Protein 9KAO (pdb70)

Structure (mmCIF, N/CA/C/O backbone):
data_9KAO
#
_entry.id   9KAO
#
_cell.length_a   143.660
_cell.length_b   143.660
_cell.length_c   194.080
_cell.angle_alpha   90.000
_cell.angle_beta   90.000
_cell.angle_gamma   90.000
#
_symmetry.space_group_name_H-M   'P 43 21 2'
#
loop_
_entity.id
_entity.type
_entity.pdbx_description
1 polymer 'CTP synthase'
2 non-polymer 'SULFATE ION'
3 non-polymer '1,4-DIETHYLENE DIOXIDE'
#
loop_
_atom_site.group_PDB
_atom_site.id
_atom_site.type_symbol
_atom_site.label_atom_id
_atom_site.label_alt_id
_atom_site.label_comp_id
_atom_site.label_asym_id
_atom_site.label_entity_id
_atom_site.label_seq_id
_atom_site.pdbx_PDB_ins_code
_atom_site.Cartn_x
_atom_site.Cartn_y
_atom_site.Cartn_z
_atom_site.occupancy
_atom_site.B_iso_or_equiv
_atom_site.auth_seq_id
_atom_site.auth_comp_id
_atom_site.auth_asym_id
_atom_site.auth_atom_id
_atom_site.pdbx_PDB_model_num
ATOM 1 N N . MET A 1 1 ? 29.18000 -55.26400 43.25800 1.000 83.39000 1 MET A N 1
ATOM 2 C CA . MET A 1 1 ? 28.47000 -54.10400 43.78100 1.000 83.88000 1 MET A CA 1
ATOM 3 C C . MET A 1 1 ? 27.97300 -53.21200 42.65200 1.000 81.41000 1 MET A C 1
ATOM 4 O O . MET A 1 1 ? 28.72800 -52.86400 41.74700 1.000 75.12000 1 MET A O 1
ATOM 9 N N . THR A 1 2 ? 26.69600 -52.85000 42.71300 1.000 87.10000 2 THR A N 1
ATOM 10 C CA . THR A 1 2 ? 26.10800 -52.00300 41.69000 1.000 77.97000 2 THR A CA 1
ATOM 11 C C . THR A 1 2 ? 26.68500 -50.59300 41.76300 1.000 69.07000 2 THR A C 1
ATOM 12 O O . THR A 1 2 ? 26.95600 -50.05400 42.83800 1.000 71.87000 2 THR A O 1
ATOM 16 N N . ARG A 1 3 ? 26.86500 -49.99300 40.59100 1.000 62.79000 3 ARG A N 1
ATOM 17 C CA . ARG A 1 3 ? 27.37600 -48.63900 40.47000 1.000 59.91000 3 ARG A CA 1
ATOM 18 C C . ARG A 1 3 ? 26.35500 -47.79100 39.72900 1.000 58.09000 3 ARG A C 1
ATOM 19 O O . ARG A 1 3 ? 25.61500 -48.28900 38.87800 1.000 63.70000 3 ARG A O 1
ATOM 27 N N . TYR A 1 4 ? 26.31100 -46.50700 40.07300 1.000 51.26000 4 TYR A N 1
ATOM 28 C CA . TYR A 1 4 ? 25.25700 -45.61100 39.62000 1.000 57.67000 4 TYR A CA 1
ATOM 29 C C . TYR A 1 4 ? 25.86000 -44.39000 38.94300 1.000 57.66000 4 TYR A C 1
ATOM 30 O O . TYR A 1 4 ? 26.85000 -43.83100 39.42500 1.000 60.59000 4 TYR A O 1
ATOM 39 N N . ILE A 1 5 ? 25.26200 -43.98600 37.82700 1.000 58.17000 5 ILE A N 1
ATOM 40 C CA . ILE A 1 5 ? 25.56000 -42.71600 37.17400 1.000 63.24000 5 ILE A CA 1
ATOM 41 C C . ILE A 1 5 ? 24.27000 -41.91200 37.13400 1.000 60.39000 5 ILE A C 1
ATOM 42 O O . ILE A 1 5 ? 23.28000 -42.35000 36.53800 1.000 56.70000 5 ILE A O 1
ATOM 47 N N . PHE A 1 6 ? 24.27800 -40.74400 37.76100 1.000 53.18000 6 PHE A N 1
ATOM 48 C CA . PHE A 1 6 ? 23.09400 -39.90300 37.83400 1.000 51.85000 6 PHE A CA 1
ATOM 49 C C . PHE A 1 6 ? 23.11600 -38.87200 36.71500 1.000 62.59000 6 PHE A C 1
ATOM 50 O O . PHE A 1 6 ? 24.17600 -38.36400 36.34400 1.000 66.59000 6 PHE A O 1
ATOM 58 N N . VAL A 1 7 ? 21.93700 -38.57500 36.17900 1.000 61.55000 7 VAL A N 1
ATOM 59 C CA . VAL A 1 7 ? 21.77100 -37.63200 35.08100 1.000 52.65000 7 VAL A CA 1
ATOM 60 C C . VAL A 1 7 ? 20.78000 -36.56700 35.52000 1.000 49.04000 7 VAL A C 1
ATOM 61 O O . VAL A 1 7 ? 19.69700 -36.89000 36.02000 1.000 46.65000 7 VAL A O 1
ATOM 65 N N . THR A 1 8 ? 21.15200 -35.30300 35.33600 1.000 57.57000 8 THR A N 1
ATOM 66 C CA . THR A 1 8 ? 20.34500 -34.17000 35.75800 1.000 52.63000 8 THR A CA 1
ATOM 67 C C . THR A 1 8 ? 20.26600 -33.14800 34.63300 1.000 56.87000 8 THR A C 1
ATOM 68 O O . THR A 1 8 ? 21.06500 -33.16200 33.69500 1.000 56.79000 8 THR A O 1
ATOM 72 N N . GLY A 1 9 ? 19.28200 -32.26200 34.73200 1.000 57.32000 9 GLY A N 1
ATOM 73 C CA . GLY A 1 9 ? 19.08000 -31.21300 33.75300 1.000 61.56000 9 GLY A CA 1
ATOM 74 C C . GLY A 1 9 ? 19.31400 -29.83400 34.34000 1.000 62.69000 9 GLY A C 1
ATOM 75 O O . GLY A 1 9 ? 19.22200 -29.63300 35.54700 1.000 60.55000 9 GLY A O 1
ATOM 76 N N . GLY A 1 10 ? 19.61700 -28.87900 33.46600 1.000 64.53000 10 GLY A N 1
ATOM 77 C CA . GLY A 1 10 ? 19.89300 -27.52500 33.90400 1.000 61.71000 10 GLY A CA 1
ATOM 78 C C . GLY A 1 10 ? 19.45900 -26.46200 32.91800 1.000 55.68000 10 GLY A C 1
ATOM 79 O O . GLY A 1 10 ? 19.27500 -26.74900 31.73300 1.000 59.23000 10 GLY A O 1
ATOM 80 N N . VAL A 1 11 ? 19.32200 -25.22900 33.42500 1.000 53.51000 11 VAL A N 1
ATOM 81 C CA . VAL A 1 11 ? 18.91900 -24.04500 32.60700 1.000 50.65000 11 VAL A CA 1
ATOM 82 C C . VAL A 1 11 ? 17.46400 -24.20500 32.16400 1.000 57.38000 11 VAL A C 1
ATOM 83 O O . VAL A 1 11 ? 16.59200 -23.54500 32.75500 1.000 53.25000 11 VAL A O 1
ATOM 87 N N . VAL A 1 12 ? 17.22600 -25.04700 31.16900 1.000 74.82000 12 VAL A N 1
ATOM 88 C CA . VAL A 1 12 ? 15.90000 -25.30300 30.62200 1.000 68.58000 12 VAL A CA 1
ATOM 89 C C . VAL A 1 12 ? 15.73800 -26.80500 30.43700 1.000 66.60000 12 VAL A C 1
ATOM 90 O O . VAL A 1 12 ? 16.69400 -27.57500 30.53900 1.000 65.87000 12 VAL A O 1
ATOM 94 N N . SER A 1 13 ? 14.50600 -27.21700 30.16600 1.000 75.66000 13 SER A N 1
ATOM 95 C CA . SER A 1 13 ? 14.19700 -28.62200 29.94300 1.000 79.51000 13 SER A CA 1
ATOM 96 C C . SER A 1 13 ? 14.48700 -28.98500 28.48700 1.000 79.95000 13 SER A C 1
ATOM 97 O O . SER A 1 13 ? 15.03500 -28.18900 27.71900 1.000 82.83000 13 SER A O 1
ATOM 100 N N . SER A 1 14 ? 14.11800 -30.20500 28.09800 1.000 75.79000 14 SER A N 1
ATOM 101 C CA . SER A 1 14 ? 14.25300 -30.67800 26.71900 1.000 75.53000 14 SER A CA 1
ATOM 102 C C . SER A 1 14 ? 15.69800 -30.59700 26.23300 1.000 69.71000 14 SER A C 1
ATOM 103 O O . SER A 1 14 ? 15.96500 -30.29200 25.06900 1.000 70.77000 14 SER A O 1
ATOM 106 N N . LEU A 1 15 ? 16.64200 -30.87000 27.13300 1.000 65.45000 15 LEU A N 1
ATOM 107 C CA . LEU A 1 15 ? 18.04200 -30.91400 26.73100 1.000 56.33000 15 LEU A CA 1
ATOM 108 C C . LEU A 1 15 ? 18.39800 -32.22900 26.05800 1.000 55.64000 15 LEU A C 1
ATOM 109 O O . LEU A 1 15 ? 19.30600 -32.26600 25.22300 1.000 63.91000 15 LEU A O 1
ATOM 114 N N . GLY A 1 16 ? 17.70200 -33.30600 26.39800 1.000 49.98000 16 GLY A N 1
ATOM 115 C CA . GLY A 1 16 ? 18.07200 -34.61500 25.90700 1.000 55.10000 16 GLY A CA 1
ATOM 116 C C . GLY A 1 16 ? 18.71200 -35.45500 26.98900 1.000 58.37000 16 GLY A C 1
ATOM 117 O O . GLY A 1 16 ? 19.68900 -36.16600 26.73800 1.000 59.28000 16 GLY A O 1
ATOM 118 N N . LYS A 1 17 ? 18.17700 -35.36000 28.20800 1.000 56.22000 17 LYS A N 1
ATOM 119 C CA . LYS A 1 17 ? 18.69000 -36.15500 29.31700 1.000 54.46000 17 LYS A CA 1
ATOM 120 C C . LYS A 1 17 ? 18.61700 -37.64100 28.99500 1.000 59.91000 17 LYS A C 1
ATOM 121 O O . LYS A 1 17 ? 19.59900 -38.37800 29.14800 1.000 59.00000 17 LYS A O 1
ATOM 127 N N . GLY A 1 18 ? 17.45000 -38.09200 28.53500 1.000 64.62000 18 GLY A N 1
ATOM 128 C CA . GLY A 1 18 ? 17.28100 -39.50000 28.22500 1.000 58.89000 18 GLY A CA 1
ATOM 129 C C . GLY A 1 18 ? 18.15300 -39.94800 27.07200 1.000 47.41000 18 GLY A C 1
ATOM 130 O O . GLY A 1 18 ? 18.73100 -41.03400 27.10300 1.000 44.02000 18 GLY A O 1
ATOM 131 N N . ILE A 1 19 ? 18.26000 -39.11600 26.03700 1.000 47.32000 19 ILE A N 1
ATOM 132 C CA . ILE A 1 19 ? 19.06400 -39.48600 24.87900 1.000 53.99000 19 ILE A CA 1
ATOM 133 C C . ILE A 1 19 ? 20.53400 -39.59900 25.26000 1.000 57.37000 19 ILE A C 1
ATOM 134 O O . ILE A 1 19 ? 21.22100 -40.54400 24.86000 1.000 45.49000 19 ILE A O 1
ATOM 139 N N . ALA A 1 20 ? 21.03900 -38.64400 26.04400 1.000 61.31000 20 ALA A N 1
ATOM 140 C CA . ALA A 1 20 ? 22.43400 -38.69300 26.47400 1.000 54.56000 20 ALA A CA 1
ATOM 141 C C . ALA A 1 20 ? 22.69200 -39.89300 27.37700 1.000 53.81000 20 ALA A C 1
ATOM 142 O O . ALA A 1 20 ? 23.70600 -40.58800 27.23300 1.000 56.31000 20 ALA A O 1
ATOM 144 N N . SER A 1 21 ? 21.78400 -40.14800 28.32100 1.000 47.07000 21 SER A N 1
ATOM 145 C CA . SER A 1 21 ? 21.95200 -41.29300 29.20800 1.000 48.01000 21 SER A CA 1
ATOM 146 C C . SER A 1 21 ? 21.92900 -42.60000 28.42700 1.000 54.59000 21 SER A C 1
ATOM 147 O O . SER A 1 21 ? 22.74600 -43.49500 28.67400 1.000 57.16000 21 SER A O 1
ATOM 150 N N . ALA A 1 22 ? 21.00900 -42.72200 27.46900 1.000 51.89000 22 ALA A N 1
ATOM 151 C CA . ALA A 1 22 ? 20.92800 -43.93200 26.66200 1.000 55.77000 22 ALA A CA 1
ATOM 152 C C . ALA A 1 22 ? 22.15700 -44.09200 25.78200 1.000 55.61000 22 ALA A C 1
ATOM 153 O O . ALA A 1 22 ? 22.63400 -45.21000 25.56900 1.000 58.33000 22 ALA A O 1
ATOM 155 N N . SER A 1 23 ? 22.68100 -42.98800 25.25100 1.000 56.91000 23 SER A N 1
ATOM 156 C CA . SER A 1 23 ? 23.90200 -43.06500 24.46000 1.000 61.06000 23 SER A CA 1
ATOM 157 C C . SER A 1 23 ? 25.07600 -43.54100 25.30400 1.000 64.43000 23 SER A C 1
ATOM 158 O O . SER A 1 23 ? 25.86300 -44.38700 24.86300 1.000 59.35000 23 SER A O 1
ATOM 161 N N . LEU A 1 24 ? 25.20800 -43.01500 26.52400 1.000 62.27000 24 LEU A N 1
ATOM 162 C CA . LEU A 1 24 ? 26.26600 -43.48300 27.41300 1.000 59.76000 24 LEU A CA 1
ATOM 163 C C . LEU A 1 24 ? 26.08800 -44.95900 27.74200 1.000 58.17000 24 LEU A C 1
ATOM 164 O O . LEU A 1 24 ? 27.06400 -45.72000 27.79600 1.000 57.34000 24 LEU A O 1
ATOM 169 N N . ALA A 1 25 ? 24.84300 -45.38200 27.96500 1.000 60.52000 25 ALA A N 1
ATOM 170 C CA . ALA A 1 25 ? 24.57600 -46.78900 28.23200 1.000 63.62000 25 ALA A CA 1
ATOM 171 C C . ALA A 1 25 ? 24.96100 -47.65600 27.04200 1.000 58.91000 25 ALA A C 1
ATOM 172 O O . ALA A 1 25 ? 25.48800 -48.75800 27.21400 1.000 57.92000 25 ALA A O 1
ATOM 174 N N . ALA A 1 26 ? 24.69200 -47.18000 25.82600 1.000 58.43000 26 ALA A N 1
ATOM 175 C CA . ALA A 1 26 ? 25.09500 -47.91500 24.63200 1.000 63.67000 26 ALA A CA 1
ATOM 176 C C . ALA A 1 26 ? 26.61000 -48.01900 24.53900 1.000 66.59000 26 ALA A C 1
ATOM 177 O O . ALA A 1 26 ? 27.14900 -49.07300 24.17500 1.000 63.98000 26 ALA A O 1
ATOM 179 N N . ILE A 1 27 ? 27.31200 -46.92900 24.85600 1.000 65.09000 27 ILE A N 1
ATOM 180 C CA . ILE A 1 27 ? 28.77200 -46.96300 24.87400 1.000 55.76000 27 ILE A CA 1
ATOM 181 C C . ILE A 1 27 ? 29.25600 -48.04300 25.82800 1.000 56.01000 27 ILE A C 1
ATOM 182 O O . ILE A 1 27 ? 30.11100 -48.86800 25.48500 1.000 49.21000 27 ILE A O 1
ATOM 187 N N . LEU A 1 28 ? 28.70800 -48.05300 27.04300 1.000 65.45000 28 LEU A N 1
ATOM 188 C CA . LEU A 1 28 ? 29.12900 -49.03700 28.03500 1.000 68.54000 28 LEU A CA 1
ATOM 189 C C . LEU A 1 28 ? 28.76400 -50.45600 27.61400 1.000 66.95000 28 LEU A C 1
ATOM 190 O O . LEU A 1 28 ? 29.51600 -51.39500 27.89400 1.000 69.96000 28 LEU A O 1
ATOM 195 N N . GLU A 1 29 ? 27.61900 -50.63100 26.95100 1.000 64.26000 29 GLU A N 1
ATOM 196 C CA . GLU A 1 29 ? 27.24600 -51.94700 26.44200 1.000 62.18000 29 GLU A CA 1
ATOM 197 C C . GLU A 1 29 ? 28.23400 -52.42500 25.39000 1.000 66.99000 29 GLU A C 1
ATOM 198 O O . GLU A 1 29 ? 28.55000 -53.61800 25.32000 1.000 71.67000 29 GLU A O 1
ATOM 204 N N . ALA A 1 30 ? 28.73100 -51.50900 24.55800 1.000 70.51000 30 ALA A N 1
ATOM 205 C CA . ALA A 1 30 ? 29.75500 -51.86800 23.58700 1.000 78.66000 30 ALA A CA 1
ATOM 206 C C . ALA A 1 30 ? 31.04700 -52.33300 24.24400 1.000 84.40000 30 ALA A C 1
ATOM 207 O O . ALA A 1 30 ? 31.86900 -52.96700 23.57400 1.000 88.95000 30 ALA A O 1
ATOM 209 N N . ARG A 1 31 ? 31.24500 -52.03500 25.52500 1.000 67.69000 31 ARG A N 1
ATOM 210 C CA . ARG A 1 31 ? 32.40000 -52.51000 26.27100 1.000 66.43000 31 ARG A CA 1
ATOM 211 C C . ARG A 1 31 ? 32.13700 -53.83100 26.97900 1.000 74.89000 31 ARG A C 1
ATOM 212 O O . ARG A 1 31 ? 33.00000 -54.30100 27.72700 1.000 74.86000 31 ARG A O 1
ATOM 220 N N . GLY A 1 32 ? 30.97000 -54.43600 26.76600 1.000 75.01000 32 GLY A N 1
ATOM 221 C CA . GLY A 1 32 ? 30.62400 -55.70600 27.36700 1.000 73.09000 32 GLY A CA 1
ATOM 222 C C . GLY A 1 32 ? 29.89400 -55.60800 28.68800 1.000 69.98000 32 GLY A C 1
ATOM 223 O O . GLY A 1 32 ? 29.42200 -56.63400 29.19200 1.000 68.77000 32 GLY A O 1
ATOM 224 N N . LEU A 1 33 ? 29.78400 -54.41300 29.25800 1.000 65.32000 33 LEU A N 1
ATOM 225 C CA . LEU A 1 33 ? 29.13800 -54.25700 30.55100 1.000 59.90000 33 LEU A CA 1
ATOM 226 C C . LEU A 1 33 ? 27.63000 -54.43900 30.42900 1.000 57.70000 33 LEU A C 1
ATOM 227 O O . LEU A 1 33 ? 27.04200 -54.19700 29.37200 1.000 62.41000 33 LEU A O 1
ATOM 232 N N . LYS A 1 34 ? 27.00600 -54.87400 31.52100 1.000 60.41000 34 LYS A N 1
ATOM 233 C CA . LYS A 1 34 ? 25.56300 -55.10100 31.56900 1.000 62.00000 34 LYS A CA 1
ATOM 234 C C . LYS A 1 34 ? 24.91300 -53.87600 32.20000 1.000 62.03000 34 LYS A C 1
ATOM 235 O O . LYS A 1 34 ? 24.94300 -53.69900 33.42000 1.000 60.22000 34 LYS A O 1
ATOM 241 N N . ILE A 1 35 ? 24.31200 -53.03100 31.36700 1.000 54.90000 35 ILE A N 1
ATOM 242 C CA . ILE A 1 35 ? 23.81600 -51.72400 31.78300 1.000 49.81000 35 ILE A CA 1
ATOM 243 C C . ILE A 1 35 ? 22.30200 -51.77200 31.94600 1.000 42.27000 35 ILE A C 1
ATOM 244 O O . ILE A 1 35 ? 21.59800 -52.54300 31.28700 1.000 47.89000 35 ILE A O 1
ATOM 249 N N . THR A 1 36 ? 21.80200 -50.93100 32.85000 1.000 40.91000 36 THR A N 1
ATOM 250 C CA . THR A 1 36 ? 20.37500 -50.66000 32.95100 1.000 43.05000 36 THR A CA 1
ATOM 251 C C . THR A 1 36 ? 20.18400 -49.17300 33.20800 1.000 48.45000 36 THR A C 1
ATOM 252 O O . THR A 1 36 ? 21.11600 -48.46100 33.58600 1.000 56.41000 36 THR A O 1
ATOM 256 N N . MET A 1 37 ? 18.96500 -48.69400 32.97800 1.000 49.04000 37 MET A N 1
ATOM 257 C CA . MET A 1 37 ? 18.66000 -47.28600 33.17700 1.000 49.04000 37 MET A CA 1
ATOM 258 C C . MET A 1 37 ? 17.31800 -47.13600 33.87800 1.000 50.54000 37 MET A C 1
ATOM 259 O O . MET A 1 37 ? 16.43500 -47.98900 33.76200 1.000 47.36000 37 MET A O 1
ATOM 264 N N . LEU A 1 38 ? 17.18400 -46.03300 34.60900 1.000 51.66000 38 LEU A N 1
ATOM 265 C CA . LEU A 1 38 ? 15.99700 -45.71200 35.38100 1.000 52.19000 38 LEU A CA 1
ATOM 266 C C . LEU A 1 38 ? 15.58600 -44.27600 35.10000 1.000 49.81000 38 LEU A C 1
ATOM 267 O O . LEU A 1 38 ? 16.42800 -43.41900 34.82700 1.000 46.76000 38 LEU A O 1
ATOM 272 N N . LYS A 1 39 ? 14.28400 -44.01700 35.18500 1.000 49.37000 39 LYS A N 1
ATOM 273 C CA . LYS A 1 39 ? 13.72900 -42.68800 34.97600 1.000 50.51000 39 LYS A CA 1
ATOM 274 C C . LYS A 1 39 ? 12.88400 -42.30000 36.18000 1.000 47.85000 39 LYS A C 1
ATOM 275 O O . LYS A 1 39 ? 11.95700 -43.03100 36.56000 1.000 40.19000 39 LYS A O 1
ATOM 281 N N . LEU A 1 40 ? 13.21400 -41.15800 36.78000 1.000 48.68000 40 LEU A N 1
ATOM 282 C CA . LEU A 1 40 ? 12.53600 -40.65900 37.96600 1.000 52.97000 40 LEU A CA 1
ATOM 283 C C . LEU A 1 40 ? 11.84200 -39.35800 37.58700 1.000 54.78000 40 LEU A C 1
ATOM 284 O O . LEU A 1 40 ? 12.50700 -38.38000 37.23600 1.000 51.60000 40 LEU A O 1
ATOM 289 N N . ASP A 1 41 ? 10.51300 -39.34600 37.66200 1.000 56.82000 41 ASP A N 1
ATOM 290 C CA . ASP A 1 41 ? 9.73200 -38.21400 37.18800 1.000 54.16000 41 ASP A CA 1
ATOM 291 C C . ASP A 1 41 ? 9.28400 -37.36400 38.36200 1.000 46.95000 41 ASP A C 1
ATOM 292 O O . ASP A 1 41 ? 8.64300 -37.88900 39.28400 1.000 51.48000 41 ASP A O 1
ATOM 297 N N . PRO A 1 42 ? 9.58700 -36.07200 38.37700 1.000 47.40000 42 PRO A N 1
ATOM 298 C CA . PRO A 1 42 ? 9.20600 -35.21000 39.50400 1.000 50.07000 42 PRO A CA 1
ATOM 299 C C . PRO A 1 42 ? 7.81600 -34.59700 39.33900 1.000 54.04000 42 PRO A C 1
ATOM 300 O O . PRO A 1 42 ? 7.63000 -33.38100 39.43400 1.000 67.89000 42 PRO A O 1
ATOM 304 N N . TYR A 1 43 ? 6.82600 -35.44500 39.08000 1.000 46.52000 43 TYR A N 1
ATOM 305 C CA . TYR A 1 43 ? 5.43800 -35.01700 39.12500 1.000 54.38000 43 TYR A CA 1
ATOM 306 C C . TYR A 1 43 ? 4.64200 -36.03900 39.91900 1.000 60.73000 43 TYR A C 1
ATOM 307 O O . TYR A 1 43 ? 5.00400 -37.21600 39.98400 1.000 52.78000 43 TYR A O 1
ATOM 316 N N . ILE A 1 44 ? 3.55100 -35.57700 40.52100 1.000 66.12000 44 ILE A N 1
ATOM 317 C CA . ILE A 1 44 ? 2.81700 -36.38100 41.49000 1.000 62.37000 44 ILE A CA 1
ATOM 318 C C . ILE A 1 44 ? 1.71000 -37.17900 40.81500 1.000 60.04000 44 ILE A C 1
ATOM 319 O O . ILE A 1 44 ? 0.79400 -37.67200 41.48000 1.000 61.88000 44 ILE A O 1
ATOM 324 N N . ASN A 1 45 ? 1.78100 -37.30900 39.49400 1.000 58.74000 45 ASN A N 1
ATOM 325 C CA . ASN A 1 45 ? 0.96500 -38.29900 38.80700 1.000 60.37000 45 ASN A CA 1
ATOM 326 C C . ASN A 1 45 ? 1.50200 -39.69000 39.11400 1.000 59.98000 45 ASN A C 1
ATOM 327 O O . ASN A 1 45 ? 2.70800 -39.92900 39.01700 1.000 57.90000 45 ASN A O 1
ATOM 332 N N . VAL A 1 46 ? 0.61000 -40.60900 39.48800 1.000 61.51000 46 VAL A N 1
ATOM 333 C CA . VAL A 1 46 ? 1.05100 -41.94100 39.89700 1.000 60.34000 46 VAL A CA 1
ATOM 334 C C . VAL A 1 46 ? 1.75000 -42.64900 38.74400 1.000 69.02000 46 VAL A C 1
ATOM 335 O O . VAL A 1 46 ? 2.86200 -43.16800 38.89200 1.000 73.73000 46 VAL A O 1
ATOM 339 N N . ASP A 1 47 ? 1.11500 -42.67700 37.58100 1.000 76.93000 47 ASP A N 1
ATOM 340 C CA . ASP A 1 47 ? 1.74800 -43.14400 36.35900 1.000 73.03000 47 ASP A CA 1
ATOM 341 C C . ASP A 1 47 ? 1.35200 -42.21200 35.22700 1.000 71.79000 47 ASP A C 1
ATOM 342 O O . ASP A 1 47 ? 0.29500 -41.57400 35.28100 1.000 75.67000 47 ASP A O 1
ATOM 347 N N . PRO A 1 48 ? 2.19200 -42.09300 34.19500 1.000 67.17000 48 PRO A N 1
ATOM 348 C CA . PRO A 1 48 ? 1.88000 -41.17600 33.09000 1.000 70.18000 48 PRO A CA 1
ATOM 349 C C . PRO A 1 48 ? 0.72100 -41.62100 32.21300 1.000 74.34000 48 PRO A C 1
ATOM 350 O O . PRO A 1 48 ? 0.44700 -40.95600 31.20900 1.000 76.02000 48 PRO A O 1
ATOM 354 N N . GLY A 1 49 ? 0.03300 -42.71400 32.55100 1.000 73.81000 49 GLY A N 1
ATOM 355 C CA . GLY A 1 49 ? -1.04600 -43.19200 31.70400 1.000 71.77000 49 GLY A CA 1
ATOM 356 C C . GLY A 1 49 ? -2.17500 -42.19400 31.53900 1.000 74.85000 49 GLY A C 1
ATOM 357 O O . GLY A 1 49 ? -2.73800 -42.06300 30.45000 1.000 82.29000 49 GLY A O 1
ATOM 358 N N . THR A 1 50 ? -2.52100 -41.48000 32.60700 1.000 71.21000 50 THR A N 1
ATOM 359 C CA . THR A 1 50 ? -3.57300 -40.47700 32.54200 1.000 72.95000 50 THR A CA 1
ATOM 360 C C . THR A 1 50 ? -3.12800 -39.19200 31.86200 1.000 75.55000 50 THR A C 1
ATOM 361 O O . THR A 1 50 ? -3.98000 -38.38400 31.47800 1.000 79.46000 50 THR A O 1
ATOM 365 N N . MET A 1 51 ? -1.82500 -38.98900 31.70300 1.000 77.52000 51 MET A N 1
ATOM 366 C CA . MET A 1 51 ? -1.30100 -37.72100 31.22300 1.000 73.68000 51 MET A CA 1
ATOM 367 C C . MET A 1 51 ? -1.49300 -37.58000 29.71800 1.000 74.33000 51 MET A C 1
ATOM 368 O O . MET A 1 51 ? -1.32800 -38.54000 28.96200 1.000 74.84000 51 MET A O 1
ATOM 373 N N . SER A 1 52 ? -1.84600 -36.37000 29.29100 1.000 76.46000 52 SER A N 1
ATOM 374 C CA . SER A 1 52 ? -2.02000 -36.08700 27.87900 1.000 81.52000 52 SER A CA 1
ATOM 375 C C . SER A 1 52 ? -0.66500 -35.94100 27.19100 1.000 83.31000 52 SER A C 1
ATOM 376 O O . SER A 1 52 ? 0.33500 -35.60700 27.83100 1.000 79.63000 52 SER A O 1
ATOM 379 N N . PRO A 1 53 ? -0.60400 -36.19200 25.87900 1.000 81.42000 53 PRO A N 1
ATOM 380 C CA . PRO A 1 53 ? 0.66200 -36.01300 25.15300 1.000 76.70000 53 PRO A CA 1
ATOM 381 C C . PRO A 1 53 ? 1.12600 -34.57100 25.07100 1.000 77.31000 53 PRO A C 1
ATOM 382 O O . PRO A 1 53 ? 2.30300 -34.33900 24.76700 1.000 72.10000 53 PRO A O 1
ATOM 386 N N . PHE A 1 54 ? 0.24700 -33.59800 25.31600 1.000 81.42000 54 PHE A N 1
ATOM 387 C CA . PHE A 1 54 ? 0.66300 -32.20100 25.27100 1.000 79.03000 54 PHE A CA 1
ATOM 388 C C . PHE A 1 54 ? 1.68100 -31.88000 26.35500 1.000 87.63000 54 PHE A C 1
ATOM 389 O O . PHE A 1 54 ? 2.48500 -30.95700 26.19200 1.000 97.90000 54 PHE A O 1
ATOM 397 N N . GLN A 1 55 ? 1.66500 -32.62400 27.46100 1.000 88.58000 55 GLN A N 1
ATOM 398 C CA . GLN A 1 55 ? 2.53500 -32.30500 28.58600 1.000 78.88000 55 GLN A CA 1
ATOM 399 C C . GLN A 1 55 ? 3.94700 -32.84300 28.37500 1.000 74.11000 55 GLN A C 1
ATOM 400 O O . GLN A 1 55 ? 4.90700 -32.07300 28.28100 1.000 78.41000 55 GLN A O 1
ATOM 406 N N . HIS A 1 56 ? 4.09200 -34.16800 28.30100 1.000 73.59000 56 HIS A N 1
ATOM 407 C CA . HIS A 1 56 ? 5.40700 -34.77800 28.14600 1.000 74.65000 56 HIS A CA 1
ATOM 408 C C . HIS A 1 56 ? 5.40500 -35.87200 27.08500 1.000 74.39000 56 HIS A C 1
ATOM 409 O O . HIS A 1 56 ? 6.05500 -36.90800 27.25700 1.000 67.39000 56 HIS A O 1
ATOM 416 N N . GLY A 1 57 ? 4.67900 -35.66500 25.99000 1.000 79.83000 57 GLY A N 1
ATOM 417 C CA . GLY A 1 57 ? 4.78700 -36.55800 24.85200 1.000 69.61000 57 GLY A CA 1
ATOM 418 C C . GLY A 1 57 ? 4.06800 -37.88300 25.04400 1.000 56.04000 57 GLY A C 1
ATOM 419 O O . GLY A 1 57 ? 3.12400 -38.00700 25.82400 1.000 59.51000 57 GLY A O 1
ATOM 420 N N . GLU A 1 58 ? 4.54000 -38.88700 24.31000 1.000 52.68000 58 GLU A N 1
ATOM 421 C CA . GLU A 1 58 ? 3.89100 -40.18600 24.26300 1.000 54.36000 58 GLU A CA 1
ATOM 422 C C . GLU A 1 58 ? 3.93400 -40.87600 25.62100 1.000 54.78000 58 GLU A C 1
ATOM 423 O O . GLU A 1 58 ? 4.61300 -40.44300 26.55500 1.000 67.19000 58 GLU A O 1
ATOM 429 N N . VAL A 1 59 ? 3.19200 -41.97200 25.71600 1.000 51.77000 59 VAL A N 1
ATOM 430 C CA . VAL A 1 59 ? 3.16300 -42.81500 26.90200 1.000 47.70000 59 VAL A CA 1
ATOM 431 C C . VAL A 1 59 ? 3.66500 -44.18800 26.47300 1.000 49.76000 59 VAL A C 1
ATOM 432 O O . VAL A 1 59 ? 2.97800 -44.91800 25.75100 1.000 62.31000 59 VAL A O 1
ATOM 436 N N . PHE A 1 60 ? 4.87200 -44.53800 26.90300 1.000 43.66000 60 PHE A N 1
ATOM 437 C CA . PHE A 1 60 ? 5.46200 -45.81400 26.52900 1.000 47.34000 60 PHE A CA 1
ATOM 438 C C . PHE A 1 60 ? 4.80500 -46.95500 27.29700 1.000 47.33000 60 PHE A C 1
ATOM 439 O O . PHE A 1 60 ? 4.31300 -46.78000 28.41300 1.000 48.34000 60 PHE A O 1
ATOM 447 N N . VAL A 1 61 ? 4.79000 -48.13300 26.68100 1.000 44.66000 61 VAL A N 1
ATOM 448 C CA . VAL A 1 61 ? 4.24300 -49.33800 27.29300 1.000 45.03000 61 VAL A CA 1
ATOM 449 C C . VAL A 1 61 ? 5.35100 -50.37600 27.35500 1.000 44.28000 61 VAL A C 1
ATOM 450 O O . VAL A 1 61 ? 5.91900 -50.74900 26.32200 1.000 49.33000 61 VAL A O 1
ATOM 454 N N . THR A 1 62 ? 5.65400 -50.84100 28.56100 1.000 45.69000 62 THR A N 1
ATOM 455 C CA . THR A 1 62 ? 6.71100 -51.81500 28.76600 1.000 55.59000 62 THR A CA 1
ATOM 456 C C . THR A 1 62 ? 6.17600 -53.23400 28.60100 1.000 57.09000 62 THR A C 1
ATOM 457 O O . THR A 1 62 ? 4.96800 -53.47000 28.52500 1.000 55.54000 62 THR A O 1
ATOM 461 N N . GLN A 1 63 ? 7.10400 -54.19200 28.54200 1.000 52.54000 63 GLN A N 1
ATOM 462 C CA . GLN A 1 63 ? 6.71600 -55.58500 28.34300 1.000 51.26000 63 GLN A CA 1
ATOM 463 C C . GLN A 1 63 ? 5.88100 -56.10000 29.50800 1.000 55.25000 63 GLN A C 1
ATOM 464 O O . GLN A 1 63 ? 4.92200 -56.85300 29.30700 1.000 54.95000 63 GLN A O 1
ATOM 470 N N . ASP A 1 64 ? 6.22300 -55.70500 30.73300 1.000 62.32000 64 ASP A N 1
ATOM 471 C CA . ASP A 1 64 ? 5.48200 -56.20000 31.88700 1.000 64.06000 64 ASP A CA 1
ATOM 472 C C . ASP A 1 64 ? 4.12300 -55.53100 32.05600 1.000 62.86000 64 ASP A C 1
ATOM 473 O O . ASP A 1 64 ? 3.35400 -55.95400 32.92600 1.000 72.36000 64 ASP A O 1
ATOM 478 N N . GLY A 1 65 ? 3.80900 -54.51400 31.26500 1.000 48.40000 65 GLY A N 1
ATOM 479 C CA . GLY A 1 65 ? 2.49500 -53.91600 31.27000 1.000 51.79000 65 GLY A CA 1
ATOM 480 C C . GLY A 1 65 ? 2.35500 -52.61300 32.01900 1.000 54.26000 65 GLY A C 1
ATOM 481 O O . GLY A 1 65 ? 1.31900 -52.40000 32.65800 1.000 60.72000 65 GLY A O 1
ATOM 482 N N . ALA A 1 66 ? 3.34800 -51.73500 31.95800 1.000 48.20000 66 ALA A N 1
ATOM 483 C CA . ALA A 1 66 ? 3.31900 -50.46900 32.67300 1.000 40.45000 66 ALA A CA 1
ATOM 484 C C . ALA A 1 66 ? 3.37100 -49.30800 31.69200 1.000 45.31000 66 ALA A C 1
ATOM 485 O O . ALA A 1 66 ? 4.08900 -49.35900 30.69000 1.000 54.66000 66 ALA A O 1
ATOM 487 N N . GLU A 1 67 ? 2.60400 -48.26400 31.98900 1.000 47.37000 67 GLU A N 1
ATOM 488 C CA . GLU A 1 67 ? 2.61900 -47.03700 31.20500 1.000 45.97000 67 GLU A CA 1
ATOM 489 C C . GLU A 1 67 ? 3.65700 -46.09600 31.80400 1.000 46.07000 67 GLU A C 1
ATOM 490 O O . GLU A 1 67 ? 3.48200 -45.60800 32.92500 1.000 63.74000 67 GLU A O 1
ATOM 496 N N . THR A 1 68 ? 4.73400 -45.84900 31.06400 1.000 41.10000 68 THR A N 1
ATOM 497 C CA . THR A 1 68 ? 5.90400 -45.16100 31.59100 1.000 50.58000 68 THR A CA 1
ATOM 498 C C . THR A 1 68 ? 6.23100 -43.94100 30.74000 1.000 49.99000 68 THR A C 1
ATOM 499 O O . THR A 1 68 ? 5.52800 -43.60800 29.78300 1.000 47.72000 68 THR A O 1
ATOM 503 N N . ASP A 1 69 ? 7.31900 -43.27200 31.11300 1.000 49.73000 69 ASP A N 1
ATOM 504 C CA . ASP A 1 69 ? 7.82300 -42.13900 30.35300 1.000 49.68000 69 ASP A CA 1
ATOM 505 C C . ASP A 1 69 ? 8.41200 -42.61300 29.03200 1.000 48.62000 69 ASP A C 1
ATOM 506 O O . ASP A 1 69 ? 8.89600 -43.74100 28.91200 1.000 53.75000 69 ASP A O 1
ATOM 511 N N . LEU A 1 70 ? 8.36600 -41.73600 28.02700 1.000 49.26000 70 LEU A N 1
ATOM 512 C CA . LEU A 1 70 ? 8.88800 -42.08000 26.71100 1.000 59.93000 70 LEU A CA 1
ATOM 513 C C . LEU A 1 70 ? 10.38100 -42.36900 26.73500 1.000 61.55000 70 LEU A C 1
ATOM 514 O O . LEU A 1 70 ? 10.88000 -43.07100 25.84800 1.000 56.54000 70 LEU A O 1
ATOM 519 N N . ASP A 1 71 ? 11.10100 -41.85000 27.73100 1.000 52.35000 71 ASP A N 1
ATOM 520 C CA . ASP A 1 71 ? 12.54600 -42.03000 27.76900 1.000 48.22000 71 ASP A CA 1
ATOM 521 C C . ASP A 1 71 ? 12.92600 -43.49900 27.84400 1.000 46.32000 71 ASP A C 1
ATOM 522 O O . ASP A 1 71 ? 13.95300 -43.90100 27.28500 1.000 52.28000 71 ASP A O 1
ATOM 527 N N . LEU A 1 72 ? 12.10400 -44.31800 28.50900 1.000 44.01000 72 LEU A N 1
ATOM 528 C CA . LEU A 1 72 ? 12.37600 -45.75000 28.55800 1.000 53.35000 72 LEU A CA 1
ATOM 529 C C . LEU A 1 72 ? 12.51100 -46.33900 27.16500 1.000 52.36000 72 LEU A C 1
ATOM 530 O O . LEU A 1 72 ? 13.33700 -47.23200 26.94900 1.000 54.14000 72 LEU A O 1
ATOM 535 N N . GLY A 1 73 ? 11.73100 -45.84100 26.20900 1.000 50.83000 73 GLY A N 1
ATOM 536 C CA . GLY A 1 73 ? 11.86200 -46.28900 24.84100 1.000 55.47000 73 GLY A CA 1
ATOM 537 C C . GLY A 1 73 ? 13.28100 -46.11600 24.35400 1.000 55.96000 73 GLY A C 1
ATOM 538 O O . GLY A 1 73 ? 13.89700 -47.07800 23.88200 1.000 58.40000 73 GLY A O 1
ATOM 539 N N . HIS A 1 74 ? 13.82900 -44.91000 24.53700 1.000 52.87000 74 HIS A N 1
ATOM 540 C CA . HIS A 1 74 ? 15.21800 -44.66600 24.17000 1.000 55.66000 74 HIS A CA 1
ATOM 541 C C . HIS A 1 74 ? 16.11900 -45.73700 24.75800 1.000 57.40000 74 HIS A C 1
ATOM 542 O O . HIS A 1 74 ? 16.99000 -46.28100 24.06600 1.000 54.74000 74 HIS A O 1
ATOM 549 N N . TYR A 1 75 ? 15.88000 -46.09200 26.02000 1.000 50.10000 75 TYR A N 1
ATOM 550 C CA . TYR A 1 75 ? 16.70000 -47.09700 26.68200 1.000 47.53000 75 TYR A CA 1
ATOM 551 C C . TYR A 1 75 ? 16.71300 -48.38600 25.87300 1.000 55.99000 75 TYR A C 1
ATOM 552 O O . TYR A 1 75 ? 17.77500 -48.87300 25.46600 1.000 65.04000 75 TYR A O 1
ATOM 561 N N . GLU A 1 76 ? 15.52600 -48.90700 25.55500 1.000 56.68000 76 GLU A N 1
ATOM 562 C CA . GLU A 1 76 ? 15.45200 -50.17200 24.83900 1.000 54.99000 76 GLU A CA 1
ATOM 563 C C . GLU A 1 76 ? 16.00700 -50.06400 23.43000 1.000 54.11000 76 GLU A C 1
ATOM 564 O O . GLU A 1 76 ? 16.34600 -51.09000 22.83200 1.000 53.96000 76 GLU A O 1
ATOM 570 N N . ARG A 1 77 ? 16.11400 -48.85300 22.89000 1.000 50.02000 77 ARG A N 1
ATOM 571 C CA . ARG A 1 77 ? 16.67200 -48.68400 21.55900 1.000 55.37000 77 ARG A CA 1
ATOM 572 C C . ARG A 1 77 ? 18.17800 -48.48500 21.56800 1.000 58.23000 77 ARG A C 1
ATOM 573 O O . ARG A 1 77 ? 18.78800 -48.48300 20.49600 1.000 65.25000 77 ARG A O 1
ATOM 581 N N . PHE A 1 78 ? 18.79800 -48.32600 22.73900 1.000 54.40000 78 PHE A N 1
ATOM 582 C CA . PHE A 1 78 ? 20.23600 -48.11300 22.77500 1.000 57.30000 78 PHE A CA 1
ATOM 583 C C . PHE A 1 78 ? 21.01100 -49.24300 23.43300 1.000 63.55000 78 PHE A C 1
ATOM 584 O O . PHE A 1 78 ? 22.19400 -49.41200 23.12800 1.000 67.68000 78 PHE A O 1
ATOM 592 N N . VAL A 1 79 ? 20.38700 -50.01600 24.31600 1.000 57.12000 79 VAL A N 1
ATOM 593 C CA . VAL A 1 79 ? 20.96100 -51.26400 24.79600 1.000 61.72000 79 VAL A CA 1
ATOM 594 C C . VAL A 1 79 ? 19.90700 -52.34700 24.64000 1.000 59.66000 79 VAL A C 1
ATOM 595 O O . VAL A 1 79 ? 18.70600 -52.06600 24.57100 1.000 61.52000 79 VAL A O 1
ATOM 599 N N . ARG A 1 80 ? 20.36100 -53.59200 24.57400 1.000 62.51000 80 ARG A N 1
ATOM 600 C CA . ARG A 1 80 ? 19.46700 -54.72000 24.32300 1.000 62.44000 80 ARG A CA 1
ATOM 601 C C . ARG A 1 80 ? 18.94200 -55.32400 25.62000 1.000 63.28000 80 ARG A C 1
ATOM 602 O O . ARG A 1 80 ? 19.05000 -56.52400 25.86400 1.000 77.61000 80 ARG A O 1
ATOM 610 N N . THR A 1 81 ? 18.36200 -54.48100 26.46400 1.000 52.62000 81 THR A N 1
ATOM 611 C CA . THR A 1 81 ? 17.69400 -54.91500 27.68000 1.000 55.81000 81 THR A CA 1
ATOM 612 C C . THR A 1 81 ? 16.22100 -54.53700 27.61400 1.000 53.81000 81 THR A C 1
ATOM 613 O O . THR A 1 81 ? 15.79000 -53.75800 26.76200 1.000 57.05000 81 THR A O 1
ATOM 617 N N . THR A 1 82 ? 15.44500 -55.10600 28.52800 1.000 56.74000 82 THR A N 1
ATOM 618 C CA . THR A 1 82 ? 14.00800 -54.88900 28.58100 1.000 57.99000 82 THR A CA 1
ATOM 619 C C . THR A 1 82 ? 13.64600 -54.15300 29.86100 1.000 52.24000 82 THR A C 1
ATOM 620 O O . THR A 1 82 ? 14.07600 -54.54300 30.95100 1.000 52.15000 82 THR A O 1
ATOM 624 N N . MET A 1 83 ? 12.85300 -53.09700 29.72600 1.000 52.02000 83 MET A N 1
ATOM 625 C CA . MET A 1 83 ? 12.47200 -52.26800 30.85600 1.000 50.96000 83 MET A CA 1
ATOM 626 C C . MET A 1 83 ? 11.17900 -52.77600 31.47800 1.000 55.46000 83 MET A C 1
ATOM 627 O O . MET A 1 83 ? 10.25700 -53.19200 30.77300 1.000 56.95000 83 MET A O 1
ATOM 632 N N . THR A 1 84 ? 11.12500 -52.74200 32.80200 1.000 55.76000 84 THR A N 1
ATOM 633 C CA . THR A 1 84 ? 9.94400 -53.09100 33.57600 1.000 52.93000 84 THR A CA 1
ATOM 634 C C . THR A 1 84 ? 9.48900 -51.87100 34.37000 1.000 53.96000 84 THR A C 1
ATOM 635 O O . THR A 1 84 ? 10.08500 -50.79600 34.29500 1.000 58.96000 84 THR A O 1
ATOM 639 N N . GLN A 1 85 ? 8.41800 -52.04800 35.14500 1.000 47.93000 85 GLN A N 1
ATOM 640 C CA . GLN A 1 85 ? 7.88100 -50.94500 35.93000 1.000 48.48000 85 GLN A CA 1
ATOM 641 C C . GLN A 1 85 ? 8.83700 -50.47400 37.01600 1.000 55.85000 85 GLN A C 1
ATOM 642 O O . GLN A 1 85 ? 8.63000 -49.38900 37.56800 1.000 61.72000 85 GLN A O 1
ATOM 648 N N . ASN A 1 86 ? 9.86800 -51.25800 37.33700 1.000 56.06000 86 ASN A N 1
ATOM 649 C CA . ASN A 1 86 ? 10.85500 -50.82900 38.31800 1.000 59.93000 86 ASN A CA 1
ATOM 650 C C . ASN A 1 86 ? 11.82900 -49.81100 37.74700 1.000 56.82000 86 ASN A C 1
ATOM 651 O O . ASN A 1 86 ? 12.55900 -49.17300 38.51200 1.000 61.97000 86 ASN A O 1
ATOM 656 N N . ASN A 1 87 ? 11.85900 -49.64700 36.42700 1.000 49.86000 87 ASN A N 1
ATOM 657 C CA . ASN A 1 87 ? 12.80100 -48.75100 35.77500 1.000 48.39000 87 ASN A CA 1
ATOM 658 C C . ASN A 1 87 ? 12.25000 -47.35200 35.55000 1.000 42.71000 87 ASN A C 1
ATOM 659 O O . ASN A 1 87 ? 12.97700 -46.49700 35.04100 1.000 40.63000 87 ASN A O 1
ATOM 664 N N . ASN A 1 88 ? 10.99100 -47.09900 35.89300 1.000 41.26000 88 ASN A N 1
ATOM 665 C CA . ASN A 1 88 ? 10.42200 -45.76300 35.80100 1.000 40.89000 88 ASN A CA 1
ATOM 666 C C . ASN A 1 88 ? 9.43400 -45.57000 36.93500 1.000 47.19000 88 ASN A C 1
ATOM 667 O O . ASN A 1 88 ? 8.55700 -46.41200 37.14000 1.000 54.67000 88 ASN A O 1
ATOM 672 N N . PHE A 1 89 ? 9.57100 -44.46700 37.66600 1.000 58.02000 89 PHE A N 1
ATOM 673 C CA . PHE A 1 89 ? 8.56900 -44.14500 38.67300 1.000 48.91000 89 PHE A CA 1
ATOM 674 C C . PHE A 1 89 ? 8.56600 -42.64900 38.93900 1.000 48.56000 89 PHE A C 1
ATOM 675 O O . PHE A 1 89 ? 9.40800 -41.90100 38.43900 1.000 52.82000 89 PHE A O 1
ATOM 683 N N . THR A 1 90 ? 7.59400 -42.22400 39.74000 1.000 43.49000 90 THR A N 1
ATOM 684 C CA . THR A 1 90 ? 7.23800 -40.82500 39.89700 1.000 48.39000 90 THR A CA 1
ATOM 685 C C . THR A 1 90 ? 7.16300 -40.47100 41.37500 1.000 49.25000 90 THR A C 1
ATOM 686 O O . THR A 1 90 ? 7.12700 -41.34300 42.24600 1.000 56.62000 90 THR A O 1
ATOM 690 N N . THR A 1 91 ? 7.13500 -39.16500 41.64800 1.000 46.32000 91 THR A N 1
ATOM 691 C CA . THR A 1 91 ? 6.92500 -38.70000 43.01500 1.000 45.20000 91 THR A CA 1
ATOM 692 C C . THR A 1 91 ? 5.54900 -39.11200 43.52100 1.000 46.85000 91 THR A C 1
ATOM 693 O O . THR A 1 91 ? 5.37500 -39.40500 44.70900 1.000 49.96000 91 THR A O 1
ATOM 697 N N . GLY A 1 92 ? 4.56300 -39.15800 42.62500 1.000 48.31000 92 GLY A N 1
ATOM 698 C CA . GLY A 1 92 ? 3.21700 -39.52100 43.03700 1.000 50.26000 92 GLY A CA 1
ATOM 699 C C . GLY A 1 92 ? 3.13100 -40.92800 43.59000 1.000 51.96000 92 GLY A C 1
ATOM 700 O O . GLY A 1 92 ? 2.51500 -41.15900 44.63100 1.000 57.14000 92 GLY A O 1
ATOM 701 N N . ARG A 1 93 ? 3.74400 -41.89000 42.89900 1.000 49.36000 93 ARG A N 1
ATOM 702 C CA . ARG A 1 93 ? 3.71800 -43.26300 43.39000 1.000 52.15000 93 ARG A CA 1
ATOM 703 C C . ARG A 1 93 ? 4.44600 -43.38400 44.72000 1.000 62.04000 93 ARG A C 1
ATOM 704 O O . ARG A 1 93 ? 3.97200 -44.06500 45.63600 1.000 69.04000 93 ARG A O 1
ATOM 712 N N . VAL A 1 94 ? 5.59800 -42.72700 44.84800 1.000 57.91000 94 VAL A N 1
ATOM 713 C CA . VAL A 1 94 ? 6.35000 -42.78600 46.09700 1.000 52.97000 94 VAL A CA 1
ATOM 714 C C . VAL A 1 94 ? 5.51000 -42.24200 47.24200 1.000 49.93000 94 VAL A C 1
ATOM 715 O O . VAL A 1 94 ? 5.37900 -42.87400 48.29600 1.000 55.51000 94 VAL A O 1
ATOM 719 N N . TYR A 1 95 ? 4.90500 -41.07000 47.03900 1.000 48.06000 95 TYR A N 1
ATOM 720 C CA . TYR A 1 95 ? 4.08300 -40.47500 48.08500 1.000 51.65000 95 TYR A CA 1
ATOM 721 C C . TYR A 1 95 ? 2.88400 -41.35200 48.41300 1.000 58.14000 95 TYR A C 1
ATOM 722 O O . TYR A 1 95 ? 2.52200 -41.50300 49.58300 1.000 60.49000 95 TYR A O 1
ATOM 731 N N . MET A 1 96 ? 2.25500 -41.94300 47.39600 1.000 57.39000 96 MET A N 1
ATOM 732 C CA . MET A 1 96 ? 1.07200 -42.75900 47.64200 1.000 56.16000 96 MET A CA 1
ATOM 733 C C . MET A 1 96 ? 1.41500 -44.01500 48.43100 1.000 63.35000 96 MET A C 1
ATOM 734 O O . MET A 1 96 ? 0.71300 -44.36500 49.38600 1.000 72.27000 96 MET A O 1
ATOM 739 N N . ASP A 1 97 ? 2.48900 -44.71200 48.05100 1.000 56.21000 97 ASP A N 1
ATOM 740 C CA . ASP A 1 97 ? 2.86700 -45.90500 48.80100 1.000 63.91000 97 ASP A CA 1
ATOM 741 C C . ASP A 1 97 ? 3.36200 -45.56000 50.20000 1.000 70.09000 97 ASP A C 1
ATOM 742 O O . ASP A 1 97 ? 3.13800 -46.32600 51.14200 1.000 73.04000 97 ASP A O 1
ATOM 747 N N . VAL A 1 98 ? 4.01500 -44.40900 50.37200 1.000 63.06000 98 VAL A N 1
ATOM 748 C CA . VAL A 1 98 ? 4.41900 -44.01100 51.71700 1.000 56.93000 98 VAL A CA 1
ATOM 749 C C . VAL A 1 98 ? 3.19600 -43.68900 52.57000 1.000 59.41000 98 VAL A C 1
ATOM 750 O O . VAL A 1 98 ? 3.14300 -44.02700 53.75800 1.000 65.63000 98 VAL A O 1
ATOM 754 N N . LEU A 1 99 ? 2.19000 -43.04400 51.97800 1.000 55.87000 99 LEU A N 1
ATOM 755 C CA . LEU A 1 99 ? 0.95700 -42.76900 52.70300 1.000 55.20000 99 LEU A CA 1
ATOM 756 C C . LEU A 1 99 ? 0.24200 -44.06000 53.07400 1.000 62.11000 99 LEU A C 1
ATOM 757 O O . LEU A 1 99 ? -0.31600 -44.17800 54.17000 1.000 66.96000 99 LEU A O 1
ATOM 762 N N . ARG A 1 100 ? 0.23900 -45.03600 52.16600 1.000 58.44000 100 ARG A N 1
ATOM 763 C CA . ARG A 1 100 ? -0.36900 -46.32800 52.46600 1.000 65.62000 100 ARG A CA 1
ATOM 764 C C . ARG A 1 100 ? 0.38700 -47.04700 53.57600 1.000 70.13000 100 ARG A C 1
ATOM 765 O O . ARG A 1 100 ? -0.22500 -47.69200 54.43600 1.000 74.45000 100 ARG A O 1
ATOM 773 N N . LYS A 1 101 ? 1.71900 -46.95500 53.56900 1.000 69.16000 101 LYS A N 1
ATOM 774 C CA . LYS A 1 101 ? 2.51400 -47.53500 54.64700 1.000 69.41000 101 LYS A CA 1
ATOM 775 C C . LYS A 1 101 ? 2.19300 -46.87300 55.98000 1.000 70.10000 101 LYS A C 1
ATOM 776 O O . LYS A 1 101 ? 2.07500 -47.55000 57.00700 1.000 74.74000 101 LYS A O 1
ATOM 782 N N . GLU A 1 102 ? 2.05400 -45.54600 55.98100 1.000 67.42000 102 GLU A N 1
ATOM 783 C CA . GLU A 1 102 ? 1.70600 -44.83200 57.20500 1.000 70.92000 102 GLU A CA 1
ATOM 784 C C . GLU A 1 102 ? 0.32100 -45.22600 57.69900 1.000 72.96000 102 GLU A C 1
ATOM 785 O O . GLU A 1 102 ? 0.10900 -45.39100 58.90600 1.000 75.33000 102 GLU A O 1
ATOM 791 N N . ARG A 1 103 ? -0.63600 -45.37800 56.78200 1.000 71.77000 103 ARG A N 1
ATOM 792 C CA . ARG A 1 103 ? -1.97300 -45.81200 57.17200 1.000 73.27000 103 ARG A CA 1
ATOM 793 C C . ARG A 1 103 ? -1.97000 -47.23200 57.71500 1.000 74.50000 103 ARG A C 1
ATOM 794 O O . ARG A 1 103 ? -2.75200 -47.55000 58.61700 1.000 74.70000 103 ARG A O 1
ATOM 802 N N . ARG A 1 104 ? -1.10900 -48.09800 57.18100 1.000 74.16000 104 ARG A N 1
ATOM 803 C CA . ARG A 1 104 ? -0.98600 -49.45100 57.70300 1.000 78.23000 104 ARG A CA 1
ATOM 804 C C . ARG A 1 104 ? -0.35600 -49.48900 59.08600 1.000 79.59000 104 ARG A C 1
ATOM 805 O O . ARG A 1 104 ? -0.38300 -50.54200 59.73100 1.000 79.66000 104 ARG A O 1
ATOM 813 N N . GLY A 1 105 ? 0.20400 -48.37800 59.55500 1.000 77.98000 105 GLY A N 1
ATOM 814 C CA . GLY A 1 105 ? 0.93100 -48.37200 60.80400 1.000 75.53000 105 GLY A CA 1
ATOM 815 C C . GLY A 1 105 ? 2.32400 -48.94700 60.72200 1.000 69.09000 105 GLY A C 1
ATOM 816 O O . GLY A 1 105 ? 2.91300 -49.25100 61.76400 1.000 74.70000 105 GLY A O 1
ATOM 817 N N . ASP A 1 106 ? 2.87000 -49.10700 59.51500 1.000 71.18000 106 ASP A N 1
ATOM 818 C CA . ASP A 1 106 ? 4.19000 -49.70300 59.36200 1.000 74.99000 106 ASP A CA 1
ATOM 819 C C . ASP A 1 106 ? 5.30200 -48.80100 59.87900 1.000 71.42000 106 ASP A C 1
ATOM 820 O O . ASP A 1 106 ? 6.43900 -49.26300 60.02100 1.000 72.68000 106 ASP A O 1
ATOM 825 N N . TYR A 1 107 ? 5.00800 -47.53300 60.15500 1.000 68.39000 107 TYR A N 1
ATOM 826 C CA . TYR A 1 107 ? 5.99900 -46.62100 60.70600 1.000 61.17000 107 TYR A CA 1
ATOM 827 C C . TYR A 1 107 ? 5.95300 -46.54000 62.22500 1.000 64.92000 107 TYR A C 1
ATOM 828 O O . TYR A 1 107 ? 6.82400 -45.89600 62.82000 1.000 64.03000 107 TYR A O 1
ATOM 837 N N . LEU A 1 108 ? 4.96500 -47.17400 62.85400 1.000 75.25000 108 LEU A N 1
ATOM 838 C CA . LEU A 1 108 ? 4.88600 -47.32100 64.30700 1.000 64.33000 108 LEU A CA 1
ATOM 839 C C . LEU A 1 108 ? 4.91600 -45.96700 65.01600 1.000 70.43000 108 LEU A C 1
ATOM 840 O O . LEU A 1 108 ? 5.77800 -45.68500 65.85000 1.000 73.75000 108 LEU A O 1
ATOM 845 N N . GLY A 1 109 ? 3.94300 -45.13100 64.67100 1.000 73.32000 109 GLY A N 1
ATOM 846 C CA . GLY A 1 109 ? 3.77800 -43.85600 65.35300 1.000 74.39000 109 GLY A CA 1
ATOM 847 C C . GLY A 1 109 ? 4.94200 -42.90300 65.20000 1.000 81.57000 109 GLY A C 1
ATOM 848 O O . GLY A 1 109 ? 5.37900 -42.29800 66.18600 1.000 85.61000 109 GLY A O 1
ATOM 849 N N . ALA A 1 110 ? 5.45500 -42.75300 63.98500 1.000 71.60000 110 ALA A N 1
ATOM 850 C CA . ALA A 1 110 ? 6.57700 -41.86900 63.71900 1.000 69.47000 110 ALA A CA 1
ATOM 851 C C . ALA A 1 110 ? 6.15500 -40.75500 62.77300 1.000 67.30000 110 ALA A C 1
ATOM 852 O O . ALA A 1 110 ? 5.30600 -40.94700 61.89900 1.000 73.10000 110 ALA A O 1
ATOM 854 N N . THR A 1 111 ? 6.75200 -39.58200 62.96200 1.000 64.04000 111 THR A N 1
ATOM 855 C CA . THR A 1 111 ? 6.48600 -38.44900 62.08500 1.000 62.84000 111 THR A CA 1
ATOM 856 C C . THR A 1 111 ? 7.11500 -38.71500 60.72600 1.000 72.71000 111 THR A C 1
ATOM 857 O O . THR A 1 111 ? 8.34000 -38.67800 60.58000 1.000 81.94000 111 THR A O 1
ATOM 861 N N . VAL A 1 112 ? 6.27900 -38.98300 59.73000 1.000 75.68000 112 VAL A N 1
ATOM 862 C CA . VAL A 1 112 ? 6.74300 -39.29700 58.38600 1.000 66.69000 112 VAL A CA 1
ATOM 863 C C . VAL A 1 112 ? 7.06300 -37.99000 57.67600 1.000 60.79000 112 VAL A C 1
ATOM 864 O O . VAL A 1 112 ? 6.20800 -37.10500 57.57000 1.000 64.99000 112 VAL A O 1
ATOM 868 N N . GLN A 1 113 ? 8.29300 -37.86700 57.19500 1.000 62.77000 113 GLN A N 1
ATOM 869 C CA . GLN A 1 113 ? 8.78100 -36.64700 56.57400 1.000 69.61000 113 GLN A CA 1
ATOM 870 C C . GLN A 1 113 ? 9.38500 -36.96100 55.21300 1.000 62.53000 113 GLN A C 1
ATOM 871 O O . GLN A 1 113 ? 9.57600 -38.12100 54.84200 1.000 57.12000 113 GLN A O 1
ATOM 877 N N . VAL A 1 114 ? 9.68200 -35.89800 54.46500 1.000 57.86000 114 VAL A N 1
ATOM 878 C CA . VAL A 1 114 ? 10.39500 -36.05500 53.20100 1.000 49.63000 114 VAL A CA 1
ATOM 879 C C . VAL A 1 114 ? 11.76100 -36.67600 53.44900 1.000 51.77000 114 VAL A C 1
ATOM 880 O O . VAL A 1 114 ? 12.19700 -37.57900 52.72700 1.000 52.14000 114 VAL A O 1
ATOM 884 N N . ILE A 1 115 ? 12.45600 -36.19300 54.46800 1.000 57.57000 115 ILE A N 1
ATOM 885 C CA . ILE A 1 115 ? 13.70100 -36.78100 54.95000 1.000 56.90000 115 ILE A CA 1
ATOM 886 C C . ILE A 1 115 ? 13.42100 -37.38600 56.32000 1.000 58.22000 115 ILE A C 1
ATOM 887 O O . ILE A 1 115 ? 12.97000 -36.67100 57.22400 1.000 62.62000 115 ILE A O 1
ATOM 892 N N . PRO A 1 116 ? 13.67500 -38.67900 56.52700 1.000 53.18000 116 PRO A N 1
ATOM 893 C CA . PRO A 1 116 ? 14.26700 -39.63100 55.59000 1.000 56.68000 116 PRO A CA 1
ATOM 894 C C . PRO A 1 116 ? 13.28500 -40.59900 54.93500 1.000 62.41000 116 PRO A C 1
ATOM 895 O O . PRO A 1 116 ? 13.72300 -41.46000 54.19100 1.000 58.53000 116 PRO A O 1
ATOM 899 N N . HIS A 1 117 ? 11.97600 -40.51100 55.17300 1.000 60.65000 117 HIS A N 1
ATOM 900 C CA . HIS A 1 117 ? 11.07300 -41.55500 54.69200 1.000 56.83000 117 HIS A CA 1
ATOM 901 C C . HIS A 1 117 ? 10.92700 -41.52600 53.17400 1.000 58.96000 117 HIS A C 1
ATOM 902 O O . HIS A 1 117 ? 11.06300 -42.56000 52.50700 1.000 62.93000 117 HIS A O 1
ATOM 909 N N . ILE A 1 118 ? 10.64900 -40.35100 52.60800 1.000 57.04000 118 ILE A N 1
ATOM 910 C CA . ILE A 1 118 ? 10.49200 -40.25000 51.16000 1.000 54.06000 118 ILE A CA 1
ATOM 911 C C . ILE A 1 118 ? 11.80700 -40.56300 50.46200 1.000 52.85000 118 ILE A C 1
ATOM 912 O O . ILE A 1 118 ? 11.83800 -41.27600 49.45100 1.000 53.49000 118 ILE A O 1
ATOM 917 N N . THR A 1 119 ? 12.91300 -40.03800 50.99000 1.000 51.84000 119 THR A N 1
ATOM 918 C CA . THR A 1 119 ? 14.21800 -40.32500 50.40900 1.000 49.61000 119 THR A CA 1
ATOM 919 C C . THR A 1 119 ? 14.54700 -41.80800 50.50600 1.000 51.89000 119 THR A C 1
ATOM 920 O O . THR A 1 119 ? 15.13600 -42.38000 49.58300 1.000 46.53000 119 THR A O 1
ATOM 924 N N . ASP A 1 120 ? 14.18200 -42.44700 51.62000 1.000 57.33000 120 ASP A N 1
ATOM 925 C CA . ASP A 1 120 ? 14.39800 -43.88400 51.74900 1.000 58.01000 120 ASP A CA 1
ATOM 926 C C . ASP A 1 120 ? 13.60400 -44.65300 50.70400 1.000 56.36000 120 ASP A C 1
ATOM 927 O O . ASP A 1 120 ? 14.11600 -45.60300 50.10100 1.000 58.90000 120 ASP A O 1
ATOM 932 N N . GLU A 1 121 ? 12.34900 -44.26000 50.47700 1.000 53.59000 121 GLU A N 1
ATOM 933 C CA . GLU A 1 121 ? 11.54300 -44.92300 49.45600 1.000 56.56000 121 GLU A CA 1
ATOM 934 C C . GLU A 1 121 ? 12.15900 -44.74800 48.07300 1.000 52.17000 121 GLU A C 1
ATOM 935 O O . GLU A 1 121 ? 12.24100 -45.70200 47.28700 1.000 50.03000 121 GLU A O 1
ATOM 941 N N . ILE A 1 122 ? 12.61000 -43.53100 47.76500 1.000 47.67000 122 ILE A N 1
ATOM 942 C CA . ILE A 1 122 ? 13.21500 -43.26700 46.46200 1.000 44.32000 122 ILE A CA 1
ATOM 943 C C . ILE A 1 122 ? 14.48100 -44.09500 46.28400 1.000 50.08000 122 ILE A C 1
ATOM 944 O O . ILE A 1 122 ? 14.71400 -44.68500 45.22300 1.000 56.59000 122 ILE A O 1
ATOM 949 N N . LYS A 1 123 ? 15.31900 -44.15100 47.32100 1.000 46.14000 123 LYS A N 1
ATOM 950 C CA . LYS A 1 123 ? 16.54900 -44.92900 47.23200 1.000 47.11000 123 LYS A CA 1
ATOM 951 C C . LYS A 1 123 ? 16.25500 -46.41300 47.06600 1.000 42.97000 123 LYS A C 1
ATOM 952 O O . LYS A 1 123 ? 16.91300 -47.09600 46.27500 1.000 43.99000 123 LYS A O 1
ATOM 958 N N . ARG A 1 124 ? 15.27000 -46.93200 47.80200 1.000 41.34000 124 ARG A N 1
ATOM 959 C CA . ARG A 1 124 ? 14.92300 -48.34200 47.66300 1.000 46.06000 124 ARG A CA 1
ATOM 960 C C . ARG A 1 124 ? 14.43800 -48.64600 46.25600 1.000 56.43000 124 ARG A C 1
ATOM 961 O O . ARG A 1 124 ? 14.78700 -49.68200 45.68000 1.000 62.35000 124 ARG A O 1
ATOM 969 N N . ARG A 1 125 ? 13.62600 -47.75500 45.68600 1.000 55.38000 125 ARG A N 1
ATOM 970 C CA . ARG A 1 125 ? 13.16700 -47.96700 44.31900 1.000 49.30000 125 ARG A CA 1
ATOM 971 C C . ARG A 1 125 ? 14.31600 -47.88700 43.32300 1.000 49.15000 125 ARG A C 1
ATOM 972 O O . ARG A 1 125 ? 14.33200 -48.63600 42.34100 1.000 54.58000 125 ARG A O 1
ATOM 980 N N . ILE A 1 126 ? 15.28300 -46.99800 43.55800 1.000 46.58000 126 ILE A N 1
ATOM 981 C CA . ILE A 1 126 ? 16.46000 -46.93900 42.69400 1.000 49.56000 126 ILE A CA 1
ATOM 982 C C . ILE A 1 126 ? 17.22500 -48.25500 42.74400 1.000 44.89000 126 ILE A C 1
ATOM 983 O O . ILE A 1 126 ? 17.64000 -48.78800 41.70800 1.000 46.53000 126 ILE A O 1
ATOM 988 N N . ILE A 1 127 ? 17.42600 -48.79900 43.94700 1.000 47.85000 127 ILE A N 1
ATOM 989 C CA . ILE A 1 127 ? 18.13700 -50.07200 44.07000 1.000 54.61000 127 ILE A CA 1
ATOM 990 C C . ILE A 1 127 ? 17.36300 -51.18900 43.38300 1.000 50.60000 127 ILE A C 1
ATOM 991 O O . ILE A 1 127 ? 17.94200 -52.02800 42.68300 1.000 45.34000 127 ILE A O 1
ATOM 996 N N . LYS A 1 128 ? 16.04300 -51.22300 43.57500 1.000 45.96000 128 LYS A N 1
ATOM 997 C CA . LYS A 1 128 ? 15.24500 -52.27600 42.95700 1.000 48.01000 128 LYS A CA 1
ATOM 998 C C . LYS A 1 128 ? 15.27900 -52.18700 41.43800 1.000 53.58000 128 LYS A C 1
ATOM 999 O O . LYS A 1 128 ? 15.34600 -53.21700 40.75900 1.000 49.76000 128 LYS A O 1
ATOM 1005 N N . GLY A 1 129 ? 15.22800 -50.97300 40.88800 1.000 57.08000 129 GLY A N 1
ATOM 1006 C CA . GLY A 1 129 ? 15.35200 -50.81400 39.45100 1.000 50.31000 129 GLY A CA 1
ATOM 1007 C C . GLY A 1 129 ? 16.72300 -51.16200 38.91800 1.000 51.59000 129 GLY A C 1
ATOM 1008 O O . GLY A 1 129 ? 16.83900 -51.69100 37.80900 1.000 56.65000 129 GLY A O 1
ATOM 1009 N N . ALA A 1 130 ? 17.77600 -50.86900 39.68500 1.000 46.97000 130 ALA A N 1
ATOM 1010 C CA . ALA A 1 130 ? 19.13000 -51.14400 39.21700 1.000 48.07000 130 ALA A CA 1
ATOM 1011 C C . ALA A 1 130 ? 19.35400 -52.63400 39.00800 1.000 55.78000 130 ALA A C 1
ATOM 1012 O O . ALA A 1 130 ? 19.93800 -53.04600 38.00000 1.000 69.70000 130 ALA A O 1
ATOM 1014 N N . GLY A 1 131 ? 18.89200 -53.45600 39.94300 1.000 58.38000 131 GLY A N 1
ATOM 1015 C CA . GLY A 1 131 ? 19.01000 -54.89500 39.77500 1.000 59.86000 131 GLY A CA 1
ATOM 1016 C C . GLY A 1 131 ? 20.45500 -55.34900 39.79300 1.000 63.12000 131 GLY A C 1
ATOM 1017 O O . GLY A 1 131 ? 21.29900 -54.80000 40.50800 1.000 65.30000 131 GLY A O 1
ATOM 1018 N N . ASP A 1 132 ? 20.74700 -56.36900 38.99000 1.000 60.40000 132 ASP A N 1
ATOM 1019 C CA . ASP A 1 132 ? 22.06600 -56.98000 38.92500 1.000 66.01000 132 ASP A CA 1
ATOM 1020 C C . ASP A 1 132 ? 22.98000 -56.29800 37.92000 1.000 62.01000 132 ASP A C 1
ATOM 1021 O O . ASP A 1 132 ? 24.05100 -56.83000 37.61100 1.000 58.50000 132 ASP A O 1
ATOM 1026 N N . ALA A 1 133 ? 22.57900 -55.14400 37.39800 1.000 64.19000 133 ALA A N 1
ATOM 1027 C CA . ALA A 1 133 ? 23.37000 -54.47000 36.38100 1.000 68.81000 133 ALA A CA 1
ATOM 1028 C C . ALA A 1 133 ? 24.70100 -54.00000 36.94900 1.000 56.72000 133 ALA A C 1
ATOM 1029 O O . ALA A 1 133 ? 24.79000 -53.57800 38.10400 1.000 65.19000 133 ALA A O 1
ATOM 1031 N N . ASP A 1 134 ? 25.74600 -54.08700 36.12500 1.000 54.31000 134 ASP A N 1
ATOM 1032 C CA . ASP A 1 134 ? 27.03700 -53.53400 36.51200 1.000 55.15000 134 ASP A CA 1
ATOM 1033 C C . ASP A 1 134 ? 26.95400 -52.02400 36.68100 1.000 56.13000 134 ASP A C 1
ATOM 1034 O O . ASP A 1 134 ? 27.56000 -51.46100 37.59900 1.000 65.11000 134 ASP A O 1
ATOM 1039 N N . VAL A 1 135 ? 26.21600 -51.35000 35.80200 1.000 54.04000 135 VAL A N 1
ATOM 1040 C CA . VAL A 1 135 ? 26.05000 -49.90300 35.86500 1.000 53.33000 135 VAL A CA 1
ATOM 1041 C C . VAL A 1 135 ? 24.58600 -49.56400 35.62200 1.000 51.17000 135 VAL A C 1
ATOM 1042 O O . VAL A 1 135 ? 23.96900 -50.07000 34.67700 1.000 61.74000 135 VAL A O 1
ATOM 1046 N N . ALA A 1 136 ? 24.03200 -48.71100 36.47900 1.000 43.45000 136 ALA A N 1
ATOM 1047 C CA . ALA A 1 136 ? 22.67900 -48.19900 36.33000 1.000 45.07000 136 ALA A CA 1
ATOM 1048 C C . ALA A 1 136 ? 22.74100 -46.69100 36.15400 1.000 50.84000 136 ALA A C 1
ATOM 1049 O O . ALA A 1 136 ? 23.36100 -45.99300 36.96100 1.000 56.21000 136 ALA A O 1
ATOM 1051 N N . LEU A 1 137 ? 22.10300 -46.19500 35.10200 1.000 50.14000 137 LEU A N 1
ATOM 1052 C CA . LEU A 1 137 ? 22.02100 -44.76400 34.83800 1.000 52.77000 137 LEU A CA 1
ATOM 1053 C C . LEU A 1 137 ? 20.65800 -44.26600 35.29700 1.000 50.27000 137 LEU A C 1
ATOM 1054 O O . LEU A 1 137 ? 19.63900 -44.56300 34.67200 1.000 54.13000 137 LEU A O 1
ATOM 1059 N N . VAL A 1 138 ? 20.64500 -43.50500 36.38300 1.000 44.13000 138 VAL A N 1
ATOM 1060 C CA . VAL A 1 138 ? 19.41100 -42.97000 36.94400 1.000 46.00000 138 VAL A CA 1
ATOM 1061 C C . VAL A 1 138 ? 19.23900 -41.54000 36.45500 1.000 55.26000 138 VAL A C 1
ATOM 1062 O O . VAL A 1 138 ? 20.06000 -40.67000 36.76000 1.000 55.07000 138 VAL A O 1
ATOM 1066 N N . GLU A 1 139 ? 18.16600 -41.28900 35.71000 1.000 54.39000 139 GLU A N 1
ATOM 1067 C CA . GLU A 1 139 ? 17.88700 -39.97900 35.14300 1.000 46.84000 139 GLU A CA 1
ATOM 1068 C C . GLU A 1 139 ? 16.82200 -39.28800 35.98000 1.000 48.66000 139 GLU A C 1
ATOM 1069 O O . GLU A 1 139 ? 15.84000 -39.91900 36.38600 1.000 48.68000 139 GLU A O 1
ATOM 1075 N N . ILE A 1 140 ? 17.02500 -38.00100 36.24400 1.000 47.69000 140 ILE A N 1
ATOM 1076 C CA . ILE A 1 140 ? 16.10600 -37.19900 37.03900 1.000 44.27000 140 ILE A CA 1
ATOM 1077 C C . ILE A 1 140 ? 15.37500 -36.25600 36.09800 1.000 47.62000 140 ILE A C 1
ATOM 1078 O O . ILE A 1 140 ? 16.00600 -35.49500 35.35700 1.000 52.13000 140 ILE A O 1
ATOM 1083 N N . GLY A 1 141 ? 14.04800 -36.30200 36.12500 1.000 53.73000 141 GLY A N 1
ATOM 1084 C CA . GLY A 1 141 ? 13.26900 -35.40900 35.29900 1.000 54.07000 141 GLY A CA 1
ATOM 1085 C C . GLY A 1 141 ? 13.25900 -33.99500 35.84100 1.000 55.41000 141 GLY A C 1
ATOM 1086 O O . GLY A 1 141 ? 13.66300 -33.72100 36.97100 1.000 57.65000 141 GLY A O 1
ATOM 1087 N N . GLY A 1 142 ? 12.78500 -33.07600 35.01000 1.000 58.05000 142 GLY A N 1
ATOM 1088 C CA . GLY A 1 142 ? 12.75500 -31.67900 35.38200 1.000 66.31000 142 GLY A CA 1
ATOM 1089 C C . GLY A 1 142 ? 14.11700 -31.03000 35.25500 1.000 65.35000 142 GLY A C 1
ATOM 1090 O O . GLY A 1 142 ? 15.07100 -31.59200 34.71800 1.000 58.69000 142 GLY A O 1
ATOM 1091 N N . THR A 1 143 ? 14.20100 -29.80700 35.76600 1.000 63.54000 143 THR A N 1
ATOM 1092 C CA . THR A 1 143 ? 15.43400 -29.03800 35.74800 1.000 67.44000 143 THR A CA 1
ATOM 1093 C C . THR A 1 143 ? 15.84000 -28.69200 37.17000 1.000 66.41000 143 THR A C 1
ATOM 1094 O O . THR A 1 143 ? 14.98800 -28.43700 38.02500 1.000 64.19000 143 THR A O 1
ATOM 1098 N N . VAL A 1 144 ? 17.15100 -28.69500 37.41500 1.000 60.77000 144 VAL A N 1
ATOM 1099 C CA . VAL A 1 144 ? 17.66200 -28.37200 38.73700 1.000 53.04000 144 VAL A CA 1
ATOM 1100 C C . VAL A 1 144 ? 17.25500 -26.95600 39.11100 1.000 57.77000 144 VAL A C 1
ATOM 1101 O O . VAL A 1 144 ? 17.35600 -26.02300 38.30500 1.000 70.09000 144 VAL A O 1
ATOM 1105 N N . GLY A 1 145 ? 16.78600 -26.79400 40.34400 1.000 66.21000 145 GLY A N 1
ATOM 1106 C CA . GLY A 1 145 ? 16.25600 -25.54200 40.83000 1.000 71.85000 145 GLY A CA 1
ATOM 1107 C C . GLY A 1 145 ? 14.76900 -25.57200 41.09600 1.000 72.09000 145 GLY A C 1
ATOM 1108 O O . GLY A 1 145 ? 14.27800 -24.76200 41.89300 1.000 82.16000 145 GLY A O 1
ATOM 1109 N N . ASP A 1 146 ? 14.03900 -26.47600 40.45200 1.000 65.04000 146 ASP A N 1
ATOM 1110 C CA . ASP A 1 146 ? 12.63800 -26.67700 40.77700 1.000 75.64000 146 ASP A CA 1
ATOM 1111 C C . ASP A 1 146 ? 12.52100 -27.40000 42.10900 1.000 74.95000 146 ASP A C 1
ATOM 1112 O O . ASP A 1 146 ? 13.31100 -28.29600 42.41700 1.000 68.32000 146 ASP A O 1
ATOM 1117 N N . ILE A 1 147 ? 11.52700 -27.00300 42.90500 1.000 73.98000 147 ILE A N 1
ATOM 1118 C CA . ILE A 1 147 ? 11.28200 -27.67300 44.17400 1.000 74.39000 147 ILE A CA 1
ATOM 1119 C C . ILE A 1 147 ? 10.69300 -29.06000 43.99300 1.000 68.94000 147 ILE A C 1
ATOM 1120 O O . ILE A 1 147 ? 10.61600 -29.82300 44.96200 1.000 77.01000 147 ILE A O 1
ATOM 1125 N N . GLU A 1 148 ? 10.27200 -29.40600 42.77600 1.000 59.82000 148 GLU A N 1
ATOM 1126 C CA . GLU A 1 148 ? 9.66200 -30.70700 42.54400 1.000 58.05000 148 GLU A CA 1
ATOM 1127 C C . GLU A 1 148 ? 10.69400 -31.82500 42.55700 1.000 60.53000 148 GLU A C 1
ATOM 1128 O O . GLU A 1 148 ? 10.38000 -32.95100 42.95800 1.000 57.03000 148 GLU A O 1
ATOM 1134 N N . SER A 1 149 ? 11.91800 -31.54200 42.12400 1.000 62.40000 149 SER A N 1
ATOM 1135 C CA . SER A 1 149 ? 12.96500 -32.54900 42.02700 1.000 62.21000 149 SER A CA 1
ATOM 1136 C C . SER A 1 149 ? 13.86400 -32.60100 43.25300 1.000 62.97000 149 SER A C 1
ATOM 1137 O O . SER A 1 149 ? 14.79600 -33.41100 43.28000 1.000 60.18000 149 SER A O 1
ATOM 1140 N N . GLN A 1 150 ? 13.61700 -31.75900 44.25500 1.000 67.38000 150 GLN A N 1
ATOM 1141 C CA . GLN A 1 150 ? 14.47500 -31.74900 45.43700 1.000 67.56000 150 GLN A CA 1
ATOM 1142 C C . GLN A 1 150 ? 14.55200 -33.09600 46.14900 1.000 57.53000 150 GLN A C 1
ATOM 1143 O O . GLN A 1 150 ? 15.66200 -33.47300 46.56000 1.000 59.65000 150 GLN A O 1
ATOM 1149 N N . PRO A 1 151 ? 13.46000 -33.84400 46.35400 1.000 58.39000 151 PRO A N 1
ATOM 1150 C CA . PRO A 1 151 ? 13.61800 -35.17600 46.96300 1.000 51.41000 151 PRO A CA 1
ATOM 1151 C C . PRO A 1 151 ? 14.54900 -36.09300 46.19000 1.000 57.54000 151 PRO A C 1
ATOM 1152 O O . PRO A 1 151 ? 15.35200 -36.80500 46.80400 1.000 62.44000 151 PRO A O 1
ATOM 1156 N N . PHE A 1 152 ? 14.47800 -36.09000 44.85800 1.000 45.70000 152 PHE A N 1
ATOM 1157 C CA . PHE A 1 152 ? 15.34100 -36.97000 44.07600 1.000 49.02000 152 PHE A CA 1
ATOM 1158 C C . PHE A 1 152 ? 16.80200 -36.56300 44.20700 1.000 50.56000 152 PHE A C 1
ATOM 1159 O O . PHE A 1 152 ? 17.68600 -37.41500 44.35300 1.000 54.00000 152 PHE A O 1
ATOM 1167 N N . LEU A 1 153 ? 17.07300 -35.26000 44.14700 1.000 51.66000 153 LEU A N 1
ATOM 1168 C CA . LEU A 1 153 ? 18.44100 -34.78400 44.29700 1.000 56.67000 153 LEU A CA 1
ATOM 1169 C C . LEU A 1 153 ? 18.98300 -35.10700 45.68200 1.000 65.36000 153 LEU A C 1
ATOM 1170 O O . LEU A 1 153 ? 20.14200 -35.50900 45.82500 1.000 64.61000 153 LEU A O 1
ATOM 1175 N N . GLU A 1 154 ? 18.15400 -34.95100 46.71600 1.000 67.39000 154 GLU A N 1
ATOM 1176 C CA . GLU A 1 154 ? 18.58100 -35.31600 48.06200 1.000 55.72000 154 GLU A CA 1
ATOM 1177 C C . GLU A 1 154 ? 18.86100 -36.80900 48.16600 1.000 56.95000 154 GLU A C 1
ATOM 1178 O O . GLU A 1 154 ? 19.83300 -37.22100 48.81000 1.000 67.55000 154 GLU A O 1
ATOM 1184 N N . ALA A 1 155 ? 18.02100 -37.63600 47.54300 1.000 55.05000 155 ALA A N 1
ATOM 1185 C CA . ALA A 1 155 ? 18.23500 -39.07800 47.58900 1.000 56.48000 155 ALA A CA 1
ATOM 1186 C C . ALA A 1 155 ? 19.53900 -39.46800 46.90500 1.000 58.48000 155 ALA A C 1
ATOM 1187 O O . ALA A 1 155 ? 20.29500 -40.29900 47.42100 1.000 59.11000 155 ALA A O 1
ATOM 1189 N N . ILE A 1 156 ? 19.82400 -38.87900 45.74200 1.000 64.71000 156 ILE A N 1
ATOM 1190 C CA . ILE A 1 156 ? 21.06600 -39.22800 45.05800 1.000 65.14000 156 ILE A CA 1
ATOM 1191 C C . ILE A 1 156 ? 22.27000 -38.65600 45.79600 1.000 68.57000 156 ILE A C 1
ATOM 1192 O O . ILE A 1 156 ? 23.35800 -39.24000 45.76200 1.000 71.29000 156 ILE A O 1
ATOM 1197 N N . ARG A 1 157 ? 22.10500 -37.52500 46.48900 1.000 65.62000 157 ARG A N 1
ATOM 1198 C CA . ARG A 1 157 ? 23.17000 -37.03100 47.35500 1.000 67.85000 157 ARG A CA 1
ATOM 1199 C C . ARG A 1 157 ? 23.45500 -38.01100 48.48500 1.000 61.48000 157 ARG A C 1
ATOM 1200 O O . ARG A 1 157 ? 24.61900 -38.29600 48.79800 1.000 65.01000 157 ARG A O 1
ATOM 1208 N N . GLN A 1 158 ? 22.39900 -38.53400 49.10900 1.000 58.71000 158 GLN A N 1
ATOM 1209 C CA . GLN A 1 158 ? 22.57700 -39.53100 50.15600 1.000 54.72000 158 GLN A CA 1
ATOM 1210 C C . GLN A 1 158 ? 23.26300 -40.77300 49.61100 1.000 57.51000 158 GLN A C 1
ATOM 1211 O O . GLN A 1 158 ? 24.12500 -41.35600 50.27600 1.000 69.79000 158 GLN A O 1
ATOM 1217 N N . LEU A 1 159 ? 22.89200 -41.19300 48.40300 1.000 58.73000 159 LEU A N 1
ATOM 1218 C CA . LEU A 1 159 ? 23.55800 -42.33400 47.78300 1.000 56.82000 159 LEU A CA 1
ATOM 1219 C C . LEU A 1 159 ? 25.04100 -42.05300 47.57300 1.000 62.27000 159 LEU A C 1
ATOM 1220 O O . LEU A 1 159 ? 25.89500 -42.88400 47.90400 1.000 63.96000 159 LEU A O 1
ATOM 1225 N N . ARG A 1 160 ? 25.36800 -40.87500 47.03500 1.000 67.04000 160 ARG A N 1
ATOM 1226 C CA . ARG A 1 160 ? 26.76600 -40.49900 46.84600 1.000 74.07000 160 ARG A CA 1
ATOM 1227 C C . ARG A 1 160 ? 27.52900 -40.58500 48.15700 1.000 75.71000 160 ARG A C 1
ATOM 1228 O O . ARG A 1 160 ? 28.64000 -41.12400 48.21300 1.000 78.41000 160 ARG A O 1
ATOM 1236 N N . VAL A 1 161 ? 26.94000 -40.05000 49.22500 1.000 67.68000 161 VAL A N 1
ATOM 1237 C CA . VAL A 1 161 ? 27.60300 -40.07300 50.52500 1.000 63.69000 161 VAL A CA 1
ATOM 1238 C C . VAL A 1 161 ? 27.79800 -41.50700 51.00000 1.000 68.29000 161 VAL A C 1
ATOM 1239 O O . VAL A 1 161 ? 28.86600 -41.87000 51.50900 1.000 73.83000 161 VAL A O 1
ATOM 1243 N N . GLU A 1 162 ? 26.78000 -42.34900 50.82800 1.000 68.06000 162 GLU A N 1
ATOM 1244 C CA . GLU A 1 162 ? 26.77500 -43.67400 51.43100 1.000 65.49000 162 GLU A CA 1
ATOM 1245 C C . GLU A 1 162 ? 27.64700 -44.69300 50.70700 1.000 66.87000 162 GLU A C 1
ATOM 1246 O O . GLU A 1 162 ? 28.28800 -45.51300 51.37300 1.000 67.34000 162 GLU A O 1
ATOM 1252 N N . ILE A 1 163 ? 27.70300 -44.68100 49.37400 1.000 67.37000 163 ILE A N 1
ATOM 1253 C CA . ILE A 1 163 ? 28.48500 -45.67700 48.64900 1.000 69.75000 163 ILE A CA 1
ATOM 1254 C C . ILE A 1 163 ? 29.77600 -45.11600 48.07500 1.000 69.53000 163 ILE A C 1
ATOM 1255 O O . ILE A 1 163 ? 30.57600 -45.87900 47.52600 1.000 65.05000 163 ILE A O 1
ATOM 1260 N N . GLY A 1 164 ? 30.00700 -43.81200 48.17900 1.000 70.19000 164 GLY A N 1
ATOM 1261 C CA . GLY A 1 164 ? 31.28100 -43.23600 47.80600 1.000 77.62000 164 GLY A CA 1
ATOM 1262 C C . GLY A 1 164 ? 31.41600 -42.97300 46.31700 1.000 77.93000 164 GLY A C 1
ATOM 1263 O O . GLY A 1 164 ? 30.57100 -43.33300 45.49800 1.000 77.67000 164 GLY A O 1
ATOM 1264 N N . ALA A 1 165 ? 32.52800 -42.32000 45.96800 1.000 81.30000 165 ALA A N 1
ATOM 1265 C CA . ALA A 1 165 ? 32.78400 -41.94000 44.58400 1.000 69.02000 165 ALA A CA 1
ATOM 1266 C C . ALA A 1 165 ? 33.08200 -43.13500 43.69300 1.000 60.92000 165 ALA A C 1
ATOM 1267 O O . ALA A 1 165 ? 32.91100 -43.03800 42.47400 1.000 69.31000 165 ALA A O 1
ATOM 1269 N N . LYS A 1 166 ? 33.52900 -44.25200 44.26400 1.000 63.92000 166 LYS A N 1
ATOM 1270 C CA . LYS A 1 166 ? 33.82000 -45.43500 43.46600 1.000 62.66000 166 LYS A CA 1
ATOM 1271 C C . LYS A 1 166 ? 32.56200 -46.11700 42.95200 1.000 61.45000 166 LYS A C 1
ATOM 1272 O O . LYS A 1 166 ? 32.66800 -47.04200 42.14100 1.000 55.49000 166 LYS A O 1
ATOM 1278 N N . ARG A 1 167 ? 31.38200 -45.69200 43.40800 1.000 65.10000 167 ARG A N 1
ATOM 1279 C CA . ARG A 1 167 ? 30.13100 -46.28000 42.94900 1.000 56.08000 167 ARG A CA 1
ATOM 1280 C C . ARG A 1 167 ? 29.10100 -45.22300 42.56500 1.000 57.15000 167 ARG A C 1
ATOM 1281 O O . ARG A 1 167 ? 27.91100 -45.54300 42.46600 1.000 67.60000 167 ARG A O 1
ATOM 1289 N N . ALA A 1 168 ? 29.51400 -43.97700 42.34900 1.000 51.95000 168 ALA A N 1
ATOM 1290 C CA . ALA A 1 168 ? 28.56300 -42.91700 42.05000 1.000 55.85000 168 ALA A CA 1
ATOM 1291 C C . ALA A 1 168 ? 29.22700 -41.82900 41.22100 1.000 63.51000 168 ALA A C 1
ATOM 1292 O O . ALA A 1 168 ? 30.38400 -41.47600 41.45800 1.000 70.63000 168 ALA A O 1
ATOM 1294 N N . MET A 1 169 ? 28.48000 -41.30400 40.25200 1.000 60.86000 169 MET A N 1
ATOM 1295 C CA . MET A 1 169 ? 28.89200 -40.14800 39.47000 1.000 60.69000 169 MET A CA 1
ATOM 1296 C C . MET A 1 169 ? 27.68900 -39.24500 39.25500 1.000 51.78000 169 MET A C 1
ATOM 1297 O O . MET A 1 169 ? 26.54000 -39.65800 39.42200 1.000 52.95000 169 MET A O 1
ATOM 1302 N N . LEU A 1 170 ? 27.96500 -38.00300 38.87300 1.000 51.89000 170 LEU A N 1
ATOM 1303 C CA . LEU A 1 170 ? 26.93000 -37.03700 38.52400 1.000 53.66000 170 LEU A CA 1
ATOM 1304 C C . LEU A 1 170 ? 27.27400 -36.43500 37.16900 1.000 64.92000 170 LEU A C 1
ATOM 1305 O O . LEU A 1 170 ? 28.22800 -35.65800 37.05200 1.000 69.03000 170 LEU A O 1
ATOM 1310 N N . MET A 1 171 ? 26.50700 -36.79900 36.14900 1.000 56.25000 171 MET A N 1
ATOM 1311 C CA . MET A 1 171 ? 26.64200 -36.22100 34.82000 1.000 50.19000 171 MET A CA 1
ATOM 1312 C C . MET A 1 171 ? 25.48300 -35.25100 34.62600 1.000 58.40000 171 MET A C 1
ATOM 1313 O O . MET A 1 171 ? 24.33200 -35.66700 34.47400 1.000 61.87000 171 MET A O 1
ATOM 1318 N N . HIS A 1 172 ? 25.79500 -33.96000 34.64100 1.000 54.90000 172 HIS A N 1
ATOM 1319 C CA . HIS A 1 172 ? 24.80700 -32.89000 34.63300 1.000 48.57000 172 HIS A CA 1
ATOM 1320 C C . HIS A 1 172 ? 24.73600 -32.30200 33.23300 1.000 58.58000 172 HIS A C 1
ATOM 1321 O O . HIS A 1 172 ? 25.76000 -31.90000 32.67200 1.000 59.24000 172 HIS A O 1
ATOM 1328 N N . LEU A 1 173 ? 23.53400 -32.26900 32.66800 1.000 62.40000 173 LEU A N 1
ATOM 1329 C CA . LEU A 1 173 ? 23.31300 -31.66500 31.36500 1.000 57.66000 173 LEU A CA 1
ATOM 1330 C C . LEU A 1 173 ? 22.94500 -30.20000 31.53500 1.000 53.35000 173 LEU A C 1
ATOM 1331 O O . LEU A 1 173 ? 22.06800 -29.85300 32.32900 1.000 54.09000 173 LEU A O 1
ATOM 1336 N N . THR A 1 174 ? 23.62700 -29.34400 30.78400 1.000 52.92000 174 THR A N 1
ATOM 1337 C CA . THR A 1 174 ? 23.44600 -27.90700 30.86900 1.000 53.79000 174 THR A CA 1
ATOM 1338 C C . THR A 1 174 ? 23.34400 -27.34700 29.46200 1.000 61.86000 174 THR A C 1
ATOM 1339 O O . THR A 1 174 ? 23.67000 -28.01900 28.48400 1.000 66.54000 174 THR A O 1
ATOM 1343 N N . LEU A 1 175 ? 22.89500 -26.10200 29.36700 1.000 60.62000 175 LEU A N 1
ATOM 1344 C CA . LEU A 1 175 ? 22.73900 -25.42500 28.08900 1.000 64.21000 175 LEU A CA 1
ATOM 1345 C C . LEU A 1 175 ? 23.63800 -24.19900 28.04900 1.000 71.08000 175 LEU A C 1
ATOM 1346 O O . LEU A 1 175 ? 23.57800 -23.35000 28.94500 1.000 69.14000 175 LEU A O 1
ATOM 1351 N N . VAL A 1 176 ? 24.46900 -24.11300 27.01600 1.000 74.51000 176 VAL A N 1
ATOM 1352 C CA . VAL A 1 176 ? 25.21800 -22.89200 26.73600 1.000 72.88000 176 VAL A CA 1
ATOM 1353 C C . VAL A 1 176 ? 24.58300 -22.23000 25.51600 1.000 64.75000 176 VAL A C 1
ATOM 1354 O O . VAL A 1 176 ? 24.58400 -22.79500 24.41200 1.000 70.66000 176 VAL A O 1
ATOM 1358 N N . PRO A 1 177 ? 23.95900 -21.07000 25.68400 1.000 60.76000 177 PRO A N 1
ATOM 1359 C CA . PRO A 1 177 ? 23.23800 -20.45400 24.56900 1.000 70.11000 177 PRO A CA 1
ATOM 1360 C C . PRO A 1 177 ? 24.15300 -19.59800 23.71300 1.000 73.59000 177 PRO A C 1
ATOM 1361 O O . PRO A 1 177 ? 25.10300 -18.98300 24.20200 1.000 80.37000 177 PRO A O 1
ATOM 1365 N N . TYR A 1 178 ? 23.85600 -19.56200 22.41800 1.000 73.04000 178 TYR A N 1
ATOM 1366 C CA . TYR A 1 178 ? 24.56000 -18.66800 21.51100 1.000 79.99000 178 TYR A CA 1
ATOM 1367 C C . TYR A 1 178 ? 23.79200 -17.35800 21.41500 1.000 82.00000 178 TYR A C 1
ATOM 1368 O O . TYR A 1 178 ? 22.66600 -17.32600 20.90700 1.000 76.29000 178 TYR A O 1
ATOM 1377 N N . ILE A 1 179 ? 24.39500 -16.28200 21.90600 1.000 77.74000 179 ILE A N 1
ATOM 1378 C CA . ILE A 1 179 ? 23.79200 -14.95700 21.84900 1.000 81.56000 179 ILE A CA 1
ATOM 1379 C C . ILE A 1 179 ? 24.14600 -14.35300 20.49600 1.000 90.69000 179 ILE A C 1
ATOM 1380 O O . ILE A 1 179 ? 25.31000 -14.04500 20.23100 1.000 90.67000 179 ILE A O 1
ATOM 1385 N N . ALA A 1 180 ? 23.14000 -14.19300 19.63500 1.000 88.44000 180 ALA A N 1
ATOM 1386 C CA . ALA A 1 180 ? 23.39300 -13.68700 18.29000 1.000 81.01000 180 ALA A CA 1
ATOM 1387 C C . ALA A 1 180 ? 23.94200 -12.26800 18.32600 1.000 81.10000 180 ALA A C 1
ATOM 1388 O O . ALA A 1 180 ? 24.83600 -11.92000 17.54600 1.000 85.89000 180 ALA A O 1
ATOM 1390 N N . THR A 1 181 ? 23.41800 -11.43200 19.22400 1.000 74.78000 181 THR A N 1
ATOM 1391 C CA . THR A 1 181 ? 23.88000 -10.05300 19.31700 1.000 76.26000 181 THR A CA 1
ATOM 1392 C C . THR A 1 181 ? 25.32700 -9.95300 19.78000 1.000 78.51000 181 THR A C 1
ATOM 1393 O O . THR A 1 181 ? 25.96500 -8.92000 19.55500 1.000 80.89000 181 THR A O 1
ATOM 1397 N N . ALA A 1 182 ? 25.85800 -10.99300 20.42000 1.000 76.97000 182 ALA A N 1
ATOM 1398 C CA . ALA A 1 182 ? 27.23600 -10.98100 20.89000 1.000 81.63000 182 ALA A CA 1
ATOM 1399 C C . ALA A 1 182 ? 28.16300 -11.86500 20.06900 1.000 86.83000 182 ALA A C 1
ATOM 1400 O O . ALA A 1 182 ? 29.38500 -11.73000 20.18900 1.000 89.97000 182 ALA A O 1
ATOM 1402 N N . GLY A 1 183 ? 27.62100 -12.75700 19.24700 1.000 82.24000 183 GLY A N 1
ATOM 1403 C CA . GLY A 1 183 ? 28.44200 -13.62800 18.42500 1.000 78.00000 183 GLY A CA 1
ATOM 1404 C C . GLY A 1 183 ? 29.29700 -14.60500 19.20200 1.000 81.55000 183 GLY A C 1
ATOM 1405 O O . GLY A 1 183 ? 30.40900 -14.93100 18.76700 1.000 76.17000 183 GLY A O 1
ATOM 1406 N N . GLU A 1 184 ? 28.80700 -15.08400 20.34100 1.000 84.15000 184 GLU A N 1
ATOM 1407 C CA . GLU A 1 184 ? 29.54200 -16.04300 21.15400 1.000 75.49000 184 GLU A CA 1
ATOM 1408 C C . GLU A 1 184 ? 28.56300 -16.73000 22.09200 1.000 74.67000 184 GLU A C 1
ATOM 1409 O O . GLU A 1 184 ? 27.41400 -16.30400 22.23900 1.000 71.36000 184 GLU A O 1
ATOM 1415 N N . THR A 1 185 ? 29.03500 -17.80000 22.72100 1.000 77.65000 185 THR A N 1
ATOM 1416 C CA . THR A 1 185 ? 28.23800 -18.55300 23.67600 1.000 70.14000 185 THR A CA 1
ATOM 1417 C C . THR A 1 185 ? 28.59400 -18.14700 25.10000 1.000 69.10000 185 THR A C 1
ATOM 1418 O O . THR A 1 185 ? 29.75400 -17.88000 25.41900 1.000 77.52000 185 THR A O 1
ATOM 1422 N N . LYS A 1 186 ? 27.57900 -18.11000 25.95600 1.000 66.61000 186 LYS A N 1
ATOM 1423 C CA . LYS A 1 186 ? 27.72300 -17.65500 27.33000 1.000 70.45000 186 LYS A CA 1
ATOM 1424 C C . LYS A 1 186 ? 27.67100 -18.83700 28.28700 1.000 76.13000 186 LYS A C 1
ATOM 1425 O O . LYS A 1 186 ? 26.80600 -19.70900 28.16800 1.000 79.30000 186 LYS A O 1
ATOM 1431 N N . THR A 1 187 ? 28.60600 -18.86200 29.23500 1.000 75.44000 187 THR A N 1
ATOM 1432 C CA . THR A 1 187 ? 28.66000 -19.90000 30.25300 1.000 72.96000 187 THR A CA 1
ATOM 1433 C C . THR A 1 187 ? 27.93200 -19.52200 31.53600 1.000 73.43000 187 THR A C 1
ATOM 1434 O O . THR A 1 187 ? 27.85300 -20.34900 32.44900 1.000 75.42000 187 THR A O 1
ATOM 1438 N N . LYS A 1 188 ? 27.40600 -18.30200 31.62600 1.000 69.55000 188 LYS A N 1
ATOM 1439 C CA . LYS A 1 188 ? 26.76300 -17.83200 32.85300 1.000 71.83000 188 LYS A CA 1
ATOM 1440 C C . LYS A 1 188 ? 25.59100 -18.69600 33.30800 1.000 73.50000 188 LYS A C 1
ATOM 1441 O O . LYS A 1 188 ? 25.53600 -19.03100 34.50200 1.000 75.25000 188 LYS A O 1
ATOM 1447 N N . PRO A 1 189 ? 24.62700 -19.06900 32.45500 1.000 75.48000 189 PRO A N 1
ATOM 1448 C CA . PRO A 1 189 ? 23.54300 -19.93700 32.94400 1.000 73.39000 189 PRO A CA 1
ATOM 1449 C C . PRO A 1 189 ? 24.03400 -21.27900 33.45100 1.000 68.50000 189 PRO A C 1
ATOM 1450 O O . PRO A 1 189 ? 23.48300 -21.80200 34.42900 1.000 68.51000 189 PRO A O 1
ATOM 1454 N N . THR A 1 190 ? 25.06700 -21.84700 32.82800 1.000 64.98000 190 THR A N 1
ATOM 1455 C CA . THR A 1 190 ? 25.62700 -23.09300 33.33600 1.000 64.58000 190 THR A CA 1
ATOM 1456 C C . THR A 1 190 ? 26.24400 -22.89600 34.71200 1.000 69.99000 190 THR A C 1
ATOM 1457 O O . THR A 1 190 ? 26.09100 -23.74500 35.59600 1.000 73.11000 190 THR A O 1
ATOM 1461 N N . GLN A 1 191 ? 26.96100 -21.79000 34.90600 1.000 66.75000 191 GLN A N 1
ATOM 1462 C CA . GLN A 1 191 ? 27.55100 -21.52100 36.21200 1.000 70.74000 191 GLN A CA 1
ATOM 1463 C C . GLN A 1 191 ? 26.47200 -21.33900 37.27000 1.000 67.65000 191 GLN A C 1
ATOM 1464 O O . GLN A 1 191 ? 26.62200 -21.80000 38.40600 1.000 69.84000 191 GLN A O 1
ATOM 1470 N N . HIS A 1 192 ? 25.37200 -20.67600 36.91300 1.000 65.41000 192 HIS A N 1
ATOM 1471 C CA . HIS A 1 192 ? 24.26300 -20.54000 37.85200 1.000 68.30000 192 HIS A CA 1
ATOM 1472 C C . HIS A 1 192 ? 23.64400 -21.89500 38.17900 1.000 68.12000 192 HIS A C 1
ATOM 1473 O O . HIS A 1 192 ? 23.28600 -22.15900 39.33300 1.000 75.29000 192 HIS A O 1
ATOM 1480 N N . SER A 1 193 ? 23.50400 -22.76600 37.17700 1.000 59.60000 193 SER A N 1
ATOM 1481 C CA . SER A 1 193 ? 22.97600 -24.10300 37.43500 1.000 66.77000 193 SER A CA 1
ATOM 1482 C C . SER A 1 193 ? 23.90400 -24.89800 38.34600 1.000 78.45000 193 SER A C 1
ATOM 1483 O O . SER A 1 193 ? 23.44500 -25.61900 39.24100 1.000 82.79000 193 SER A O 1
ATOM 1486 N N . VAL A 1 194 ? 25.21400 -24.78300 38.13000 1.000 76.18000 194 VAL A N 1
ATOM 1487 C CA . VAL A 1 194 ? 26.17100 -25.46200 38.99700 1.000 71.44000 194 VAL A CA 1
ATOM 1488 C C . VAL A 1 194 ? 26.10900 -24.89400 40.40800 1.000 65.72000 194 VAL A C 1
ATOM 1489 O O . VAL A 1 194 ? 26.26100 -25.63100 41.38600 1.000 70.39000 194 VAL A O 1
ATOM 1493 N N . LYS A 1 195 ? 25.88900 -23.58600 40.54300 1.000 70.18000 195 LYS A N 1
ATOM 1494 C CA . LYS A 1 195 ? 25.71600 -22.99600 41.86600 1.000 77.50000 195 LYS A CA 1
ATOM 1495 C C . LYS A 1 195 ? 24.47700 -23.55500 42.55200 1.000 71.66000 195 LYS A C 1
ATOM 1496 O O . LYS A 1 195 ? 24.49300 -23.84600 43.75400 1.000 73.98000 195 LYS A O 1
ATOM 1502 N N . GLU A 1 196 ? 23.38800 -23.70800 41.79800 1.000 71.14000 196 GLU A N 1
ATOM 1503 C CA . GLU A 1 196 ? 22.17600 -24.29600 42.35900 1.000 71.77000 196 GLU A CA 1
ATOM 1504 C C . GLU A 1 196 ? 22.41900 -25.73500 42.79600 1.000 67.52000 196 GLU A C 1
ATOM 1505 O O . GLU A 1 196 ? 21.91500 -26.17100 43.83800 1.000 57.55000 196 GLU A O 1
ATOM 1511 N N . LEU A 1 197 ? 23.18700 -26.48600 42.00900 1.000 68.62000 197 LEU A N 1
ATOM 1512 C CA . LEU A 1 197 ? 23.57100 -27.84100 42.39200 1.000 70.81000 197 LEU A CA 1
ATOM 1513 C C . LEU A 1 197 ? 24.44600 -27.86000 43.63800 1.000 66.33000 197 LEU A C 1
ATOM 1514 O O . LEU A 1 197 ? 24.30800 -28.75600 44.47600 1.000 66.52000 197 LEU A O 1
ATOM 1519 N N . ARG A 1 198 ? 25.35100 -26.89200 43.77100 1.000 69.06000 198 ARG A N 1
ATOM 1520 C CA . ARG A 1 198 ? 26.22500 -26.83700 44.93700 1.000 67.63000 198 ARG A CA 1
ATOM 1521 C C . ARG A 1 198 ? 25.44500 -26.46100 46.18800 1.000 64.51000 198 ARG A C 1
ATOM 1522 O O . ARG A 1 198 ? 25.78800 -26.89100 47.29500 1.000 60.21000 198 ARG A O 1
ATOM 1530 N N . SER A 1 199 ? 24.39300 -25.65600 46.03200 1.000 65.27000 199 SER A N 1
ATOM 1531 C CA . SER A 1 199 ? 23.56200 -25.25900 47.16000 1.000 64.30000 199 SER A CA 1
ATOM 1532 C C . SER A 1 199 ? 22.82800 -26.43100 47.79500 1.000 66.86000 199 SER A C 1
ATOM 1533 O O . SER A 1 199 ? 22.42800 -26.32900 48.95900 1.000 72.51000 199 SER A O 1
ATOM 1536 N N . ILE A 1 200 ? 22.64200 -27.52900 47.07000 1.000 65.09000 200 ILE A N 1
ATOM 1537 C CA . ILE A 1 200 ? 21.96500 -28.70500 47.59300 1.000 66.54000 200 ILE A CA 1
ATOM 1538 C C . ILE A 1 200 ? 22.95400 -29.83600 47.87100 1.000 67.79000 200 ILE A C 1
ATOM 1539 O O . ILE A 1 200 ? 22.55400 -30.98700 48.00900 1.000 75.62000 200 ILE A O 1
ATOM 1544 N N . GLY A 1 201 ? 24.24300 -29.52100 47.95100 1.000 65.41000 201 GLY A N 1
ATOM 1545 C CA . GLY A 1 201 ? 25.23300 -30.51800 48.29800 1.000 72.79000 201 GLY A CA 1
ATOM 1546 C C . GLY A 1 201 ? 25.64300 -31.44100 47.17800 1.000 70.87000 201 GLY A C 1
ATOM 1547 O O . GLY A 1 201 ? 26.25400 -32.48000 47.44300 1.000 77.20000 201 GLY A O 1
ATOM 1548 N N . LEU A 1 202 ? 25.33300 -31.09900 45.93200 1.000 68.69000 202 LEU A N 1
ATOM 1549 C CA . LEU A 1 202 ? 25.65500 -31.93400 44.78400 1.000 68.01000 202 LEU A CA 1
ATOM 1550 C C . LEU A 1 202 ? 26.71000 -31.24200 43.93400 1.000 66.31000 202 LEU A C 1
ATOM 1551 O O . LEU A 1 202 ? 26.49900 -30.11900 43.46600 1.000 62.73000 202 LEU A O 1
ATOM 1556 N N . GLN A 1 203 ? 27.84000 -31.91300 43.73500 1.000 67.24000 203 GLN A N 1
ATOM 1557 C CA . GLN A 1 203 ? 28.91400 -31.40500 42.89300 1.000 68.31000 203 GLN A CA 1
ATOM 1558 C C . GLN A 1 203 ? 28.97500 -32.23900 41.62300 1.000 69.33000 203 GLN A C 1
ATOM 1559 O O . GLN A 1 203 ? 29.26100 -33.44600 41.69600 1.000 72.09000 203 GLN A O 1
ATOM 1565 N N . PRO A 1 204 ? 28.69900 -31.66400 40.45500 1.000 64.80000 204 PRO A N 1
ATOM 1566 C CA . PRO A 1 204 ? 28.74700 -32.45400 39.22000 1.000 61.68000 204 PRO A CA 1
ATOM 1567 C C . PRO A 1 204 ? 30.15000 -32.97200 38.94700 1.000 61.56000 204 PRO A C 1
ATOM 1568 O O . PRO A 1 204 ? 31.14600 -32.29800 39.21200 1.000 59.71000 204 PRO A O 1
ATOM 1572 N N . ASP A 1 205 ? 30.21500 -34.19000 38.41500 1.000 58.86000 205 ASP A N 1
ATOM 1573 C CA . ASP A 1 205 ? 31.47400 -34.80800 38.02800 1.000 59.62000 205 ASP A CA 1
ATOM 1574 C C . ASP A 1 205 ? 31.72900 -34.74300 36.53200 1.000 61.91000 205 ASP A C 1
ATOM 1575 O O . ASP A 1 205 ? 32.88900 -34.69400 36.11400 1.000 61.30000 205 ASP A O 1
ATOM 1580 N N . VAL A 1 206 ? 30.67400 -34.75800 35.72000 1.000 65.31000 206 VAL A N 1
ATOM 1581 C CA . VAL A 1 206 ? 30.77500 -34.58700 34.27600 1.000 58.54000 206 VAL A CA 1
ATOM 1582 C C . VAL A 1 206 ? 29.73500 -33.56100 33.85400 1.000 50.16000 206 VAL A C 1
ATOM 1583 O O . VAL A 1 206 ? 28.62400 -33.53700 34.39200 1.000 52.33000 206 VAL A O 1
ATOM 1587 N N . LEU A 1 207 ? 30.09700 -32.70100 32.90900 1.000 48.51000 207 LEU A N 1
ATOM 1588 C CA . LEU A 1 207 ? 29.19600 -31.68300 32.38700 1.000 57.66000 207 LEU A CA 1
ATOM 1589 C C . LEU A 1 207 ? 28.95800 -31.93900 30.90700 1.000 66.10000 207 LEU A C 1
ATOM 1590 O O . LEU A 1 207 ? 29.91000 -31.98000 30.12200 1.000 64.87000 207 LEU A O 1
ATOM 1595 N N . VAL A 1 208 ? 27.69600 -32.10200 30.52800 1.000 68.91000 208 VAL A N 1
ATOM 1596 C CA . VAL A 1 208 ? 27.30500 -32.26700 29.13400 1.000 65.19000 208 VAL A CA 1
ATOM 1597 C C . VAL A 1 208 ? 26.68800 -30.95400 28.67800 1.000 67.74000 208 VAL A C 1
ATOM 1598 O O . VAL A 1 208 ? 25.57200 -30.61000 29.07600 1.000 62.40000 208 VAL A O 1
ATOM 1602 N N . CYS A 1 209 ? 27.40400 -30.22500 27.82900 1.000 68.95000 209 CYS A N 1
ATOM 1603 C CA . CYS A 1 209 ? 27.01000 -28.88600 27.41400 1.000 65.75000 209 CYS A CA 1
ATOM 1604 C C . CYS A 1 209 ? 26.27700 -28.98200 26.08100 1.000 67.3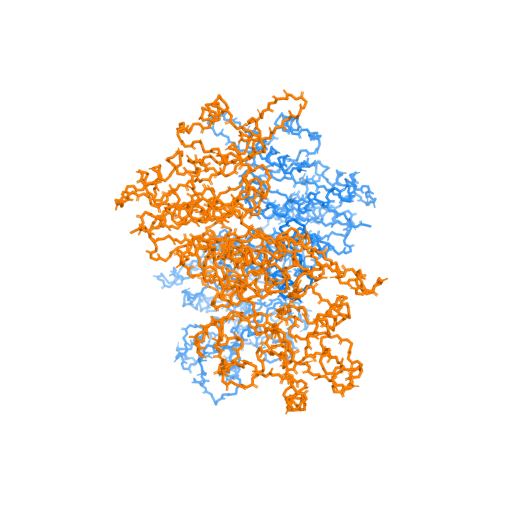6000 209 CYS A C 1
ATOM 1605 O O . CYS A 1 209 ? 26.78600 -29.57500 25.12500 1.000 66.06000 209 CYS A O 1
ATOM 1608 N N . ARG A 1 210 ? 25.08500 -28.39600 26.02100 1.000 64.98000 210 ARG A N 1
ATOM 1609 C CA . ARG A 1 210 ? 24.22200 -28.49300 24.85600 1.000 66.50000 210 ARG A CA 1
ATOM 1610 C C . ARG A 1 210 ? 24.09800 -27.13500 24.18300 1.000 68.49000 210 ARG A C 1
ATOM 1611 O O . ARG A 1 210 ? 23.86200 -26.12100 24.84500 1.000 75.83000 210 ARG A O 1
ATOM 1619 N N . SER A 1 211 ? 24.25600 -27.12000 22.86300 1.000 66.78000 211 SER A N 1
ATOM 1620 C CA . SER A 1 211 ? 24.15700 -25.88000 22.10600 1.000 71.56000 211 SER A CA 1
ATOM 1621 C C . SER A 1 211 ? 23.88000 -26.21500 20.65100 1.000 80.41000 211 SER A C 1
ATOM 1622 O O . SER A 1 211 ? 24.08600 -27.34700 20.20600 1.000 76.01000 211 SER A O 1
ATOM 1625 N N . ASP A 1 212 ? 23.40200 -25.21200 19.91700 1.000 86.94000 212 ASP A N 1
ATOM 1626 C CA . ASP A 1 212 ? 23.20700 -25.31200 18.47900 1.000 78.82000 212 ASP A CA 1
ATOM 1627 C C . ASP A 1 212 ? 24.41400 -24.81500 17.69600 1.000 80.77000 212 ASP A C 1
ATOM 1628 O O . ASP A 1 212 ? 24.40800 -24.87400 16.46400 1.000 91.10000 212 ASP A O 1
ATOM 1633 N N . HIS A 1 213 ? 25.44200 -24.33800 18.38200 1.000 88.06000 213 HIS A N 1
ATOM 1634 C CA . HIS A 1 213 ? 26.65900 -23.81700 17.78300 1.000 88.94000 213 HIS A CA 1
ATOM 1635 C C . HIS A 1 213 ? 27.85800 -24.48800 18.43100 1.000 91.70000 213 HIS A C 1
ATOM 1636 O O . HIS A 1 213 ? 27.77100 -24.96600 19.56700 1.000 90.74000 213 HIS A O 1
ATOM 1643 N N . PRO A 1 214 ? 28.99000 -24.55300 17.73000 1.000 87.72000 214 PRO A N 1
ATOM 1644 C CA . PRO A 1 214 ? 30.14600 -25.28300 18.26500 1.000 91.16000 214 PRO A CA 1
ATOM 1645 C C . PRO A 1 214 ? 30.61300 -24.71800 19.59700 1.000 96.34000 214 PRO A C 1
ATOM 1646 O O . PRO A 1 214 ? 30.56400 -23.51000 19.83700 1.000 94.16000 214 PRO A O 1
ATOM 1650 N N . ILE A 1 215 ? 31.06700 -25.61600 20.46800 1.000 98.07000 215 ILE A N 1
ATOM 1651 C CA . ILE A 1 215 ? 31.55700 -25.24500 21.78900 1.000 91.85000 215 ILE A CA 1
ATOM 1652 C C . ILE A 1 215 ? 33.07800 -25.24400 21.73700 1.000 94.15000 215 ILE A C 1
ATOM 1653 O O . ILE A 1 215 ? 33.71200 -26.30300 21.65600 1.000 88.07000 215 ILE A O 1
ATOM 1658 N N . ASP A 1 216 ? 33.67000 -24.05500 21.75700 1.000 100.80000 216 ASP A N 1
ATOM 1659 C CA . ASP A 1 216 ? 35.10700 -23.92600 21.58300 1.000 99.13000 216 ASP A CA 1
ATOM 1660 C C . ASP A 1 216 ? 35.84500 -24.30800 22.86600 1.000 94.37000 216 ASP A C 1
ATOM 1661 O O . ASP A 1 216 ? 35.26500 -24.41000 23.95100 1.000 89.02000 216 ASP A O 1
ATOM 1666 N N . VAL A 1 217 ? 37.15300 -24.53000 22.71900 1.000 95.90000 217 VAL A N 1
ATOM 1667 C CA . VAL A 1 217 ? 37.95800 -25.06900 23.81100 1.000 87.04000 217 VAL A CA 1
ATOM 1668 C C . VAL A 1 217 ? 38.07000 -24.08000 24.96500 1.000 78.99000 217 VAL A C 1
ATOM 1669 O O . VAL A 1 217 ? 38.12500 -24.48700 26.13100 1.000 77.11000 217 VAL A O 1
ATOM 1673 N N . SER A 1 218 ? 38.12000 -22.77900 24.67500 1.000 82.66000 218 SER A N 1
ATOM 1674 C CA . SER A 1 218 ? 38.22900 -21.79500 25.74700 1.000 85.58000 218 SER A CA 1
ATOM 1675 C C . SER A 1 218 ? 36.98500 -21.80700 26.62500 1.000 84.16000 218 SER A C 1
ATOM 1676 O O . SER A 1 218 ? 37.07100 -21.64000 27.84700 1.000 83.79000 218 SER A O 1
ATOM 1679 N N . SER A 1 219 ? 35.81400 -22.00500 26.01500 1.000 87.66000 219 SER A N 1
ATOM 1680 C CA . SER A 1 219 ? 34.59400 -22.15200 26.80200 1.000 88.03000 219 SER A CA 1
ATOM 1681 C C . SER A 1 219 ? 34.66900 -23.37500 27.70200 1.000 81.04000 219 SER A C 1
ATOM 1682 O O . SER A 1 219 ? 34.23700 -23.32900 28.85700 1.000 72.47000 219 SER A O 1
ATOM 1685 N N . ARG A 1 220 ? 35.21800 -24.48000 27.19200 1.000 82.33000 220 ARG A N 1
ATOM 1686 C CA . ARG A 1 220 ? 35.37000 -25.67400 28.01700 1.000 79.96000 220 ARG A CA 1
ATOM 1687 C C . ARG A 1 220 ? 36.32800 -25.42900 29.17700 1.000 78.64000 220 ARG A C 1
ATOM 1688 O O . ARG A 1 220 ? 36.07100 -25.86500 30.30400 1.000 86.33000 220 ARG A O 1
ATOM 1696 N N . ARG A 1 221 ? 37.43400 -24.73000 28.92600 1.000 82.28000 221 ARG A N 1
ATOM 1697 C CA . ARG A 1 221 ? 38.37600 -24.43600 30.00100 1.000 82.49000 221 ARG A CA 1
ATOM 1698 C C . ARG A 1 221 ? 37.74600 -23.53600 31.05600 1.000 78.87000 221 ARG A C 1
ATOM 1699 O O . ARG A 1 221 ? 37.90400 -23.77300 32.26000 1.000 81.72000 221 ARG A O 1
ATOM 1707 N N . LYS A 1 222 ? 37.01700 -22.50500 30.62300 1.000 73.92000 222 LYS A N 1
ATOM 1708 C CA . LYS A 1 222 ? 36.34400 -21.62200 31.56800 1.000 80.86000 222 LYS A CA 1
ATOM 1709 C C . LYS A 1 222 ? 35.28200 -22.36800 32.36500 1.000 86.70000 222 LYS A C 1
ATOM 1710 O O . LYS A 1 222 ? 35.14000 -22.15600 33.57500 1.000 87.22000 222 LYS A O 1
ATOM 1716 N N . ILE A 1 223 ? 34.52800 -23.24900 31.70700 1.000 84.37000 223 ILE A N 1
ATOM 1717 C CA . ILE A 1 223 ? 33.42900 -23.92400 32.38200 1.000 85.43000 223 ILE A CA 1
ATOM 1718 C C . ILE A 1 223 ? 33.96100 -25.00200 33.31500 1.000 79.98000 223 ILE A C 1
ATOM 1719 O O . ILE A 1 223 ? 33.30300 -25.36400 34.29600 1.000 80.00000 223 ILE A O 1
ATOM 1724 N N . ALA A 1 224 ? 35.15100 -25.53600 33.03300 1.000 77.88000 224 ALA A N 1
ATOM 1725 C CA . ALA A 1 224 ? 35.77200 -26.47300 33.96200 1.000 78.83000 224 ALA A CA 1
ATOM 1726 C C . ALA A 1 224 ? 36.37400 -25.74500 35.15600 1.000 93.05000 224 ALA A C 1
ATOM 1727 O O . ALA A 1 224 ? 36.29900 -26.23200 36.29000 1.000 92.99000 224 ALA A O 1
ATOM 1729 N N . LEU A 1 225 ? 36.97800 -24.57800 34.92100 1.000 91.41000 225 LEU A N 1
ATOM 1730 C CA . LEU A 1 225 ? 37.59600 -23.83700 36.01600 1.000 89.98000 225 LEU A CA 1
ATOM 1731 C C . LEU A 1 225 ? 36.54800 -23.25900 36.96000 1.000 88.59000 225 LEU A C 1
ATOM 1732 O O . LEU A 1 225 ? 36.67900 -23.37000 38.18400 1.000 95.12000 225 LEU A O 1
ATOM 1737 N N . PHE A 1 226 ? 35.50000 -22.64800 36.41500 1.000 84.21000 226 PHE A N 1
ATOM 1738 C CA . PHE A 1 226 ? 34.48900 -21.97100 37.21400 1.000 92.49000 226 PHE A CA 1
ATOM 1739 C C . PHE A 1 226 ? 33.59300 -22.93300 37.98300 1.000 95.80000 226 PHE A C 1
ATOM 1740 O O . PHE A 1 226 ? 32.81000 -22.49000 38.82800 1.000 98.99000 226 PHE A O 1
ATOM 1748 N N . THR A 1 227 ? 33.68100 -24.23400 37.70500 1.000 96.46000 227 THR A N 1
ATOM 1749 C CA . THR A 1 227 ? 32.92600 -25.23500 38.44400 1.000 93.33000 227 THR A CA 1
ATOM 1750 C C . THR A 1 227 ? 33.79100 -26.31600 39.07700 1.000 90.70000 227 THR A C 1
ATOM 1751 O O . THR A 1 227 ? 33.23600 -27.27400 39.62500 1.000 85.65000 227 THR A O 1
ATOM 1755 N N . ASN A 1 228 ? 35.11700 -26.19600 39.01600 1.000 91.93000 228 ASN A N 1
ATOM 1756 C CA . ASN A 1 228 ? 36.04600 -27.07800 39.72400 1.000 94.31000 228 ASN A CA 1
ATOM 1757 C C . ASN A 1 228 ? 35.86800 -28.53800 39.30400 1.000 88.54000 228 ASN A C 1
ATOM 1758 O O . ASN A 1 228 ? 35.72100 -29.44300 40.12700 1.000 79.96000 228 ASN A O 1
ATOM 1763 N N . VAL A 1 229 ? 35.88500 -28.75100 37.99100 1.000 88.11000 229 VAL A N 1
ATOM 1764 C CA . VAL A 1 229 ? 35.88300 -30.084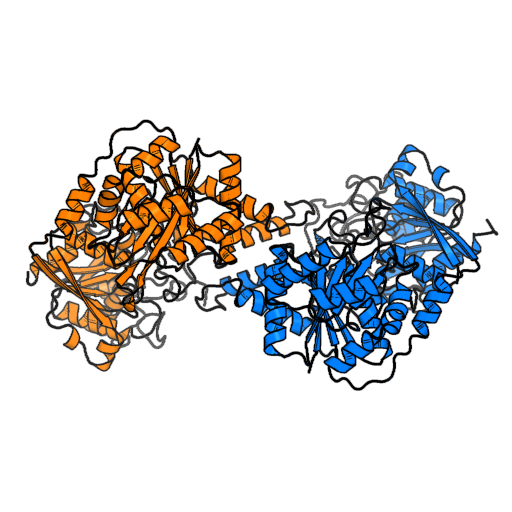00 37.40200 1.000 87.01000 229 VAL A CA 1
ATOM 1765 C C . VAL A 1 229 ? 37.04200 -30.16500 36.42200 1.000 85.45000 229 VAL A C 1
ATOM 1766 O O . VAL A 1 229 ? 37.46000 -29.14800 35.85700 1.000 93.00000 229 VAL A O 1
ATOM 1770 N N . GLU A 1 230 ? 37.56700 -31.37100 36.22400 1.000 77.28000 230 GLU A N 1
ATOM 1771 C CA . GLU A 1 230 ? 38.69700 -31.54700 35.32400 1.000 83.93000 230 GLU A CA 1
ATOM 1772 C C . GLU A 1 230 ? 38.28400 -31.24100 33.88800 1.000 91.25000 230 GLU A C 1
ATOM 1773 O O . GLU A 1 230 ? 37.11200 -31.34900 33.51900 1.000 92.03000 230 GLU A O 1
ATOM 1779 N N . GLU A 1 231 ? 39.26700 -30.83900 33.07800 1.000 94.79000 231 GLU A N 1
ATOM 1780 C CA . GLU A 1 231 ? 38.97600 -30.41600 31.71100 1.000 87.69000 231 GLU A CA 1
ATOM 1781 C C . GLU A 1 231 ? 38.36800 -31.54700 30.89200 1.000 80.53000 231 GLU A C 1
ATOM 1782 O O . GLU A 1 231 ? 37.39700 -31.33700 30.15600 1.000 77.16000 231 GLU A O 1
ATOM 1788 N N . ARG A 1 232 ? 38.91600 -32.75700 31.01400 1.000 85.12000 232 ARG A N 1
ATOM 1789 C CA . ARG A 1 232 ? 38.40500 -33.88600 30.24800 1.000 83.01000 232 ARG A CA 1
ATOM 1790 C C . ARG A 1 232 ? 37.00600 -34.30100 30.67300 1.000 76.06000 232 ARG A C 1
ATOM 1791 O O . ARG A 1 232 ? 36.37700 -35.09800 29.97200 1.000 78.46000 232 ARG A O 1
ATOM 1799 N N . ALA A 1 233 ? 36.50600 -33.78400 31.79500 1.000 73.13000 233 ALA A N 1
ATOM 1800 C CA . ALA A 1 233 ? 35.16500 -34.08800 32.26900 1.000 76.74000 233 ALA A CA 1
ATOM 1801 C C . ALA A 1 233 ? 34.13300 -33.09200 31.76000 1.000 67.26000 233 ALA A C 1
ATOM 1802 O O . ALA A 1 233 ? 32.98900 -33.10100 32.22400 1.000 64.24000 233 ALA A O 1
ATOM 1804 N N . VAL A 1 234 ? 34.51400 -32.23200 30.82000 1.000 61.03000 234 VAL A N 1
ATOM 1805 C CA . VAL A 1 234 ? 33.56200 -31.33900 30.17400 1.000 65.47000 234 VAL A CA 1
ATOM 1806 C C . VAL A 1 234 ? 33.32200 -31.85400 28.76300 1.000 73.25000 234 VAL A C 1
ATOM 1807 O O . VAL A 1 234 ? 34.21400 -31.80600 27.90900 1.000 77.67000 234 VAL A O 1
ATOM 1811 N N . ILE A 1 235 ? 32.12300 -32.36100 28.51700 1.000 68.48000 235 ILE A N 1
ATOM 1812 C CA . ILE A 1 235 ? 31.77500 -32.96300 27.23800 1.000 73.49000 235 ILE A CA 1
ATOM 1813 C C . ILE A 1 235 ? 30.90800 -31.99000 26.45400 1.000 79.95000 235 ILE A C 1
ATOM 1814 O O . ILE A 1 235 ? 29.93800 -31.43700 26.98500 1.000 65.81000 235 ILE A O 1
ATOM 1819 N N . ALA A 1 236 ? 31.25800 -31.77900 25.19000 1.000 78.46000 236 ALA A N 1
ATOM 1820 C CA . ALA A 1 236 ? 30.49900 -30.91800 24.29700 1.000 74.79000 236 ALA A CA 1
ATOM 1821 C C . ALA A 1 236 ? 29.56100 -31.78000 23.46400 1.000 73.11000 236 ALA A C 1
ATOM 1822 O O . ALA A 1 236 ? 30.01500 -32.58000 22.63900 1.000 74.42000 236 ALA A O 1
ATOM 1824 N N . LEU A 1 237 ? 28.26000 -31.61500 23.68200 1.000 72.68000 237 LEU A N 1
ATOM 1825 C CA . LEU A 1 237 ? 27.23200 -32.35300 22.95100 1.000 69.18000 237 LEU A CA 1
ATOM 1826 C C . LEU A 1 237 ? 26.34500 -31.33200 22.24900 1.000 74.11000 237 LEU A C 1
ATOM 1827 O O . LEU A 1 237 ? 25.41800 -30.78600 22.85200 1.000 68.29000 237 LEU A O 1
ATOM 1832 N N . GLU A 1 238 ? 26.63500 -31.07500 20.98100 1.000 74.34000 238 GLU A N 1
ATOM 1833 C CA . GLU A 1 238 ? 25.89000 -30.11800 20.18000 1.000 69.57000 238 GLU A CA 1
ATOM 1834 C C . GLU A 1 238 ? 24.73000 -30.81200 19.47800 1.000 75.14000 238 GLU A C 1
ATOM 1835 O O . GLU A 1 238 ? 24.61500 -32.03900 19.47600 1.000 79.70000 238 GLU A O 1
ATOM 1841 N N . ASP A 1 239 ? 23.85600 -30.00500 18.88200 1.000 74.15000 239 ASP A N 1
ATOM 1842 C CA . ASP A 1 239 ? 22.78800 -30.55400 18.06000 1.000 70.32000 239 ASP A CA 1
ATOM 1843 C C . ASP A 1 239 ? 23.39200 -31.35600 16.91700 1.000 73.34000 239 ASP A C 1
ATOM 1844 O O . ASP A 1 239 ? 24.19000 -30.83300 16.13400 1.000 76.37000 239 ASP A O 1
ATOM 1849 N N . VAL A 1 240 ? 23.01400 -32.62500 16.82400 1.000 73.29000 240 VAL A N 1
ATOM 1850 C CA . VAL A 1 240 ? 23.64200 -33.55400 15.89900 1.000 70.01000 240 VAL A CA 1
ATOM 1851 C C . VAL A 1 240 ? 22.69800 -33.83600 14.74000 1.000 72.22000 240 VAL A C 1
ATOM 1852 O O . VAL A 1 240 ? 21.49700 -33.55500 14.79000 1.000 75.26000 240 VAL A O 1
ATOM 1856 N N . ASP A 1 241 ? 23.26500 -34.40600 13.67700 1.000 73.44000 241 ASP A N 1
ATOM 1857 C CA . ASP A 1 241 ? 22.48200 -34.76300 12.50100 1.000 71.69000 241 ASP A CA 1
ATOM 1858 C C . ASP A 1 241 ? 21.61800 -35.99500 12.73500 1.000 61.34000 241 ASP A C 1
ATOM 1859 O O . ASP A 1 241 ? 20.54500 -36.11400 12.13400 1.000 70.25000 241 ASP A O 1
ATOM 1864 N N . THR A 1 242 ? 22.05800 -36.91200 13.59000 1.000 60.10000 242 THR A N 1
ATOM 1865 C CA . THR A 1 242 ? 21.23900 -38.04000 14.00800 1.000 67.42000 242 THR A CA 1
ATOM 1866 C C . THR A 1 242 ? 21.69700 -38.46700 15.39500 1.000 68.49000 242 THR A C 1
ATOM 1867 O O . THR A 1 242 ? 22.87500 -38.33000 15.73500 1.000 71.09000 242 THR A O 1
ATOM 1871 N N . ILE A 1 243 ? 20.75300 -38.95100 16.20300 1.000 61.22000 243 ILE A N 1
ATOM 1872 C CA . ILE A 1 243 ? 21.07600 -39.25900 17.59100 1.000 62.89000 243 ILE A CA 1
ATOM 1873 C C . ILE A 1 243 ? 21.99400 -40.47000 17.68600 1.000 62.21000 243 ILE A C 1
ATOM 1874 O O . ILE A 1 243 ? 22.78900 -40.58200 18.62700 1.000 63.92000 243 ILE A O 1
ATOM 1879 N N . TYR A 1 244 ? 21.93400 -41.37200 16.70900 1.000 58.27000 244 TYR A N 1
ATOM 1880 C CA . TYR A 1 244 ? 22.71100 -42.60100 16.77100 1.000 61.02000 244 TYR A CA 1
ATOM 1881 C C . TYR A 1 244 ? 24.20900 -42.36100 16.65600 1.000 64.80000 244 TYR A C 1
ATOM 1882 O O . TYR A 1 244 ? 24.98600 -43.29400 16.88400 1.000 61.16000 244 TYR A O 1
ATOM 1891 N N . ARG A 1 245 ? 24.63400 -41.14900 16.30500 1.000 63.70000 245 ARG A N 1
ATOM 1892 C CA . ARG A 1 245 ? 26.04900 -40.81400 16.29300 1.000 67.48000 245 ARG A CA 1
ATOM 1893 C C . ARG A 1 245 ? 26.54900 -40.28100 17.63000 1.000 64.06000 245 ARG A C 1
ATOM 1894 O O . ARG A 1 245 ? 27.76400 -40.15800 17.80900 1.000 64.62000 245 ARG A O 1
ATOM 1902 N N . ILE A 1 246 ? 25.65400 -39.96200 18.57300 1.000 63.12000 246 ILE A N 1
ATOM 1903 C CA . ILE A 1 246 ? 26.10600 -39.51900 19.89700 1.000 54.93000 246 ILE A CA 1
ATOM 1904 C C . ILE A 1 246 ? 26.99300 -40.55200 20.57700 1.000 55.39000 246 ILE A C 1
ATOM 1905 O O . ILE A 1 246 ? 27.98900 -40.15800 21.20100 1.000 55.19000 246 ILE A O 1
ATOM 1910 N N . PRO A 1 247 ? 26.71200 -41.86000 20.52400 1.000 58.77000 247 PRO A N 1
ATOM 1911 C CA . PRO A 1 247 ? 27.67300 -42.81800 21.09500 1.000 57.87000 247 PRO A CA 1
ATOM 1912 C C . PRO A 1 247 ? 29.07400 -42.68200 20.52500 1.000 60.20000 247 PRO A C 1
ATOM 1913 O O . PRO A 1 247 ? 30.05200 -42.85600 21.25700 1.000 59.19000 247 PRO A O 1
ATOM 1917 N N . SER A 1 248 ? 29.20500 -42.37900 19.23400 1.000 70.04000 248 SER A N 1
ATOM 1918 C CA . SER A 1 248 ? 30.52600 -42.09100 18.69000 1.000 64.50000 248 SER A CA 1
ATOM 1919 C C . SER A 1 248 ? 31.08300 -40.79900 19.27400 1.000 57.65000 248 SER A C 1
ATOM 1920 O O . SER A 1 248 ? 32.20600 -40.77500 19.79000 1.000 65.54000 248 SER A O 1
ATOM 1923 N N . VAL A 1 249 ? 30.28800 -39.72600 19.23300 1.000 47.12000 249 VAL A N 1
ATOM 1924 C CA . VAL A 1 249 ? 30.74900 -38.40800 19.67200 1.000 55.46000 249 VAL A CA 1
ATOM 1925 C C . VAL A 1 249 ? 31.32000 -38.48400 21.08100 1.000 64.53000 249 VAL A C 1
ATOM 1926 O O . VAL A 1 249 ? 32.48000 -38.13000 21.32600 1.000 63.27000 249 VAL A O 1
ATOM 1930 N N . LEU A 1 250 ? 30.51400 -38.97500 22.02300 1.000 65.18000 250 LEU A N 1
ATOM 1931 C CA . LEU A 1 250 ? 30.97200 -39.08700 23.40300 1.000 58.58000 250 LEU A CA 1
ATOM 1932 C C . LEU A 1 250 ? 32.20200 -39.97700 23.50100 1.000 58.33000 250 LEU A C 1
ATOM 1933 O O . LEU A 1 250 ? 33.13200 -39.68000 24.25900 1.000 59.44000 250 LEU A O 1
ATOM 1938 N N . HIS A 1 251 ? 32.23500 -41.06400 22.72500 1.000 60.26000 251 HIS A N 1
ATOM 1939 C CA . HIS A 1 251 ? 33.38500 -41.95800 22.77600 1.000 60.84000 251 HIS A CA 1
ATOM 1940 C C . HIS A 1 251 ? 34.64600 -41.26500 22.28100 1.000 70.34000 251 HIS A C 1
ATOM 1941 O O . HIS A 1 251 ? 35.75500 -41.63200 22.68200 1.000 70.00000 251 HIS A O 1
ATOM 1948 N N . ALA A 1 252 ? 34.49700 -40.25700 21.41900 1.000 69.20000 252 ALA A N 1
ATOM 1949 C CA . ALA A 1 252 ? 35.65600 -39.50500 20.96200 1.000 69.22000 252 ALA A CA 1
ATOM 1950 C C . ALA A 1 252 ? 36.19900 -38.57900 22.03800 1.000 76.18000 252 ALA A C 1
ATOM 1951 O O . ALA A 1 252 ? 37.34000 -38.12000 21.92500 1.000 85.54000 252 ALA A O 1
ATOM 1953 N N . GLN A 1 253 ? 35.41200 -38.29400 23.07400 1.000 67.51000 253 GLN A N 1
ATOM 1954 C CA . GLN A 1 253 ? 35.83900 -37.42500 24.16100 1.000 64.91000 253 GLN A CA 1
ATOM 1955 C C . GLN A 1 253 ? 36.17200 -38.19800 25.42900 1.000 63.87000 253 GLN A C 1
ATOM 1956 O O . GLN A 1 253 ? 36.35600 -37.58800 26.48700 1.000 60.48000 253 GLN A O 1
ATOM 1962 N N . GLY A 1 254 ? 36.25400 -39.52300 25.34800 1.000 56.88000 254 GLY A N 1
ATOM 1963 C CA . GLY A 1 254 ? 36.66900 -40.32800 26.48000 1.000 62.53000 254 GLY A CA 1
ATOM 1964 C C . GLY A 1 254 ? 35.73200 -40.31200 27.66500 1.000 66.96000 254 GLY A C 1
ATOM 1965 O O . GLY A 1 254 ? 36.19200 -40.38900 28.80800 1.000 78.08000 254 GLY A O 1
ATOM 1966 N N . LEU A 1 255 ? 34.42400 -40.21400 27.42700 1.000 59.46000 255 LEU A N 1
ATOM 1967 C CA . LEU A 1 255 ? 33.47000 -40.27300 28.52900 1.000 51.40000 255 LEU A CA 1
ATOM 1968 C C . LEU A 1 255 ? 33.43200 -41.66600 29.14300 1.000 56.61000 255 LEU A C 1
ATOM 1969 O O . LEU A 1 255 ? 33.41700 -41.81700 30.37200 1.000 63.60000 255 LEU A O 1
ATOM 1974 N N . ASP A 1 256 ? 33.41400 -42.70000 28.30000 1.000 54.34000 256 ASP A N 1
ATOM 1975 C CA . ASP A 1 256 ? 33.47300 -44.06400 28.81200 1.000 61.53000 256 ASP A CA 1
ATOM 1976 C C . ASP A 1 256 ? 34.77900 -44.32800 29.54200 1.000 72.37000 256 ASP A C 1
ATOM 1977 O O . ASP A 1 256 ? 34.80000 -45.07500 30.52700 1.000 73.45000 256 ASP A O 1
ATOM 1982 N N . ASP A 1 257 ? 35.87500 -43.72900 29.07900 1.000 72.34000 257 ASP A N 1
ATOM 1983 C CA . ASP A 1 257 ? 37.13500 -43.84600 29.80000 1.000 71.87000 257 ASP A CA 1
ATOM 1984 C C . ASP A 1 257 ? 37.02100 -43.22600 31.18400 1.000 69.82000 257 ASP A C 1
ATOM 1985 O O . ASP A 1 257 ? 37.54200 -43.77200 32.16000 1.000 78.72000 257 ASP A O 1
ATOM 1990 N N . ILE A 1 258 ? 36.32600 -42.09300 31.28800 1.000 63.97000 258 ILE A N 1
ATOM 1991 C CA . ILE A 1 258 ? 36.10600 -41.46700 32.58800 1.000 68.90000 258 ILE A CA 1
ATOM 1992 C C . ILE A 1 258 ? 35.28600 -42.38200 33.48800 1.000 65.07000 258 ILE A C 1
ATOM 1993 O O . ILE A 1 258 ? 35.59800 -42.55500 34.67300 1.000 67.46000 258 ILE A O 1
ATOM 1998 N N . VAL A 1 259 ? 34.22500 -42.97900 32.94100 1.000 67.76000 259 VAL A N 1
ATOM 1999 C CA . VAL A 1 259 ? 33.36800 -43.85200 33.74100 1.000 65.95000 259 VAL A CA 1
ATOM 2000 C C . VAL A 1 259 ? 34.16100 -45.05000 34.25000 1.000 66.39000 259 VAL A C 1
ATOM 2001 O O . VAL A 1 259 ? 34.09000 -45.41100 35.43100 1.000 69.14000 259 VAL A O 1
ATOM 2005 N N . VAL A 1 260 ? 34.94100 -45.67300 33.36600 1.000 67.90000 260 VAL A N 1
ATOM 2006 C CA . VAL A 1 260 ? 35.74600 -46.82700 33.75300 1.000 71.77000 260 VAL A CA 1
ATOM 2007 C C 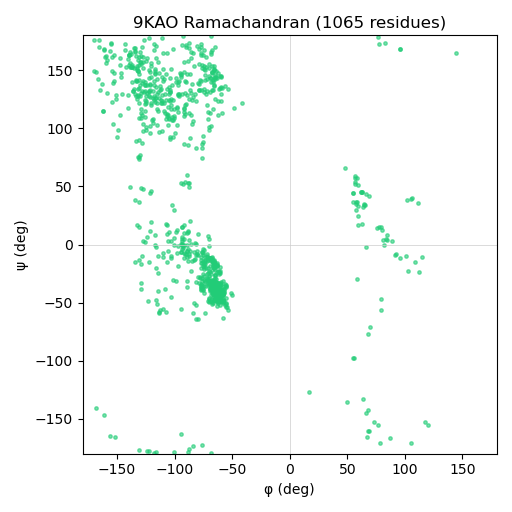. VAL A 1 260 ? 36.80400 -46.44100 34.77800 1.000 73.20000 260 VAL A C 1
ATOM 2008 O O . VAL A 1 260 ? 37.03600 -47.17600 35.74500 1.000 78.51000 260 VAL A O 1
ATOM 2012 N N . GLU A 1 261 ? 37.46200 -45.29600 34.59300 1.000 68.53000 261 GLU A N 1
ATOM 2013 C CA . GLU A 1 261 ? 38.49100 -44.86000 35.53000 1.000 68.62000 261 GLU A CA 1
ATOM 2014 C C . GLU A 1 261 ? 37.90400 -44.60000 36.91000 1.000 67.78000 261 GLU A C 1
ATOM 2015 O O . GLU A 1 261 ? 38.48000 -44.99800 37.92900 1.000 74.08000 261 GLU A O 1
ATOM 2021 N N . ARG A 1 262 ? 36.75000 -43.93300 36.96600 1.000 69.36000 262 ARG A N 1
ATOM 2022 C CA . ARG A 1 262 ? 36.15200 -43.61200 38.25700 1.000 69.47000 262 ARG A CA 1
ATOM 2023 C C . ARG A 1 262 ? 35.63200 -44.86400 38.95100 1.000 67.47000 262 ARG A C 1
ATOM 2024 O O . ARG A 1 262 ? 35.88900 -45.08000 40.14000 1.000 70.73000 262 ARG A O 1
ATOM 2032 N N . PHE A 1 263 ? 34.90400 -45.70900 38.22100 1.000 67.76000 263 PHE A N 1
ATOM 2033 C CA . PHE A 1 263 ? 34.30400 -46.88400 38.83700 1.000 70.31000 263 PHE A CA 1
ATOM 2034 C C . PHE A 1 263 ? 35.28600 -48.02900 39.02500 1.000 74.72000 263 PHE A C 1
ATOM 2035 O O . PHE A 1 263 ? 34.94300 -49.00900 39.69500 1.000 73.03000 263 PHE A O 1
ATOM 2043 N N . GLY A 1 264 ? 36.48700 -47.93300 38.46400 1.000 75.63000 264 GLY A N 1
ATOM 2044 C CA . GLY A 1 264 ? 37.45000 -49.00800 38.56900 1.000 77.60000 264 GLY A CA 1
ATOM 2045 C C . GLY A 1 264 ? 36.95700 -50.29200 37.93700 1.000 84.09000 264 GLY A C 1
ATOM 2046 O O . GLY A 1 264 ? 37.08100 -51.37100 38.52300 1.000 94.70000 264 GLY A O 1
ATOM 2047 N N . LEU A 1 265 ? 36.38600 -50.18600 36.74300 1.000 82.47000 265 LEU A N 1
ATOM 2048 C CA . LEU A 1 265 ? 35.87200 -51.33200 36.01200 1.000 80.17000 265 LEU A CA 1
ATOM 2049 C C . LEU A 1 265 ? 36.95100 -51.88100 35.09100 1.000 81.74000 265 LEU A C 1
ATOM 2050 O O . LEU A 1 265 ? 37.80100 -51.13300 34.60000 1.000 84.50000 265 LEU A O 1
ATOM 2055 N N . GLU A 1 266 ? 36.91700 -53.19000 34.86700 1.000 80.72000 266 GLU A N 1
ATOM 2056 C CA . GLU A 1 266 ? 37.84700 -53.86300 33.96700 1.000 82.48000 266 GLU A CA 1
ATOM 2057 C C . GLU A 1 266 ? 37.03000 -54.51200 32.86000 1.000 85.96000 266 GLU A C 1
ATOM 2058 O O . GLU A 1 266 ? 36.35100 -55.51800 33.09200 1.000 90.41000 266 GLU A O 1
ATOM 2064 N N . CYS A 1 267 ? 37.09300 -53.93600 31.66400 1.000 88.78000 267 CYS A N 1
ATOM 2065 C CA . CYS A 1 267 ? 36.29600 -54.41600 30.54600 1.000 93.98000 267 CYS A CA 1
ATOM 2066 C C . CYS A 1 267 ? 37.01900 -54.08700 29.25000 1.000 93.32000 267 CYS A C 1
ATOM 2067 O O . CYS A 1 267 ? 37.92300 -53.24900 29.21700 1.000 95.05000 267 CYS A O 1
ATOM 2070 N N . GLY A 1 268 ? 36.60200 -54.76100 28.18200 1.000 79.19000 268 GLY A N 1
ATOM 2071 C CA . GLY A 1 268 ? 37.23000 -54.55900 26.89500 1.000 89.74000 268 GLY A CA 1
ATOM 2072 C C . GLY A 1 268 ? 36.95600 -53.18300 26.32300 1.000 91.42000 268 GLY A C 1
ATOM 2073 O O . GLY A 1 268 ? 36.06300 -52.45500 26.75700 1.000 85.86000 268 GLY A O 1
ATOM 2074 N N . GLN A 1 269 ? 37.75700 -52.82300 25.32400 1.000 92.93000 269 GLN A N 1
ATOM 2075 C CA . GLN A 1 269 ? 37.61400 -51.52400 24.68600 1.000 88.45000 269 GLN A CA 1
ATOM 2076 C C . GLN A 1 269 ? 36.29500 -51.44300 23.92700 1.000 87.09000 269 GLN A C 1
ATOM 2077 O O . GLN A 1 269 ? 35.74100 -52.45400 23.48800 1.000 82.01000 269 GLN A O 1
ATOM 2083 N N . ALA A 1 270 ? 35.79100 -50.22100 23.78200 1.000 86.86000 270 ALA A N 1
ATOM 2084 C CA . ALA A 1 270 ? 34.49900 -50.00900 23.14600 1.000 83.62000 270 ALA A CA 1
ATOM 2085 C C . ALA A 1 270 ? 34.55600 -50.38200 21.67100 1.000 87.52000 270 ALA A C 1
ATOM 2086 O O . ALA A 1 270 ? 35.48400 -49.99400 20.95600 1.000 92.70000 270 ALA A O 1
ATOM 2088 N N . ASP A 1 271 ? 33.55700 -51.13500 21.21900 1.000 82.44000 271 ASP A N 1
ATOM 2089 C CA . ASP A 1 271 ? 33.41700 -51.51500 19.81700 1.000 88.20000 271 ASP A CA 1
ATOM 2090 C C . ASP A 1 271 ? 32.07100 -51.00000 19.32700 1.000 86.51000 271 ASP A C 1
ATOM 2091 O O . ASP A 1 271 ? 31.02900 -51.59700 19.61800 1.000 83.62000 271 ASP A O 1
ATOM 2096 N N . LEU A 1 272 ? 32.09500 -49.89300 18.58700 1.000 82.46000 272 LEU A N 1
ATOM 2097 C CA . LEU A 1 272 ? 30.88800 -49.23300 18.10900 1.000 76.40000 272 LEU A CA 1
ATOM 2098 C C . LEU A 1 272 ? 30.61900 -49.53100 16.63900 1.000 74.17000 272 LEU A C 1
ATOM 2099 O O . LEU A 1 272 ? 30.10600 -48.67900 15.91300 1.000 72.95000 272 LEU A O 1
ATOM 2104 N N . SER A 1 273 ? 30.96800 -50.73700 16.18700 1.000 79.29000 273 SER A N 1
ATOM 2105 C CA . SER A 1 273 ? 30.78800 -51.08200 14.78000 1.000 76.23000 273 SER A CA 1
ATOM 2106 C C . SER A 1 273 ? 29.31600 -51.07100 14.39100 1.000 70.22000 273 SER A C 1
ATOM 2107 O O . SER A 1 273 ? 28.95700 -50.60300 13.30500 1.000 71.63000 273 SER A O 1
ATOM 2110 N N . GLU A 1 274 ? 28.45100 -51.58900 15.26400 1.000 67.10000 274 GLU A N 1
ATOM 2111 C CA . GLU A 1 274 ? 27.02300 -51.60000 14.97000 1.000 64.84000 274 GLU A CA 1
ATOM 2112 C C . GLU A 1 274 ? 26.47500 -50.18400 14.85000 1.000 59.16000 274 GLU A C 1
ATOM 2113 O O . GLU A 1 274 ? 25.69800 -49.88400 13.93600 1.000 58.19000 274 GLU A O 1
ATOM 2119 N N . TRP A 1 275 ? 26.88500 -49.29100 15.75100 1.000 63.50000 275 TRP A N 1
ATOM 2120 C CA . TRP A 1 275 ? 26.40800 -47.91500 15.68000 1.000 70.06000 275 TRP A CA 1
ATOM 2121 C C . TRP A 1 275 ? 27.01300 -47.16800 14.49900 1.000 69.18000 275 TRP A C 1
ATOM 2122 O O . TRP A 1 275 ? 26.35300 -46.30100 13.91600 1.000 72.17000 275 TRP A O 1
ATOM 2133 N N . ASP A 1 276 ? 28.25700 -47.48000 14.13200 1.000 68.69000 276 ASP A N 1
ATOM 2134 C CA . ASP A 1 276 ? 28.82500 -46.90900 12.91500 1.000 68.70000 276 ASP A CA 1
ATOM 2135 C C . ASP A 1 276 ? 28.02500 -47.33500 11.69300 1.000 72.31000 276 ASP A C 1
ATOM 2136 O O . ASP A 1 276 ? 27.73500 -46.51700 10.81200 1.000 71.27000 276 ASP A O 1
ATOM 2141 N N . ARG A 1 277 ? 27.64900 -48.61400 11.63100 1.000 72.04000 277 ARG A N 1
ATOM 2142 C CA . ARG A 1 277 ? 26.80200 -49.09200 10.54400 1.000 67.81000 277 ARG A CA 1
ATOM 2143 C C . ARG A 1 277 ? 25.46500 -48.36600 10.54100 1.000 64.54000 277 ARG A C 1
ATOM 2144 O O . ARG A 1 277 ? 24.95900 -47.97100 9.48400 1.000 65.94000 277 ARG A O 1
ATOM 2152 N N . VAL A 1 278 ? 24.88300 -48.17500 11.72500 1.000 65.99000 278 VAL A N 1
ATOM 2153 C CA . VAL A 1 278 ? 23.58800 -47.50800 11.82200 1.000 66.34000 278 VAL A CA 1
ATOM 2154 C C . VAL A 1 278 ? 23.68400 -46.07800 11.30400 1.000 66.99000 278 VAL A C 1
ATOM 2155 O O . VAL A 1 278 ? 22.85400 -45.63100 10.50400 1.000 70.83000 278 VAL A O 1
ATOM 2159 N N . VAL A 1 279 ? 24.70800 -45.34400 11.73900 1.000 66.85000 279 VAL A N 1
ATOM 2160 C CA . VAL A 1 279 ? 24.82300 -43.94500 11.34100 1.000 65.02000 279 VAL A CA 1
ATOM 2161 C C . VAL A 1 279 ? 25.13200 -43.83300 9.85200 1.000 66.74000 279 VAL A C 1
ATOM 2162 O O . VAL A 1 279 ? 24.63100 -42.93200 9.16800 1.000 65.93000 279 VAL A O 1
ATOM 2166 N N . ASP A 1 280 ? 25.94100 -44.75400 9.31800 1.000 77.02000 280 ASP A N 1
ATOM 2167 C CA . ASP A 1 280 ? 26.25700 -44.70600 7.89500 1.000 84.82000 280 ASP A CA 1
ATOM 2168 C C . ASP A 1 280 ? 25.03100 -45.01600 7.04700 1.000 75.96000 280 ASP A C 1
ATOM 2169 O O . ASP A 1 280 ? 24.79500 -44.36000 6.02700 1.000 74.00000 280 ASP A O 1
ATOM 2174 N N . ALA A 1 281 ? 24.23500 -46.00600 7.45300 1.000 71.65000 281 ALA A N 1
ATOM 2175 C CA . ALA A 1 281 ? 23.04500 -46.36000 6.69400 1.000 72.35000 281 ALA A CA 1
ATOM 2176 C C . ALA A 1 281 ? 21.89500 -45.38800 6.91200 1.000 66.17000 281 ALA A C 1
ATOM 2177 O O . ALA A 1 281 ? 20.94200 -45.40100 6.12700 1.000 70.57000 281 ALA A O 1
ATOM 2179 N N . LYS A 1 282 ? 21.95100 -44.56000 7.95200 1.000 69.14000 282 LYS A N 1
ATOM 2180 C CA . LYS A 1 282 ? 20.94400 -43.52700 8.15400 1.000 68.90000 282 LYS A CA 1
ATOM 2181 C C . LYS A 1 282 ? 21.28800 -42.21700 7.46400 1.000 67.42000 282 LYS A C 1
ATOM 2182 O O . LYS A 1 282 ? 20.38800 -41.54600 6.94800 1.000 65.70000 282 LYS A O 1
ATOM 2188 N N . LEU A 1 283 ? 22.56500 -41.84700 7.42400 1.000 72.30000 283 LEU A N 1
ATOM 2189 C CA . LEU A 1 283 ? 22.97100 -40.57500 6.84700 1.000 77.24000 283 LEU A CA 1
ATOM 2190 C C . LEU A 1 283 ? 23.24200 -40.64600 5.35200 1.000 76.94000 283 LEU A C 1
ATOM 2191 O O . LEU A 1 283 ? 23.32900 -39.59700 4.70400 1.000 71.47000 283 LEU A O 1
ATOM 2196 N N . ASN A 1 284 ? 23.38000 -41.84300 4.78900 1.000 76.35000 284 ASN A N 1
ATOM 2197 C CA . ASN A 1 284 ? 23.69100 -42.02300 3.37200 1.000 74.59000 284 ASN A CA 1
ATOM 2198 C C . ASN A 1 284 ? 22.72600 -43.03100 2.76100 1.000 75.32000 284 ASN A C 1
ATOM 2199 O O . ASN A 1 284 ? 23.10000 -44.17200 2.46700 1.000 72.76000 284 ASN A O 1
ATOM 2204 N N . PRO A 1 285 ? 21.47400 -42.64000 2.55300 1.000 74.50000 285 PRO A N 1
ATOM 2205 C CA . PRO A 1 285 ? 20.51500 -43.54300 1.91700 1.000 69.74000 285 PRO A CA 1
ATOM 2206 C C . PRO A 1 285 ? 20.74000 -43.62400 0.41600 1.000 79.64000 285 PRO A C 1
ATOM 2207 O O . PRO A 1 285 ? 21.40400 -42.78300 -0.19200 1.000 83.02000 285 PRO A O 1
ATOM 2211 N N . GLU A 1 286 ? 20.16700 -44.66600 -0.17700 1.000 84.20000 286 GLU A N 1
ATOM 2212 C CA . GLU A 1 286 ? 20.24300 -44.87800 -1.61700 1.000 79.09000 286 GLU A CA 1
ATOM 2213 C C . GLU A 1 286 ? 18.88500 -44.77100 -2.29000 1.000 71.96000 286 GLU A C 1
ATOM 2214 O O . GLU A 1 286 ? 18.78200 -44.19700 -3.37900 1.000 77.19000 286 GLU A O 1
ATOM 2220 N N . ARG A 1 287 ? 17.83700 -45.30300 -1.66900 1.000 75.83000 287 ARG A N 1
ATOM 2221 C CA . ARG A 1 287 ? 16.48500 -45.19600 -2.19000 1.000 80.28000 287 ARG A CA 1
ATOM 2222 C C . ARG A 1 287 ? 15.72500 -44.10000 -1.44200 1.000 75.21000 287 ARG A C 1
ATOM 2223 O O . ARG A 1 287 ? 16.26400 -43.42800 -0.56000 1.000 77.15000 287 ARG A O 1
ATOM 2231 N N . GLU A 1 288 ? 14.45400 -43.91500 -1.79400 1.000 71.97000 288 GLU A N 1
ATOM 2232 C CA . GLU A 1 288 ? 13.65100 -42.86000 -1.19200 1.000 63.71000 288 GLU A CA 1
ATOM 2233 C C . GLU A 1 288 ? 12.18000 -43.11100 -1.48400 1.000 62.59000 288 GLU A C 1
ATOM 2234 O O . GLU A 1 288 ? 11.81300 -43.40100 -2.62500 1.000 78.12000 288 GLU A O 1
ATOM 2240 N N . VAL A 1 289 ? 11.34700 -42.99800 -0.44900 1.000 58.55000 289 VAL A N 1
ATOM 2241 C CA . VAL A 1 289 ? 9.89700 -43.07600 -0.58200 1.000 57.71000 289 VAL A CA 1
ATOM 2242 C C . VAL A 1 289 ? 9.27200 -41.94400 0.22300 1.000 66.03000 289 VAL A C 1
ATOM 2243 O O . VAL A 1 289 ? 9.93500 -41.26600 1.00800 1.000 71.14000 289 VAL A O 1
ATOM 2247 N N . THR A 1 290 ? 7.97400 -41.75000 0.01500 1.000 64.95000 290 THR A N 1
ATOM 2248 C CA . THR A 1 290 ? 7.19000 -40.77200 0.76200 1.000 66.80000 290 THR A CA 1
ATOM 2249 C C . THR A 1 290 ? 5.95500 -41.48000 1.29800 1.000 61.77000 290 THR A C 1
ATOM 2250 O O . THR A 1 290 ? 5.08800 -41.89400 0.52300 1.000 69.32000 290 THR A O 1
ATOM 2254 N N . ILE A 1 291 ? 5.87700 -41.61800 2.61700 1.000 60.71000 291 ILE A N 1
ATOM 2255 C CA . ILE A 1 291 ? 4.82000 -42.37100 3.28000 1.000 60.23000 291 ILE A CA 1
ATOM 2256 C C . ILE A 1 291 ? 3.93700 -41.38300 4.02500 1.000 64.13000 291 ILE A C 1
ATOM 2257 O O . ILE A 1 291 ? 4.43400 -40.54300 4.78400 1.000 62.67000 291 ILE A O 1
ATOM 2262 N N . ALA A 1 292 ? 2.63200 -41.46900 3.79700 1.000 60.52000 292 ALA A N 1
ATOM 2263 C CA . ALA A 1 292 ? 1.69500 -40.60500 4.49500 1.000 60.30000 292 ALA A CA 1
ATOM 2264 C C . ALA A 1 292 ? 1.32200 -41.18800 5.85100 1.000 67.16000 292 ALA A C 1
ATOM 2265 O O . ALA A 1 292 ? 1.09600 -42.39000 5.99500 1.000 66.18000 292 ALA A O 1
ATOM 2267 N N . MET A 1 293 ? 1.26400 -40.31700 6.85400 1.000 68.72000 293 MET A N 1
ATOM 2268 C CA . MET A 1 293 ? 0.73900 -40.67300 8.16900 1.000 60.83000 293 MET A CA 1
ATOM 2269 C C . MET A 1 293 ? -0.36000 -39.68100 8.51600 1.000 68.62000 293 MET A C 1
ATOM 2270 O O . MET A 1 293 ? -0.09400 -38.48500 8.66900 1.000 63.41000 293 MET A O 1
ATOM 2275 N N . VAL A 1 294 ? -1.58800 -40.17400 8.62900 1.000 69.35000 294 VAL A N 1
ATOM 2276 C CA . VAL A 1 294 ? -2.73000 -39.36600 9.03700 1.000 72.28000 294 VAL A CA 1
ATOM 2277 C C . VAL A 1 294 ? -3.05600 -39.72100 10.48200 1.000 74.34000 294 VAL A C 1
ATOM 2278 O O . VAL A 1 294 ? -3.02400 -40.89700 10.86500 1.000 77.94000 294 VAL A O 1
ATOM 2282 N N . GLY A 1 295 ? -3.31200 -38.70600 11.29400 1.000 75.27000 295 GLY A N 1
ATOM 2283 C CA . GLY A 1 295 ? -3.54700 -38.89700 12.71900 1.000 85.91000 295 GLY A CA 1
ATOM 2284 C C . GLY A 1 295 ? -4.23700 -37.71600 13.33900 1.000 91.53000 295 GLY A C 1
ATOM 2285 O O . GLY A 1 295 ? -5.04900 -37.04700 12.68700 1.000 90.49000 295 GLY A O 1
ATOM 2286 N N . LYS A 1 296 ? -3.91200 -37.44300 14.60200 1.000 89.94000 296 LYS A N 1
ATOM 2287 C CA . LYS A 1 296 ? -4.59600 -36.41800 15.38000 1.000 89.47000 296 LYS A CA 1
ATOM 2288 C C . LYS A 1 296 ? -3.67800 -35.24600 15.69300 1.000 91.48000 296 LYS A C 1
ATOM 2289 O O . LYS A 1 296 ? -4.00400 -34.10400 15.35500 1.000 89.79000 296 LYS A O 1
ATOM 2295 N N . TYR A 1 297 ? -2.53700 -35.49600 16.32900 1.000 91.66000 297 TYR A N 1
ATOM 2296 C CA . TYR A 1 297 ? -1.54300 -34.47300 16.63900 1.000 92.59000 297 TYR A CA 1
ATOM 2297 C C . TYR A 1 297 ? -0.20600 -34.98300 16.11400 1.000 84.23000 297 TYR A C 1
ATOM 2298 O O . TYR A 1 297 ? 0.57300 -35.61300 16.82900 1.000 79.16000 297 TYR A O 1
ATOM 2307 N N . MET A 1 298 ? 0.06000 -34.69000 14.84200 1.000 87.05000 298 MET A N 1
ATOM 2308 C CA . MET A 1 298 ? 1.15300 -35.34600 14.13500 1.000 86.91000 298 MET A CA 1
ATOM 2309 C C . MET A 1 298 ? 2.49700 -34.70200 14.45600 1.000 85.74000 298 MET A C 1
ATOM 2310 O O . MET A 1 298 ? 3.45100 -35.38500 14.83900 1.000 82.58000 298 MET A O 1
ATOM 2315 N N . GLU A 1 299 ? 2.58800 -33.38400 14.30600 1.000 85.17000 299 GLU A N 1
ATOM 2316 C CA . GLU A 1 299 ? 3.83000 -32.65900 14.53100 1.000 81.22000 299 GLU A CA 1
ATOM 2317 C C . GLU A 1 299 ? 4.00400 -32.22100 15.98100 1.000 90.44000 299 GLU A C 1
ATOM 2318 O O . GLU A 1 299 ? 4.89800 -31.42000 16.26900 1.000 83.16000 299 GLU A O 1
ATOM 2324 N N . LEU A 1 300 ? 3.17200 -32.72200 16.89100 1.000 94.38000 300 LEU A N 1
ATOM 2325 C CA . LEU A 1 300 ? 3.31800 -32.38800 18.30100 1.000 89.83000 300 LEU A CA 1
ATOM 2326 C C . LEU A 1 300 ? 4.62700 -32.95300 18.83700 1.000 90.67000 300 LEU A C 1
ATOM 2327 O O . LEU A 1 300 ? 5.12200 -33.97700 18.35900 1.000 90.19000 300 LEU A O 1
ATOM 2332 N N . LEU A 1 301 ? 5.19400 -32.27100 19.83300 1.000 92.62000 301 LEU A N 1
ATOM 2333 C CA . LEU A 1 301 ? 6.50200 -32.62900 20.36700 1.000 88.29000 301 LEU A CA 1
ATOM 2334 C C . LEU A 1 301 ? 6.50800 -34.02100 20.98200 1.000 86.39000 301 LEU A C 1
ATOM 2335 O O . LEU A 1 301 ? 5.88400 -34.25100 22.02300 1.000 83.15000 301 LEU A O 1
ATOM 2340 N N . ASP A 1 302 ? 7.21400 -34.95200 20.33800 1.000 86.11000 302 ASP A N 1
ATOM 2341 C CA . ASP A 1 302 ? 7.45300 -36.29300 20.86900 1.000 74.99000 302 ASP A CA 1
ATOM 2342 C C . ASP A 1 302 ? 6.15500 -37.04000 21.16000 1.000 76.88000 302 ASP A C 1
ATOM 2343 O O . ASP A 1 302 ? 6.10500 -37.89000 22.05100 1.000 85.90000 302 ASP A O 1
ATOM 2348 N N . ALA A 1 303 ? 5.09300 -36.73600 20.41300 1.000 73.12000 303 ALA A N 1
ATOM 2349 C CA . ALA A 1 303 ? 3.82400 -37.42300 20.62500 1.000 64.90000 303 ALA A CA 1
ATOM 2350 C C . ALA A 1 303 ? 3.83000 -38.82800 20.04200 1.000 60.53000 303 ALA A C 1
ATOM 2351 O O . ALA A 1 303 ? 3.21700 -39.73500 20.61500 1.000 59.36000 303 ALA A O 1
ATOM 2353 N N . TYR A 1 304 ? 4.50300 -39.02800 18.91500 1.000 60.91000 304 TYR A N 1
ATOM 2354 C CA . TYR A 1 304 ? 4.60800 -40.32400 18.26100 1.000 64.11000 304 TYR A CA 1
ATOM 2355 C C . TYR A 1 304 ? 6.06700 -40.74200 18.13800 1.000 58.16000 304 TYR A C 1
ATOM 2356 O O . TYR A 1 304 ? 6.50900 -41.22100 17.09400 1.000 57.77000 304 TYR A O 1
ATOM 2365 N N . LYS A 1 305 ? 6.83200 -40.55800 19.21700 1.000 55.70000 305 LYS A N 1
ATOM 2366 C CA . LYS A 1 305 ? 8.27600 -40.75600 19.15200 1.000 62.83000 305 LYS A CA 1
ATOM 2367 C C . LYS A 1 305 ? 8.62500 -42.19000 18.77900 1.000 58.75000 305 LYS A C 1
ATOM 2368 O O . LYS A 1 305 ? 9.47700 -42.42900 17.91600 1.000 49.92000 305 LYS A O 1
ATOM 2374 N N . SER A 1 306 ? 7.96500 -43.16100 19.41100 1.000 60.48000 306 SER A N 1
ATOM 2375 C CA . SER A 1 306 ? 8.28300 -44.55800 19.14400 1.000 57.87000 306 SER A CA 1
ATOM 2376 C C . SER A 1 306 ? 7.91600 -44.96100 17.72300 1.000 57.02000 306 SER A C 1
ATOM 2377 O O . SER A 1 306 ? 8.63900 -45.74100 17.09900 1.000 55.73000 306 SER A O 1
ATOM 2380 N N . LEU A 1 307 ? 6.81900 -44.42900 17.18400 1.000 63.38000 307 LEU A N 1
ATOM 2381 C CA . LEU A 1 307 ? 6.39600 -44.82300 15.84400 1.000 62.29000 307 LEU A CA 1
ATOM 2382 C C . LEU A 1 307 ? 7.28700 -44.20600 14.77200 1.000 53.29000 307 LEU A C 1
ATOM 2383 O O . LEU A 1 307 ? 7.64700 -44.87000 13.79200 1.000 54.20000 307 LEU A O 1
ATOM 2388 N N . ILE A 1 308 ? 7.65400 -42.93400 14.93400 1.000 48.93000 308 ILE A N 1
ATOM 2389 C CA . ILE A 1 308 ? 8.59900 -42.33200 14.00000 1.000 48.08000 308 ILE A CA 1
ATOM 2390 C C . ILE A 1 308 ? 9.95800 -43.00500 14.11300 1.000 51.18000 308 ILE A C 1
ATOM 2391 O O . ILE A 1 308 ? 10.65800 -43.18800 13.10900 1.000 49.25000 308 ILE A O 1
ATOM 2396 N N . GLU A 1 309 ? 10.34800 -43.40500 15.32500 1.000 55.86000 309 GLU A N 1
ATOM 2397 C CA . GLU A 1 309 ? 11.57400 -44.17800 15.48100 1.000 56.26000 309 GLU A CA 1
ATOM 2398 C C . GLU A 1 309 ? 11.47600 -45.51100 14.75400 1.000 56.63000 309 GLU A C 1
ATOM 2399 O O . GLU A 1 309 ? 12.44000 -45.95100 14.12400 1.000 64.83000 309 GLU A O 1
ATOM 2405 N N . ALA A 1 310 ? 10.32000 -46.17100 14.83200 1.000 53.82000 310 ALA A N 1
ATOM 2406 C CA . ALA A 1 310 ? 10.13700 -47.43500 14.12600 1.000 60.12000 310 ALA A CA 1
ATOM 2407 C C . ALA A 1 310 ? 10.24000 -47.24600 12.61900 1.000 64.21000 310 ALA A C 1
ATOM 2408 O O . ALA A 1 310 ? 10.83100 -48.07600 11.91900 1.000 65.51000 310 ALA A O 1
ATOM 2410 N N . MET A 1 311 ? 9.65800 -46.16500 12.10100 1.000 63.35000 311 MET A N 1
ATOM 2411 C CA . MET A 1 311 ? 9.77000 -45.88300 10.67300 1.000 54.18000 311 MET A CA 1
ATOM 2412 C C . MET A 1 311 ? 11.21600 -45.61600 10.28100 1.000 51.08000 311 MET A C 1
ATOM 2413 O O . MET A 1 311 ? 11.67800 -46.06300 9.22700 1.000 56.64000 311 MET A O 1
ATOM 2418 N N . THR A 1 312 ? 11.94900 -44.88500 11.12200 1.000 57.97000 312 THR A N 1
ATOM 2419 C CA . THR A 1 312 ? 13.36500 -44.65900 10.85500 1.000 59.26000 312 THR A CA 1
ATOM 2420 C C . THR A 1 312 ? 14.14700 -45.96600 10.85800 1.000 61.62000 312 THR A C 1
ATOM 2421 O O . THR A 1 312 ? 15.03400 -46.15900 10.02100 1.000 58.22000 312 THR A O 1
ATOM 2425 N N . HIS A 1 313 ? 13.83400 -46.86700 11.79100 1.000 61.44000 313 HIS A N 1
ATOM 2426 C CA . HIS A 1 313 ? 14.49700 -48.16700 11.84200 1.000 64.56000 313 HIS A CA 1
ATOM 2427 C C . HIS A 1 313 ? 14.20400 -48.98400 10.59000 1.000 67.32000 313 HIS A C 1
ATOM 2428 O O . HIS A 1 313 ? 15.09700 -49.63100 10.02900 1.000 69.70000 313 HIS A O 1
ATOM 2435 N N . ALA A 1 314 ? 12.94800 -48.97900 10.14700 1.000 66.47000 314 ALA A N 1
ATOM 2436 C CA . ALA A 1 314 ? 12.59800 -49.69000 8.92400 1.000 62.16000 314 ALA A CA 1
ATOM 2437 C C . ALA A 1 314 ? 13.32200 -49.09700 7.72500 1.000 63.57000 314 ALA A C 1
ATOM 2438 O O . ALA A 1 314 ? 13.79200 -49.83000 6.84700 1.000 65.51000 314 ALA A O 1
ATOM 2440 N N . GLY A 1 315 ? 13.42000 -47.76800 7.67000 1.000 61.78000 315 GLY A N 1
ATOM 2441 C CA . GLY A 1 315 ? 14.12900 -47.12900 6.57800 1.000 64.78000 315 GLY A CA 1
ATOM 2442 C C . GLY A 1 315 ? 15.60900 -47.44700 6.55400 1.000 66.56000 315 GLY A C 1
ATOM 2443 O O . GLY A 1 315 ? 16.16200 -47.74800 5.49500 1.000 68.90000 315 GLY A O 1
ATOM 2444 N N . ILE A 1 316 ? 16.27000 -47.39300 7.71100 1.000 68.86000 316 ILE A N 1
ATOM 2445 C CA . ILE A 1 316 ? 17.69400 -47.70900 7.74700 1.000 72.56000 316 ILE A CA 1
ATOM 2446 C C . ILE A 1 316 ? 17.94600 -49.18200 7.45400 1.000 68.80000 316 ILE A C 1
ATOM 2447 O O . ILE A 1 316 ? 18.93700 -49.51300 6.79200 1.000 69.64000 316 ILE A O 1
ATOM 2452 N N . GLN A 1 317 ? 17.06300 -50.07900 7.90200 1.000 63.74000 317 GLN A N 1
ATOM 2453 C CA . GLN A 1 317 ? 17.22900 -51.48900 7.57500 1.000 70.27000 317 GLN A CA 1
ATOM 2454 C C . GLN A 1 317 ? 17.12900 -51.75100 6.07800 1.000 74.47000 317 GLN A C 1
ATOM 2455 O O . GLN A 1 317 ? 17.57800 -52.80500 5.61500 1.000 76.72000 317 GLN A O 1
ATOM 2461 N N . SER A 1 318 ? 16.55800 -50.82000 5.31500 1.000 75.34000 318 SER A N 1
ATOM 2462 C CA . SER A 1 318 ? 16.44400 -50.95100 3.86800 1.000 70.15000 318 SER A CA 1
ATOM 2463 C C . SER A 1 318 ? 17.22200 -49.87400 3.12400 1.000 66.11000 318 SER A C 1
ATOM 2464 O O . SER A 1 318 ? 17.09100 -49.76800 1.89900 1.000 69.73000 318 SER A O 1
ATOM 2467 N N . ARG A 1 319 ? 18.02100 -49.07500 3.82900 1.000 71.16000 319 ARG A N 1
ATOM 2468 C CA . ARG A 1 319 ? 18.79900 -47.98200 3.25000 1.000 70.84000 319 ARG A CA 1
ATOM 2469 C C . ARG A 1 319 ? 17.92700 -47.00000 2.47600 1.000 68.77000 319 ARG A C 1
ATOM 2470 O O . ARG A 1 319 ? 18.34800 -46.46800 1.44500 1.000 73.58000 319 ARG A O 1
ATOM 2478 N N . THR A 1 320 ? 16.71600 -46.75100 2.96400 1.000 67.05000 320 THR A N 1
ATOM 2479 C CA . THR A 1 320 ? 15.74800 -45.89400 2.29600 1.000 64.63000 320 THR A CA 1
ATOM 2480 C C . THR A 1 320 ? 15.45300 -44.67800 3.16100 1.000 58.75000 320 THR A C 1
ATOM 2481 O O . THR A 1 320 ? 15.25800 -44.80600 4.37400 1.000 62.73000 320 THR A O 1
ATOM 2485 N N . LYS A 1 321 ? 15.42000 -43.50500 2.53700 1.000 55.56000 321 LYS A N 1
ATOM 2486 C CA . LYS A 1 321 ? 15.04900 -42.27100 3.22400 1.000 52.48000 321 LYS A CA 1
ATOM 2487 C C . LYS A 1 321 ? 13.53100 -42.16500 3.20300 1.000 56.90000 321 LYS A C 1
ATOM 2488 O O . LYS A 1 321 ? 12.93200 -41.82900 2.18000 1.000 64.08000 321 LYS A O 1
ATOM 2494 N N . VAL A 1 322 ? 12.90200 -42.45600 4.33800 1.000 62.10000 322 VAL A N 1
ATOM 2495 C CA . VAL A 1 322 ? 11.44300 -42.49400 4.43000 1.000 62.71000 322 VAL A CA 1
ATOM 2496 C C . VAL A 1 322 ? 10.98300 -41.08100 4.77100 1.000 63.48000 322 VAL A C 1
ATOM 2497 O O . VAL A 1 322 ? 10.78800 -40.72700 5.93300 1.000 56.38000 322 VAL A O 1
ATOM 2501 N N . ASN A 1 323 ? 10.81300 -40.26000 3.74100 1.000 71.42000 323 ASN A N 1
ATOM 2502 C CA . ASN A 1 323 ? 10.17200 -38.96900 3.93200 1.000 77.23000 323 ASN A CA 1
ATOM 2503 C C . ASN A 1 323 ? 8.71400 -39.18000 4.30600 1.000 72.69000 323 ASN A C 1
ATOM 2504 O O . ASN A 1 323 ? 8.04700 -40.07400 3.78000 1.000 70.81000 323 ASN A O 1
ATOM 2509 N N . LEU A 1 324 ? 8.21400 -38.35600 5.22000 1.000 72.62000 324 LEU A N 1
ATOM 2510 C CA . LEU A 1 324 ? 6.91700 -38.58800 5.83400 1.000 67.44000 324 LEU A CA 1
ATOM 2511 C C . LEU A 1 324 ? 6.03800 -37.35900 5.67300 1.000 64.65000 324 LEU A C 1
ATOM 2512 O O . LEU A 1 324 ? 6.47400 -36.23800 5.95500 1.000 70.48000 324 LEU A O 1
ATOM 2517 N N . ARG A 1 325 ? 4.80200 -37.57300 5.22900 1.000 55.65000 325 ARG A N 1
ATOM 2518 C CA . ARG A 1 325 ? 3.82400 -36.50600 5.05600 1.000 62.24000 325 ARG A CA 1
ATOM 2519 C C . ARG A 1 325 ? 2.80000 -36.59600 6.18100 1.000 60.56000 325 ARG A C 1
ATOM 2520 O O . ARG A 1 325 ? 2.00400 -37.53800 6.23000 1.000 63.49000 325 ARG A O 1
ATOM 2528 N N . TYR A 1 326 ? 2.81700 -35.61500 7.07800 1.000 63.60000 326 TYR A N 1
ATOM 2529 C CA . TYR A 1 326 ? 1.90300 -35.58600 8.21300 1.000 70.09000 326 TYR A CA 1
ATOM 2530 C C . TYR A 1 326 ? 0.63300 -34.84400 7.81800 1.000 61.37000 326 TYR A C 1
ATOM 2531 O O . TYR A 1 326 ? 0.68500 -33.66900 7.43900 1.000 56.20000 326 TYR A O 1
ATOM 2540 N N . ILE A 1 327 ? -0.50400 -35.53000 7.90600 1.000 60.78000 327 ILE A N 1
ATOM 2541 C CA . ILE A 1 327 ? -1.79100 -34.99500 7.47700 1.000 66.52000 327 ILE A CA 1
ATOM 2542 C C . ILE A 1 327 ? -2.79200 -35.17800 8.60800 1.000 70.10000 327 ILE A C 1
ATOM 2543 O O . ILE A 1 327 ? -2.90700 -36.27400 9.16600 1.000 70.35000 327 ILE A O 1
ATOM 2548 N N . ASP A 1 328 ? -3.50900 -34.11200 8.94800 1.000 80.16000 328 ASP A N 1
ATOM 2549 C CA . ASP A 1 328 ? -4.54200 -34.20700 9.96900 1.000 80.23000 328 ASP A CA 1
ATOM 2550 C C . ASP A 1 328 ? -5.80000 -34.84600 9.39200 1.000 76.13000 328 ASP A C 1
ATOM 2551 O O . ASP A 1 328 ? -6.17700 -34.58900 8.24600 1.000 80.92000 328 ASP A O 1
ATOM 2556 N N . SER A 1 329 ? -6.44900 -35.68700 10.19900 1.000 68.29000 329 SER A N 1
ATOM 2557 C CA . SER A 1 329 ? -7.64300 -36.38700 9.73400 1.000 71.63000 329 SER A CA 1
ATOM 2558 C C . SER A 1 329 ? -8.77700 -35.42200 9.41800 1.000 79.64000 329 SER A C 1
ATOM 2559 O O . SER A 1 329 ? -9.53300 -35.64400 8.46500 1.000 80.29000 329 SER A O 1
ATOM 2562 N N . GLU A 1 330 ? -8.92100 -34.35500 10.20800 1.000 82.58000 330 GLU A N 1
ATOM 2563 C CA . GLU A 1 330 ? -9.95200 -33.36100 9.93000 1.000 83.07000 330 GLU A CA 1
ATOM 2564 C C . GLU A 1 330 ? -9.72500 -32.68100 8.58800 1.000 87.02000 330 GLU A C 1
ATOM 2565 O O . GLU A 1 330 ? -10.68800 -32.30300 7.91100 1.000 91.33000 330 GLU A O 1
ATOM 2571 N N . ASP A 1 331 ? -8.46200 -32.51200 8.19000 1.000 81.63000 331 ASP A N 1
ATOM 2572 C CA . ASP A 1 331 ? -8.17700 -31.97300 6.86600 1.000 78.23000 331 ASP A CA 1
ATOM 2573 C C . ASP A 1 331 ? -8.71000 -32.89400 5.77800 1.000 78.42000 331 ASP A C 1
ATOM 2574 O O . ASP A 1 331 ? -9.25900 -32.42900 4.77500 1.000 82.11000 331 ASP A O 1
ATOM 2579 N N . ILE A 1 332 ? -8.55800 -34.20500 5.96000 1.000 78.54000 332 ILE A N 1
ATOM 2580 C CA . ILE A 1 332 ? -9.13400 -35.15500 5.01400 1.000 76.84000 332 ILE A CA 1
ATOM 2581 C C . ILE A 1 332 ? -10.65400 -35.07500 5.04000 1.000 78.18000 332 ILE A C 1
ATOM 2582 O O . ILE A 1 332 ? -11.31200 -35.17200 3.99800 1.000 82.40000 332 ILE A O 1
ATOM 2587 N N . GLU A 1 333 ? -11.23700 -34.89800 6.22600 1.000 78.06000 333 GLU A N 1
ATOM 2588 C CA . GLU A 1 333 ? -12.69000 -34.80800 6.33400 1.000 75.96000 333 GLU A CA 1
ATOM 2589 C C . GLU A 1 333 ? -13.23200 -33.61300 5.55900 1.000 82.91000 333 GLU A C 1
ATOM 2590 O O . GLU A 1 333 ? -14.23500 -33.72500 4.84500 1.000 86.02000 333 GLU A O 1
ATOM 2596 N N . GLN A 1 334 ? -12.58100 -32.46000 5.68700 1.000 88.26000 334 GLN A N 1
ATOM 2597 C CA . GLN A 1 334 ? -13.09100 -31.22400 5.10400 1.000 87.33000 334 GLN A CA 1
ATOM 2598 C C . GLN A 1 334 ? -12.57400 -30.94500 3.69800 1.000 87.18000 334 GLN A C 1
ATOM 2599 O O . GLN A 1 334 ? -13.10200 -30.04900 3.03200 1.000 92.50000 334 GLN A O 1
ATOM 2605 N N . GLN A 1 335 ? -11.56500 -31.67700 3.22400 1.000 82.34000 335 GLN A N 1
ATOM 2606 C CA . GLN A 1 335 ? -10.99700 -31.43100 1.90700 1.000 81.23000 335 GLN A CA 1
ATOM 2607 C C . GLN A 1 335 ? -11.03800 -32.63100 0.97600 1.000 89.63000 335 GLN A C 1
ATOM 2608 O O . GLN A 1 335 ? -10.85100 -32.45400 -0.23200 1.000 95.62000 335 GLN A O 1
ATOM 2614 N N . GLY A 1 336 ? -11.27200 -33.83000 1.48900 1.000 82.73000 336 GLY A N 1
ATOM 2615 C CA . GLY A 1 336 ? -11.30900 -35.01900 0.66700 1.000 75.73000 336 GLY A CA 1
ATOM 2616 C C . GLY A 1 336 ? -9.97400 -35.74400 0.64900 1.000 76.98000 336 GLY A C 1
ATOM 2617 O O . GLY A 1 336 ? -8.94100 -35.23100 1.08400 1.000 79.84000 336 GLY A O 1
ATOM 2618 N N . THR A 1 337 ? -10.00200 -36.96200 0.12400 1.000 75.62000 337 THR A N 1
ATOM 2619 C CA . THR A 1 337 ? -8.81900 -37.81400 0.04100 1.000 68.68000 337 THR A CA 1
ATOM 2620 C C . THR A 1 337 ? -7.79700 -37.32100 -0.96400 1.000 71.35000 337 THR A C 1
ATOM 2621 O O . THR A 1 337 ? -6.74100 -37.95000 -1.09900 1.000 65.99000 337 THR A O 1
ATOM 2625 N N . SER A 1 338 ? -8.06600 -36.21800 -1.66500 1.000 77.98000 338 SER A N 1
ATOM 2626 C CA . SER A 1 338 ? -7.13400 -35.69200 -2.65200 1.000 77.12000 338 SER A CA 1
ATOM 2627 C C . SER A 1 338 ? -5.82500 -35.21400 -2.03800 1.000 77.69000 338 SER A C 1
ATOM 2628 O O . SER A 1 338 ? -4.85300 -35.01900 -2.77500 1.000 78.84000 338 SER A O 1
ATOM 2631 N N . LEU A 1 339 ? -5.77300 -35.01600 -0.72100 1.000 70.14000 339 LEU A N 1
ATOM 2632 C CA . LEU A 1 339 ? -4.51100 -34.71000 -0.06000 1.000 67.61000 339 LEU A CA 1
ATOM 2633 C C . LEU A 1 339 ? -3.57000 -35.90400 -0.02700 1.000 67.95000 339 LEU A C 1
ATOM 2634 O O . LEU A 1 339 ? -2.39400 -35.73600 0.30800 1.000 63.39000 339 LEU A O 1
ATOM 2639 N N . LEU A 1 340 ? -4.06000 -37.09700 -0.36100 1.000 76.99000 340 LEU A N 1
ATOM 2640 C CA . LEU A 1 340 ? -3.27400 -38.31900 -0.29100 1.000 73.48000 340 LEU A CA 1
ATOM 2641 C C . LEU A 1 340 ? -2.55000 -38.65100 -1.58700 1.000 72.61000 340 LEU A C 1
ATOM 2642 O O . LEU A 1 340 ? -1.73100 -39.57500 -1.59800 1.000 76.34000 340 LEU A O 1
ATOM 2647 N N . GLU A 1 341 ? -2.83000 -37.93000 -2.66900 1.000 69.69000 341 GLU A N 1
ATOM 2648 C CA . GLU A 1 341 ? -2.26800 -38.28000 -3.96500 1.000 67.44000 341 GLU A CA 1
ATOM 2649 C C . GLU A 1 341 ? -0.75700 -38.09600 -3.96900 1.000 66.13000 341 GLU A C 1
ATOM 2650 O O . GLU A 1 341 ? -0.23800 -37.10700 -3.44500 1.000 75.59000 341 GLU A O 1
ATOM 2656 N N . GLY A 1 342 ? -0.05400 -39.05700 -4.56400 1.000 63.97000 342 GLY A N 1
ATOM 2657 C CA . GLY A 1 342 ? 1.38500 -38.98700 -4.71700 1.000 71.07000 342 GLY A CA 1
ATOM 2658 C C . GLY A 1 342 ? 2.18000 -39.81000 -3.73000 1.000 72.40000 342 GLY A C 1
ATOM 2659 O O . GLY A 1 342 ? 3.39400 -39.95300 -3.91400 1.000 81.30000 342 GLY A O 1
ATOM 2660 N N . VAL A 1 343 ? 1.55000 -40.35600 -2.69700 1.000 72.94000 343 VAL A N 1
ATOM 2661 C CA . VAL A 1 343 ? 2.26600 -41.11400 -1.68300 1.000 68.76000 343 VAL A CA 1
ATOM 2662 C C . VAL A 1 343 ? 2.39900 -42.56200 -2.13400 1.000 63.43000 343 VAL A C 1
ATOM 2663 O O . VAL A 1 343 ? 1.67100 -43.04200 -3.00500 1.000 79.18000 343 VAL A O 1
ATOM 2667 N N . ASP A 1 344 ? 3.35500 -43.26600 -1.53200 1.000 57.73000 344 ASP A N 1
ATOM 2668 C CA . ASP A 1 344 ? 3.60000 -44.66600 -1.84100 1.000 61.00000 344 ASP A CA 1
ATOM 2669 C C . ASP A 1 344 ? 3.06000 -45.61300 -0.77900 1.000 66.76000 344 ASP A C 1
ATOM 2670 O O . ASP A 1 344 ? 3.01700 -46.82400 -1.01700 1.000 66.19000 344 ASP A O 1
ATOM 2675 N N . ALA A 1 345 ? 2.65500 -45.09700 0.37700 1.000 69.93000 345 ALA A N 1
ATOM 2676 C CA . ALA A 1 345 ? 2.07700 -45.90600 1.43900 1.000 57.98000 345 ALA A CA 1
ATOM 2677 C C . ALA A 1 345 ? 1.30800 -44.98400 2.37200 1.000 60.09000 345 ALA A C 1
ATOM 2678 O O . ALA A 1 345 ? 1.52000 -43.76900 2.37900 1.000 60.02000 345 ALA A O 1
ATOM 2680 N N . ILE A 1 346 ? 0.41100 -45.57700 3.15600 1.000 65.89000 346 ILE A N 1
ATOM 2681 C CA . ILE A 1 346 ? -0.48700 -44.83100 4.02900 1.000 65.41000 346 ILE A CA 1
ATOM 2682 C C . ILE A 1 346 ? -0.52800 -45.50500 5.39400 1.000 66.83000 346 ILE A C 1
ATOM 2683 O O . ILE A 1 346 ? -0.66200 -46.73100 5.48200 1.000 61.44000 346 ILE A O 1
ATOM 2688 N N . LEU A 1 347 ? -0.42200 -44.70400 6.45200 1.000 68.20000 347 LEU A N 1
ATOM 2689 C CA . LEU A 1 347 ? -0.41000 -45.18400 7.82800 1.000 59.78000 347 LEU A CA 1
ATOM 2690 C C . LEU A 1 347 ? -1.54800 -44.55100 8.61300 1.000 62.51000 347 LEU A C 1
ATOM 2691 O O . LEU A 1 347 ? -1.80300 -43.34900 8.48400 1.000 63.87000 347 LEU A O 1
ATOM 2696 N N . VAL A 1 348 ? -2.21800 -45.35500 9.43200 1.000 58.29000 348 VAL A N 1
ATOM 2697 C CA . VAL A 1 348 ? -3.20200 -44.84600 10.38400 1.000 57.48000 348 VAL A CA 1
ATOM 2698 C C . VAL A 1 348 ? -2.85200 -45.39400 11.76300 1.000 60.58000 348 VAL A C 1
ATOM 2699 O O . VAL A 1 348 ? -3.18900 -46.54400 12.07900 1.000 60.33000 348 VAL A O 1
ATOM 2703 N N . PRO A 1 349 ? -2.16000 -44.62900 12.59900 1.000 55.24000 349 PRO A N 1
ATOM 2704 C CA . PRO A 1 349 ? -1.78500 -45.13300 13.92300 1.000 59.49000 349 PRO A CA 1
ATOM 2705 C C . PRO A 1 349 ? -2.85600 -44.89300 14.97000 1.000 63.84000 349 PRO A C 1
ATOM 2706 O O . PRO A 1 349 ? -3.94200 -44.39600 14.65800 1.000 63.71000 349 PRO A O 1
ATOM 2710 N N . GLY A 1 350 ? -2.55700 -45.25200 16.21600 1.000 59.69000 350 GLY A N 1
ATOM 2711 C CA . GLY A 1 350 ? -3.45500 -44.98800 17.32200 1.000 70.73000 350 GLY A CA 1
ATOM 2712 C C . GLY A 1 350 ? -3.75700 -43.51400 17.48700 1.000 81.50000 350 GLY A C 1
ATOM 2713 O O . GLY A 1 350 ? -2.85300 -42.67600 17.42900 1.000 71.48000 350 GLY A O 1
ATOM 2714 N N . GLY A 1 351 ? -5.02700 -43.18500 17.69300 1.000 92.85000 351 GLY A N 1
ATOM 2715 C CA . GLY A 1 351 ? -5.46900 -41.80700 17.75300 1.000 92.90000 351 GLY A CA 1
ATOM 2716 C C . GLY A 1 351 ? -5.58600 -41.29600 19.17600 1.000 91.91000 351 GLY A C 1
ATOM 2717 O O . GLY A 1 351 ? -6.03900 -42.00300 20.07200 1.000 91.09000 351 GLY A O 1
ATOM 2718 N N . PHE A 1 352 ? -5.16900 -40.05000 19.37000 1.000 93.04000 352 PHE A N 1
ATOM 2719 C CA . PHE A 1 352 ? -5.21500 -39.39300 20.67300 1.000 101.49000 352 PHE A CA 1
ATOM 2720 C C . PHE A 1 352 ? -6.53900 -38.64500 20.78100 1.000 103.24000 352 PHE A C 1
ATOM 2721 O O . PHE A 1 352 ? -6.62000 -37.45600 20.46400 1.000 103.17000 352 PHE A O 1
ATOM 2729 N N . GLY A 1 353 ? -7.58000 -39.34600 21.23100 1.000 99.49000 353 GLY A N 1
ATOM 2730 C CA . GLY A 1 353 ? -8.88000 -38.74500 21.44400 1.000 101.95000 353 GLY A CA 1
ATOM 2731 C C . GLY A 1 353 ? -9.95200 -39.40500 20.59300 1.000 101.81000 353 GLY A C 1
ATOM 2732 O O . GLY A 1 353 ? -9.82400 -40.56900 20.19300 1.000 95.01000 353 GLY A O 1
ATOM 2733 N N . LEU A 1 354 ? -11.01100 -38.64100 20.31700 1.000 103.69000 354 LEU A N 1
ATOM 2734 C CA . LEU A 1 354 ? -12.16000 -39.14300 19.57900 1.000 97.79000 354 LEU A CA 1
ATOM 2735 C C . LEU A 1 354 ? -12.54700 -38.29600 18.37400 1.000 97.35000 354 LEU A C 1
ATOM 2736 O O . LEU A 1 354 ? -13.54700 -38.61600 17.72300 1.000 104.64000 354 LEU A O 1
ATOM 2741 N N . ARG A 1 355 ? -11.80400 -37.24200 18.05500 1.000 93.26000 355 ARG A N 1
ATOM 2742 C CA . ARG A 1 355 ? -12.19500 -36.33900 16.98200 1.000 99.08000 355 ARG A CA 1
ATOM 2743 C C . ARG A 1 355 ? -11.61500 -36.78900 15.64700 1.000 97.90000 355 ARG A C 1
ATOM 2744 O O . ARG A 1 355 ? -10.45900 -37.21000 15.56600 1.000 94.57000 355 ARG A O 1
ATOM 2752 N N . GLY A 1 356 ? -12.42200 -36.68100 14.59600 1.000 97.38000 356 GLY A N 1
ATOM 2753 C CA . GLY A 1 356 ? -11.94900 -36.95700 13.25200 1.000 94.43000 356 GLY A CA 1
ATOM 2754 C C . GLY A 1 356 ? -11.62900 -38.40400 12.95200 1.000 92.35000 356 GLY A C 1
ATOM 2755 O O . GLY A 1 356 ? -10.62000 -38.68500 12.29800 1.000 85.83000 356 GLY A O 1
ATOM 2756 N N . VAL A 1 357 ? -12.46200 -39.33700 13.41500 1.000 92.02000 357 VAL A N 1
ATOM 2757 C CA . VAL A 1 357 ? -12.27700 -40.73800 13.05100 1.000 76.76000 357 VAL A CA 1
ATOM 2758 C C . VAL A 1 357 ? -12.78400 -40.99800 11.63700 1.000 79.35000 357 VAL A C 1
ATOM 2759 O O . VAL A 1 357 ? -12.28000 -41.89000 10.94000 1.000 87.29000 357 VAL A O 1
ATOM 2763 N N . GLU A 1 358 ? -13.77600 -40.22600 11.18400 1.000 77.21000 358 GLU A N 1
ATOM 2764 C CA . GLU A 1 358 ? -14.28700 -40.39500 9.82800 1.000 80.82000 358 GLU A CA 1
ATOM 2765 C C . GLU A 1 358 ? -13.20300 -40.10500 8.80000 1.000 79.39000 358 GLU A C 1
ATOM 2766 O O . GLU A 1 358 ? -13.16700 -40.72200 7.72700 1.000 75.23000 358 GLU A O 1
ATOM 2772 N N . GLY A 1 359 ? -12.30900 -39.16800 9.11400 1.000 83.22000 359 GLY A N 1
ATOM 2773 C CA . GLY A 1 359 ? -11.17600 -38.92700 8.24100 1.000 87.10000 359 GLY A CA 1
ATOM 2774 C C . GLY A 1 359 ? -10.31400 -40.15900 8.06800 1.000 82.75000 359 GLY A C 1
ATOM 2775 O O . GLY A 1 359 ? -9.93900 -40.51100 6.95000 1.000 74.22000 359 GLY A O 1
ATOM 2776 N N . LYS A 1 360 ? -10.00600 -40.84500 9.17100 1.000 79.91000 360 LYS A N 1
ATOM 2777 C CA . LYS A 1 360 ? -9.22200 -42.07100 9.07700 1.000 80.15000 360 LYS A CA 1
ATOM 2778 C C . LYS A 1 360 ? -9.98700 -43.17400 8.35900 1.000 73.10000 360 LYS A C 1
ATOM 2779 O O . LYS A 1 360 ? -9.37800 -43.99600 7.66600 1.000 73.14000 360 LYS A O 1
ATOM 2785 N N . ILE A 1 361 ? -11.31200 -43.21000 8.50700 1.000 69.98000 361 ILE A N 1
ATOM 2786 C CA . ILE A 1 361 ? -12.11300 -44.17200 7.75400 1.000 73.00000 361 ILE A CA 1
ATOM 2787 C C . ILE A 1 361 ? -11.94100 -43.93800 6.25800 1.000 67.51000 361 ILE A C 1
ATOM 2788 O O . ILE A 1 361 ? -11.70700 -44.87300 5.48000 1.000 63.15000 361 ILE A O 1
ATOM 2793 N N . SER A 1 362 ? -12.03900 -42.67500 5.83900 1.000 70.12000 362 SER A N 1
ATOM 2794 C CA . SER A 1 362 ? -11.85700 -42.34800 4.42900 1.000 68.85000 362 SER A CA 1
ATOM 2795 C C . SER A 1 362 ? -10.43200 -42.63900 3.97500 1.000 68.80000 362 SER A C 1
ATOM 2796 O O . SER A 1 362 ? -10.21000 -43.05100 2.83100 1.000 65.99000 362 SER A O 1
ATOM 2799 N N . THR A 1 363 ? -9.45300 -42.41900 4.85300 1.000 65.67000 363 THR A N 1
ATOM 2800 C CA . THR A 1 363 ? -8.06900 -42.73600 4.51500 1.000 65.58000 363 THR A CA 1
ATOM 2801 C C . THR A 1 363 ? -7.88400 -44.22700 4.26700 1.000 60.71000 363 THR A C 1
ATOM 2802 O O . THR A 1 363 ? -7.21700 -44.62300 3.30600 1.000 63.47000 363 THR A O 1
ATOM 2806 N N . VAL A 1 364 ? -8.46600 -45.06600 5.12400 1.000 62.25000 364 VAL A N 1
ATOM 2807 C CA . VAL A 1 364 ? -8.38400 -46.51000 4.92200 1.000 64.90000 364 VAL A CA 1
ATOM 2808 C C . VAL A 1 364 ? -9.06700 -46.90100 3.62200 1.000 66.89000 364 VAL A C 1
ATOM 2809 O O . VAL A 1 364 ? -8.56600 -47.74400 2.86600 1.000 64.85000 364 VAL A O 1
ATOM 2813 N N . GLN A 1 365 ? -10.22900 -46.30500 3.34800 1.000 68.47000 365 GLN A N 1
ATOM 2814 C CA . GLN A 1 365 ? -10.93600 -46.59800 2.10600 1.000 64.95000 365 GLN A CA 1
ATOM 2815 C C . GLN A 1 365 ? -10.07800 -46.25900 0.89300 1.000 64.37000 365 GLN A C 1
ATOM 2816 O O . GLN A 1 365 ? -9.92900 -47.07400 -0.02600 1.000 64.80000 365 GLN A O 1
ATOM 2822 N N . TYR A 1 366 ? -9.49300 -45.06100 0.88200 1.000 65.25000 366 TYR A N 1
ATOM 2823 C CA . TYR A 1 366 ? -8.65700 -44.64800 -0.23800 1.000 62.41000 366 TYR A CA 1
ATOM 2824 C C . TYR A 1 366 ? -7.43100 -45.53900 -0.37600 1.000 56.75000 366 TYR A C 1
ATOM 2825 O O . TYR A 1 366 ? -7.03500 -45.87500 -1.49600 1.000 60.30000 366 TYR A O 1
ATOM 2834 N N . ALA A 1 367 ? -6.81200 -45.91700 0.74300 1.000 59.72000 367 ALA A N 1
ATOM 2835 C CA . ALA A 1 367 ? -5.63900 -46.77900 0.68300 1.000 61.76000 367 ALA A CA 1
ATOM 2836 C C . ALA A 1 367 ? -5.98300 -48.14700 0.11400 1.000 56.79000 367 ALA A C 1
ATOM 2837 O O . ALA A 1 367 ? -5.22500 -48.69700 -0.69300 1.000 55.95000 367 ALA A O 1
ATOM 2839 N N . ARG A 1 368 ? -7.11400 -48.72000 0.52600 1.000 53.90000 368 ARG A N 1
ATOM 2840 C CA . ARG A 1 368 ? -7.46700 -50.05100 0.04700 1.000 59.72000 368 ARG A CA 1
ATOM 2841 C C . ARG A 1 368 ? -7.87000 -50.02100 -1.42300 1.000 62.44000 368 ARG A C 1
ATOM 2842 O O . ARG A 1 368 ? -7.38300 -50.82400 -2.22600 1.000 57.06000 368 ARG A O 1
ATOM 2850 N N . GLU A 1 369 ? -8.75700 -49.09300 -1.79500 1.000 61.82000 369 GLU A N 1
ATOM 2851 C CA . GLU A 1 369 ? -9.34500 -49.13000 -3.13100 1.000 49.28000 369 GLU A CA 1
ATOM 2852 C C . GLU A 1 369 ? -8.31300 -48.83700 -4.21200 1.000 52.52000 369 GLU A C 1
ATOM 2853 O O . GLU A 1 369 ? -8.42500 -49.34100 -5.33500 1.000 72.51000 369 GLU A O 1
ATOM 2859 N N . ASN A 1 370 ? -7.30700 -48.02800 -3.90000 1.000 48.99000 370 ASN A N 1
ATOM 2860 C CA . ASN A 1 370 ? -6.30100 -47.63800 -4.87700 1.000 52.04000 370 ASN A CA 1
ATOM 2861 C C . ASN A 1 370 ? -5.02800 -48.46900 -4.78300 1.000 58.00000 370 ASN A C 1
ATOM 2862 O O . ASN A 1 370 ? -4.01600 -48.09500 -5.38400 1.000 66.06000 370 ASN A O 1
ATOM 2867 N N . LYS A 1 371 ? -5.05900 -49.57900 -4.04700 1.000 55.70000 371 LYS A N 1
ATOM 2868 C CA . LYS A 1 371 ? -3.93300 -50.50800 -3.95100 1.000 6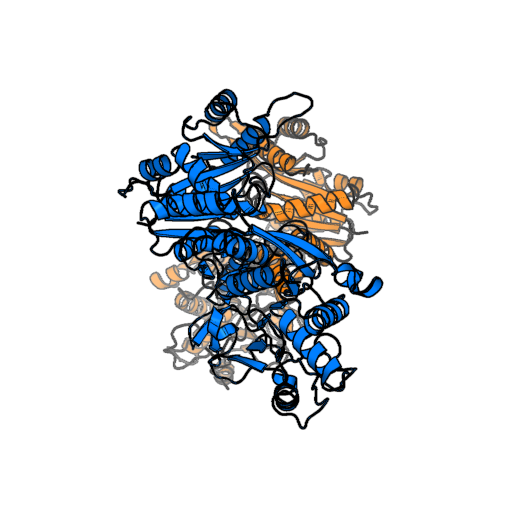0.13000 371 LYS A CA 1
ATOM 2869 C C . LYS A 1 371 ? -2.65900 -49.80000 -3.49700 1.000 60.43000 371 LYS A C 1
ATOM 2870 O O . LYS A 1 371 ? -1.57200 -50.00700 -4.04000 1.000 65.74000 371 LYS A O 1
ATOM 2876 N N . ILE A 1 372 ? -2.80000 -48.95400 -2.48600 1.000 62.28000 372 ILE A N 1
ATOM 2877 C CA . ILE A 1 372 ? -1.68300 -48.25200 -1.86300 1.000 63.07000 372 ILE A CA 1
ATOM 2878 C C . ILE A 1 372 ? -1.38600 -48.93700 -0.53400 1.000 61.11000 372 ILE A C 1
ATOM 2879 O O . ILE A 1 372 ? -2.28300 -49.04000 0.31100 1.000 63.33000 372 ILE A O 1
ATOM 2884 N N . PRO A 1 373 ? -0.15600 -49.41600 -0.30700 1.000 54.17000 373 PRO A N 1
ATOM 2885 C CA . PRO A 1 373 ? 0.13500 -50.20800 0.89700 1.000 62.01000 373 PRO A CA 1
ATOM 2886 C C . PRO A 1 373 ? -0.26700 -49.52400 2.19300 1.000 69.14000 373 PRO A C 1
ATOM 2887 O O . PRO A 1 373 ? 0.01100 -48.33900 2.39400 1.000 71.75000 373 PRO A O 1
ATOM 2891 N N . TYR A 1 374 ? -0.92100 -50.27000 3.07900 1.000 63.72000 374 TYR A N 1
ATOM 2892 C CA . TYR A 1 374 ? -1.50100 -49.72900 4.29800 1.000 61.40000 374 TYR A CA 1
ATOM 2893 C C . TYR A 1 374 ? -1.10000 -50.57100 5.50000 1.000 70.38000 374 TYR A C 1
ATOM 2894 O O . TYR A 1 374 ? -1.14900 -51.80500 5.45300 1.000 72.88000 374 TYR A O 1
ATOM 2903 N N . LEU A 1 375 ? -0.70400 -49.89600 6.57700 1.000 68.47000 375 LEU A N 1
ATOM 2904 C CA . LEU A 1 375 ? -0.47400 -50.54000 7.86100 1.000 60.69000 375 LEU A CA 1
ATOM 2905 C C . LEU A 1 375 ? -1.18500 -49.73800 8.93800 1.000 59.64000 375 LEU A C 1
ATOM 2906 O O . LEU A 1 375 ? -1.01000 -48.52000 9.03000 1.000 56.24000 375 LEU A O 1
ATOM 2911 N N . GLY A 1 376 ? -1.98700 -50.42400 9.74100 1.000 62.08000 376 GLY A N 1
ATOM 2912 C CA . GLY A 1 376 ? -2.75300 -49.78800 10.79500 1.000 61.03000 376 GLY A CA 1
ATOM 2913 C C . GLY A 1 376 ? -2.33500 -50.30900 12.15500 1.000 69.18000 376 GLY A C 1
ATOM 2914 O O . GLY A 1 376 ? -1.95100 -51.46800 12.29700 1.000 70.34000 376 GLY A O 1
ATOM 2915 N N . ILE A 1 377 ? -2.41900 -49.44000 13.16000 1.000 58.97000 377 ILE A N 1
ATOM 2916 C CA . ILE A 1 377 ? -1.98400 -49.76400 14.51400 1.000 53.25000 377 ILE A CA 1
ATOM 2917 C C . ILE A 1 377 ? -3.07500 -49.34100 15.48600 1.000 55.22000 377 ILE A C 1
ATOM 2918 O O . ILE A 1 377 ? -3.48700 -48.17500 15.48900 1.000 55.05000 377 ILE A O 1
ATOM 2923 N N . CYS A 1 378 ? -3.52600 -50.28300 16.31900 1.000 57.87000 378 CYS A N 1
ATOM 2924 C CA . CYS A 1 378 ? -4.57200 -50.06000 17.31400 1.000 61.11000 378 CYS A CA 1
ATOM 2925 C C . CYS A 1 378 ? -5.83700 -49.50400 16.67700 1.000 62.28000 378 CYS A C 1
ATOM 2926 O O . CYS A 1 378 ? -6.65400 -50.26000 16.14400 1.000 63.36000 378 CYS A O 1
ATOM 2929 N N . LEU A 1 379 ? -6.01000 -48.18200 16.73600 1.000 61.10000 379 LEU A N 1
ATOM 2930 C CA . LEU A 1 379 ? -7.15100 -47.56000 16.07700 1.000 50.57000 379 LEU A CA 1
ATOM 2931 C C . LEU A 1 379 ? -7.12600 -47.80700 14.57700 1.000 59.83000 379 LEU A C 1
ATOM 2932 O O . LEU A 1 379 ? -8.17700 -47.78200 13.92800 1.000 64.18000 379 LEU A O 1
ATOM 2937 N N . GLY A 1 380 ? -5.94300 -48.05000 14.01300 1.000 61.70000 380 GLY A N 1
ATOM 2938 C CA . GLY A 1 380 ? -5.85900 -48.34800 12.59400 1.000 53.72000 380 GLY A CA 1
ATOM 2939 C C . GLY A 1 380 ? -6.62100 -49.60400 12.22100 1.000 59.35000 380 GLY A C 1
ATOM 2940 O O . GLY A 1 380 ? -7.38700 -49.61500 11.25700 1.000 66.43000 380 GLY A O 1
ATOM 2941 N N . MET A 1 381 ? -6.43500 -50.67900 12.99100 1.000 57.06000 381 MET A N 1
ATOM 2942 C CA . MET A 1 381 ? -7.16500 -51.90600 12.69700 1.000 53.91000 381 MET A CA 1
ATOM 2943 C C . MET A 1 381 ? -8.65900 -51.71300 12.90400 1.000 55.86000 381 MET A C 1
ATOM 2944 O O . MET A 1 381 ? -9.47300 -52.24400 12.14100 1.000 63.15000 381 MET A O 1
ATOM 2949 N N . GLN A 1 382 ? -9.03600 -50.96400 13.94000 1.000 55.80000 382 GLN A N 1
ATOM 2950 C CA . GLN A 1 382 ? -10.44900 -50.73500 14.20900 1.000 59.26000 382 GLN A CA 1
ATOM 2951 C C . GLN A 1 382 ? -11.11000 -49.99800 13.05200 1.000 61.05000 382 GLN A C 1
ATOM 2952 O O . GLN A 1 382 ? -12.16200 -50.41800 12.55400 1.000 66.60000 382 GLN A O 1
ATOM 2958 N N . VAL A 1 383 ? -10.49200 -48.91000 12.58700 1.000 53.82000 383 VAL A N 1
ATOM 2959 C CA . VAL A 1 383 ? -11.08100 -48.17100 11.47600 1.000 54.85000 383 VAL A CA 1
ATOM 2960 C C . VAL A 1 383 ? -11.02400 -48.98900 10.19300 1.000 63.13000 383 VAL A C 1
ATOM 2961 O O . VAL A 1 383 ? -11.90800 -48.86700 9.34000 1.000 67.75000 383 VAL A O 1
ATOM 2965 N N . ALA A 1 384 ? -10.01000 -49.84200 10.03100 1.000 58.28000 384 ALA A N 1
ATOM 2966 C CA . ALA A 1 384 ? -9.97100 -50.71400 8.86400 1.000 55.59000 384 ALA A CA 1
ATOM 2967 C C . ALA A 1 384 ? -11.15700 -51.66900 8.86000 1.000 55.25000 384 ALA A C 1
ATOM 2968 O O . ALA A 1 384 ? -11.81500 -51.85700 7.83100 1.000 67.29000 384 ALA A O 1
ATOM 2970 N N . VAL A 1 385 ? -11.45200 -52.27000 10.01300 1.000 47.20000 385 VAL A N 1
ATOM 2971 C CA . VAL A 1 385 ? -12.59300 -53.17600 10.11100 1.000 51.55000 385 VAL A CA 1
ATOM 2972 C C . VAL A 1 385 ? -13.89200 -52.42700 9.84800 1.000 57.65000 385 VAL A C 1
ATOM 2973 O O . VAL A 1 385 ? -14.77200 -52.91300 9.12400 1.000 65.83000 385 VAL A O 1
ATOM 2977 N N . ILE A 1 386 ? -14.03200 -51.23200 10.42600 1.000 55.67000 386 ILE A N 1
ATOM 2978 C CA . ILE A 1 386 ? -15.25200 -50.45200 10.22700 1.000 58.22000 386 ILE A CA 1
ATOM 2979 C C . ILE A 1 386 ? -15.44100 -50.12000 8.75200 1.000 62.99000 386 ILE A C 1
ATOM 2980 O O . ILE A 1 386 ? -16.53300 -50.28200 8.19600 1.000 66.42000 386 ILE A O 1
ATOM 2985 N N . GLU A 1 387 ? -14.38000 -49.65100 8.09500 1.000 57.64000 387 GLU A N 1
ATOM 2986 C CA . GLU A 1 387 ? -14.49100 -49.27400 6.69200 1.000 59.65000 387 GLU A CA 1
ATOM 2987 C C . GLU A 1 387 ? -14.78800 -50.48400 5.81900 1.000 56.52000 387 GLU A C 1
ATOM 2988 O O . GLU A 1 387 ? -15.57500 -50.39600 4.86900 1.000 58.01000 387 GLU A O 1
ATOM 2994 N N . TYR A 1 388 ? -14.15700 -51.62200 6.11500 1.000 52.44000 388 TYR A N 1
ATOM 2995 C CA . TYR A 1 388 ? -14.41700 -52.82400 5.33300 1.000 53.68000 388 TYR A CA 1
ATOM 2996 C C . TYR A 1 388 ? -15.86300 -53.27200 5.48400 1.000 60.28000 388 TYR A C 1
ATOM 2997 O O . TYR A 1 388 ? -16.49400 -53.68800 4.50600 1.000 60.81000 388 TYR A O 1
ATOM 3006 N N . ALA A 1 389 ? -16.40600 -53.19900 6.70100 1.000 53.62000 389 ALA A N 1
ATOM 3007 C CA . ALA A 1 389 ? -17.81300 -53.53300 6.88700 1.000 52.32000 389 ALA A CA 1
ATOM 3008 C C . ALA A 1 389 ? -18.72000 -52.54300 6.17100 1.000 60.71000 389 ALA A C 1
ATOM 3009 O O . ALA A 1 389 ? -19.77000 -52.93200 5.64800 1.000 64.58000 389 ALA A O 1
ATOM 3011 N N . ARG A 1 390 ? -18.33600 -51.26600 6.13900 1.000 61.50000 390 ARG A N 1
ATOM 3012 C CA . ARG A 1 390 ? -19.17100 -50.25800 5.49400 1.000 62.97000 390 ARG A CA 1
ATOM 3013 C C . ARG A 1 390 ? -19.21400 -50.44000 3.98300 1.000 59.97000 390 ARG A C 1
ATOM 3014 O O . ARG A 1 390 ? -20.29300 -50.42700 3.38200 1.000 58.83000 390 ARG A O 1
ATOM 3022 N N . ASN A 1 391 ? -18.05300 -50.61100 3.35200 1.000 59.99000 391 ASN A N 1
ATOM 3023 C CA . ASN A 1 391 ? -17.95800 -50.50800 1.90200 1.000 54.34000 391 ASN A CA 1
ATOM 3024 C C . ASN A 1 391 ? -17.98700 -51.84500 1.17600 1.000 54.72000 391 ASN A C 1
ATOM 3025 O O . ASN A 1 391 ? -18.05000 -51.85500 -0.05700 1.000 53.62000 391 ASN A O 1
ATOM 3030 N N . VAL A 1 392 ? -17.94100 -52.96600 1.89200 1.000 59.17000 392 VAL A N 1
ATOM 3031 C CA . VAL A 1 392 ? -18.06400 -54.27100 1.25400 1.000 45.22000 392 VAL A CA 1
ATOM 3032 C C . VAL A 1 392 ? -19.40000 -54.88700 1.63600 1.000 57.06000 392 VAL A C 1
ATOM 3033 O O . VAL A 1 392 ? -20.20000 -55.25700 0.77000 1.000 62.24000 392 VAL A O 1
ATOM 3037 N N . LEU A 1 393 ? -19.64600 -55.00300 2.94000 1.000 61.44000 393 LEU A N 1
ATOM 3038 C CA . LEU A 1 393 ? -20.86400 -55.64000 3.41900 1.000 62.73000 393 LEU A CA 1
ATOM 3039 C C . LEU A 1 393 ? -22.08700 -54.75000 3.26100 1.000 61.53000 393 LEU A C 1
ATOM 3040 O O . LEU A 1 393 ? -23.21400 -55.24200 3.37300 1.000 65.86000 393 LEU A O 1
ATOM 3045 N N . GLY A 1 394 ? -21.89400 -53.46100 3.00100 1.000 56.15000 394 GLY A N 1
ATOM 3046 C CA . GLY A 1 394 ? -23.00900 -52.55400 2.84600 1.000 66.45000 394 GLY A CA 1
ATOM 3047 C C . GLY A 1 394 ? -23.55200 -51.97900 4.13200 1.000 76.69000 394 GLY A C 1
ATOM 3048 O O . GLY A 1 394 ? -24.55000 -51.25000 4.09200 1.000 76.61000 394 GLY A O 1
ATOM 3049 N N . TRP A 1 395 ? -22.93600 -52.28300 5.27200 1.000 65.84000 395 TRP A N 1
ATOM 3050 C CA . TRP A 1 395 ? -23.37600 -51.72200 6.54100 1.000 65.23000 395 TRP A CA 1
ATOM 3051 C C . TRP A 1 395 ? -22.91800 -50.27500 6.64800 1.000 68.40000 395 TRP A C 1
ATOM 3052 O O . TRP A 1 395 ? -21.85700 -49.99500 7.21300 1.000 67.27000 395 TRP A O 1
ATOM 3063 N N . SER A 1 396 ? -23.71700 -49.35200 6.11000 1.000 75.53000 396 SER A N 1
ATOM 3064 C CA . SER A 1 396 ? -23.29000 -47.95900 6.01700 1.000 80.62000 396 SER A CA 1
ATOM 3065 C C . SER A 1 396 ? -23.03400 -47.35900 7.39200 1.000 74.84000 396 SER A C 1
ATOM 3066 O O . SER A 1 396 ? -22.05700 -46.62700 7.58600 1.000 71.55000 396 SER A O 1
ATOM 3069 N N . ASP A 1 397 ? -23.89300 -47.66200 8.36000 1.000 73.89000 397 ASP A N 1
ATOM 3070 C CA . ASP A 1 397 ? -23.80500 -47.07800 9.68900 1.000 75.53000 397 ASP A CA 1
ATOM 3071 C C . ASP A 1 397 ? -22.92400 -47.88600 10.62900 1.000 74.24000 397 ASP A C 1
ATOM 3072 O O . ASP A 1 397 ? -22.91700 -47.61700 11.83400 1.000 76.88000 397 ASP A O 1
ATOM 3077 N N . ALA A 1 398 ? -22.19300 -48.87000 10.11400 1.000 74.38000 398 ALA A N 1
ATOM 3078 C CA . ALA A 1 398 ? -21.28800 -49.64600 10.95200 1.000 73.81000 398 ALA A CA 1
ATOM 3079 C C . ALA A 1 398 ? -20.23000 -48.73700 11.55600 1.000 71.70000 398 ALA A C 1
ATOM 3080 O O . ALA A 1 398 ? -19.65100 -47.89800 10.86300 1.000 67.55000 398 ALA A O 1
ATOM 3082 N N . ASN A 1 399 ? -19.98900 -48.89400 12.85100 1.000 69.20000 399 ASN A N 1
ATOM 3083 C CA . ASN A 1 399 ? -19.03400 -48.05900 13.56000 1.000 64.82000 399 ASN A CA 1
ATOM 3084 C C . ASN A 1 399 ? -18.47600 -48.86200 14.72700 1.000 61.30000 399 ASN A C 1
ATOM 3085 O O . ASN A 1 399 ? -18.62900 -50.08400 14.79600 1.000 58.70000 399 ASN A O 1
ATOM 3090 N N . SER A 1 400 ? -17.82200 -48.16500 15.64500 1.000 68.39000 400 SER A N 1
ATOM 3091 C CA . SER A 1 400 ? -17.36700 -48.72800 16.90300 1.000 66.30000 400 SER A CA 1
ATOM 3092 C C . SER A 1 400 ? -18.18700 -48.13500 18.03800 1.000 76.69000 400 SER A C 1
ATOM 3093 O O . SER A 1 400 ? -18.67700 -47.00700 17.94600 1.000 83.38000 400 SER A O 1
ATOM 3096 N N . THR A 1 401 ? -18.34100 -48.90500 19.11500 1.000 70.04000 401 THR A N 1
ATOM 3097 C CA . THR A 1 401 ? -19.04600 -48.38500 20.27800 1.000 68.31000 401 THR A CA 1
ATOM 3098 C C . THR A 1 401 ? -18.30000 -47.23200 20.93100 1.000 77.07000 401 THR A C 1
ATOM 3099 O O . THR A 1 401 ? -18.88200 -46.53000 21.76400 1.000 93.47000 401 THR A O 1
ATOM 3103 N N . GLU A 1 402 ? -17.03000 -47.02800 20.57800 1.000 72.30000 402 GLU A N 1
ATOM 3104 C CA . GLU A 1 402 ? -16.29300 -45.86800 21.06500 1.000 74.05000 402 GLU A CA 1
ATOM 3105 C C . GLU A 1 402 ? -16.91700 -44.57200 20.56900 1.000 72.92000 402 GLU A C 1
ATOM 3106 O O . GLU A 1 402 ? -17.02800 -43.59900 21.32400 1.000 77.34000 402 GLU A O 1
ATOM 3112 N N . PHE A 1 403 ? -17.33300 -44.53900 19.30600 1.000 70.89000 403 PHE A N 1
ATOM 3113 C CA . PHE A 1 403 ? -17.84700 -43.33000 18.67700 1.000 77.94000 403 PHE A CA 1
ATOM 3114 C C . PHE A 1 403 ? -19.36200 -43.32300 18.55100 1.000 82.30000 403 PHE A C 1
ATOM 3115 O O . PHE A 1 403 ? -20.00000 -42.30900 18.84800 1.000 93.77000 403 PHE A O 1
ATOM 3123 N N . ASP A 1 404 ? -19.95900 -44.42700 18.11200 1.000 75.04000 404 ASP A N 1
ATOM 3124 C CA . ASP A 1 404 ? -21.40500 -44.53000 17.94900 1.000 81.34000 404 ASP A CA 1
ATOM 3125 C C . ASP A 1 404 ? -21.88100 -45.81000 18.62100 1.000 84.38000 404 ASP A C 1
ATOM 3126 O O . ASP A 1 404 ? -21.62000 -46.91100 18.12500 1.000 88.16000 404 ASP A O 1
ATOM 3131 N N . LYS A 1 405 ? -22.57300 -45.66500 19.74800 1.000 86.91000 405 LYS A N 1
ATOM 3132 C CA . LYS A 1 405 ? -23.18700 -46.79900 20.42000 1.000 87.85000 405 LYS A CA 1
ATOM 3133 C C . LYS A 1 405 ? -24.56300 -47.13500 19.86500 1.000 87.89000 405 LYS A C 1
ATOM 3134 O O . LYS A 1 405 ? -25.07800 -48.22400 20.14000 1.000 88.29000 405 LYS A O 1
ATOM 3140 N N . SER A 1 406 ? -25.16200 -46.23400 19.08900 1.000 87.18000 406 SER A N 1
ATOM 3141 C CA . SER A 1 406 ? -26.45200 -46.47900 18.46000 1.000 94.31000 406 SER A CA 1
ATOM 3142 C C . SER A 1 406 ? -26.32200 -47.12100 17.08800 1.000 93.16000 406 SER A C 1
ATOM 3143 O O . SER A 1 406 ? -27.34300 -47.37200 16.44000 1.000 80.60000 406 SER A O 1
ATOM 3146 N N . SER A 1 407 ? -25.09900 -47.37300 16.62900 1.000 88.26000 407 SER A N 1
ATOM 3147 C CA . SER A 1 407 ? -24.89400 -48.02700 15.34700 1.000 79.91000 407 SER A CA 1
ATOM 3148 C C . SER A 1 407 ? -25.53900 -49.40400 15.34500 1.000 83.72000 407 SER A C 1
ATOM 3149 O O . SER A 1 407 ? -25.41500 -50.16400 16.30800 1.000 75.69000 407 SER A O 1
ATOM 3152 N N . GLY A 1 408 ? -26.23400 -49.72100 14.25500 1.000 89.80000 408 GLY A N 1
ATOM 3153 C CA . GLY A 1 408 ? -26.84100 -51.02900 14.11100 1.000 87.80000 408 GLY A CA 1
ATOM 3154 C C . GLY A 1 408 ? -25.86100 -52.14400 13.83400 1.000 76.46000 408 GLY A C 1
ATOM 3155 O O . GLY A 1 408 ? -26.23300 -53.31700 13.95000 1.000 71.50000 408 GLY A O 1
ATOM 3156 N N . HIS A 1 409 ? -24.62400 -51.81000 13.47700 1.000 76.62000 409 HIS A N 1
ATOM 3157 C CA . HIS A 1 409 ? -23.58400 -52.79300 13.18500 1.000 78.05000 409 HIS A CA 1
ATOM 3158 C C . HIS A 1 409 ? -22.31200 -52.40900 13.93000 1.000 73.27000 409 HIS A C 1
ATOM 3159 O O . HIS A 1 409 ? -21.35900 -51.88900 13.33800 1.000 70.50000 409 HIS A O 1
ATOM 3166 N N . PRO A 1 410 ? -22.26900 -52.64300 15.24200 1.000 72.42000 410 PRO A N 1
ATOM 3167 C CA . PRO A 1 410 ? -21.05600 -52.33500 16.00800 1.000 69.19000 410 PRO A CA 1
ATOM 3168 C C . PRO A 1 410 ? -19.95900 -53.36300 15.79200 1.000 64.85000 410 PRO A C 1
ATOM 3169 O O . PRO A 1 410 ? -19.79100 -54.28100 16.59900 1.000 61.37000 410 PRO A O 1
ATOM 3173 N N . VAL A 1 411 ? -19.19900 -53.21500 14.70600 1.000 59.20000 411 VAL A N 1
ATOM 3174 C CA . VAL A 1 411 ? -18.18500 -54.20600 14.37200 1.000 61.42000 411 VAL A CA 1
ATOM 3175 C C . VAL A 1 411 ? -17.00400 -54.16800 15.33200 1.000 62.19000 411 VAL A C 1
ATOM 3176 O O . VAL A 1 411 ? -16.17900 -55.08800 15.32400 1.000 60.05000 411 VAL A O 1
ATOM 3180 N N . VAL A 1 412 ? -16.88900 -53.12600 16.15300 1.000 66.97000 412 VAL A N 1
ATOM 3181 C CA . VAL A 1 412 ? -15.81800 -53.00000 17.13400 1.000 64.19000 412 VAL A CA 1
ATOM 3182 C C . VAL A 1 412 ? -16.43000 -52.56600 18.45900 1.000 68.70000 412 VAL A C 1
ATOM 3183 O O . VAL A 1 412 ? -17.18900 -51.59100 18.50500 1.000 67.26000 412 VAL A O 1
ATOM 3187 N N . GLY A 1 413 ? -16.10200 -53.28100 19.52800 1.000 67.98000 413 GLY A N 1
ATOM 3188 C CA . GLY A 1 413 ? -16.62800 -52.92900 20.83000 1.000 71.50000 413 GLY A CA 1
ATOM 3189 C C . GLY A 1 413 ? -15.95100 -53.70000 21.94100 1.000 72.07000 413 GLY A C 1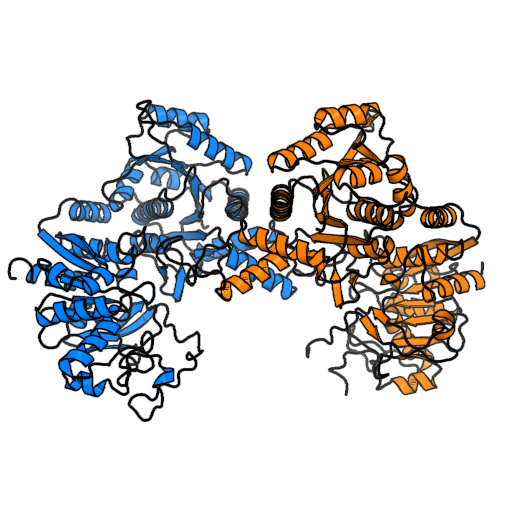
ATOM 3190 O O . GLY A 1 413 ? -15.11700 -54.57400 21.70000 1.000 68.53000 413 GLY A O 1
ATOM 3191 N N . LEU A 1 414 ? -16.32900 -53.35900 23.17100 1.000 74.51000 414 LEU A N 1
ATOM 3192 C CA . LEU A 1 414 ? -15.79300 -54.02000 24.35300 1.000 76.25000 414 LEU A CA 1
ATOM 3193 C C . LEU A 1 414 ? -16.30300 -55.44800 24.46000 1.000 76.11000 414 LEU A C 1
ATOM 3194 O O . LEU A 1 414 ? -17.36800 -55.78600 23.93600 1.000 79.14000 414 LEU A O 1
ATOM 3199 N N . ILE A 1 415 ? -15.53200 -56.28400 25.15900 1.000 78.62000 415 ILE A N 1
ATOM 3200 C CA . ILE A 1 415 ? -15.83300 -57.71200 25.22900 1.000 80.49000 415 ILE A CA 1
ATOM 3201 C C . ILE A 1 415 ? -17.16600 -57.94800 25.92600 1.000 89.48000 415 ILE A C 1
ATOM 3202 O O . ILE A 1 415 ? -17.95200 -58.81300 25.52400 1.000 95.56000 415 ILE A O 1
ATOM 3207 N N . THR A 1 416 ? -17.43400 -57.19200 26.99200 1.000 90.49000 416 THR A N 1
ATOM 3208 C CA . THR A 1 416 ? -18.65000 -57.41400 27.76800 1.000 93.24000 416 THR A CA 1
ATOM 3209 C C . THR A 1 416 ? -19.89800 -57.10000 26.95500 1.000 98.47000 416 THR A C 1
ATOM 3210 O O . THR A 1 416 ? -20.96200 -57.68500 27.18400 1.000 104.70000 416 THR A O 1
ATOM 3214 N N . GLU A 1 417 ? -19.78900 -56.16500 26.00800 1.000 96.76000 417 GLU A N 1
ATOM 3215 C CA . GLU A 1 417 ? -20.96600 -55.71500 25.27300 1.000 95.99000 417 GLU A CA 1
ATOM 3216 C C . GLU A 1 417 ? -21.55100 -56.82900 24.41400 1.000 99.59000 417 GLU A C 1
ATOM 3217 O O . GLU A 1 417 ? -22.77600 -56.97300 24.32500 1.000 110.91000 417 GLU A O 1
ATOM 3223 N N . TRP A 1 418 ? -20.69700 -57.63100 23.77400 1.000 85.27000 418 TRP A N 1
ATOM 3224 C CA . TRP A 1 418 ? -21.15800 -58.69600 22.89000 1.000 86.65000 418 TRP A CA 1
ATOM 3225 C C . TRP A 1 418 ? -20.69100 -60.07300 23.34600 1.000 93.70000 418 TRP A C 1
ATOM 3226 O O . TRP A 1 418 ? -20.67300 -61.01200 22.54300 1.000 96.02000 418 TRP A O 1
ATOM 3237 N N . GLN A 1 419 ? -20.30200 -60.21400 24.61400 1.000 101.00000 419 GLN A N 1
ATOM 3238 C CA . GLN A 1 419 ? -19.81700 -61.50000 25.10500 1.000 114.71000 419 GLN A CA 1
ATOM 3239 C C . GLN A 1 419 ? -20.88400 -62.57700 24.96900 1.000 125.44000 419 GLN A C 1
ATOM 3240 O O . GLN A 1 419 ? -20.63800 -63.64600 24.39800 1.000 122.02000 419 GLN A O 1
ATOM 3246 N N . ASP A 1 420 ? -22.08100 -62.30900 25.48400 1.000 131.08000 420 ASP A N 1
ATOM 3247 C CA . ASP A 1 420 ? -23.22100 -63.21700 25.37400 1.000 140.27000 420 ASP A CA 1
ATOM 3248 C C . ASP A 1 420 ? -24.40600 -62.36000 24.94400 1.000 134.73000 420 ASP A C 1
ATOM 3249 O O . ASP A 1 420 ? -25.14500 -61.83700 25.78200 1.000 144.60000 420 ASP A O 1
ATOM 3254 N N . ALA A 1 421 ? -24.57900 -62.21300 23.63500 1.000 122.53000 421 ALA A N 1
ATOM 3255 C CA . ALA A 1 421 ? -25.60700 -61.35300 23.07500 1.000 119.86000 421 ALA A CA 1
ATOM 3256 C C . ALA A 1 421 ? -26.35400 -62.09500 21.97800 1.000 127.46000 421 ALA A C 1
ATOM 3257 O O . ALA A 1 421 ? -25.81000 -62.98400 21.31800 1.000 128.27000 421 ALA A O 1
ATOM 3259 N N . THR A 1 422 ? -27.61900 -61.71600 21.79200 1.000 125.36000 422 THR A N 1
ATOM 3260 C CA . THR A 1 422 ? -28.44200 -62.35900 20.77400 1.000 124.18000 422 THR A CA 1
ATOM 3261 C C . THR A 1 422 ? -27.95200 -62.01500 19.37200 1.000 124.96000 422 THR A C 1
ATOM 3262 O O . THR A 1 422 ? -27.95200 -62.86700 18.47700 1.000 113.74000 422 THR A O 1
ATOM 3266 N N . GLY A 1 423 ? -27.53200 -60.77800 19.16400 1.000 120.24000 423 GLY A N 1
ATOM 3267 C CA . GLY A 1 423 ? -27.04200 -60.35200 17.87000 1.000 113.41000 423 GLY A CA 1
ATOM 3268 C C . GLY A 1 423 ? -27.43400 -58.92600 17.57600 1.000 111.56000 423 GLY A C 1
ATOM 3269 O O . GLY A 1 423 ? -28.29900 -58.34100 18.22900 1.000 117.90000 423 GLY A O 1
ATOM 3270 N N . ALA A 1 424 ? -26.77100 -58.36300 16.57200 1.000 97.84000 424 ALA A N 1
ATOM 3271 C CA . ALA A 1 424 ? -27.02900 -56.99800 16.07900 1.000 103.45000 424 ALA A CA 1
ATOM 3272 C C . ALA A 1 424 ? -26.69800 -56.02000 17.21100 1.000 107.03000 424 ALA A C 1
ATOM 3273 O O . ALA A 1 424 ? -25.63400 -56.13900 17.83700 1.000 109.61000 424 ALA A O 1
ATOM 3275 N N . THR A 1 425 ? -27.57000 -55.05200 17.49700 1.000 106.72000 425 THR A N 1
ATOM 3276 C CA . THR A 1 425 ? -27.26900 -53.98500 18.45100 1.000 105.96000 425 THR A CA 1
ATOM 3277 C C . THR A 1 425 ? -27.67400 -54.38800 19.87000 1.000 122.26000 425 THR A C 1
ATOM 3278 O O . THR A 1 425 ? -28.50700 -53.75900 20.52300 1.000 129.39000 425 THR A O 1
ATOM 3282 N N . GLU A 1 426 ? -27.07400 -55.47600 20.34400 1.000 127.51000 426 GLU A N 1
ATOM 3283 C CA . GLU A 1 426 ? -27.26300 -55.90500 21.72900 1.000 129.18000 426 GLU A CA 1
ATOM 3284 C C . GLU A 1 426 ? -26.14100 -55.35300 22.60800 1.000 126.98000 426 GLU A C 1
ATOM 3285 O O . GLU A 1 426 ? -25.46000 -56.07000 23.34000 1.000 129.72000 426 GLU A O 1
ATOM 3291 N N . ILE A 1 427 ? -25.96000 -54.04100 22.51700 1.000 124.42000 427 ILE A N 1
ATOM 3292 C CA . ILE A 1 427 ? -24.95700 -53.33600 23.30600 1.000 129.19000 427 ILE A CA 1
ATOM 3293 C C . ILE A 1 427 ? -25.57000 -53.00400 24.65800 1.000 134.61000 427 ILE A C 1
ATOM 3294 O O . ILE A 1 427 ? -26.62200 -52.36100 24.73200 1.000 135.28000 427 ILE A O 1
ATOM 3299 N N . ARG A 1 428 ? -24.91300 -53.44300 25.73000 1.000 130.55000 428 ARG A N 1
ATOM 3300 C CA . ARG A 1 428 ? -25.44300 -53.23400 27.07100 1.000 137.10000 428 ARG A CA 1
ATOM 3301 C C . ARG A 1 428 ? -25.15800 -51.83800 27.60400 1.000 147.50000 428 ARG A C 1
ATOM 3302 O O . ARG A 1 428 ? -25.65100 -51.50400 28.68800 1.000 152.37000 428 ARG A O 1
ATOM 3310 N N . THR A 1 429 ? -24.38900 -51.03200 26.86800 1.000 146.59000 429 THR A N 1
ATOM 3311 C CA . THR A 1 429 ? -24.03500 -49.64600 27.21600 1.000 147.24000 429 THR A CA 1
ATOM 3312 C C . THR A 1 429 ? -23.53100 -49.62700 28.66000 1.000 154.98000 429 THR A C 1
ATOM 3313 O O . THR A 1 429 ? -22.72500 -50.49500 29.02500 1.000 152.22000 429 THR A O 1
ATOM 3317 N N . GLU A 1 430 ? -23.95800 -48.67400 29.49100 1.000 155.50000 430 GLU A N 1
ATOM 3318 C CA . GLU A 1 430 ? -23.52500 -48.55200 30.88400 1.000 153.36000 430 GLU A CA 1
ATOM 3319 C C . GLU A 1 430 ? -22.01300 -48.37100 31.00000 1.000 154.84000 430 GLU A C 1
ATOM 3320 O O . GLU A 1 430 ? -21.44000 -48.57600 32.07500 1.000 151.30000 430 GLU A O 1
ATOM 3326 N N . ALA A 1 431 ? -21.36400 -48.00500 29.89100 1.000 157.21000 431 ALA A N 1
ATOM 3327 C CA . ALA A 1 431 ? -19.92800 -47.72400 29.82100 1.000 152.51000 431 ALA A CA 1
ATOM 3328 C C . ALA A 1 431 ? -19.07400 -48.96700 30.06500 1.000 145.01000 431 ALA A C 1
ATOM 3329 O O . ALA A 1 431 ? -17.84400 -48.89900 29.97300 1.000 139.87000 431 ALA A O 1
ATOM 3331 N N . SER A 1 432 ? -19.71100 -50.10700 30.34700 1.000 145.23000 432 SER A N 1
ATOM 3332 C CA . SER A 1 432 ? -19.01900 -51.36200 30.62400 1.000 137.85000 432 SER A CA 1
ATOM 3333 C C . SER A 1 432 ? -17.89000 -51.15400 31.62700 1.000 136.48000 432 SER A C 1
ATOM 3334 O O . SER A 1 432 ? -16.71000 -51.28500 31.28300 1.000 126.00000 432 SER A O 1
ATOM 3337 N N . ASP A 1 433 ? -18.23700 -50.79500 32.86000 1.000 143.33000 433 ASP A N 1
ATOM 3338 C CA . ASP A 1 433 ? -17.22100 -50.50900 33.86300 1.000 149.44000 433 ASP A CA 1
ATOM 3339 C C . ASP A 1 433 ? -16.48100 -51.78200 34.24700 1.000 149.44000 433 ASP A C 1
ATOM 3340 O O . ASP A 1 433 ? -16.99300 -52.59900 35.01900 1.000 147.05000 433 ASP A O 1
ATOM 3345 N N . LEU A 1 434 ? -15.27600 -51.96200 33.70700 1.000 145.58000 434 LEU A N 1
ATOM 3346 C CA . LEU A 1 434 ? -14.46700 -53.12700 34.03500 1.000 139.11000 434 LEU A CA 1
ATOM 3347 C C . LEU A 1 434 ? -13.06600 -52.69800 34.45200 1.000 140.19000 434 LEU A C 1
ATOM 3348 O O . LEU A 1 434 ? -12.48000 -53.28000 35.37100 1.000 145.18000 434 LEU A O 1
ATOM 3353 N N . GLY A 1 435 ? -12.52800 -51.67500 33.79200 1.000 132.65000 435 GLY A N 1
ATOM 3354 C CA . GLY A 1 435 ? -11.19300 -51.19400 34.09300 1.000 124.44000 435 GLY A CA 1
ATOM 3355 C C . GLY A 1 435 ? -10.09900 -52.04800 33.48800 1.000 113.01000 435 GLY A C 1
ATOM 3356 O O . GLY A 1 435 ? -9.15600 -51.52900 32.88200 1.000 99.00000 435 GLY A O 1
ATOM 3357 N N . GLY A 1 436 ? -10.21300 -53.36600 33.65200 1.000 110.58000 436 GLY A N 1
ATOM 3358 C CA . GLY A 1 436 ? -9.25800 -54.29500 33.08000 1.000 105.38000 436 GLY A CA 1
ATOM 3359 C C . GLY A 1 436 ? -9.50900 -54.63400 31.62700 1.000 116.69000 436 GLY A C 1
ATOM 3360 O O . GLY A 1 436 ? -8.75800 -55.43700 31.06300 1.000 119.91000 436 GLY A O 1
ATOM 3361 N N . THR A 1 437 ? -10.54300 -54.05200 31.01400 1.000 116.88000 437 THR A N 1
ATOM 3362 C CA . THR A 1 437 ? -10.76500 -54.25500 29.58600 1.000 101.29000 437 THR A CA 1
ATOM 3363 C C . THR A 1 437 ? -9.58900 -53.73700 28.77200 1.000 96.38000 437 THR A C 1
ATOM 3364 O O . THR A 1 437 ? -9.34200 -54.20500 27.65400 1.000 95.38000 437 THR A O 1
ATOM 3368 N N . MET A 1 438 ? -8.85000 -52.77200 29.31600 1.000 90.33000 438 MET A N 1
ATOM 3369 C CA . MET A 1 438 ? -7.67000 -52.25400 28.64200 1.000 84.83000 438 MET A CA 1
ATOM 3370 C C . MET A 1 438 ? -6.55800 -53.29300 28.64600 1.000 80.03000 438 MET A C 1
ATOM 3371 O O . MET A 1 438 ? -5.85500 -53.45900 29.64700 1.000 79.58000 438 MET A O 1
ATOM 3376 N N . ARG A 1 439 ? -6.40900 -54.00800 27.53700 1.000 76.57000 439 ARG A N 1
ATOM 3377 C CA . ARG A 1 439 ? -5.25100 -54.86600 27.35300 1.000 68.70000 439 ARG A CA 1
ATOM 3378 C C . ARG A 1 439 ? -4.00000 -54.00900 27.28000 1.000 68.40000 439 ARG A C 1
ATOM 3379 O O . ARG A 1 439 ? -3.91900 -53.07700 26.46800 1.000 68.42000 439 ARG A O 1
ATOM 3387 N N . LEU A 1 440 ? -3.04100 -54.32500 28.14800 1.000 64.96000 440 LEU A N 1
ATOM 3388 C CA . LEU A 1 440 ? -1.80800 -53.57400 28.31000 1.000 58.98000 440 LEU A CA 1
ATOM 3389 C C . LEU A 1 440 ? -0.64300 -54.53900 28.44400 1.000 58.35000 440 LEU A C 1
ATOM 3390 O O . LEU A 1 440 ? -0.75400 -55.57300 29.10800 1.000 64.02000 440 LEU A O 1
ATOM 3395 N N . GLY A 1 441 ? 0.46600 -54.19400 27.81400 1.000 60.37000 441 GLY A N 1
ATOM 3396 C CA . GLY A 1 441 ? 1.68200 -54.96300 27.96300 1.000 59.22000 441 GLY A CA 1
ATOM 3397 C C . GLY A 1 441 ? 1.79300 -56.11500 26.98500 1.000 52.27000 441 GLY A C 1
ATOM 3398 O O . GLY A 1 441 ? 1.06600 -56.21500 26.00200 1.000 50.71000 441 GLY A O 1
ATOM 3399 N N . ALA A 1 442 ? 2.74300 -56.99800 27.27200 1.000 62.41000 442 ALA A N 1
ATOM 3400 C CA . ALA A 1 442 ? 3.05300 -58.08000 26.35000 1.000 60.23000 442 ALA A CA 1
ATOM 3401 C C . ALA A 1 442 ? 1.97900 -59.15500 26.39300 1.000 61.98000 442 ALA A C 1
ATOM 3402 O O . ALA A 1 442 ? 1.58600 -59.61700 27.46800 1.000 61.28000 442 ALA A O 1
ATOM 3404 N N . GLN A 1 443 ? 1.51100 -59.55300 25.21700 1.000 66.56000 443 GLN A N 1
ATOM 3405 C CA . GLN A 1 443 ? 0.62100 -60.69000 25.06800 1.000 68.21000 443 GLN A CA 1
ATOM 3406 C C . GLN A 1 443 ? 1.02900 -61.47500 23.83100 1.000 70.30000 443 GLN A C 1
ATOM 3407 O O . GLN A 1 443 ? 1.63200 -60.93800 22.89600 1.000 72.84000 443 GLN A O 1
ATOM 3413 N N . GLU A 1 444 ? 0.70300 -62.76300 23.84700 1.000 66.05000 444 GLU A N 1
ATOM 3414 C CA . GLU A 1 444 ? 1.00100 -63.62200 22.71500 1.000 68.26000 444 GLU A CA 1
ATOM 3415 C C . GLU A 1 444 ? 0.02800 -63.35500 21.57200 1.000 72.59000 444 GLU A C 1
ATOM 3416 O O . GLU A 1 444 ? -1.03300 -62.75000 21.74400 1.000 75.29000 444 GLU A O 1
ATOM 3422 N N . CYS A 1 445 ? 0.41200 -63.81600 20.38600 1.000 68.47000 445 CYS A N 1
ATOM 3423 C CA . CYS A 1 445 ? -0.40700 -63.64300 19.19300 1.000 62.67000 445 CYS A CA 1
ATOM 3424 C C . CYS A 1 445 ? -0.05700 -64.75000 18.21200 1.000 76.76000 445 CYS A C 1
ATOM 3425 O O . CYS A 1 445 ? 1.10600 -64.88500 17.82100 1.000 77.14000 445 CYS A O 1
ATOM 3428 N N . GLN A 1 446 ? -1.05500 -65.53600 17.81800 1.000 76.94000 446 GLN A N 1
ATOM 3429 C CA . GLN A 1 446 ? -0.84700 -66.61800 16.86700 1.000 70.76000 446 GLN A CA 1
ATOM 3430 C C . GLN A 1 446 ? -1.14700 -66.12000 15.46100 1.000 78.59000 446 GLN A C 1
ATOM 3431 O O . GLN A 1 446 ? -2.20300 -65.52800 15.21200 1.000 72.35000 446 GLN A O 1
ATOM 3437 N N . LEU A 1 447 ? -0.21200 -66.36600 14.55000 1.000 76.70000 447 LEU A N 1
ATOM 3438 C CA . LEU A 1 447 ? -0.27800 -65.88100 13.18000 1.000 69.30000 447 LEU A CA 1
ATOM 3439 C C . LEU A 1 447 ? -0.64000 -67.03000 12.25300 1.000 82.22000 447 LEU A C 1
ATOM 3440 O O . LEU A 1 447 ? -0.01400 -68.09300 12.30100 1.000 90.94000 447 LEU A O 1
ATOM 3445 N N . GLN A 1 448 ? -1.64900 -66.81300 11.41600 1.000 80.91000 448 GLN A N 1
ATOM 3446 C CA . GLN A 1 448 ? -2.03100 -67.80900 10.42700 1.000 84.39000 448 GLN A CA 1
ATOM 3447 C C . GLN A 1 448 ? -0.92600 -67.96200 9.38800 1.000 78.43000 448 GLN A C 1
ATOM 3448 O O . GLN A 1 448 ? -0.29300 -66.98500 8.98600 1.000 75.29000 448 GLN A O 1
ATOM 3454 N N . THR A 1 449 ? -0.67000 -69.20000 8.97900 1.000 81.25000 449 THR A N 1
ATOM 3455 C CA . THR A 1 449 ? 0.38700 -69.45700 8.01100 1.000 79.69000 449 THR A CA 1
ATOM 3456 C C . THR A 1 449 ? 0.00900 -68.90400 6.64200 1.000 77.66000 449 THR A C 1
ATOM 3457 O O . THR A 1 449 ? -1.15500 -68.94800 6.23500 1.000 81.71000 449 THR A O 1
ATOM 3461 N N . GLY A 1 450 ? 1.00300 -68.37700 5.93000 1.000 71.97000 450 GLY A N 1
ATOM 3462 C CA . GLY A 1 450 ? 0.80400 -67.92000 4.57100 1.000 71.16000 450 GLY A CA 1
ATOM 3463 C C . GLY A 1 450 ? 0.27300 -66.51500 4.41600 1.000 72.60000 450 GLY A C 1
ATOM 3464 O O . GLY A 1 450 ? -0.05800 -66.12000 3.29200 1.000 70.67000 450 GLY A O 1
ATOM 3465 N N . THR A 1 451 ? 0.18100 -65.74500 5.49400 1.000 77.29000 451 THR A N 1
ATOM 3466 C CA . THR A 1 451 ? -0.30800 -64.37700 5.43300 1.000 80.91000 451 THR A CA 1
ATOM 3467 C C . THR A 1 451 ? 0.86000 -63.40300 5.47500 1.000 75.98000 451 THR A C 1
ATOM 3468 O O . THR A 1 451 ? 1.99200 -63.78300 5.77700 1.000 79.99000 451 THR A O 1
ATOM 3472 N N . LEU A 1 452 ? 0.56900 -62.13600 5.17400 1.000 66.91000 452 LEU A N 1
ATOM 3473 C CA . LEU A 1 452 ? 1.61700 -61.12100 5.14200 1.000 74.59000 452 LEU A CA 1
ATOM 3474 C C . LEU A 1 452 ? 2.30200 -60.98800 6.49400 1.000 74.78000 452 LEU A C 1
ATOM 3475 O O . LEU A 1 452 ? 3.53200 -60.88400 6.56900 1.000 75.76000 452 LEU A O 1
ATOM 3480 N N . VAL A 1 453 ? 1.52200 -60.99100 7.57500 1.000 71.40000 453 VAL A N 1
ATOM 3481 C CA . VAL A 1 453 ? 2.10700 -60.86900 8.90400 1.000 76.37000 453 VAL A CA 1
ATOM 3482 C C . VAL A 1 453 ? 2.98500 -62.07500 9.21700 1.000 79.01000 453 VAL A C 1
ATOM 3483 O O . VAL A 1 453 ? 4.02200 -61.94200 9.87900 1.000 85.09000 453 VAL A O 1
ATOM 3487 N N . HIS A 1 454 ? 2.60200 -63.26300 8.74400 1.000 72.58000 454 HIS A N 1
ATOM 3488 C CA . HIS A 1 454 ? 3.45100 -64.43400 8.92900 1.000 75.04000 454 HIS A CA 1
ATOM 3489 C C . HIS A 1 454 ? 4.69900 -64.36000 8.06000 1.000 75.02000 454 HIS A C 1
ATOM 3490 O O . HIS A 1 454 ? 5.76800 -64.81900 8.47400 1.000 70.74000 454 HIS A O 1
ATOM 3497 N N . ASP A 1 455 ? 4.58500 -63.79400 6.85600 1.000 72.70000 455 ASP A N 1
ATOM 3498 C CA . ASP A 1 455 ? 5.76100 -63.60900 6.01400 1.000 77.41000 455 ASP A CA 1
ATOM 3499 C C . ASP A 1 455 ? 6.75400 -62.65800 6.66300 1.000 76.68000 455 ASP A C 1
ATOM 3500 O O . ASP A 1 455 ? 7.97000 -62.86400 6.58100 1.000 77.46000 455 ASP A O 1
ATOM 3505 N N . CYS A 1 456 ? 6.25400 -61.60500 7.30900 1.000 72.30000 456 CYS A N 1
ATOM 3506 C CA . CYS A 1 456 ? 7.14000 -60.64800 7.96100 1.000 74.70000 456 CYS A CA 1
ATOM 3507 C C . CYS A 1 456 ? 7.74000 -61.22100 9.24000 1.000 75.03000 456 CYS A C 1
ATOM 3508 O O . CYS A 1 456 ? 8.96400 -61.32800 9.36400 1.000 71.58000 456 CYS A O 1
ATOM 3511 N N . TYR A 1 457 ? 6.89300 -61.60400 10.20000 1.000 72.48000 457 TYR A N 1
ATOM 3512 C CA . TYR A 1 457 ? 7.39300 -62.06500 11.49000 1.000 74.71000 457 TYR A CA 1
ATOM 3513 C C . TYR A 1 457 ? 8.12000 -63.40000 11.39800 1.000 81.41000 457 TYR A C 1
ATOM 3514 O O . TYR A 1 457 ? 8.96200 -63.68800 12.25500 1.000 80.85000 457 TYR A O 1
ATOM 3523 N N . ALA A 1 458 ? 7.80200 -64.22000 10.39700 1.000 75.10000 458 ALA A N 1
ATOM 3524 C CA . ALA A 1 458 ? 8.48700 -65.48200 10.11900 1.000 73.50000 458 ALA A CA 1
ATOM 3525 C C . ALA A 1 458 ? 8.36300 -66.49100 11.25700 1.000 74.65000 458 ALA A C 1
ATOM 3526 O O . ALA A 1 458 ? 9.13800 -67.44900 11.32400 1.000 78.35000 458 ALA A O 1
ATOM 3528 N N . LYS A 1 459 ? 7.40300 -66.30300 12.15800 1.000 76.94000 459 LYS A N 1
ATOM 3529 C CA . LYS A 1 459 ? 7.17500 -67.24500 13.24400 1.000 80.04000 459 LYS A CA 1
ATOM 3530 C C . LYS A 1 459 ? 5.67800 -67.43800 13.43600 1.000 76.16000 459 LYS A C 1
ATOM 3531 O O . LYS A 1 459 ? 4.87200 -66.55300 13.14000 1.000 69.64000 459 LYS A O 1
ATOM 3537 N N . ASP A 1 460 ? 5.31500 -68.61700 13.94200 1.000 80.97000 460 ASP A N 1
ATOM 3538 C CA . ASP A 1 460 ? 3.90600 -68.95400 14.10400 1.000 79.79000 460 ASP A CA 1
ATOM 3539 C C . ASP A 1 460 ? 3.28500 -68.24500 15.30000 1.000 80.47000 460 ASP A C 1
ATOM 3540 O O . ASP A 1 460 ? 2.12000 -67.83900 15.24400 1.000 81.59000 460 ASP A O 1
ATOM 3545 N N . VAL A 1 461 ? 4.03400 -68.09400 16.38900 1.000 78.59000 461 VAL A N 1
ATOM 3546 C CA . VAL A 1 461 ? 3.54900 -67.42800 17.59200 1.000 72.39000 461 VAL A CA 1
ATOM 3547 C C . VAL A 1 461 ? 4.51500 -66.30300 17.93000 1.000 68.37000 461 VAL A C 1
ATOM 3548 O O . VAL A 1 461 ? 5.71500 -66.54400 18.10200 1.000 71.92000 461 VAL A O 1
ATOM 3552 N N . ILE A 1 462 ? 3.99600 -65.08200 18.02900 1.000 65.25000 462 ILE A N 1
ATOM 3553 C CA . ILE A 1 462 ? 4.81200 -63.92100 18.35900 1.000 66.24000 462 ILE A CA 1
ATOM 3554 C C . ILE A 1 462 ? 4.31400 -63.32500 19.66700 1.000 72.96000 462 ILE A C 1
ATOM 3555 O O . ILE A 1 462 ? 3.28200 -63.74500 20.19900 1.000 72.09000 462 ILE A O 1
ATOM 3560 N N . VAL A 1 463 ? 5.04300 -62.34700 20.19600 1.000 74.13000 463 VAL A N 1
ATOM 3561 C CA . VAL A 1 463 ? 4.66100 -61.65400 21.42100 1.000 71.16000 463 VAL A CA 1
ATOM 3562 C C . VAL A 1 463 ? 4.77600 -60.16000 21.16800 1.000 66.54000 463 VAL A C 1
ATOM 3563 O O . VAL A 1 463 ? 5.82000 -59.68400 20.71000 1.000 64.24000 463 VAL A O 1
ATOM 3567 N N . GLU A 1 464 ? 3.70800 -59.41800 21.45700 1.000 63.65000 464 GLU A N 1
ATOM 3568 C CA . GLU A 1 464 ? 3.73100 -57.98300 21.19900 1.000 62.98000 464 GLU A CA 1
ATOM 3569 C C . GLU A 1 464 ? 2.99600 -57.19300 22.27300 1.000 65.53000 464 GLU A C 1
ATOM 3570 O O . GLU A 1 464 ? 2.25600 -57.76300 23.07800 1.000 66.32000 464 GLU A O 1
ATOM 3576 N N . ARG A 1 465 ? 3.18400 -55.87800 22.27800 1.000 59.88000 465 ARG A N 1
ATOM 3577 C CA . ARG A 1 465 ? 2.70800 -55.01300 23.34700 1.000 58.58000 465 ARG A CA 1
ATOM 3578 C C . ARG A 1 465 ? 1.38300 -54.37700 22.95500 1.000 52.14000 465 ARG A C 1
ATOM 3579 O O . ARG A 1 465 ? 1.26000 -53.80200 21.87000 1.000 54.60000 465 ARG A O 1
ATOM 3587 N N . HIS A 1 466 ? 0.40600 -54.47600 23.84700 1.000 54.35000 466 HIS A N 1
ATOM 3588 C CA . HIS A 1 466 ? -0.93500 -53.95800 23.64800 1.000 49.86000 466 HIS A CA 1
ATOM 3589 C C . HIS A 1 466 ? -1.15500 -52.72700 24.51200 1.000 52.72000 466 HIS A C 1
ATOM 3590 O O . HIS A 1 466 ? -0.61300 -52.61900 25.61500 1.000 59.03000 466 HIS A O 1
ATOM 3597 N N . ARG A 1 467 ? -1.94700 -51.79700 23.98700 1.000 54.21000 467 ARG A N 1
ATOM 3598 C CA . ARG A 1 467 ? -2.57900 -50.75300 24.79400 1.000 53.50000 467 ARG A CA 1
ATOM 3599 C C . ARG A 1 467 ? -3.89100 -50.41100 24.08600 1.000 62.38000 467 ARG A C 1
ATOM 3600 O O . ARG A 1 467 ? -3.92300 -49.55600 23.19900 1.000 70.28000 467 ARG A O 1
ATOM 3608 N N . HIS A 1 468 ? -4.96400 -51.08700 24.48700 1.000 61.99000 468 HIS A N 1
ATOM 3609 C CA . HIS A 1 468 ? -6.22700 -50.88100 23.78200 1.000 63.09000 468 HIS A CA 1
ATOM 3610 C C . HIS A 1 468 ? -7.37100 -51.50100 24.56600 1.000 70.90000 468 HIS A C 1
ATOM 3611 O O . HIS A 1 468 ? -7.20500 -52.51800 25.23900 1.000 70.17000 468 HIS A O 1
ATOM 3618 N N . ARG A 1 469 ? -8.54500 -50.88800 24.44200 1.000 72.90000 469 ARG A N 1
ATOM 3619 C CA . ARG A 1 469 ? -9.75600 -51.34900 25.11000 1.000 77.63000 469 ARG A CA 1
ATOM 3620 C C . ARG A 1 469 ? -10.77100 -51.97200 24.16600 1.000 75.08000 469 ARG A C 1
ATOM 3621 O O . ARG A 1 469 ? -11.41300 -52.96100 24.52400 1.000 74.27000 469 ARG A O 1
ATOM 3629 N N . TYR A 1 470 ? -10.93200 -51.41800 22.96900 1.000 64.59000 470 TYR A N 1
ATOM 3630 C CA . TYR A 1 470 ? -11.97900 -51.85500 22.05700 1.000 65.71000 470 TYR A CA 1
ATOM 3631 C C . TYR A 1 470 ? -11.48000 -52.98500 21.16800 1.000 66.13000 470 TYR A C 1
ATOM 3632 O O . TYR A 1 470 ? -10.42400 -52.87500 20.53900 1.000 67.42000 470 TYR A O 1
ATOM 3641 N N . GLU A 1 471 ? -12.24500 -54.06900 21.11600 1.000 60.51000 471 GLU A N 1
ATOM 3642 C CA . GLU A 1 471 ? -11.88900 -55.26400 20.36800 1.000 59.79000 471 GLU A CA 1
ATOM 3643 C C . GLU A 1 471 ? -12.81800 -55.43400 19.17400 1.000 69.30000 471 GLU A C 1
ATOM 3644 O O . GLU A 1 471 ? -13.75000 -54.65800 18.96200 1.000 70.31000 471 GLU A O 1
ATOM 3650 N N . VAL A 1 472 ? -12.55300 -56.47500 18.39400 1.000 67.09000 472 VAL A N 1
ATOM 3651 C CA . VAL A 1 472 ? -13.37400 -56.78400 17.23000 1.000 61.05000 472 VAL A CA 1
ATOM 3652 C C . VAL A 1 472 ? -14.55800 -57.63000 17.67400 1.000 62.58000 472 VAL A C 1
ATOM 3653 O O . VAL A 1 472 ? -14.39300 -58.63200 18.37800 1.000 61.89000 472 VAL A O 1
ATOM 3657 N N . ASN A 1 473 ? -15.75800 -57.22600 17.26300 1.000 62.71000 473 ASN A N 1
ATOM 3658 C CA . ASN A 1 473 ? -16.98100 -57.91300 17.66500 1.000 61.28000 473 ASN A CA 1
ATOM 3659 C C . ASN A 1 473 ? -17.03700 -59.28100 16.99800 1.000 60.06000 473 ASN A C 1
ATOM 3660 O O . ASN A 1 473 ? -17.16400 -59.38000 15.77400 1.000 66.96000 473 ASN A O 1
ATOM 3665 N N . ASN A 1 474 ? -16.94800 -60.33800 17.80300 1.000 58.93000 474 ASN A N 1
ATOM 3666 C CA . ASN A 1 474 ? -16.96000 -61.69900 17.28700 1.000 63.08000 474 ASN A CA 1
ATOM 3667 C C . ASN A 1 474 ? -18.34200 -62.15700 16.84600 1.000 69.53000 474 ASN A C 1
ATOM 3668 O O . ASN A 1 474 ? -18.44000 -63.13900 16.10300 1.000 74.25000 474 ASN A O 1
ATOM 3673 N N . ASN A 1 475 ? -19.40300 -61.48300 17.28000 1.000 65.05000 475 ASN A N 1
ATOM 3674 C CA . ASN A 1 475 ? -20.75300 -61.83800 16.86500 1.000 69.59000 475 ASN A CA 1
ATOM 3675 C C . ASN A 1 475 ? -21.03100 -61.49400 15.40900 1.000 77.16000 475 ASN A C 1
ATOM 3676 O O . ASN A 1 475 ? -21.96100 -62.05500 14.82300 1.000 80.46000 475 ASN A O 1
ATOM 3681 N N . LEU A 1 476 ? -20.25300 -60.58900 14.81700 1.000 73.52000 476 LEU A N 1
ATOM 3682 C CA . LEU A 1 476 ? -20.38400 -60.25200 13.40900 1.000 67.12000 476 LEU A CA 1
ATOM 3683 C C . LEU A 1 476 ? -19.14500 -60.58600 12.59700 1.000 63.90000 476 LEU A C 1
ATOM 3684 O O . LEU A 1 476 ? -19.13900 -60.33900 11.38600 1.000 66.63000 476 LEU A O 1
ATOM 3689 N N . LEU A 1 477 ? -18.10200 -61.13000 13.21900 1.000 61.77000 477 LEU A N 1
ATOM 3690 C CA . LEU A 1 477 ? -16.85800 -61.44400 12.51900 1.000 59.90000 477 LEU A CA 1
ATOM 3691 C C . LEU A 1 477 ? -17.02400 -62.42100 11.35900 1.000 62.00000 477 LEU A C 1
ATOM 3692 O O . LEU A 1 477 ? -16.40300 -62.19400 10.31000 1.000 62.66000 477 LEU A O 1
ATOM 3697 N N . PRO A 1 478 ? -17.80300 -63.52300 11.46900 1.000 65.05000 478 PRO A N 1
ATOM 3698 C CA . PRO A 1 478 ? -17.89100 -64.46700 10.34400 1.000 67.75000 478 PRO A CA 1
ATOM 3699 C C . PRO A 1 478 ? -18.36600 -63.84300 9.04000 1.000 69.31000 478 PRO A C 1
ATOM 3700 O O . PRO A 1 478 ? -17.91700 -64.24400 7.96100 1.000 69.76000 478 PRO A O 1
ATOM 3704 N N . GLN A 1 479 ? -19.28000 -62.87400 9.12000 1.000 60.57000 479 GLN A N 1
ATOM 3705 C CA . GLN A 1 479 ? -19.73100 -62.19400 7.91100 1.000 56.80000 479 GLN A CA 1
ATOM 3706 C C . GLN A 1 479 ? -18.58500 -61.43800 7.25300 1.000 62.99000 479 GLN A C 1
ATOM 3707 O O . GLN A 1 479 ? -18.43000 -61.46300 6.02700 1.000 61.28000 479 GLN A O 1
ATOM 3713 N N . LEU A 1 480 ? -17.76100 -60.76500 8.05800 1.000 64.10000 480 LEU A N 1
ATOM 3714 C CA . LEU A 1 480 ? -16.58100 -60.10200 7.51500 1.000 59.48000 480 LEU A CA 1
ATOM 3715 C C . LEU A 1 480 ? -15.60800 -61.11300 6.92500 1.000 62.56000 480 LEU A C 1
ATOM 3716 O O . LEU A 1 480 ? -15.01400 -60.87100 5.86900 1.000 70.83000 480 LEU A O 1
ATOM 3721 N N . GLU A 1 481 ? -15.42900 -62.25000 7.60000 1.000 60.21000 481 GLU A N 1
ATOM 3722 C CA . GLU A 1 481 ? -14.49700 -63.26300 7.11700 1.000 64.30000 481 GLU A CA 1
ATOM 3723 C C . GLU A 1 481 ? -14.92600 -63.80500 5.76100 1.000 72.02000 481 GLU A C 1
ATOM 3724 O O . GLU A 1 481 ? -14.10300 -63.94100 4.84900 1.000 65.95000 481 GLU A O 1
ATOM 3730 N N . GLN A 1 482 ? -16.21000 -64.11300 5.60700 1.000 71.15000 482 GLN A N 1
ATOM 3731 C CA . GLN A 1 482 ? -16.73600 -64.59000 4.33600 1.000 69.22000 482 GLN A CA 1
ATOM 3732 C C . GLN A 1 482 ? -16.92700 -63.47100 3.32200 1.000 68.19000 482 GLN A C 1
ATOM 3733 O O . GLN A 1 482 ? -17.18400 -63.75500 2.14900 1.000 64.68000 482 GLN A O 1
ATOM 3739 N N . ALA A 1 483 ? -16.81100 -62.21300 3.74500 1.000 69.26000 483 ALA A N 1
ATOM 3740 C CA . ALA A 1 483 ? -16.81300 -61.09300 2.81600 1.000 62.18000 483 ALA A CA 1
ATOM 3741 C C . ALA A 1 483 ? -15.44600 -60.84100 2.20000 1.000 54.38000 483 ALA A C 1
ATOM 3742 O O . ALA A 1 483 ? -15.33500 -59.99700 1.30500 1.000 63.25000 483 ALA A O 1
ATOM 3744 N N . GLY A 1 484 ? -14.41200 -61.54200 2.65700 1.000 53.24000 484 GLY A N 1
ATOM 3745 C CA . GLY A 1 484 ? -13.07300 -61.40800 2.13100 1.000 63.29000 484 GLY A CA 1
ATOM 3746 C C . GLY A 1 484 ? -12.06600 -60.84300 3.10800 1.000 69.54000 484 GLY A C 1
ATOM 3747 O O . GLY A 1 484 ? -10.86300 -60.87600 2.82000 1.000 70.17000 484 GLY A O 1
ATOM 3748 N N . LEU A 1 485 ? -12.51200 -60.32700 4.25100 1.000 70.81000 485 LEU A N 1
ATOM 3749 C CA . LEU A 1 485 ? -11.58600 -59.76300 5.22500 1.000 66.10000 485 LEU A CA 1
ATOM 3750 C C . LEU A 1 485 ? -10.78300 -60.88000 5.87400 1.000 61.91000 485 LEU A C 1
ATOM 3751 O O . LEU A 1 485 ? -11.33700 -61.72300 6.58500 1.000 60.66000 485 LEU A O 1
ATOM 3756 N N . LYS A 1 486 ? -9.47900 -60.88400 5.62500 1.000 63.98000 486 LYS A N 1
ATOM 3757 C CA . LYS A 1 486 ? -8.62200 -61.94600 6.12700 1.000 69.60000 486 LYS A CA 1
ATOM 3758 C C . LYS A 1 486 ? -8.29700 -61.71000 7.59500 1.000 72.43000 486 LYS A C 1
ATOM 3759 O O . LYS A 1 486 ? -7.93900 -60.59700 7.99000 1.000 77.55000 486 LYS A O 1
ATOM 3765 N N . ILE A 1 487 ? -8.42800 -62.75600 8.40700 1.000 70.93000 487 ILE A N 1
ATOM 3766 C CA . ILE A 1 487 ? -8.01000 -62.68800 9.80200 1.000 63.43000 487 ILE A CA 1
ATOM 3767 C C . ILE A 1 487 ? -6.66000 -63.37600 9.91700 1.000 72.27000 487 ILE A C 1
ATOM 3768 O O . ILE A 1 487 ? -6.58100 -64.59500 10.10400 1.000 78.94000 487 ILE A O 1
ATOM 3773 N N . SER A 1 488 ? -5.59100 -62.59700 9.80600 1.000 65.08000 488 SER A N 1
ATOM 3774 C CA . SER A 1 488 ? -4.24300 -63.13300 9.71600 1.000 63.35000 488 SER A CA 1
ATOM 3775 C C . SER A 1 488 ? -3.58200 -63.31900 11.07100 1.000 64.51000 488 SER A C 1
ATOM 3776 O O . SER A 1 488 ? -2.47400 -63.85900 11.13500 1.000 62.83000 488 SER A O 1
ATOM 3779 N N . GLY A 1 489 ? -4.22300 -62.88700 12.15000 1.000 65.74000 489 GLY A N 1
ATOM 3780 C CA . GLY A 1 489 ? -3.65100 -63.11900 13.46100 1.000 66.81000 489 GLY A CA 1
ATOM 3781 C C . GLY A 1 489 ? -4.64100 -62.95400 14.58900 1.000 68.59000 489 GLY A C 1
ATOM 3782 O O . GLY A 1 489 ? -5.44300 -62.01600 14.58500 1.000 66.79000 489 GLY A O 1
ATOM 3783 N N . ARG A 1 490 ? -4.58700 -63.85900 15.56400 1.000 67.19000 490 ARG A N 1
ATOM 3784 C CA . ARG A 1 490 ? -5.50100 -63.84200 16.69600 1.000 63.69000 490 ARG A CA 1
ATOM 3785 C C . ARG A 1 490 ? -4.69100 -63.86000 17.98400 1.000 64.97000 490 ARG A C 1
ATOM 3786 O O . ARG A 1 490 ? -3.46400 -63.96600 17.96900 1.000 63.42000 490 ARG A O 1
ATOM 3794 N N . SER A 1 491 ? -5.39300 -63.76100 19.11100 1.000 60.67000 491 SER A N 1
ATOM 3795 C CA . SER A 1 491 ? -4.73300 -63.63600 20.40100 1.000 63.38000 491 SER A CA 1
ATOM 3796 C C . SER A 1 491 ? -4.01700 -64.93600 20.76300 1.000 70.85000 491 SER A C 1
ATOM 3797 O O . SER A 1 491 ? -4.04700 -65.92500 20.02900 1.000 72.27000 491 SER A O 1
ATOM 3800 N N . GLY A 1 492 ? -3.36100 -64.93000 21.92500 1.000 73.04000 492 GLY A N 1
ATOM 3801 C CA . GLY A 1 492 ? -2.62100 -66.09900 22.36800 1.000 73.63000 492 GLY A CA 1
ATOM 3802 C C . GLY A 1 492 ? -3.47900 -67.33100 22.55300 1.000 77.08000 492 GLY A C 1
ATOM 3803 O O . GLY A 1 492 ? -2.96000 -68.45100 22.50500 1.000 81.32000 492 GLY A O 1
ATOM 3804 N N . ASP A 1 493 ? -4.78100 -67.15100 22.76800 1.000 74.10000 493 ASP A N 1
ATOM 3805 C CA . ASP A 1 493 ? -5.71700 -68.25800 22.86400 1.000 75.85000 493 ASP A CA 1
ATOM 3806 C C . ASP A 1 493 ? -6.66700 -68.35300 21.68000 1.000 76.89000 493 ASP A C 1
ATOM 3807 O O . ASP A 1 493 ? -7.41400 -69.33300 21.59000 1.000 80.18000 493 ASP A O 1
ATOM 3812 N N . GLY A 1 494 ? -6.66000 -67.37600 20.77500 1.000 72.67000 494 GLY A N 1
ATOM 3813 C CA . GLY A 1 494 ? -7.50400 -67.40000 19.60000 1.000 64.49000 494 GLY A CA 1
ATOM 3814 C C . GLY A 1 494 ? -8.87800 -66.79400 19.77400 1.000 70.08000 494 GLY A C 1
ATOM 3815 O O . GLY A 1 494 ? -9.67600 -66.83700 18.83200 1.000 85.84000 494 GLY A O 1
ATOM 3816 N N . ALA A 1 495 ? -9.18200 -66.23200 20.94400 1.000 64.91000 495 ALA A N 1
ATOM 3817 C CA . ALA A 1 495 ? -10.52600 -65.72000 21.18600 1.000 59.51000 495 ALA A CA 1
ATOM 3818 C C . ALA A 1 495 ? -10.75600 -64.38500 20.48900 1.000 63.73000 495 ALA A C 1
ATOM 3819 O O . ALA A 1 495 ? -11.87100 -64.10300 20.03500 1.000 70.01000 495 ALA A O 1
ATOM 3821 N N . LEU A 1 496 ? -9.72500 -63.55100 20.39400 1.000 68.38000 496 LEU A N 1
ATOM 3822 C CA . LEU A 1 496 ? -9.87000 -62.19000 19.90100 1.000 68.85000 496 LEU A CA 1
ATOM 3823 C C . LEU A 1 496 ? -9.07400 -61.98500 18.61900 1.000 63.04000 496 LEU A C 1
ATOM 3824 O O . LEU A 1 496 ? -8.04300 -62.62200 18.38700 1.000 59.80000 496 LEU A O 1
ATOM 3829 N N . VAL A 1 497 ? -9.57200 -61.07500 17.79000 1.000 57.67000 497 VAL A N 1
ATOM 3830 C CA . VAL A 1 497 ? -8.92700 -60.73200 16.52900 1.000 66.60000 497 VAL A CA 1
ATOM 3831 C C . VAL A 1 497 ? -7.75600 -59.80000 16.80200 1.000 63.77000 497 VAL A C 1
ATOM 3832 O O . VAL A 1 497 ? -7.88100 -58.82400 17.55100 1.000 67.03000 497 VAL A O 1
ATOM 3836 N N . GLU A 1 498 ? -6.60800 -60.09700 16.19400 1.000 60.32000 498 GLU A N 1
ATOM 3837 C CA . GLU A 1 498 ? -5.40100 -59.30700 16.41000 1.000 61.01000 498 GLU A CA 1
ATOM 3838 C C . GLU A 1 498 ? -4.96100 -58.55300 15.16400 1.000 63.78000 498 GLU A C 1
ATOM 3839 O O . GLU A 1 498 ? -4.87300 -57.32200 15.20500 1.000 64.92000 498 GLU A O 1
ATOM 3845 N N . VAL A 1 499 ? -4.68500 -59.23400 14.05300 1.000 68.55000 499 VAL A N 1
ATOM 3846 C CA . VAL A 1 499 ? -4.23200 -58.56300 12.83800 1.000 67.18000 499 VAL A CA 1
ATOM 3847 C C . VAL A 1 499 ? -5.07000 -59.04800 11.66400 1.000 69.21000 499 VAL A C 1
ATOM 3848 O O . VAL A 1 499 ? -5.36100 -60.24500 11.55000 1.000 73.57000 499 VAL A O 1
ATOM 3852 N N . VAL A 1 500 ? -5.46000 -58.10900 10.80400 1.000 62.65000 500 VAL A N 1
ATOM 3853 C CA . VAL A 1 500 ? -6.31700 -58.37100 9.65700 1.000 61.99000 500 VAL A CA 1
ATOM 3854 C C . VAL A 1 500 ? -5.61600 -57.89900 8.39000 1.000 67.47000 500 VAL A C 1
ATOM 3855 O O . VAL A 1 500 ? -4.69500 -57.07700 8.42200 1.000 68.48000 500 VAL A O 1
ATOM 3859 N N . GLU A 1 501 ? -6.08100 -58.43000 7.26000 1.000 65.54000 501 GLU A N 1
ATOM 3860 C CA . GLU A 1 501 ? -5.47100 -58.17600 5.96400 1.000 58.50000 501 GLU A CA 1
ATOM 3861 C C . GLU A 1 501 ? -6.55300 -58.06200 4.90100 1.000 65.21000 501 GLU A C 1
ATOM 3862 O O . GLU A 1 501 ? -7.62900 -58.65000 5.03700 1.000 75.02000 501 GLU A O 1
ATOM 3868 N N . ALA A 1 502 ? -6.26000 -57.30100 3.84200 1.000 53.28000 502 ALA A N 1
ATOM 3869 C CA . ALA A 1 502 ? -7.17200 -57.17800 2.71200 1.000 55.54000 502 ALA A CA 1
ATOM 3870 C C . ALA A 1 502 ? -6.98200 -58.35100 1.75100 1.000 77.01000 502 ALA A C 1
ATOM 3871 O O . ALA A 1 502 ? -5.89500 -58.93200 1.69000 1.000 85.11000 502 ALA A O 1
ATOM 3873 N N . PRO A 1 503 ? -8.01800 -58.72300 0.99000 1.000 71.13000 503 PRO A N 1
ATOM 3874 C CA . PRO A 1 503 ? -7.92000 -59.93100 0.16100 1.000 71.93000 503 PRO A CA 1
ATOM 3875 C C . PRO A 1 503 ? -7.19200 -59.73500 -1.16200 1.000 82.69000 503 PRO A C 1
ATOM 3876 O O . PRO A 1 503 ? -6.54100 -60.66300 -1.65200 1.000 86.81000 503 PRO A O 1
ATOM 3880 N N . GLU A 1 504 ? -7.28900 -58.54800 -1.75300 1.000 75.30000 504 GLU A N 1
ATOM 3881 C CA . GLU A 1 504 ? -6.73000 -58.28100 -3.07600 1.000 72.95000 504 GLU A CA 1
ATOM 3882 C C . GLU A 1 504 ? -5.87600 -57.02500 -3.05100 1.000 64.71000 504 GLU A C 1
ATOM 3883 O O . GLU A 1 504 ? -6.00200 -56.13500 -3.89400 1.000 68.19000 504 GLU A O 1
ATOM 3889 N N . HIS A 1 505 ? -4.98500 -56.94100 -2.07000 1.000 67.23000 505 HIS A N 1
ATOM 3890 C CA . HIS A 1 505 ? -4.14400 -55.77500 -1.89400 1.000 64.59000 505 HIS A CA 1
ATOM 3891 C C . HIS A 1 505 ? -2.67600 -56.17600 -1.94100 1.000 58.70000 505 HIS A C 1
ATOM 3892 O O . HIS A 1 505 ? -2.31300 -57.26100 -1.47100 1.000 55.19000 505 HIS A O 1
ATOM 3899 N N . PRO A 1 506 ? -1.81300 -55.33500 -2.51900 1.000 58.79000 506 PRO A N 1
ATOM 3900 C CA . PRO A 1 506 ? -0.37200 -55.64300 -2.47700 1.000 54.69000 506 PRO A CA 1
ATOM 3901 C C . PRO A 1 506 ? 0.16200 -55.75700 -1.06100 1.000 68.67000 506 PRO A C 1
ATOM 3902 O O . PRO A 1 506 ? 0.99600 -56.62700 -0.78000 1.000 75.23000 506 PRO A O 1
ATOM 3906 N N . TRP A 1 507 ? -0.30400 -54.89900 -0.15600 1.000 66.16000 507 TRP A N 1
ATOM 3907 C CA . TRP A 1 507 ? 0.11000 -54.95800 1.24200 1.000 58.79000 507 TRP A CA 1
ATOM 3908 C C . TRP A 1 507 ? -0.89500 -54.18200 2.07200 1.000 63.27000 507 TRP A C 1
ATOM 3909 O O . TRP A 1 507 ? -1.00900 -52.96300 1.92300 1.000 63.38000 507 TRP A O 1
ATOM 3920 N N . PHE A 1 508 ? -1.60800 -54.87700 2.95200 1.000 64.92000 508 PHE A N 1
ATOM 3921 C CA . PHE A 1 508 ? -2.62400 -54.24300 3.78600 1.000 60.07000 508 PHE A CA 1
ATOM 3922 C C . PHE A 1 508 ? -2.67400 -55.02900 5.09100 1.000 65.28000 508 PHE A C 1
ATOM 3923 O O . PHE A 1 508 ? -3.31000 -56.08200 5.15300 1.000 65.43000 508 PHE A O 1
ATOM 3931 N N . VAL A 1 509 ? -1.99900 -54.52100 6.11800 1.000 70.75000 509 VAL A N 1
ATOM 3932 C CA . VAL A 1 509 ? -1.91800 -55.19700 7.40700 1.000 60.99000 509 VAL A CA 1
ATOM 3933 C C . VAL A 1 509 ? -2.36400 -54.23200 8.49300 1.000 61.81000 509 VAL A C 1
ATOM 3934 O O . VAL A 1 509 ? -1.90200 -53.08700 8.54400 1.000 61.23000 509 VAL A O 1
ATOM 3938 N N . ALA A 1 510 ? -3.26300 -54.68900 9.35800 1.000 60.99000 510 ALA A N 1
ATOM 3939 C CA . ALA A 1 510 ? -3.75300 -53.87400 10.46000 1.000 63.38000 510 ALA A CA 1
ATOM 3940 C C . ALA A 1 510 ? -3.62600 -54.67300 11.74700 1.000 69.13000 510 ALA A C 1
ATOM 3941 O O . ALA A 1 510 ? -4.27200 -55.71300 11.89600 1.000 68.93000 510 ALA A O 1
ATOM 3943 N N . CYS A 1 511 ? -2.80000 -54.18300 12.67000 1.000 68.92000 511 CYS A N 1
ATOM 3944 C CA . CYS A 1 511 ? -2.49200 -54.86400 13.91800 1.000 65.12000 511 CYS A CA 1
ATOM 3945 C C . CYS A 1 511 ? -3.06700 -54.08600 15.09200 1.000 58.74000 511 CYS A C 1
ATOM 3946 O O . CYS A 1 511 ? -2.96800 -52.85700 15.14300 1.000 53.46000 511 CYS A O 1
ATOM 3949 N N . GLN A 1 512 ? -3.67700 -54.80800 16.03100 1.000 60.87000 512 GLN A N 1
ATOM 3950 C CA . GLN A 1 512 ? -4.22100 -54.16800 17.22300 1.000 58.08000 512 GLN A CA 1
ATOM 3951 C C . GLN A 1 512 ? -3.11500 -53.72300 18.16800 1.000 61.67000 512 GLN A C 1
ATOM 3952 O O . GLN A 1 512 ? -3.23300 -52.68100 18.82100 1.000 61.86000 512 GLN A O 1
ATOM 3958 N N . PHE A 1 513 ? -2.04300 -54.50100 18.25700 1.000 58.65000 513 PHE A N 1
ATOM 3959 C CA . PHE A 1 513 ? -0.93500 -54.15800 19.12800 1.000 52.96000 513 PHE A CA 1
ATOM 3960 C C . PHE A 1 513 ? -0.07900 -53.06200 18.50400 1.000 51.65000 513 PHE A C 1
ATOM 3961 O O . PHE A 1 513 ? -0.26100 -52.67200 17.34900 1.000 56.43000 513 PHE A O 1
ATOM 3969 N N . HIS A 1 514 ? 0.86900 -52.57000 19.29000 1.000 50.47000 514 HIS A N 1
ATOM 3970 C CA . HIS A 1 514 ? 1.77700 -51.53600 18.82100 1.000 52.70000 514 HIS A CA 1
ATOM 3971 C C . HIS A 1 514 ? 3.14800 -52.14400 18.56600 1.000 52.15000 514 HIS A C 1
ATOM 3972 O O . HIS A 1 514 ? 3.90300 -52.39900 19.51200 1.000 61.58000 514 HIS A O 1
ATOM 3979 N N . PRO A 1 515 ? 3.50700 -52.39400 17.30500 1.000 49.93000 515 PRO A N 1
ATOM 3980 C CA . PRO A 1 515 ? 4.83100 -52.95900 17.02200 1.000 54.14000 515 PRO A CA 1
ATOM 3981 C C . PRO A 1 515 ? 5.95800 -51.96100 17.17600 1.000 58.78000 515 PRO A C 1
ATOM 3982 O O . PRO A 1 515 ? 7.10800 -52.37600 17.36600 1.000 55.45000 515 PRO A O 1
ATOM 3986 N N . GLU A 1 516 ? 5.66500 -50.66400 17.11400 1.000 55.38000 516 GLU A N 1
ATOM 3987 C CA . GLU A 1 516 ? 6.68800 -49.63400 17.20700 1.000 53.72000 516 GLU A CA 1
ATOM 3988 C C . GLU A 1 516 ? 7.40300 -49.63000 18.55000 1.000 59.51000 516 GLU A C 1
ATOM 3989 O O . GLU A 1 516 ? 8.48800 -49.05000 18.65200 1.000 63.06000 516 GLU A O 1
ATOM 3995 N N . PHE A 1 517 ? 6.82500 -50.25300 19.57300 1.000 59.14000 517 PHE A N 1
ATOM 3996 C CA . PHE A 1 517 ? 7.43500 -50.28300 20.89300 1.000 53.79000 517 PHE A CA 1
ATOM 3997 C C . PHE A 1 517 ? 8.59000 -51.26700 20.98600 1.000 56.77000 517 PHE A C 1
ATOM 3998 O O . PHE A 1 517 ? 9.51500 -51.05200 21.77700 1.000 63.63000 517 PHE A O 1
ATOM 4006 N N . THR A 1 518 ? 8.56400 -52.33700 20.19800 1.000 56.77000 518 THR A N 1
ATOM 4007 C CA . THR A 1 518 ? 9.65400 -53.29900 20.15700 1.000 63.51000 518 THR A CA 1
ATOM 4008 C C . THR A 1 518 ? 10.58900 -53.07000 18.97700 1.000 64.08000 518 THR A C 1
ATOM 4009 O O . THR A 1 518 ? 11.43900 -53.92000 18.69800 1.000 57.29000 518 THR A O 1
ATOM 4013 N N . SER A 1 519 ? 10.45700 -51.94300 18.28300 1.000 59.91000 519 SER A N 1
ATOM 4014 C CA . SER A 1 519 ? 11.32800 -51.62400 17.16000 1.000 58.21000 519 SER A CA 1
ATOM 4015 C C . SER A 1 519 ? 12.58700 -50.93700 17.67000 1.000 57.93000 519 SER A C 1
ATOM 4016 O O . SER A 1 519 ? 12.51100 -50.01200 18.48500 1.000 57.26000 519 SER A O 1
ATOM 4019 N N . THR A 1 520 ? 13.73900 -51.38500 17.18800 1.000 60.13000 520 THR A N 1
ATOM 4020 C CA . THR A 1 520 ? 15.04700 -50.89900 17.58700 1.000 54.24000 520 THR A CA 1
ATOM 4021 C C . THR A 1 520 ? 15.85100 -50.51200 16.35300 1.000 60.03000 520 THR A C 1
ATOM 4022 O O . THR A 1 520 ? 15.57100 -50.98900 15.24800 1.000 58.53000 520 THR A O 1
ATOM 4026 N N . PRO A 1 521 ? 16.85000 -49.63300 16.49600 1.000 65.81000 521 PRO A N 1
ATOM 4027 C CA . PRO A 1 521 ? 17.60200 -49.18700 15.31600 1.000 62.62000 521 PRO A CA 1
ATOM 4028 C C . PRO A 1 521 ? 18.59500 -50.21400 14.80100 1.000 59.64000 521 PRO A C 1
ATOM 4029 O O . PRO A 1 521 ? 18.86300 -50.26900 13.59800 1.000 60.84000 521 PRO A O 1
ATOM 4033 N N . ARG A 1 522 ? 19.14900 -51.03100 15.69200 1.000 62.34000 522 ARG A N 1
ATOM 4034 C CA . ARG A 1 522 ? 20.15100 -52.00400 15.28300 1.000 75.02000 522 ARG A CA 1
ATOM 4035 C C . ARG A 1 522 ? 19.55300 -53.32600 14.82600 1.000 72.71000 522 ARG A C 1
ATOM 4036 O O . ARG A 1 522 ? 20.28000 -54.15900 14.27600 1.000 80.49000 522 ARG A O 1
ATOM 4044 N N . ASP A 1 523 ? 18.25400 -53.53600 15.03200 1.000 63.26000 523 ASP A N 1
ATOM 4045 C CA . ASP A 1 523 ? 17.61300 -54.78300 14.65200 1.000 66.40000 523 ASP A CA 1
ATOM 4046 C C . ASP A 1 523 ? 16.35800 -54.58600 13.81500 1.000 67.55000 523 ASP A C 1
ATOM 4047 O O . ASP A 1 523 ? 15.90300 -55.54200 13.17900 1.000 71.02000 523 ASP A O 1
ATOM 4052 N N . GLY A 1 524 ? 15.79000 -53.38600 13.79500 1.000 65.86000 524 GLY A N 1
ATOM 4053 C CA . GLY A 1 524 ? 14.61100 -53.11000 13.01100 1.000 68.59000 524 GLY A CA 1
ATOM 4054 C C . GLY A 1 524 ? 13.39300 -53.85700 13.53000 1.000 73.46000 524 GLY A C 1
ATOM 4055 O O . GLY A 1 524 ? 13.36600 -54.38900 14.64200 1.000 70.18000 524 GLY A O 1
ATOM 4056 N N . HIS A 1 525 ? 12.36400 -53.88700 12.68600 1.000 75.19000 525 HIS A N 1
ATOM 4057 C CA . HIS A 1 525 ? 11.14400 -54.62000 12.97100 1.000 64.15000 525 HIS A CA 1
ATOM 4058 C C . HIS A 1 525 ? 10.66800 -55.27400 11.68000 1.000 64.72000 525 HIS A C 1
ATOM 4059 O O . HIS A 1 525 ? 10.56800 -54.59500 10.64500 1.000 68.74000 525 HIS A O 1
ATOM 4066 N N . PRO A 1 526 ? 10.38800 -56.57700 11.68900 1.000 65.91000 526 PRO A N 1
ATOM 4067 C CA . PRO A 1 526 ? 9.93800 -57.25100 10.46400 1.000 70.55000 526 PRO A CA 1
ATOM 4068 C C . PRO A 1 526 ? 8.68600 -56.64700 9.84900 1.000 65.57000 526 PRO A C 1
ATOM 4069 O O . PRO A 1 526 ? 8.58300 -56.55500 8.62200 1.000 68.35000 526 PRO A O 1
ATOM 4073 N N . LEU A 1 527 ? 7.73300 -56.22600 10.68100 1.000 63.96000 527 LEU A N 1
ATOM 4074 C CA . LEU A 1 527 ? 6.48600 -55.67500 10.15800 1.000 59.01000 527 LEU A CA 1
ATOM 4075 C C . LEU A 1 527 ? 6.72700 -54.35000 9.44700 1.000 56.74000 527 LEU A C 1
ATOM 4076 O O . LEU A 1 527 ? 6.26900 -54.14100 8.31600 1.000 64.81000 527 LEU A O 1
ATOM 4081 N N . PHE A 1 528 ? 7.45200 -53.44000 10.09800 1.000 54.97000 528 PHE A N 1
ATOM 4082 C CA . PHE A 1 528 ? 7.74600 -52.15300 9.48000 1.000 58.75000 528 PHE A CA 1
ATOM 4083 C C . PHE A 1 528 ? 8.65900 -52.31000 8.27400 1.000 54.95000 528 PHE A C 1
ATOM 4084 O O . PHE A 1 528 ? 8.51700 -51.58100 7.28700 1.000 52.98000 528 PHE A O 1
ATOM 4092 N N . SER A 1 529 ? 9.60100 -53.25100 8.33400 1.000 51.09000 529 SER A N 1
ATOM 4093 C CA . SER A 1 529 ? 10.45200 -53.51100 7.18000 1.000 56.37000 529 SER A CA 1
ATOM 4094 C C . SER A 1 529 ? 9.63300 -54.00900 5.99700 1.000 66.61000 529 SER A C 1
ATOM 4095 O O . SER A 1 529 ? 9.84300 -53.56900 4.86300 1.000 68.25000 529 SER A O 1
ATOM 4098 N N . GLY A 1 530 ? 8.69100 -54.92000 6.24100 1.000 61.79000 530 GLY A N 1
ATOM 4099 C CA . GLY A 1 530 ? 7.83400 -55.38400 5.16200 1.000 60.20000 530 GLY A CA 1
ATOM 4100 C C . GLY A 1 530 ? 6.96000 -54.28100 4.60200 1.000 63.20000 530 GLY A C 1
ATOM 4101 O O . GLY A 1 530 ? 6.75500 -54.19200 3.39100 1.000 74.76000 530 GLY A O 1
ATOM 4102 N N . PHE A 1 531 ? 6.44200 -53.41900 5.47600 1.000 53.20000 531 PHE A N 1
ATOM 4103 C CA . PHE A 1 531 ? 5.63200 -52.29100 5.02500 1.000 52.27000 531 PHE A CA 1
ATOM 4104 C C . PHE A 1 531 ? 6.45100 -51.34200 4.15300 1.000 54.96000 531 PHE A C 1
ATOM 4105 O O . PHE A 1 531 ? 5.98100 -50.87100 3.10900 1.000 62.81000 531 PHE A O 1
ATOM 4113 N N . VAL A 1 532 ? 7.69200 -51.06700 4.55600 1.000 53.96000 532 VAL A N 1
ATOM 4114 C CA . VAL A 1 532 ? 8.53800 -50.16900 3.78000 1.000 62.85000 532 VAL A CA 1
ATOM 4115 C C . VAL A 1 532 ? 8.94500 -50.80500 2.45600 1.000 71.41000 532 VAL A C 1
ATOM 4116 O O . VAL A 1 532 ? 9.01000 -50.12000 1.43000 1.000 73.11000 532 VAL A O 1
ATOM 4120 N N . ASN A 1 533 ? 9.22100 -52.11100 2.44000 1.000 73.17000 533 ASN A N 1
ATOM 4121 C CA . ASN A 1 533 ? 9.49000 -52.78300 1.17100 1.000 72.34000 533 ASN A CA 1
ATOM 4122 C C . ASN A 1 533 ? 8.26700 -52.78900 0.26300 1.000 71.91000 533 ASN A C 1
ATOM 4123 O O . ASN A 1 533 ? 8.40700 -52.71200 -0.96200 1.000 78.26000 533 ASN A O 1
ATOM 4128 N N . ALA A 1 534 ? 7.06700 -52.88600 0.83300 1.000 64.86000 534 ALA A N 1
ATOM 4129 C CA . ALA A 1 534 ? 5.86200 -52.76300 0.02300 1.000 64.45000 534 ALA A CA 1
ATOM 4130 C C . ALA A 1 534 ? 5.74600 -51.37200 -0.58500 1.000 65.96000 534 ALA A C 1
ATOM 4131 O O . ALA A 1 534 ? 5.36900 -51.22700 -1.75400 1.000 76.77000 534 ALA A O 1
ATOM 4133 N N . ALA A 1 535 ? 6.05400 -50.33800 0.19900 1.000 62.96000 535 ALA A N 1
ATOM 4134 C CA . ALA A 1 535 ? 6.08800 -48.98700 -0.35200 1.000 68.69000 535 ALA A CA 1
ATOM 4135 C C . ALA A 1 535 ? 7.13800 -48.86400 -1.44900 1.000 73.74000 535 ALA A C 1
ATOM 4136 O O . ALA A 1 535 ? 6.91300 -48.18300 -2.45700 1.000 78.26000 535 ALA A O 1
ATOM 4138 N N . LEU A 1 536 ? 8.28400 -49.52300 -1.24600 1.000 74.32000 536 LEU A N 1
ATOM 4139 C CA . LEU A 1 536 ? 9.34800 -49.52500 -2.28200 1.000 80.29000 536 LEU A CA 1
ATOM 4140 C C . LEU A 1 536 ? 8.79500 -50.20800 -3.54100 1.000 83.94000 536 LEU A C 1
ATOM 4141 O O . LEU A 1 536 ? 9.05800 -49.70500 -4.65500 1.000 85.20000 536 LEU A O 1
ATOM 4146 N N . LYS A 1 537 ? 8.05700 -51.30700 -3.36400 1.000 78.40000 537 LYS A N 1
ATOM 4147 C CA . LYS A 1 537 ? 7.43600 -52.00100 -4.52200 1.000 75.29000 537 LYS A CA 1
ATOM 4148 C C . LYS A 1 537 ? 6.46800 -51.03100 -5.21400 1.000 75.12000 537 LYS A C 1
ATOM 4149 O O . LYS A 1 537 ? 6.51300 -50.93500 -6.45800 1.000 86.58000 537 LYS A O 1
ATOM 4155 N N . TYR A 1 538 ? 5.63900 -50.33300 -4.43100 1.000 75.58000 538 TYR A N 1
ATOM 4156 C CA . TYR A 1 538 ? 4.66500 -49.36700 -5.00600 1.000 70.38000 538 TYR A CA 1
ATOM 4157 C C . TYR A 1 538 ? 5.43100 -48.24000 -5.69800 1.000 72.91000 538 TYR A C 1
ATOM 4158 O O . TYR A 1 538 ? 5.06200 -47.86400 -6.83100 1.000 84.26000 538 TYR A O 1
ATOM 4167 N N . SER A 1 539 ? 6.47500 -47.72300 -5.04400 1.000 74.79000 539 SER A N 1
ATOM 4168 C CA . SER A 1 539 ? 7.25000 -46.59000 -5.61600 1.000 84.10000 539 SER A CA 1
ATOM 4169 C C . SER A 1 539 ? 7.76100 -46.96800 -7.01300 1.000 93.02000 539 SER A C 1
ATOM 4170 O O . SER A 1 539 ? 8.24800 -48.10900 -7.17600 1.000 90.57000 539 SER A O 1
ATOM 4173 N N . GLY A 1 540 ? 7.65100 -46.04800 -7.97700 1.000 97.62000 540 GLY A N 1
ATOM 4174 C CA . GLY A 1 540 ? 8.09100 -46.32800 -9.35800 1.000 104.51000 540 GLY A CA 1
ATOM 4175 C C . GLY A 1 540 ? 7.05700 -47.14900 -10.10500 1.000 118.41000 540 GLY A C 1
ATOM 4176 O O . GLY A 1 540 ? 6.59700 -46.68900 -11.17000 1.000 125.59000 540 GLY A O 1
ATOM 4177 N N . LYS A 1 541 ? 6.69600 -48.31800 -9.56700 1.000 114.88000 541 LYS A N 1
ATOM 4178 C CA . LYS A 1 541 ? 5.67500 -49.18600 -10.20800 1.000 113.50000 541 LYS A CA 1
ATOM 4179 C C . LYS A 1 541 ? 4.34900 -48.41800 -10.30200 1.000 111.14000 541 LYS A C 1
ATOM 4180 O O . LYS A 1 541 ? 3.70200 -48.47900 -11.37200 1.000 108.65000 541 LYS A O 1
ATOM 4186 N N . ALA A 1 542 ? 3.96900 -47.71900 -9.22800 1.000 116.01000 542 ALA A N 1
ATOM 4187 C CA . ALA A 1 542 ? 2.70600 -46.94200 -9.22100 1.000 119.27000 542 ALA A CA 1
ATOM 4188 C C . ALA A 1 542 ? 2.90300 -45.64400 -8.43400 1.000 133.91000 542 ALA A C 1
ATOM 4189 O O . ALA A 1 542 ? 4.03200 -45.35800 -8.03500 1.000 128.85000 542 ALA A O 1
ATOM 4191 N N . MET B 1 1 ? -16.05500 -10.23500 53.86400 1.000 127.26000 1 MET B N 1
ATOM 4192 C CA . MET B 1 1 ? -14.80700 -10.75000 53.31800 1.000 123.53000 1 MET B CA 1
ATOM 4193 C C . MET B 1 1 ? -13.84100 -11.08900 54.44600 1.000 121.28000 1 MET B C 1
ATOM 4194 O O . MET B 1 1 ? -13.32100 -10.19800 55.11100 1.000 118.01000 1 MET B O 1
ATOM 4199 N N . THR B 1 2 ? -13.60500 -12.38300 54.64900 1.000 122.66000 2 THR B N 1
ATOM 4200 C CA . THR B 1 2 ? -12.77800 -12.84200 55.75400 1.000 118.02000 2 THR B CA 1
ATOM 4201 C C . THR B 1 2 ? -11.33900 -12.35800 55.59500 1.000 115.17000 2 THR B C 1
ATOM 4202 O O . THR B 1 2 ? -10.82900 -12.18100 54.48600 1.000 111.22000 2 THR B O 1
ATOM 4206 N N . ARG B 1 3 ? -10.68400 -12.13800 56.73300 1.000 115.73000 3 ARG B N 1
ATOM 4207 C CA . ARG B 1 3 ? -9.29700 -11.70200 56.76500 1.000 114.41000 3 ARG B CA 1
ATOM 4208 C C . ARG B 1 3 ? -8.47400 -12.71200 57.55200 1.000 111.27000 3 ARG B C 1
ATOM 4209 O O . ARG B 1 3 ? -8.97800 -13.37000 58.46700 1.000 111.53000 3 ARG B O 1
ATOM 4217 N N . TYR B 1 4 ? -7.20100 -12.83000 57.18400 1.000 108.21000 4 TYR B N 1
ATOM 4218 C CA . TYR B 1 4 ? -6.33500 -13.89200 57.67800 1.000 105.55000 4 TYR B CA 1
ATOM 4219 C C . TYR B 1 4 ? -5.07500 -13.30400 58.29500 1.000 98.63000 4 TYR B C 1
ATOM 4220 O O . TYR B 1 4 ? -4.50700 -12.34400 57.76500 1.000 95.01000 4 TYR B O 1
ATOM 4229 N N . ILE B 1 5 ? -4.64800 -13.88000 59.41400 1.000 97.84000 5 ILE B N 1
ATOM 4230 C CA . ILE B 1 5 ? -3.34300 -13.61000 60.00700 1.000 99.28000 5 ILE B CA 1
ATOM 4231 C C . ILE B 1 5 ? -2.56700 -14.91700 60.01400 1.000 92.44000 5 ILE B C 1
ATOM 4232 O O . ILE B 1 5 ? -3.03700 -15.91900 60.56600 1.000 90.75000 5 ILE B O 1
ATOM 4237 N N . PHE B 1 6 ? -1.38200 -14.90700 59.41800 1.000 88.80000 6 PHE B N 1
ATOM 4238 C CA . PHE B 1 6 ? -0.54900 -16.09600 59.33200 1.000 86.08000 6 PHE B CA 1
ATOM 4239 C C . PHE B 1 6 ? 0.51500 -16.06200 60.42000 1.000 89.26000 6 PHE B C 1
ATOM 4240 O O . PHE B 1 6 ? 1.08700 -15.01000 60.71100 1.000 89.75000 6 PHE B O 1
ATOM 4248 N N . VAL B 1 7 ? 0.77200 -17.22100 61.01900 1.000 83.37000 7 VAL B N 1
ATOM 4249 C CA . VAL B 1 7 ? 1.73200 -17.36300 62.10600 1.000 77.05000 7 VAL B CA 1
ATOM 4250 C C . VAL B 1 7 ? 2.77300 -18.38900 61.68900 1.000 77.03000 7 VAL B C 1
ATOM 4251 O O . VAL B 1 7 ? 2.42300 -19.47000 61.20100 1.000 80.28000 7 VAL B O 1
ATOM 4255 N N . THR B 1 8 ? 4.04600 -18.04900 61.87500 1.000 76.23000 8 THR B N 1
ATOM 4256 C CA . THR B 1 8 ? 5.15400 -18.90500 61.48500 1.000 73.18000 8 THR B CA 1
ATOM 4257 C C . THR B 1 8 ? 6.18100 -18.95800 62.60700 1.000 74.45000 8 THR B C 1
ATOM 4258 O O . THR B 1 8 ? 6.15100 -18.15700 63.54300 1.000 74.67000 8 THR B O 1
ATOM 4262 N N . GLY B 1 9 ? 7.08800 -19.92300 62.50500 1.000 71.73000 9 GLY B N 1
ATOM 4263 C CA . GLY B 1 9 ? 8.16300 -20.08500 63.46200 1.000 69.01000 9 GLY B CA 1
ATOM 4264 C C . GLY B 1 9 ? 9.52100 -19.87000 62.82000 1.000 70.13000 9 GLY B C 1
ATOM 4265 O O . GLY B 1 9 ? 9.66800 -19.95300 61.60500 1.000 74.61000 9 GLY B O 1
ATOM 4266 N N . GLY B 1 10 ? 10.51800 -19.59200 63.65300 1.000 68.58000 10 GLY B N 1
ATOM 4267 C CA . GLY B 1 10 ? 11.84900 -19.30600 63.15600 1.000 67.98000 10 GLY B CA 1
ATOM 4268 C C . GLY B 1 10 ? 12.95700 -19.76500 64.07900 1.000 60.21000 10 GLY B C 1
ATOM 4269 O O . GLY B 1 10 ? 12.74600 -19.89800 65.28700 1.000 62.20000 10 GLY B O 1
ATOM 4270 N N . VAL B 1 11 ? 14.13600 -20.01600 63.50500 1.000 60.54000 11 VAL B N 1
ATOM 4271 C CA . VAL B 1 11 ? 15.34600 -20.42400 64.21800 1.000 59.84000 11 VAL B CA 1
ATOM 4272 C C . VAL B 1 11 ? 15.20000 -21.84300 64.75200 1.000 66.31000 11 VAL B C 1
ATOM 4273 O O . VAL B 1 11 ? 15.84100 -22.77300 64.25100 1.000 77.93000 11 VAL B O 1
ATOM 4277 N N . VAL B 1 12 ? 14.36500 -22.02100 65.77400 1.000 64.97000 12 VAL B N 1
ATOM 4278 C CA . VAL B 1 12 ? 14.15800 -23.31100 66.41700 1.000 67.33000 12 VAL B CA 1
ATOM 4279 C C . VAL B 1 12 ? 12.66200 -23.47800 66.66000 1.000 68.59000 12 VAL B C 1
ATOM 4280 O O . VAL B 1 12 ? 11.91600 -22.50500 66.76900 1.000 67.41000 12 VAL B O 1
ATOM 4284 N N . SER B 1 13 ? 12.22400 -24.73000 66.73200 1.000 73.57000 13 SER B N 1
ATOM 4285 C CA . SER B 1 13 ? 10.83000 -25.03900 67.01400 1.000 73.24000 13 SER B CA 1
ATOM 4286 C C . SER B 1 13 ? 10.55200 -24.82400 68.50100 1.000 79.31000 13 SER B C 1
ATOM 4287 O O . SER B 1 13 ? 11.39200 -24.31600 69.24800 1.000 81.80000 13 SER B O 1
ATOM 4290 N N . SER B 1 14 ? 9.35300 -25.20700 68.94300 1.000 72.31000 14 SER B N 1
ATOM 4291 C CA . SER B 1 14 ? 8.94500 -25.09100 70.34400 1.000 63.83000 14 SER B CA 1
ATOM 4292 C C . SER B 1 14 ? 8.99700 -23.64200 70.82300 1.000 70.26000 14 SER B C 1
ATOM 4293 O O . SER B 1 14 ? 9.29200 -23.36300 71.98700 1.000 74.08000 14 SER B O 1
ATOM 4296 N N . LEU B 1 15 ? 8.71300 -22.70800 69.91500 1.000 72.98000 15 LEU B N 1
ATOM 4297 C CA . LEU B 1 15 ? 8.65600 -21.29900 70.28600 1.000 62.28000 15 LEU B CA 1
ATOM 4298 C C . LEU B 1 15 ? 7.37400 -20.94900 71.02300 1.000 62.55000 15 LEU B C 1
ATOM 4299 O O . LEU B 1 15 ? 7.39400 -20.10500 71.92400 1.000 69.65000 15 LEU B O 1
ATOM 4304 N N . GLY B 1 16 ? 6.26000 -21.57400 70.66000 1.000 60.77000 16 GLY B N 1
ATOM 4305 C CA . GLY B 1 16 ? 4.97800 -21.18500 71.20700 1.000 64.61000 16 GLY B CA 1
ATOM 4306 C C . GLY B 1 16 ? 4.08600 -20.53800 70.17000 1.000 72.55000 16 GLY B C 1
ATOM 4307 O O . GLY B 1 16 ? 3.34800 -19.59900 70.47700 1.000 80.14000 16 GLY B O 1
ATOM 4308 N N . LYS B 1 17 ? 4.16300 -21.02500 68.93000 1.000 74.88000 17 LYS B N 1
ATOM 4309 C CA . LYS B 1 17 ? 3.31900 -20.49600 67.86300 1.000 83.19000 17 LYS B CA 1
ATOM 4310 C C . LYS B 1 17 ? 1.84500 -20.63400 68.21500 1.000 85.28000 17 LYS B C 1
ATOM 4311 O O . LYS B 1 17 ? 1.06200 -19.68900 68.06400 1.000 81.84000 17 LYS B O 1
ATOM 4317 N N . GLY B 1 18 ? 1.45200 -21.81600 68.69100 1.000 92.04000 18 GLY B N 1
ATOM 4318 C CA . GLY B 1 18 ? 0.05800 -22.03700 69.03800 1.000 91.84000 18 GLY B CA 1
ATOM 4319 C C . GLY B 1 18 ? -0.39500 -21.17300 70.19600 1.000 85.72000 18 GLY B C 1
ATOM 4320 O O . GLY B 1 18 ? -1.50400 -20.63700 70.19000 1.000 82.87000 18 GLY B O 1
ATOM 4321 N N . ILE B 1 19 ? 0.46100 -21.02600 71.20800 1.000 81.78000 19 ILE B N 1
ATOM 4322 C CA . ILE B 1 19 ? 0.10500 -20.20800 72.36200 1.000 84.54000 19 ILE B CA 1
ATOM 4323 C C . ILE B 1 19 ? -0.06500 -18.75000 71.95600 1.000 90.79000 19 ILE B C 1
ATOM 4324 O O . ILE B 1 19 ? -1.02000 -18.08600 72.37100 1.000 94.31000 19 ILE B O 1
ATOM 4329 N N . ALA B 1 20 ? 0.84700 -18.23100 71.13200 1.000 89.22000 20 ALA B N 1
ATOM 4330 C CA . ALA B 1 20 ? 0.73900 -16.84600 70.68200 1.000 86.49000 20 ALA B CA 1
ATOM 4331 C C . ALA B 1 20 ? -0.49800 -16.64100 69.81400 1.000 87.67000 20 ALA B C 1
ATOM 4332 O O . ALA B 1 20 ? -1.20300 -15.63100 69.94100 1.000 92.21000 20 ALA B O 1
ATOM 4334 N N . SER B 1 21 ? -0.77500 -17.59100 68.91800 1.000 86.82000 21 SER B N 1
ATOM 4335 C CA . SER B 1 21 ? -1.96000 -17.48000 68.07600 1.000 85.71000 21 SER B CA 1
ATOM 4336 C C . SER B 1 21 ? -3.23200 -17.51000 68.91200 1.000 100.44000 21 SER B C 1
ATOM 4337 O O . SER B 1 21 ? -4.15700 -16.72200 68.67900 1.000 108.30000 21 SER B O 1
ATOM 4340 N N . ALA B 1 22 ? -3.29400 -18.40600 69.90000 1.000 97.42000 22 ALA B N 1
ATOM 4341 C CA . ALA B 1 22 ? -4.46200 -18.47200 70.77000 1.000 98.12000 22 ALA B CA 1
ATOM 4342 C C . ALA B 1 22 ? -4.59900 -17.20500 71.60000 1.000 101.14000 22 ALA B C 1
ATOM 4343 O O . ALA B 1 22 ? -5.71400 -16.74000 71.85700 1.000 104.97000 22 ALA B O 1
ATOM 4345 N N . SER B 1 23 ? -3.47600 -16.63900 72.04200 1.000 96.64000 23 SER B N 1
ATOM 4346 C CA . SER B 1 23 ? -3.52500 -15.39000 72.79100 1.000 98.02000 23 SER B CA 1
ATOM 4347 C C . SER B 1 23 ? -4.08200 -14.26000 71.94000 1.000 102.13000 23 SER B C 1
ATOM 4348 O O . SER B 1 23 ? -4.92200 -13.48000 72.40500 1.000 111.23000 23 SER B O 1
ATOM 4351 N N . LEU B 1 24 ? -3.63000 -14.15600 70.69000 1.000 98.32000 24 LEU B N 1
ATOM 4352 C CA . LEU B 1 24 ? -4.19900 -13.15600 69.79300 1.000 100.29000 24 LEU B CA 1
ATOM 4353 C C . LEU B 1 24 ? -5.68100 -13.40300 69.56500 1.000 106.08000 24 LEU B C 1
ATOM 4354 O O . LEU B 1 24 ? -6.47700 -12.45800 69.51900 1.000 108.41000 24 LEU B O 1
ATOM 4359 N N . ALA B 1 25 ? -6.06900 -14.66800 69.41100 1.000 108.14000 25 ALA B N 1
ATOM 4360 C CA . ALA B 1 25 ? -7.47700 -14.98400 69.21900 1.000 114.49000 25 ALA B CA 1
ATOM 4361 C C . ALA B 1 25 ? -8.30500 -14.54300 70.41600 1.000 113.49000 25 ALA B C 1
ATOM 4362 O O . ALA B 1 25 ? -9.38500 -13.96800 70.25300 1.000 117.72000 25 ALA B O 1
ATOM 4364 N N . ALA B 1 26 ? -7.80700 -14.79400 71.62700 1.000 106.90000 26 ALA B N 1
ATOM 4365 C CA . ALA B 1 26 ? -8.50700 -14.35000 72.82700 1.000 108.06000 26 ALA B CA 1
ATOM 4366 C C . ALA B 1 26 ? -8.58900 -12.83100 72.88400 1.000 112.53000 26 ALA B C 1
ATOM 4367 O O . ALA B 1 26 ? -9.62600 -12.26900 73.26300 1.000 116.07000 26 ALA B O 1
ATOM 4369 N N . ILE B 1 27 ? -7.50400 -12.15100 72.51100 1.000 108.23000 27 ILE B N 1
ATOM 4370 C CA . ILE B 1 27 ? -7.49100 -10.69100 72.54100 1.000 106.87000 27 ILE B CA 1
ATOM 4371 C C . ILE B 1 27 ? -8.56100 -10.13500 71.61100 1.000 115.05000 27 ILE B C 1
ATOM 4372 O O . ILE B 1 27 ? -9.35000 -9.26200 71.99200 1.000 120.02000 27 ILE B O 1
ATOM 4377 N N . LEU B 1 28 ? -8.61200 -10.64100 70.37700 1.000 115.75000 28 LEU B N 1
ATOM 4378 C CA . LEU B 1 28 ? -9.60800 -10.14400 69.43200 1.000 115.28000 28 LEU B CA 1
ATOM 4379 C C . LEU B 1 28 ? -11.01600 -10.60500 69.79200 1.000 113.93000 28 LEU B C 1
ATOM 4380 O O . LEU B 1 28 ? -11.99200 -9.94800 69.41500 1.000 117.81000 28 LEU B O 1
ATOM 4385 N N . GLU B 1 29 ? -11.14800 -11.72500 70.50700 1.000 111.21000 29 GLU B N 1
ATOM 4386 C CA . GLU B 1 29 ? -12.45700 -12.11400 71.01900 1.000 112.98000 29 GLU B CA 1
ATOM 4387 C C . GLU B 1 29 ? -12.94000 -11.12900 72.07100 1.000 117.15000 29 GLU B C 1
ATOM 4388 O O . GLU B 1 29 ? -14.13300 -10.81100 72.13700 1.000 119.35000 29 GLU B O 1
ATOM 4394 N N . ALA B 1 30 ? -12.02500 -10.63400 72.90600 1.000 120.66000 30 ALA B N 1
ATOM 4395 C CA . ALA B 1 30 ? -12.37600 -9.60000 73.87000 1.000 128.52000 30 ALA B CA 1
ATOM 4396 C C . ALA B 1 30 ? -12.81400 -8.30500 73.20200 1.000 127.67000 30 ALA B C 1
ATOM 4397 O O . ALA B 1 30 ? -13.41400 -7.45700 73.86900 1.000 134.36000 30 ALA B O 1
ATOM 4399 N N . ARG B 1 31 ? -12.52900 -8.13400 71.91400 1.000 114.63000 31 ARG B N 1
ATOM 4400 C CA . ARG B 1 31 ? -12.96200 -6.96600 71.16300 1.000 116.90000 31 ARG B CA 1
ATOM 4401 C C . ARG B 1 31 ? -14.28600 -7.18300 70.44200 1.000 120.42000 31 ARG B C 1
ATOM 4402 O O . ARG B 1 31 ? -14.71400 -6.30300 69.68900 1.000 119.30000 31 ARG B O 1
ATOM 4410 N N . GLY B 1 32 ? -14.93700 -8.32800 70.64600 1.000 117.64000 32 GLY B N 1
ATOM 4411 C CA . GLY B 1 32 ? -16.22300 -8.61400 70.04700 1.000 115.95000 32 GLY B CA 1
ATOM 4412 C C . GLY B 1 32 ? -16.16800 -9.31500 68.70600 1.000 117.22000 32 GLY B C 1
ATOM 4413 O O . GLY B 1 32 ? -17.21700 -9.74100 68.20800 1.000 115.60000 32 GLY B O 1
ATOM 4414 N N . LEU B 1 33 ? -14.98600 -9.44900 68.11000 1.000 120.49000 33 LEU B N 1
ATOM 4415 C CA . LEU B 1 33 ? -14.86300 -10.13000 66.82800 1.000 115.89000 33 LEU B CA 1
ATOM 4416 C C . LEU B 1 33 ? -15.01600 -11.63600 66.99100 1.000 114.18000 33 LEU B C 1
ATOM 4417 O O . LEU B 1 33 ? -14.67900 -12.20300 68.03500 1.000 112.58000 33 LEU B O 1
ATOM 4422 N N . LYS B 1 34 ? -15.52300 -12.28600 65.94400 1.000 117.08000 34 LYS B N 1
ATOM 4423 C CA . LYS B 1 34 ? -15.63300 -13.74300 65.89900 1.000 121.16000 34 LYS B CA 1
ATOM 4424 C C . LYS B 1 34 ? -14.36200 -14.27900 65.25200 1.000 120.80000 34 LYS B C 1
ATOM 4425 O O . LYS B 1 34 ? -14.13800 -14.10300 64.05100 1.000 117.71000 34 LYS B O 1
ATOM 4431 N N . ILE B 1 35 ? -13.53100 -14.94500 66.04700 1.000 115.37000 35 ILE B N 1
ATOM 4432 C CA . ILE B 1 35 ? -12.19800 -15.36200 65.63200 1.000 113.88000 35 ILE B CA 1
ATOM 4433 C C . ILE B 1 35 ? -12.17900 -16.87500 65.48000 1.000 116.72000 35 ILE B C 1
ATOM 4434 O O . ILE B 1 35 ? -12.78600 -17.60300 66.27400 1.000 115.06000 35 ILE B O 1
ATOM 4439 N N . THR B 1 36 ? -11.47800 -17.35400 64.45200 1.000 114.98000 36 THR B N 1
ATOM 4440 C CA . THR B 1 36 ? -11.24300 -18.78400 64.30300 1.000 107.38000 36 THR B CA 1
ATOM 4441 C C . THR B 1 36 ? -9.76100 -19.01400 64.04700 1.000 103.55000 36 THR B C 1
ATOM 4442 O O . THR B 1 36 ? -9.02300 -18.09800 63.67800 1.000 103.05000 36 THR B O 1
ATOM 4446 N N . MET B 1 37 ? -9.31900 -20.25100 64.26200 1.000 101.28000 37 MET B N 1
ATOM 4447 C CA . MET B 1 37 ? -7.91800 -20.59900 64.08400 1.000 100.01000 37 MET B CA 1
ATOM 4448 C C . MET B 1 37 ? -7.79000 -21.90700 63.32100 1.000 95.84000 37 MET B C 1
ATOM 4449 O O . MET B 1 37 ? -8.67000 -22.77000 63.37100 1.000 93.14000 37 MET B O 1
ATOM 4454 N N . LEU B 1 38 ? -6.67100 -22.03800 62.61400 1.000 90.54000 38 LEU B N 1
ATOM 4455 C CA . LEU B 1 38 ? -6.34500 -23.21000 61.81900 1.000 86.66000 38 LEU B CA 1
ATOM 4456 C C . LEU B 1 38 ? -4.91200 -23.62900 62.10700 1.000 83.82000 38 LEU B C 1
ATOM 4457 O O . LEU B 1 38 ? -4.06000 -22.79400 62.41800 1.000 84.45000 38 LEU B O 1
ATOM 4462 N N . LYS B 1 39 ? -4.64900 -24.92900 61.99400 1.000 77.91000 39 LYS B N 1
ATOM 4463 C CA . LYS B 1 39 ? -3.31200 -25.47500 62.17600 1.000 72.72000 39 LYS B CA 1
ATOM 4464 C C . LYS B 1 39 ? -2.93000 -26.27800 60.94200 1.000 73.51000 39 LYS B C 1
ATOM 4465 O O . LYS B 1 39 ? -3.69300 -27.14800 60.50000 1.000 75.46000 39 LYS B O 1
ATOM 4471 N N . LEU B 1 40 ? -1.76200 -25.97300 60.38000 1.000 71.59000 40 LEU B N 1
ATOM 4472 C CA . LEU B 1 40 ? -1.24000 -26.67600 59.21600 1.000 69.43000 40 LEU B CA 1
ATOM 4473 C C . LEU B 1 40 ? 0.02700 -27.40500 59.63900 1.000 69.04000 40 LEU B C 1
ATOM 4474 O O . LEU B 1 40 ? 0.97600 -26.77600 60.11600 1.000 68.78000 40 LEU B O 1
ATOM 4479 N N . ASP B 1 41 ? 0.04200 -28.72300 59.45900 1.000 69.89000 41 ASP B N 1
ATOM 4480 C CA . ASP B 1 41 ? 1.14700 -29.54300 59.92800 1.000 70.40000 41 ASP B CA 1
ATOM 4481 C C . ASP B 1 41 ? 2.01200 -29.96700 58.75600 1.000 68.92000 41 ASP B C 1
ATOM 4482 O O . ASP B 1 41 ? 1.49300 -30.56300 57.80000 1.000 71.51000 41 ASP B O 1
ATOM 4487 N N . PRO B 1 42 ? 3.31100 -29.68700 58.77400 1.000 68.12000 42 PRO B N 1
ATOM 4488 C CA . PRO B 1 42 ? 4.18700 -30.04900 57.65100 1.000 69.62000 42 PRO B CA 1
ATOM 4489 C C . PRO B 1 42 ? 4.75100 -31.46400 57.76800 1.000 70.96000 42 PRO B C 1
ATOM 4490 O O . PRO B 1 42 ? 5.95500 -31.69300 57.62800 1.000 77.84000 42 PRO B O 1
ATOM 4494 N N . TYR B 1 43 ? 3.87400 -32.43000 58.02900 1.000 67.57000 43 TYR B N 1
ATOM 4495 C CA . TYR B 1 43 ? 4.25200 -33.83200 57.95600 1.000 69.15000 43 TYR B CA 1
ATOM 4496 C C . TYR B 1 43 ? 3.21100 -34.57500 57.13500 1.000 68.83000 43 TYR B C 1
ATOM 4497 O O . TYR B 1 43 ? 2.05500 -34.15600 57.04300 1.000 67.82000 43 TYR B O 1
ATOM 4506 N N . ILE B 1 44 ? 3.63500 -35.68300 56.53300 1.000 70.65000 44 ILE B N 1
ATOM 4507 C CA . ILE B 1 44 ? 2.81100 -36.36100 55.54200 1.000 74.45000 44 ILE B CA 1
ATOM 4508 C C . ILE B 1 44 ? 1.98400 -37.46100 56.19400 1.000 75.11000 44 ILE B C 1
ATOM 4509 O O . ILE B 1 44 ? 1.43700 -38.33000 55.50800 1.000 76.84000 44 ILE B O 1
ATOM 4514 N N . ASN B 1 45 ? 1.89000 -37.43700 57.52000 1.000 71.60000 45 ASN B N 1
ATOM 4515 C CA . ASN B 1 45 ? 0.89200 -38.24900 58.20000 1.000 71.35000 45 ASN B CA 1
ATOM 4516 C C . ASN B 1 45 ? -0.48900 -37.68500 57.90000 1.000 71.89000 45 ASN B C 1
ATOM 4517 O O . ASN B 1 45 ? -0.71000 -36.47900 58.03200 1.000 72.39000 45 ASN B O 1
ATOM 4522 N N . VAL B 1 46 ? -1.42000 -38.55000 57.49600 1.000 74.92000 46 VAL B N 1
ATOM 4523 C CA . VAL B 1 46 ? -2.73900 -38.07000 57.09000 1.000 76.80000 46 VAL B CA 1
ATOM 4524 C C . VAL B 1 46 ? -3.43800 -37.39500 58.26300 1.000 82.34000 46 VAL B C 1
ATOM 4525 O O . VAL B 1 46 ? -3.98300 -36.29300 58.13500 1.000 79.80000 46 VAL B O 1
ATOM 4529 N N . ASP B 1 47 ? -3.42700 -38.04000 59.42100 1.000 88.99000 47 ASP B N 1
ATOM 4530 C CA . ASP B 1 47 ? -3.89400 -37.44100 60.66000 1.000 86.91000 47 ASP B CA 1
ATOM 4531 C C . ASP B 1 47 ? -2.93600 -37.82200 61.77500 1.000 85.09000 47 ASP B C 1
ATOM 4532 O O . ASP B 1 47 ? -2.22200 -38.82500 61.67400 1.000 92.80000 47 ASP B O 1
ATOM 4537 N N . PRO B 1 48 ? -2.87500 -37.02400 62.84400 1.000 74.71000 48 PRO B N 1
ATOM 4538 C CA . PRO B 1 48 ? -1.99500 -37.36700 63.97000 1.000 78.30000 48 PRO B CA 1
ATOM 4539 C C . PRO B 1 48 ? -2.47000 -38.55200 64.79200 1.000 88.07000 48 PRO B C 1
ATOM 4540 O O . PRO B 1 48 ? -1.87700 -38.82600 65.84100 1.000 96.75000 48 PRO B O 1
ATOM 4544 N N . GLY B 1 49 ? -3.51700 -39.25900 64.36000 1.000 82.80000 49 GLY B N 1
ATOM 4545 C CA . GLY B 1 49 ? -4.03100 -40.36600 65.14600 1.000 88.42000 49 GLY B CA 1
ATOM 4546 C C . GLY B 1 49 ? -3.02700 -41.48100 65.35100 1.000 96.07000 49 GLY B C 1
ATOM 4547 O O . GLY B 1 49 ? -2.93300 -42.04400 66.44500 1.000 100.53000 49 GLY B O 1
ATOM 4548 N N . THR B 1 50 ? -2.26700 -41.82000 64.31200 1.000 87.92000 50 THR B N 1
ATOM 4549 C CA . THR B 1 50 ? -1.26100 -42.86600 64.42300 1.000 92.33000 50 THR B CA 1
ATOM 4550 C C . THR B 1 50 ? -0.00400 -42.41200 65.14700 1.000 95.16000 50 THR B C 1
ATOM 4551 O O . THR B 1 50 ? 0.74800 -43.26000 65.64000 1.000 96.08000 50 THR B O 1
ATOM 4555 N N . MET B 1 51 ? 0.23600 -41.10600 65.23100 1.000 90.86000 51 MET B N 1
ATOM 4556 C CA . MET B 1 51 ? 1.48900 -40.59000 65.76300 1.000 87.47000 51 MET B CA 1
ATOM 4557 C C . MET B 1 51 ? 1.61500 -40.86700 67.25600 1.000 89.90000 51 MET B C 1
ATOM 4558 O O . MET B 1 51 ? 0.64500 -40.75300 68.01000 1.000 87.65000 51 MET B O 1
ATOM 4563 N N . SER B 1 52 ? 2.82200 -41.23600 67.67400 1.000 92.64000 52 SER B N 1
ATOM 4564 C CA . SER B 1 52 ? 3.10500 -41.44900 69.08100 1.000 96.59000 52 SER B CA 1
ATOM 4565 C C . SER B 1 52 ? 3.32400 -40.11100 69.78400 1.000 96.82000 52 SER B C 1
ATOM 4566 O O . SER B 1 52 ? 3.69000 -39.11900 69.15100 1.000 93.37000 52 SER B O 1
ATOM 4569 N N . PRO B 1 53 ? 3.10000 -40.05700 71.10100 1.000 95.17000 53 PRO B N 1
ATOM 4570 C CA . PRO B 1 53 ? 3.31300 -38.79800 71.83200 1.000 88.77000 53 PRO B CA 1
ATOM 4571 C C . PRO B 1 53 ? 4.76100 -38.34500 71.88100 1.000 93.51000 53 PRO B C 1
ATOM 4572 O O . PRO B 1 53 ? 5.00900 -37.17700 72.20400 1.000 88.76000 53 PRO B O 1
ATOM 4576 N N . PHE B 1 54 ? 5.72200 -39.22300 71.58400 1.000 99.57000 54 PHE B N 1
ATOM 4577 C CA . PHE B 1 54 ? 7.12300 -38.81800 71.60900 1.000 103.61000 54 PHE B CA 1
ATOM 4578 C C . PHE B 1 54 ? 7.42900 -37.77300 70.54500 1.000 104.33000 54 PHE B C 1
ATOM 4579 O O . PHE B 1 54 ? 8.33100 -36.94900 70.73100 1.000 105.39000 54 PHE B O 1
ATOM 4587 N N . GLN B 1 55 ? 6.69800 -37.79000 69.43100 1.000 102.27000 55 GLN B N 1
ATOM 4588 C CA . GLN B 1 55 ? 7.02000 -36.90500 68.31700 1.000 94.55000 55 GLN B CA 1
ATOM 4589 C C . GLN B 1 55 ? 6.51000 -35.48800 68.55700 1.000 90.89000 55 GLN B C 1
ATOM 4590 O O . GLN B 1 55 ? 7.29800 -34.54200 68.65900 1.000 87.41000 55 GLN B O 1
ATOM 4596 N N . HIS B 1 56 ? 5.18800 -35.32100 68.64900 1.000 88.16000 56 HIS B N 1
ATOM 4597 C CA . HIS B 1 56 ? 4.60000 -33.99600 68.80300 1.000 87.13000 56 HIS B CA 1
ATOM 4598 C C . HIS B 1 56 ? 3.59100 -33.95500 69.94300 1.000 89.41000 56 HIS B C 1
ATOM 4599 O O . HIS B 1 56 ? 2.56800 -33.27000 69.84400 1.000 90.53000 56 HIS B O 1
ATOM 4606 N N . GLY B 1 57 ? 3.85500 -34.67900 71.02500 1.000 87.90000 57 GLY B N 1
ATOM 4607 C CA . GLY B 1 57 ? 2.99100 -34.60300 72.18600 1.000 83.86000 57 GLY B CA 1
ATOM 4608 C C . GLY B 1 57 ? 1.65500 -35.29700 71.97800 1.000 86.66000 57 GLY B C 1
ATOM 4609 O O . GLY B 1 57 ? 1.52100 -36.22900 71.18500 1.000 93.07000 57 GLY B O 1
ATOM 4610 N N . GLU B 1 58 ? 0.65000 -34.81400 72.70300 1.000 86.50000 58 GLU B N 1
ATOM 4611 C CA . GLU B 1 58 ? -0.64500 -35.47000 72.75000 1.000 89.70000 58 GLU B CA 1
ATOM 4612 C C . GLU B 1 58 ? -1.36600 -35.37300 71.41000 1.000 89.09000 58 GLU B C 1
ATOM 4613 O O . GLU B 1 58 ? -0.99800 -34.59800 70.52300 1.000 83.88000 58 GLU B O 1
ATOM 4619 N N . VAL B 1 59 ? -2.40900 -36.18300 71.27600 1.000 88.09000 59 VAL B N 1
ATOM 4620 C CA . VAL B 1 59 ? -3.27300 -36.19100 70.10400 1.000 77.10000 59 VAL B CA 1
ATOM 4621 C C . VAL B 1 59 ? -4.63800 -35.69500 70.56100 1.000 79.82000 59 VAL B C 1
ATOM 4622 O O . VAL B 1 59 ? -5.44700 -36.46300 71.09300 1.000 86.04000 59 VAL B O 1
ATOM 4626 N N . PHE B 1 60 ? -4.89700 -34.40800 70.35600 1.000 81.83000 60 PHE B N 1
ATOM 4627 C CA . PHE B 1 60 ? -6.16400 -33.81200 70.74900 1.000 86.50000 60 PHE B CA 1
ATOM 4628 C C . PHE B 1 60 ? -7.30800 -34.39000 69.92300 1.000 91.16000 60 PHE B C 1
ATOM 4629 O O . PHE B 1 60 ? -7.12700 -34.80600 68.77800 1.000 95.00000 60 PHE B O 1
ATOM 4637 N N . VAL B 1 61 ? -8.49400 -34.43100 70.52300 1.000 90.81000 61 VAL B N 1
ATOM 4638 C CA . VAL B 1 61 ? -9.69900 -34.91800 69.86000 1.000 92.18000 61 VAL B CA 1
ATOM 4639 C C . VAL B 1 61 ? -10.73600 -33.80600 69.86700 1.000 93.23000 61 VAL B C 1
ATOM 4640 O O . VAL B 1 61 ? -11.05300 -33.25000 70.92500 1.000 100.23000 61 VAL B O 1
ATOM 4644 N N . THR B 1 62 ? -11.26600 -33.49200 68.69000 1.000 99.93000 62 THR B N 1
ATOM 4645 C CA . THR B 1 62 ? -12.29300 -32.47600 68.54900 1.000 104.93000 62 THR B CA 1
ATOM 4646 C C . THR B 1 62 ? -13.68300 -33.09400 68.68400 1.000 109.99000 62 THR B C 1
ATOM 4647 O O . THR B 1 62 ? -13.85200 -34.31600 68.73500 1.000 106.58000 62 THR B O 1
ATOM 4651 N N . GLN B 1 63 ? -14.69300 -32.22300 68.74400 1.000 113.57000 63 GLN B N 1
ATOM 4652 C CA . GLN B 1 63 ? -16.06200 -32.69100 68.93300 1.000 118.50000 63 GLN B CA 1
ATOM 4653 C C . GLN B 1 63 ? -16.56100 -33.47600 67.72600 1.000 111.19000 63 GLN B C 1
ATOM 4654 O O . GLN B 1 63 ? -17.25200 -34.48900 67.88400 1.000 115.46000 63 GLN B O 1
ATOM 4660 N N . ASP B 1 64 ? -16.22400 -33.03300 66.51500 1.000 107.48000 64 ASP B N 1
ATOM 4661 C CA . ASP B 1 64 ? -16.74100 -33.70100 65.32600 1.000 112.36000 64 ASP B CA 1
ATOM 4662 C C . ASP B 1 64 ? -16.16300 -35.09600 65.12600 1.000 108.63000 64 ASP B C 1
ATOM 4663 O O . ASP B 1 64 ? -16.67600 -35.83800 64.28100 1.000 106.41000 64 ASP B O 1
ATOM 4668 N N . GLY B 1 65 ? -15.12600 -35.47000 65.86300 1.000 108.25000 65 GLY B N 1
ATOM 4669 C CA . GLY B 1 65 ? -14.55900 -36.79300 65.77300 1.000 107.52000 65 GLY B CA 1
ATOM 4670 C C . GLY B 1 65 ? -13.24400 -36.89800 65.03900 1.000 106.52000 65 GLY B C 1
ATOM 4671 O O . GLY B 1 65 ? -13.04300 -37.87100 64.30500 1.000 107.54000 65 GLY B O 1
ATOM 4672 N N . ALA B 1 66 ? -12.34400 -35.93500 65.20900 1.000 103.46000 66 ALA B N 1
ATOM 4673 C CA . ALA B 1 66 ? -11.06300 -35.92900 64.52000 1.000 102.36000 66 ALA B CA 1
ATOM 4674 C C . ALA B 1 66 ? -9.92200 -35.85100 65.52300 1.000 95.63000 66 ALA B C 1
ATOM 4675 O O . ALA B 1 66 ? -9.98400 -35.09000 66.49200 1.000 95.42000 66 ALA B O 1
ATOM 4677 N N . GLU B 1 67 ? -8.88200 -36.64400 65.28300 1.000 96.28000 67 GLU B N 1
ATOM 4678 C CA . GLU B 1 67 ? -7.65100 -36.57200 66.05700 1.000 90.90000 67 GLU B CA 1
ATOM 4679 C C . GLU B 1 67 ? -6.74500 -35.52500 65.42000 1.000 90.76000 67 GLU B C 1
ATOM 4680 O O . GLU B 1 67 ? -6.26900 -35.71200 64.29600 1.000 96.14000 67 GLU B O 1
ATOM 4686 N N . THR B 1 68 ? -6.51600 -34.42600 66.13300 1.000 82.25000 68 THR B N 1
ATOM 4687 C CA . THR B 1 68 ? -5.84500 -33.25400 65.59100 1.000 80.01000 68 THR B CA 1
ATOM 4688 C C . THR B 1 68 ? -4.60600 -32.93100 66.41600 1.000 86.81000 68 THR B C 1
ATOM 4689 O O . THR B 1 68 ? -4.30400 -33.58700 67.41700 1.000 86.98000 68 THR B O 1
ATOM 4693 N N . ASP B 1 69 ? -3.88500 -31.90200 65.97800 1.000 87.09000 69 ASP B N 1
ATOM 4694 C CA . ASP B 1 69 ? -2.71700 -31.42600 66.70400 1.000 79.26000 69 ASP B CA 1
ATOM 4695 C C . ASP B 1 69 ? -3.13600 -30.81900 68.03700 1.000 74.18000 69 ASP B C 1
ATOM 4696 O O . ASP B 1 69 ? -4.22400 -30.25600 68.17300 1.000 79.81000 69 ASP B O 1
ATOM 4701 N N . LEU B 1 70 ? -2.25400 -30.94300 69.03100 1.000 80.97000 70 LEU B N 1
ATOM 4702 C CA . LEU B 1 70 ? -2.56400 -30.46600 70.37300 1.000 83.33000 70 LEU B CA 1
ATOM 4703 C C . LEU B 1 70 ? -2.81100 -28.96600 70.41700 1.000 80.92000 70 LEU B C 1
ATOM 4704 O O . LEU B 1 70 ? -3.49200 -28.49000 71.33200 1.000 89.59000 70 LEU B O 1
ATOM 4709 N N . ASP B 1 71 ? -2.27600 -28.21200 69.45500 1.000 77.40000 71 ASP B N 1
ATOM 4710 C CA . ASP B 1 71 ? -2.45000 -26.76500 69.47100 1.000 81.89000 71 ASP B CA 1
ATOM 4711 C C . ASP B 1 71 ? -3.92000 -26.37700 69.42400 1.000 90.25000 71 ASP B C 1
ATOM 4712 O O . ASP B 1 71 ? -4.31100 -25.36400 70.01800 1.000 102.25000 71 ASP B O 1
ATOM 4717 N N . LEU B 1 72 ? -4.75000 -27.17700 68.74800 1.000 84.88000 72 LEU B N 1
ATOM 4718 C CA . LEU B 1 72 ? -6.18200 -26.90000 68.71600 1.000 87.00000 72 LEU B CA 1
ATOM 4719 C C . LEU B 1 72 ? -6.76400 -26.80200 70.11600 1.000 95.01000 72 LEU B C 1
ATOM 4720 O O . LEU B 1 72 ? -7.67000 -25.99400 70.35400 1.000 94.13000 72 LEU B O 1
ATOM 4725 N N . GLY B 1 73 ? -6.25300 -27.59900 71.05200 1.000 95.97000 73 GLY B N 1
ATOM 4726 C CA . GLY B 1 73 ? -6.68300 -27.50200 72.43000 1.000 94.83000 73 GLY B CA 1
ATOM 4727 C C . GLY B 1 73 ? -6.50400 -26.09800 72.95800 1.000 93.84000 73 GLY B C 1
ATOM 4728 O O . GLY B 1 73 ? -7.45600 -25.50500 73.47800 1.000 98.89000 73 GLY B O 1
ATOM 4729 N N . HIS B 1 74 ? -5.30300 -25.53700 72.77400 1.000 87.63000 74 HIS B N 1
ATOM 4730 C CA . HIS B 1 74 ? -5.07000 -24.15000 73.15900 1.000 89.00000 74 HIS B CA 1
ATOM 4731 C C . HIS B 1 74 ? -6.14000 -23.24900 72.57200 1.000 94.39000 74 HIS B C 1
ATOM 4732 O O . HIS B 1 74 ? -6.67400 -22.37100 73.26100 1.000 96.08000 74 HIS B O 1
ATOM 4739 N N . TYR B 1 75 ? -6.49900 -23.49300 71.31200 1.000 98.82000 75 TYR B N 1
ATOM 4740 C CA . TYR B 1 75 ? -7.53000 -22.70100 70.65500 1.000 95.72000 75 TYR B CA 1
ATOM 4741 C C . TYR B 1 75 ? -8.81000 -22.70700 71.47900 1.000 100.36000 75 TYR B C 1
ATOM 4742 O O . TYR B 1 75 ? -9.31900 -21.65100 71.87700 1.000 105.48000 75 TYR B O 1
ATOM 4751 N N . GLU B 1 76 ? -9.30200 -23.90200 71.81400 1.000 100.31000 76 GLU B N 1
ATOM 4752 C CA . GLU B 1 76 ? -10.54700 -23.99800 72.56200 1.000 100.47000 76 GLU B CA 1
ATOM 4753 C C . GLU B 1 76 ? -10.41300 -23.42800 73.96400 1.000 97.60000 76 GLU B C 1
ATOM 4754 O O . GLU B 1 76 ? -11.42800 -23.07900 74.57600 1.000 93.32000 76 GLU B O 1
ATOM 4760 N N . ARG B 1 77 ? -9.19200 -23.31800 74.48100 1.000 95.97000 77 ARG B N 1
ATOM 4761 C CA . ARG B 1 77 ? -8.98900 -22.74500 75.80000 1.000 95.68000 77 ARG B CA 1
ATOM 4762 C C . ARG B 1 77 ? -8.84800 -21.23300 75.77500 1.000 95.52000 77 ARG B C 1
ATOM 4763 O O . ARG B 1 77 ? -8.82000 -20.61400 76.84300 1.000 105.33000 77 ARG B O 1
ATOM 4771 N N . PHE B 1 78 ? -8.76100 -20.61400 74.59600 1.000 87.36000 78 PHE B N 1
ATOM 4772 C CA . PHE B 1 78 ? -8.61800 -19.16800 74.54400 1.000 87.09000 78 PHE B CA 1
ATOM 4773 C C . PHE B 1 78 ? -9.78700 -18.46200 73.87800 1.000 96.90000 78 PHE B C 1
ATOM 4774 O O . PHE B 1 78 ? -9.96600 -17.26100 74.10000 1.000 99.68000 78 PHE B O 1
ATOM 4782 N N . VAL B 1 79 ? -10.57900 -19.16500 73.07200 1.000 104.77000 79 VAL B N 1
ATOM 4783 C CA . VAL B 1 79 ? -11.84400 -18.64800 72.56800 1.000 110.96000 79 VAL B CA 1
ATOM 4784 C C . VAL B 1 79 ? -12.91000 -19.70900 72.78400 1.000 110.55000 79 VAL B C 1
ATOM 4785 O O . VAL B 1 79 ? -12.61000 -20.89700 72.94200 1.000 104.61000 79 VAL B O 1
ATOM 4789 N N . ARG B 1 80 ? -14.16400 -19.27100 72.80200 1.000 114.35000 80 ARG B N 1
ATOM 4790 C CA . ARG B 1 80 ? -15.29300 -20.17800 72.99700 1.000 116.92000 80 ARG B CA 1
ATOM 4791 C C . ARG B 1 80 ? -15.85500 -20.65700 71.66400 1.000 121.31000 80 ARG B C 1
ATOM 4792 O O . ARG B 1 80 ? -17.05300 -20.57400 71.39800 1.000 129.19000 80 ARG B O 1
ATOM 4800 N N . THR B 1 81 ? -14.97400 -21.16800 70.81300 1.000 114.65000 81 THR B N 1
ATOM 4801 C CA . THR B 1 81 ? -15.34400 -21.71000 69.51600 1.000 109.52000 81 THR B CA 1
ATOM 4802 C C . THR B 1 81 ? -14.98900 -23.18900 69.46000 1.000 107.46000 81 THR B C 1
ATOM 4803 O O . THR B 1 81 ? -13.92100 -23.61800 69.90500 1.000 109.55000 81 THR B O 1
ATOM 4807 N N . THR B 1 82 ? -15.90500 -23.97300 68.90600 1.000 105.95000 82 THR B N 1
ATOM 4808 C CA . THR B 1 82 ? -15.72200 -25.40700 68.75100 1.000 110.57000 82 THR B CA 1
ATOM 4809 C C . THR B 1 82 ? -14.90000 -25.67400 67.49900 1.000 110.96000 82 THR B C 1
ATOM 4810 O O . THR B 1 82 ? -15.20900 -25.14900 66.42400 1.000 110.76000 82 THR B O 1
ATOM 4814 N N . MET B 1 83 ? -13.85500 -26.48100 67.64400 1.000 105.43000 83 MET B N 1
ATOM 4815 C CA . MET B 1 83 ? -12.97300 -26.80700 66.53500 1.000 103.17000 83 MET B CA 1
ATOM 4816 C C . MET B 1 83 ? -13.38600 -28.12500 65.89900 1.000 104.63000 83 MET B C 1
ATOM 4817 O O . MET B 1 83 ? -13.77700 -29.06900 66.59100 1.000 103.09000 83 MET B O 1
ATOM 4822 N N . THR B 1 84 ? -13.30700 -28.17600 64.57700 1.000 102.01000 84 THR B N 1
ATOM 4823 C CA . THR B 1 84 ? -13.62800 -29.35800 63.79300 1.000 103.34000 84 THR B CA 1
ATOM 4824 C C . THR B 1 84 ? -12.41400 -29.76600 62.96400 1.000 104.44000 84 THR B C 1
ATOM 4825 O O . THR B 1 84 ? -11.34600 -29.15400 63.03800 1.000 107.50000 84 THR B O 1
ATOM 4829 N N . GLN B 1 85 ? -12.59200 -30.81700 62.16300 1.000 99.84000 85 GLN B N 1
ATOM 4830 C CA . GLN B 1 85 ? -11.51700 -31.32500 61.32200 1.000 93.94000 85 GLN B CA 1
ATOM 4831 C C . GLN B 1 85 ? -11.06600 -30.32500 60.26800 1.000 94.79000 85 GLN B C 1
ATOM 4832 O O . GLN B 1 85 ? -9.96600 -30.47800 59.72700 1.000 98.88000 85 GLN B O 1
ATOM 4838 N N . ASN B 1 86 ? -11.87900 -29.31300 59.96200 1.000 96.37000 86 ASN B N 1
ATOM 4839 C CA . ASN B 1 86 ? -11.50000 -28.33000 58.95600 1.000 97.79000 86 ASN B CA 1
ATOM 4840 C C . ASN B 1 86 ? -10.46000 -27.34700 59.46900 1.000 92.48000 86 ASN B C 1
ATOM 4841 O O . ASN B 1 86 ? -9.80000 -26.68700 58.66100 1.000 95.39000 86 ASN B O 1
ATOM 4846 N N . ASN B 1 87 ? -10.29900 -27.23200 60.78500 1.000 90.61000 87 ASN B N 1
ATOM 4847 C CA . ASN B 1 87 ? -9.37200 -26.27800 61.37400 1.000 90.37000 87 ASN B CA 1
ATOM 4848 C C . ASN B 1 87 ? -7.99500 -26.86500 61.65000 1.000 84.94000 87 ASN B C 1
ATOM 4849 O O . ASN B 1 87 ? -7.17100 -26.19300 62.27400 1.000 81.92000 87 ASN B O 1
ATOM 4854 N N . ASN B 1 88 ? -7.73300 -28.09800 61.23000 1.000 82.32000 88 ASN B N 1
ATOM 4855 C CA . ASN B 1 88 ? -6.40300 -28.68100 61.34100 1.000 75.87000 88 ASN B CA 1
ATOM 4856 C C . ASN B 1 88 ? -6.21200 -29.68600 60.22100 1.000 80.28000 88 ASN B C 1
ATOM 4857 O O . ASN B 1 88 ? -7.04800 -30.57400 60.03800 1.000 86.95000 88 ASN B O 1
ATOM 4862 N N . PHE B 1 89 ? -5.11500 -29.55300 59.48000 1.000 82.30000 89 PHE B N 1
ATOM 4863 C CA . PHE B 1 89 ? -4.81200 -30.54900 58.46100 1.000 71.88000 89 PHE B CA 1
ATOM 4864 C C . PHE B 1 89 ? -3.31700 -30.57500 58.18800 1.000 67.16000 89 PHE B C 1
ATOM 4865 O O . PHE B 1 89 ? -2.55300 -29.74300 58.68100 1.000 63.27000 89 PHE B O 1
ATOM 4873 N N . THR B 1 90 ? -2.91200 -31.56000 57.39200 1.000 70.27000 90 THR B N 1
ATOM 4874 C CA . THR B 1 90 ? -1.52000 -31.94200 57.21900 1.000 68.92000 90 THR B CA 1
ATOM 4875 C C . THR B 1 90 ? -1.18000 -32.00600 55.73900 1.000 61.63000 90 THR B C 1
ATOM 4876 O O . THR B 1 90 ? -2.05900 -32.10000 54.88100 1.000 67.85000 90 THR B O 1
ATOM 4880 N N . THR B 1 91 ? 0.12200 -31.97600 55.44800 1.000 61.92000 91 THR B N 1
ATOM 4881 C CA . THR B 1 91 ? 0.58300 -32.13600 54.07200 1.000 68.03000 91 THR B CA 1
ATOM 4882 C C . THR B 1 91 ? 0.15300 -33.48400 53.50600 1.000 67.62000 91 THR B C 1
ATOM 4883 O O . THR B 1 91 ? -0.18300 -33.59300 52.31900 1.000 64.39000 91 THR B O 1
ATOM 4887 N N . GLY B 1 92 ? 0.14400 -34.51900 54.34600 1.000 61.17000 92 GLY B N 1
ATOM 4888 C CA . GLY B 1 92 ? -0.24900 -35.83700 53.87600 1.000 64.52000 92 GLY B CA 1
ATOM 4889 C C . GLY B 1 92 ? -1.68300 -35.88300 53.39100 1.000 69.13000 92 GLY B C 1
ATOM 4890 O O . GLY B 1 92 ? -1.98800 -36.52300 52.38400 1.000 76.49000 92 GLY B O 1
ATOM 4891 N N . ARG B 1 93 ? -2.58600 -35.21000 54.10700 1.000 63.55000 93 ARG B N 1
ATOM 4892 C CA . ARG B 1 93 ? -3.97700 -35.16900 53.66900 1.000 70.71000 93 ARG B CA 1
ATOM 4893 C C . ARG B 1 93 ? -4.10600 -34.48100 52.31800 1.000 73.19000 93 ARG B C 1
ATOM 4894 O O . ARG B 1 93 ? -4.82300 -34.96200 51.43300 1.000 74.94000 93 ARG B O 1
ATOM 4902 N N . VAL B 1 94 ? -3.40900 -33.35700 52.13900 1.000 66.93000 94 VAL B N 1
ATOM 4903 C CA . VAL B 1 94 ? -3.44100 -32.65400 50.86000 1.000 69.95000 94 VAL B CA 1
ATOM 4904 C C . VAL B 1 94 ? -2.94300 -33.56100 49.74500 1.000 72.42000 94 VAL B C 1
ATOM 4905 O O . VAL B 1 94 ? -3.57700 -33.68600 48.69100 1.000 73.50000 94 VAL B O 1
ATOM 4909 N N . TYR B 1 95 ? -1.79900 -34.20900 49.96400 1.000 69.59000 95 TYR B N 1
ATOM 4910 C CA . TYR B 1 95 ? -1.22700 -35.04000 48.91300 1.000 65.46000 95 TYR B CA 1
ATOM 4911 C C . TYR B 1 95 ? -2.12900 -36.22400 48.59500 1.000 70.26000 95 TYR B C 1
ATOM 4912 O O . TYR B 1 95 ? -2.31100 -36.57200 47.42500 1.000 71.71000 95 TYR B O 1
ATOM 4921 N N . MET B 1 96 ? -2.71300 -36.84900 49.61900 1.000 67.41000 96 MET B N 1
ATOM 4922 C CA . MET B 1 96 ? -3.59300 -37.98700 49.38100 1.000 73.79000 96 MET B CA 1
ATOM 4923 C C . MET B 1 96 ? -4.84400 -37.57000 48.62000 1.000 82.13000 96 MET B C 1
ATOM 4924 O O . MET B 1 96 ? -5.28000 -38.27100 47.69900 1.000 79.71000 96 MET B O 1
ATOM 4929 N N . ASP B 1 97 ? -5.43900 -36.43200 48.98600 1.000 77.59000 97 ASP B N 1
ATOM 4930 C CA . ASP B 1 97 ? -6.62300 -35.97000 48.27000 1.000 76.59000 97 ASP B CA 1
ATOM 4931 C C . ASP B 1 97 ? -6.30100 -35.62800 46.82200 1.000 78.23000 97 ASP B C 1
ATOM 4932 O O . ASP B 1 97 ? -7.06900 -35.97000 45.91600 1.000 82.00000 97 ASP B O 1
ATOM 4937 N N . VAL B 1 98 ? -5.17100 -34.96100 46.57800 1.000 77.34000 98 VAL B N 1
ATOM 4938 C CA . VAL B 1 98 ? -4.80800 -34.63100 45.20300 1.000 70.48000 98 VAL B CA 1
ATOM 4939 C C . VAL B 1 98 ? -4.50500 -35.89500 44.40900 1.000 67.79000 98 VAL B C 1
ATOM 4940 O O . VAL B 1 98 ? -4.83500 -35.99000 43.22300 1.000 72.20000 98 VAL B O 1
ATOM 4944 N N . LEU B 1 99 ? -3.88400 -36.88800 45.04600 1.000 70.92000 99 LEU B N 1
ATOM 4945 C CA . LEU B 1 99 ? -3.63400 -38.15800 44.37400 1.000 76.31000 99 LEU B CA 1
ATOM 4946 C C . LEU B 1 99 ? -4.93800 -38.85700 44.01800 1.000 81.38000 99 LEU B C 1
ATOM 4947 O O . LEU B 1 99 ? -5.06700 -39.43400 42.93200 1.000 75.33000 99 LEU B O 1
ATOM 4952 N N . ARG B 1 100 ? -5.91500 -38.82200 44.92600 1.000 83.46000 100 ARG B N 1
ATOM 4953 C CA . ARG B 1 100 ? -7.20500 -39.44100 44.64600 1.000 81.95000 100 ARG B CA 1
ATOM 4954 C C . ARG B 1 100 ? -7.93200 -38.71700 43.52100 1.000 82.71000 100 ARG B C 1
ATOM 4955 O O . ARG B 1 100 ? -8.57200 -39.35600 42.67800 1.000 88.89000 100 ARG B O 1
ATOM 4963 N N . LYS B 1 101 ? -7.85100 -37.38500 43.49300 1.000 82.78000 101 LYS B N 1
ATOM 4964 C CA . LYS B 1 101 ? -8.44100 -36.63600 42.38800 1.000 83.78000 101 LYS B CA 1
ATOM 4965 C C . LYS B 1 101 ? -7.75600 -36.96500 41.06700 1.000 81.22000 101 LYS B C 1
ATOM 4966 O O . LYS B 1 101 ? -8.42200 -37.12500 40.03800 1.000 88.90000 101 LYS B O 1
ATOM 4972 N N . GLU B 1 102 ? -6.42500 -37.06300 41.07500 1.000 79.35000 102 GLU B N 1
ATOM 4973 C CA . GLU B 1 102 ? -5.69600 -37.37700 39.85100 1.000 76.40000 102 GLU B CA 1
ATOM 4974 C C . GLU B 1 102 ? -6.03900 -38.77200 39.34800 1.000 81.10000 102 GLU B C 1
ATOM 4975 O O . GLU B 1 102 ? -6.18900 -38.98100 38.13900 1.000 87.86000 102 GLU B O 1
ATOM 4981 N N . ARG B 1 103 ? -6.15800 -39.74200 40.25700 1.000 80.48000 103 ARG B N 1
ATOM 4982 C CA . ARG B 1 103 ? -6.61000 -41.06900 39.85500 1.000 82.11000 103 ARG B CA 1
ATOM 4983 C C . ARG B 1 103 ? -8.03400 -41.02900 39.32000 1.000 90.34000 103 ARG B C 1
ATOM 4984 O O . ARG B 1 103 ? -8.38400 -41.80900 38.42800 1.000 90.51000 103 ARG B O 1
ATOM 4992 N N . ARG B 1 104 ? -8.86300 -40.13000 39.85000 1.000 88.15000 104 ARG B N 1
ATOM 4993 C CA . ARG B 1 104 ? -10.21400 -39.94500 39.34000 1.000 94.20000 104 ARG B CA 1
ATOM 4994 C C . ARG B 1 104 ? -10.24200 -39.19200 38.01700 1.000 98.73000 104 ARG B C 1
ATOM 4995 O O . ARG B 1 104 ? -11.31200 -39.08200 37.41000 1.000 100.58000 104 ARG B O 1
ATOM 5003 N N . GLY B 1 105 ? -9.10300 -38.67700 37.55900 1.000 95.15000 105 GLY B N 1
ATOM 5004 C CA . GLY B 1 105 ? -9.03200 -38.01000 36.27700 1.000 81.81000 105 GLY B CA 1
ATOM 5005 C C . GLY B 1 105 ? -9.60700 -36.61500 36.24200 1.000 83.50000 105 GLY B C 1
ATOM 5006 O O . GLY B 1 105 ? -9.83300 -36.08500 35.14900 1.000 93.56000 105 GLY B O 1
ATOM 5007 N N . ASP B 1 106 ? -9.85500 -36.00000 37.40000 1.000 85.58000 106 ASP B N 1
ATOM 5008 C CA . ASP B 1 106 ? -10.45600 -34.67300 37.42500 1.000 91.06000 106 ASP B CA 1
ATOM 5009 C C . ASP B 1 106 ? -9.54400 -33.60500 36.83900 1.000 85.84000 106 ASP B C 1
ATOM 5010 O O . ASP B 1 106 ? -10.02000 -32.50900 36.52400 1.000 85.00000 106 ASP B O 1
ATOM 5015 N N . TYR B 1 107 ? -8.25500 -33.89100 36.68900 1.000 80.97000 107 TYR B N 1
ATOM 5016 C CA . TYR B 1 107 ? -7.31700 -32.92300 36.14200 1.000 79.09000 107 TYR B CA 1
ATOM 5017 C C . TYR B 1 107 ? -7.21200 -32.99200 34.62600 1.000 85.21000 107 TYR B C 1
ATOM 5018 O O . TYR B 1 107 ? -6.53200 -32.15000 34.03000 1.000 81.12000 107 TYR B O 1
ATOM 5027 N N . LEU B 1 108 ? -7.86800 -33.96700 34.00000 1.000 91.65000 108 LEU B N 1
ATOM 5028 C CA . LEU B 1 108 ? -8.03200 -34.03600 32.55000 1.000 87.56000 108 LEU B CA 1
ATOM 5029 C C . LEU B 1 108 ? -6.68300 -34.06400 31.83100 1.000 87.49000 108 LEU B C 1
ATOM 5030 O O . LEU B 1 108 ? -6.38100 -33.22900 30.97800 1.000 96.26000 108 LEU B O 1
ATOM 5035 N N . GLY B 1 109 ? -5.87500 -35.05500 32.19100 1.000 79.89000 109 GLY B N 1
ATOM 5036 C CA . GLY B 1 109 ? -4.60300 -35.25400 31.51600 1.000 82.06000 109 GLY B CA 1
ATOM 5037 C C . GLY B 1 109 ? -3.63700 -34.10100 31.66600 1.000 83.06000 109 GLY B C 1
ATOM 5038 O O . GLY B 1 109 ? -3.02200 -33.67600 30.68000 1.000 85.30000 109 GLY B O 1
ATOM 5039 N N . ALA B 1 110 ? -3.49200 -33.57900 32.87600 1.000 70.00000 110 ALA B N 1
ATOM 5040 C CA . ALA B 1 110 ? -2.59200 -32.47200 33.14400 1.000 70.33000 110 ALA B CA 1
ATOM 5041 C C . ALA B 1 110 ? -1.49500 -32.91100 34.10100 1.000 65.43000 110 ALA B C 1
ATOM 5042 O O . ALA B 1 110 ? -1.69900 -33.78200 34.95000 1.000 62.85000 110 ALA B O 1
ATOM 5044 N N . THR B 1 111 ? -0.32200 -32.30400 33.94800 1.000 69.53000 111 THR B N 1
ATOM 5045 C CA . THR B 1 111 ? 0.79500 -32.58500 34.84000 1.000 67.25000 111 THR B CA 1
ATOM 5046 C C . THR B 1 111 ? 0.49300 -31.99500 36.20900 1.000 71.18000 111 THR B C 1
ATOM 5047 O O . THR B 1 111 ? 0.63600 -30.78700 36.41900 1.000 82.96000 111 THR B O 1
ATOM 5051 N N . VAL B 1 112 ? 0.07200 -32.84200 37.13900 1.000 74.91000 112 VAL B N 1
ATOM 5052 C CA . VAL B 1 112 ? -0.21800 -32.41700 38.50200 1.000 72.87000 112 VAL B CA 1
ATOM 5053 C C . VAL B 1 112 ? 1.10400 -32.17600 39.22400 1.000 68.64000 112 VAL B C 1
ATOM 5054 O O . VAL B 1 112 ? 2.05300 -32.95700 39.08900 1.000 66.86000 112 VAL B O 1
ATOM 5058 N N . GLN B 1 113 ? 1.19100 -31.05500 39.93000 1.000 70.02000 113 GLN B N 1
ATOM 5059 C CA . GLN B 1 113 ? 2.43700 -30.58300 40.51100 1.000 71.53000 113 GLN B CA 1
ATOM 5060 C C . GLN B 1 113 ? 2.17400 -29.94700 41.86900 1.000 71.06000 113 GLN B C 1
ATOM 5061 O O . GLN B 1 113 ? 1.02900 -29.74900 42.28100 1.000 70.91000 113 GLN B O 1
ATOM 5067 N N . VAL B 1 114 ? 3.26500 -29.62400 42.56600 1.000 66.93000 114 VAL B N 1
ATOM 5068 C CA . VAL B 1 114 ? 3.15600 -28.89100 43.82400 1.000 67.21000 114 VAL B CA 1
ATOM 5069 C C . VAL B 1 114 ? 2.53500 -27.52400 43.57900 1.000 69.71000 114 VAL B C 1
ATOM 5070 O O . VAL B 1 114 ? 1.64900 -27.07900 44.31700 1.000 74.68000 114 VAL B O 1
ATOM 5074 N N . ILE B 1 115 ? 2.99300 -26.83900 42.54300 1.000 72.37000 115 ILE B N 1
ATOM 5075 C CA . ILE B 1 115 ? 2.40400 -25.58600 42.08600 1.000 74.25000 115 ILE B CA 1
ATOM 5076 C C . ILE B 1 115 ? 1.79700 -25.83900 40.71100 1.000 77.63000 115 ILE B C 1
ATOM 5077 O O . ILE B 1 115 ? 2.49700 -26.32300 39.81300 1.000 79.98000 115 ILE B O 1
ATOM 5082 N N . PRO B 1 116 ? 0.52000 -25.52700 40.49600 1.000 71.88000 116 PRO B N 1
ATOM 5083 C CA . PRO B 1 116 ? -0.40700 -24.88400 41.42400 1.000 80.12000 116 PRO B CA 1
ATOM 5084 C C . PRO B 1 116 ? -1.36700 -25.83800 42.12600 1.000 82.23000 116 PRO B C 1
ATOM 5085 O O . PRO B 1 116 ? -2.17500 -25.38900 42.92400 1.000 78.85000 116 PRO B O 1
ATOM 5089 N N . HIS B 1 117 ? -1.31600 -27.14500 41.86300 1.000 80.35000 117 HIS B N 1
ATOM 5090 C CA . HIS B 1 117 ? -2.36500 -28.03800 42.35100 1.000 79.24000 117 HIS B CA 1
ATOM 5091 C C . HIS B 1 117 ? -2.33900 -28.16500 43.87100 1.000 77.58000 117 HIS B C 1
ATOM 5092 O O . HIS B 1 117 ? -3.36900 -27.98900 44.53700 1.000 85.06000 117 HIS B O 1
ATOM 5099 N N . ILE B 1 118 ? -1.16900 -28.46500 44.43900 1.000 75.49000 118 ILE B N 1
ATOM 5100 C CA . ILE B 1 118 ? -1.07300 -28.63000 45.88600 1.000 73.26000 118 ILE B CA 1
ATOM 5101 C C . ILE B 1 118 ? -1.40500 -27.32400 46.59400 1.000 72.93000 118 ILE B C 1
ATOM 5102 O O . ILE B 1 118 ? -2.16000 -27.30900 47.57200 1.000 73.73000 118 ILE B O 1
ATOM 5107 N N . THR B 1 119 ? -0.85400 -26.21100 46.10700 1.000 72.04000 119 THR B N 1
ATOM 5108 C CA . THR B 1 119 ? -1.14800 -24.91700 46.71200 1.000 72.33000 119 THR B CA 1
ATOM 5109 C C . THR B 1 119 ? -2.62400 -24.56900 46.58200 1.000 74.80000 119 THR B C 1
ATOM 5110 O O . THR B 1 119 ? -3.20900 -23.97000 47.49000 1.000 67.03000 119 THR B O 1
ATOM 5114 N N . ASP B 1 120 ? -3.24400 -24.93100 45.45500 1.000 80.13000 120 ASP B N 1
ATOM 5115 C CA . ASP B 1 120 ? -4.67600 -24.70200 45.29700 1.000 79.53000 120 ASP B CA 1
ATOM 5116 C C . ASP B 1 120 ? -5.47300 -25.47100 46.34100 1.000 82.18000 120 ASP B C 1
ATOM 5117 O O . ASP B 1 120 ? -6.40400 -24.92600 46.94500 1.000 88.36000 120 ASP B O 1
ATOM 5122 N N . GLU B 1 121 ? -5.12300 -26.73800 46.56900 1.000 76.57000 121 GLU B N 1
ATOM 5123 C CA . GLU B 1 121 ? -5.83300 -27.52000 47.57800 1.000 76.91000 121 GLU B CA 1
ATOM 5124 C C . GLU B 1 121 ? -5.61700 -26.94300 48.97200 1.000 80.49000 121 GLU B C 1
ATOM 5125 O O . GLU B 1 121 ? -6.54600 -26.89000 49.78700 1.000 80.90000 121 GLU B O 1
ATOM 5131 N N . ILE B 1 122 ? -4.39000 -26.50900 49.26600 1.000 78.74000 122 ILE B N 1
ATOM 5132 C CA . ILE B 1 122 ? -4.10300 -25.92000 50.57300 1.000 76.67000 122 ILE B CA 1
ATOM 5133 C C . ILE B 1 122 ? -4.92400 -24.65300 50.77700 1.000 80.04000 122 ILE B C 1
ATOM 5134 O O . ILE B 1 122 ? -5.50700 -24.43600 51.84600 1.000 85.30000 122 ILE B O 1
ATOM 5139 N N . LYS B 1 123 ? -4.97800 -23.79700 49.75600 1.000 77.73000 123 LYS B N 1
ATOM 5140 C CA . LYS B 1 123 ? -5.76400 -22.57300 49.86000 1.000 80.56000 123 LYS B CA 1
ATOM 5141 C C . LYS B 1 123 ? -7.24300 -22.88500 50.03700 1.000 83.79000 123 LYS B C 1
ATOM 5142 O O . LYS B 1 123 ? -7.92900 -22.24200 50.84000 1.000 86.44000 123 LYS B O 1
ATOM 5148 N N . ARG B 1 124 ? -7.75300 -23.86900 49.29300 1.000 81.31000 124 ARG B N 1
ATOM 5149 C CA . ARG B 1 124 ? -9.15600 -24.24000 49.42900 1.000 83.75000 124 ARG B CA 1
ATOM 5150 C C . ARG B 1 124 ? -9.45900 -24.72300 50.83800 1.000 89.33000 124 ARG B C 1
ATOM 5151 O O . ARG B 1 124 ? -10.47700 -24.34400 51.42900 1.000 93.42000 124 ARG B O 1
ATOM 5159 N N . ARG B 1 125 ? -8.57900 -25.55400 51.39800 1.000 86.45000 125 ARG B N 1
ATOM 5160 C CA . ARG B 1 125 ? -8.79000 -26.04200 52.75400 1.000 84.66000 125 ARG B CA 1
ATOM 5161 C C . ARG B 1 125 ? -8.70200 -24.91400 53.77400 1.000 89.54000 125 ARG B C 1
ATOM 5162 O O . ARG B 1 125 ? -9.46100 -24.90200 54.74800 1.000 92.17000 125 ARG B O 1
ATOM 5170 N N . ILE B 1 126 ? -7.79300 -23.95900 53.56300 1.000 88.96000 126 ILE B N 1
ATOM 5171 C CA . ILE B 1 126 ? -7.68400 -22.81800 54.46900 1.000 89.96000 126 ILE B CA 1
ATOM 5172 C C . ILE B 1 126 ? -8.96800 -21.99900 54.45300 1.000 89.32000 126 ILE B C 1
ATOM 5173 O O . ILE B 1 126 ? -9.49500 -21.62200 55.50800 1.000 93.45000 126 ILE B O 1
ATOM 5178 N N . ILE B 1 127 ? -9.49500 -21.71500 53.26100 1.000 85.96000 127 ILE B N 1
ATOM 5179 C CA . ILE B 1 127 ? -10.72800 -20.93600 53.16600 1.000 88.73000 127 ILE B CA 1
ATOM 5180 C C . ILE B 1 127 ? -11.89200 -21.70100 53.78500 1.000 91.26000 127 ILE B C 1
ATOM 5181 O O . ILE B 1 127 ? -12.73900 -21.12200 54.47600 1.000 89.54000 127 ILE B O 1
ATOM 5186 N N . LYS B 1 128 ? -11.95400 -23.01400 53.54700 1.000 88.72000 128 LYS B N 1
ATOM 5187 C CA . LYS B 1 128 ? -13.01400 -23.81600 54.14700 1.000 93.15000 128 LYS B CA 1
ATOM 5188 C C . LYS B 1 128 ? -12.94300 -23.78900 55.66700 1.000 94.68000 128 LYS B C 1
ATOM 5189 O O . LYS B 1 128 ? -13.97600 -23.66800 56.33400 1.000 97.80000 128 LYS B O 1
ATOM 5195 N N . GLY B 1 129 ? -11.74000 -23.90100 56.23200 1.000 95.19000 129 GLY B N 1
ATOM 5196 C CA . GLY B 1 129 ? -11.59500 -23.80400 57.67200 1.000 92.72000 129 GLY B CA 1
ATOM 5197 C C . GLY B 1 129 ? -11.91200 -22.43200 58.22400 1.000 92.81000 129 GLY B C 1
ATOM 5198 O O . GLY B 1 129 ? -12.38500 -22.31600 59.35800 1.000 89.28000 129 GLY B O 1
ATOM 5199 N N . ALA B 1 130 ? -11.65100 -21.37900 57.44500 1.000 96.59000 130 ALA B N 1
ATOM 5200 C CA . ALA B 1 130 ? -11.92800 -20.02600 57.91500 1.000 102.12000 130 ALA B CA 1
ATOM 5201 C C . ALA B 1 130 ? -13.41600 -19.81700 58.16400 1.000 110.99000 130 ALA B C 1
ATOM 5202 O O . ALA B 1 130 ? -13.80700 -19.23300 59.18200 1.000 111.72000 130 ALA B O 1
ATOM 5204 N N . GLY B 1 131 ? -14.25900 -20.29200 57.25300 1.000 111.66000 131 GLY B N 1
ATOM 5205 C CA . GLY B 1 131 ? -15.69400 -20.15500 57.44200 1.000 114.18000 131 GLY B CA 1
ATOM 5206 C C . GLY B 1 131 ? -16.13500 -18.70800 57.35800 1.000 117.74000 131 GLY B C 1
ATOM 5207 O O . GLY B 1 131 ? -15.62500 -17.92100 56.55200 1.000 107.53000 131 GLY B O 1
ATOM 5208 N N . ASP B 1 132 ? -17.10000 -18.34800 58.20200 1.000 127.02000 132 ASP B N 1
ATOM 5209 C CA . ASP B 1 132 ? -17.67900 -17.01200 58.22400 1.000 123.28000 132 ASP B CA 1
ATOM 5210 C C . ASP B 1 132 ? -16.99600 -16.08900 59.22300 1.000 116.25000 132 ASP B C 1
ATOM 5211 O O . ASP B 1 132 ? -17.43100 -14.94500 59.39100 1.000 114.83000 132 ASP B O 1
ATOM 5216 N N . ALA B 1 133 ? -15.94700 -16.55700 59.89200 1.000 113.82000 133 ALA B N 1
ATOM 5217 C CA . ALA B 1 133 ? -15.32500 -15.77300 60.94900 1.000 118.34000 133 ALA B CA 1
ATOM 5218 C C . ALA B 1 133 ? -14.70600 -14.49900 60.39200 1.000 113.29000 133 ALA B C 1
ATOM 5219 O O . ALA B 1 133 ? -14.20600 -14.47000 59.26500 1.000 102.79000 133 ALA B O 1
ATOM 5221 N N . ASP B 1 134 ? -14.75300 -13.43500 61.19500 1.000 120.14000 134 ASP B N 1
ATOM 5222 C CA . ASP B 1 134 ? -14.18100 -12.16200 60.77200 1.000 117.53000 134 ASP B CA 1
ATOM 5223 C C . ASP B 1 134 ? -12.67600 -12.27400 60.56700 1.000 112.71000 134 ASP B C 1
ATOM 5224 O O . ASP B 1 134 ? -12.13000 -11.70900 59.61300 1.000 113.40000 134 ASP B O 1
ATOM 5229 N N . VAL B 1 135 ? -11.98700 -12.99300 61.45000 1.000 113.23000 135 VAL B N 1
ATOM 5230 C CA . VAL B 1 135 ? -10.53800 -13.14100 61.36800 1.000 110.52000 135 VAL B CA 1
ATOM 5231 C C . VAL B 1 135 ? -10.16800 -14.59500 61.62800 1.000 109.37000 135 VAL B C 1
ATOM 5232 O O . VAL B 1 135 ? -10.65000 -15.20800 62.58900 1.000 108.47000 135 VAL B O 1
ATOM 5236 N N . ALA B 1 136 ? -9.31300 -15.14200 60.76600 1.000 105.75000 136 ALA B N 1
ATOM 5237 C CA . ALA B 1 136 ? -8.79900 -16.49700 60.89800 1.000 102.53000 136 ALA B CA 1
ATOM 5238 C C . ALA B 1 136 ? -7.29100 -16.44500 61.08300 1.000 101.02000 136 ALA B C 1
ATOM 5239 O O . ALA B 1 136 ? -6.58300 -15.84100 60.27200 1.000 99.11000 136 ALA B O 1
ATOM 5241 N N . LEU B 1 137 ? -6.80400 -17.07900 62.14400 1.000 99.88000 137 LEU B N 1
ATOM 5242 C CA . LEU B 1 137 ? -5.37500 -17.17100 62.42000 1.000 98.86000 137 LEU B CA 1
ATOM 5243 C C . LEU B 1 137 ? -4.89000 -18.54600 61.97900 1.000 98.04000 137 LEU B C 1
ATOM 5244 O O . LEU B 1 137 ? -5.23000 -19.55900 62.59500 1.000 95.83000 137 LEU B O 1
ATOM 5249 N N . VAL B 1 138 ? -4.09500 -18.57900 60.91700 1.000 88.86000 138 VAL B N 1
ATOM 5250 C CA . VAL B 1 138 ? -3.57000 -19.82700 60.37700 1.000 80.37000 138 VAL B CA 1
ATOM 5251 C C . VAL B 1 138 ? -2.13800 -19.99800 60.86200 1.000 81.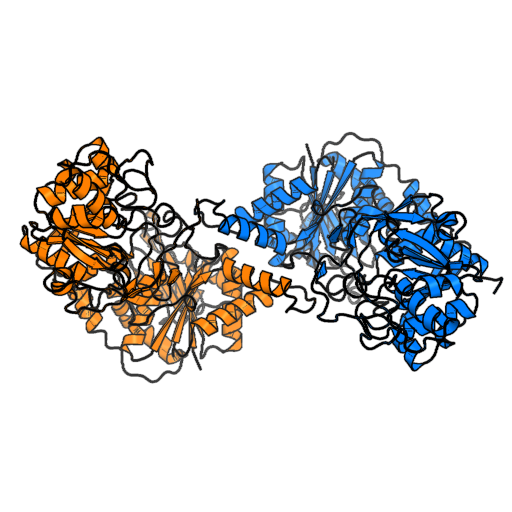66000 138 VAL B C 1
ATOM 5252 O O . VAL B 1 138 ? -1.26100 -19.19800 60.52400 1.000 79.55000 138 VAL B O 1
ATOM 5256 N N . GLU B 1 139 ? -1.89600 -21.04500 61.64600 1.000 82.73000 139 GLU B N 1
ATOM 5257 C CA . GLU B 1 139 ? -0.57700 -21.34300 62.18200 1.000 75.41000 139 GLU B CA 1
ATOM 5258 C C . GLU B 1 139 ? 0.09800 -22.38200 61.29700 1.000 80.99000 139 GLU B C 1
ATOM 5259 O O . GLU B 1 139 ? -0.54500 -23.34500 60.86200 1.000 77.91000 139 GLU B O 1
ATOM 5265 N N . ILE B 1 140 ? 1.38400 -22.17600 61.02300 1.000 77.90000 140 ILE B N 1
ATOM 5266 C CA . ILE B 1 140 ? 2.16500 -23.06500 60.17500 1.000 68.04000 140 ILE B CA 1
ATOM 5267 C C . ILE B 1 140 ? 3.14900 -23.81500 61.05900 1.000 71.58000 140 ILE B C 1
ATOM 5268 O O . ILE B 1 140 ? 3.97400 -23.19900 61.74400 1.000 69.71000 140 ILE B O 1
ATOM 5273 N N . GLY B 1 141 ? 3.06800 -25.14100 61.04200 1.000 77.46000 141 GLY B N 1
ATOM 5274 C CA . GLY B 1 141 ? 3.98200 -25.94000 61.82500 1.000 79.51000 141 GLY B CA 1
ATOM 5275 C C . GLY B 1 141 ? 5.37900 -25.95300 61.24100 1.000 81.34000 141 GLY B C 1
ATOM 5276 O O . GLY B 1 141 ? 5.60600 -25.63100 60.07500 1.000 81.19000 141 GLY B O 1
ATOM 5277 N N . GLY B 1 142 ? 6.33700 -26.33400 62.07900 1.000 77.91000 142 GLY B N 1
ATOM 5278 C CA . GLY B 1 142 ? 7.72500 -26.34200 61.67500 1.000 79.69000 142 GLY B CA 1
ATOM 5279 C C . GLY B 1 142 ? 8.31500 -24.94700 61.64700 1.000 79.07000 142 GLY B C 1
ATOM 5280 O O . GLY B 1 142 ? 7.65400 -23.94200 61.90800 1.000 82.50000 142 GLY B O 1
ATOM 5281 N N . THR B 1 143 ? 9.59700 -24.89100 61.30600 1.000 71.71000 143 THR B N 1
ATOM 5282 C CA . THR B 1 143 ? 10.33200 -23.63900 61.22700 1.000 73.38000 143 THR B CA 1
ATOM 5283 C C . THR B 1 143 ? 10.72000 -23.36900 59.78300 1.000 69.65000 143 THR B C 1
ATOM 5284 O O . THR B 1 143 ? 10.96100 -24.30100 59.01100 1.000 71.39000 143 THR B O 1
ATOM 5288 N N . VAL B 1 144 ? 10.76600 -22.08600 59.42100 1.000 64.82000 144 VAL B N 1
ATOM 5289 C CA . VAL B 1 144 ? 11.14500 -21.71800 58.06500 1.000 65.99000 144 VAL B CA 1
ATOM 5290 C C . VAL B 1 144 ? 12.56600 -22.18200 57.78900 1.000 77.03000 144 VAL B C 1
ATOM 5291 O O . VAL B 1 144 ? 13.41400 -22.24000 58.69000 1.000 78.79000 144 VAL B O 1
ATOM 5295 N N . GLY B 1 145 ? 12.82400 -22.54700 56.53800 1.000 76.59000 145 GLY B N 1
ATOM 5296 C CA . GLY B 1 145 ? 14.06500 -23.16800 56.13600 1.000 77.32000 145 GLY B CA 1
ATOM 5297 C C . GLY B 1 145 ? 13.95500 -24.66000 55.92100 1.000 74.24000 145 GLY B C 1
ATOM 5298 O O . GLY B 1 145 ? 14.77600 -25.23100 55.19200 1.000 77.84000 145 GLY B O 1
ATOM 5299 N N . ASP B 1 146 ? 12.96900 -25.30600 56.53500 1.000 68.33000 146 ASP B N 1
ATOM 5300 C CA . ASP B 1 146 ? 12.68900 -26.70300 56.24800 1.000 76.98000 146 ASP B CA 1
ATOM 5301 C C . ASP B 1 146 ? 11.88900 -26.80600 54.95900 1.000 75.17000 146 ASP B C 1
ATOM 5302 O O . ASP B 1 146 ? 10.97500 -26.01500 54.71300 1.000 76.12000 146 ASP B O 1
ATOM 5307 N N . ILE B 1 147 ? 12.23900 -27.79100 54.12900 1.000 71.20000 147 ILE B N 1
ATOM 5308 C CA . ILE B 1 147 ? 11.54600 -27.97500 52.86100 1.000 76.37000 147 ILE B CA 1
ATOM 5309 C C . ILE B 1 147 ? 10.15200 -28.55200 53.03500 1.000 75.36000 147 ILE B C 1
ATOM 5310 O O . ILE B 1 147 ? 9.37700 -28.57300 52.07300 1.000 84.16000 147 ILE B O 1
ATOM 5315 N N . GLU B 1 148 ? 9.81000 -29.01800 54.23800 1.000 58.78000 148 GLU B N 1
ATOM 5316 C CA . GLU B 1 148 ? 8.48000 -29.57200 54.46600 1.000 64.34000 148 GLU B CA 1
ATOM 5317 C C . GLU B 1 148 ? 7.41400 -28.48600 54.51300 1.000 63.63000 148 GLU B C 1
ATOM 5318 O O . GLU B 1 148 ? 6.26600 -28.73100 54.12900 1.000 62.17000 148 GLU B O 1
ATOM 5324 N N . SER B 1 149 ? 7.76700 -27.29200 54.97900 1.000 64.97000 149 SER B N 1
ATOM 5325 C CA . SER B 1 149 ? 6.80900 -26.20700 55.13900 1.000 68.49000 149 SER B CA 1
ATOM 5326 C C . SER B 1 149 ? 6.74600 -25.27900 53.93400 1.000 80.96000 149 SER B C 1
ATOM 5327 O O . SER B 1 149 ? 5.96100 -24.32600 53.94900 1.000 80.03000 149 SER B O 1
ATOM 5330 N N . GLN B 1 150 ? 7.54900 -25.52700 52.90200 1.000 80.13000 150 GLN B N 1
ATOM 5331 C CA . GLN B 1 150 ? 7.53200 -24.65500 51.73000 1.000 74.72000 150 GLN B CA 1
ATOM 5332 C C . GLN B 1 150 ? 6.18000 -24.59400 51.02700 1.000 72.13000 150 GLN B C 1
ATOM 5333 O O . GLN B 1 150 ? 5.79400 -23.49100 50.60300 1.000 71.51000 150 GLN B O 1
ATOM 5339 N N . PRO B 1 151 ? 5.44100 -25.69500 50.82600 1.000 69.77000 151 PRO B N 1
ATOM 5340 C CA . PRO B 1 151 ? 4.11000 -25.55100 50.21100 1.000 68.63000 151 PRO B CA 1
ATOM 5341 C C . PRO B 1 151 ? 3.18500 -24.62000 50.97400 1.000 70.23000 151 PRO B C 1
ATOM 5342 O O . PRO B 1 151 ? 2.48500 -23.80900 50.35400 1.000 68.01000 151 PRO B O 1
ATOM 5346 N N . PHE B 1 152 ? 3.17700 -24.69400 52.30700 1.000 67.47000 152 PHE B N 1
ATOM 5347 C CA . PHE B 1 152 ? 2.34700 -23.78700 53.09400 1.000 69.39000 152 PHE B CA 1
ATOM 5348 C C . PHE B 1 152 ? 2.78700 -22.34300 52.90700 1.000 73.13000 152 PHE B C 1
ATOM 5349 O O . PHE B 1 152 ? 1.95400 -21.43700 52.78600 1.000 71.01000 152 PHE B O 1
ATOM 5357 N N . LEU B 1 153 ? 4.09800 -22.11000 52.89900 1.000 72.50000 153 LEU B N 1
ATOM 5358 C CA . LEU B 1 153 ? 4.60800 -20.75400 52.75100 1.000 68.91000 153 LEU B CA 1
ATOM 5359 C C . LEU B 1 153 ? 4.24900 -20.18100 51.38600 1.000 75.80000 153 LEU B C 1
ATOM 5360 O O . LEU B 1 153 ? 3.84200 -19.01800 51.27800 1.000 83.59000 153 LEU B O 1
ATOM 5365 N N . GLU B 1 154 ? 4.36700 -20.99100 50.33300 1.000 72.53000 154 GLU B N 1
ATOM 5366 C CA . GLU B 1 154 ? 3.96900 -20.53700 49.00600 1.000 68.76000 154 GLU B CA 1
ATOM 5367 C C . GLU B 1 154 ? 2.46900 -20.27800 48.93700 1.000 77.68000 154 GLU B C 1
ATOM 5368 O O . GLU B 1 154 ? 2.03000 -19.31100 48.30500 1.000 86.35000 154 GLU B O 1
ATOM 5374 N N . ALA B 1 155 ? 1.66600 -21.13000 49.57900 1.000 75.49000 155 ALA B N 1
ATOM 5375 C CA . ALA B 1 155 ? 0.22200 -20.92400 49.57300 1.000 78.12000 155 ALA B CA 1
ATOM 5376 C C . ALA B 1 155 ? -0.15800 -19.62400 50.27200 1.000 81.22000 155 ALA B C 1
ATOM 5377 O O . ALA B 1 155 ? -0.99900 -18.86600 49.77400 1.000 83.72000 155 ALA B O 1
ATOM 5379 N N . ILE B 1 156 ? 0.44900 -19.34700 51.42800 1.000 81.55000 156 ILE B N 1
ATOM 5380 C CA . ILE B 1 156 ? 0.11400 -18.11100 52.12700 1.000 80.71000 156 ILE B CA 1
ATOM 5381 C C . ILE B 1 156 ? 0.65200 -16.90400 51.37200 1.000 85.11000 156 ILE B C 1
ATOM 5382 O O . ILE B 1 156 ? 0.04000 -15.83100 51.40100 1.000 94.14000 156 ILE B O 1
ATOM 5387 N N . ARG B 1 157 ? 1.78100 -17.04600 50.67200 1.000 82.59000 157 ARG B N 1
ATOM 5388 C CA . ARG B 1 157 ? 2.24600 -15.95900 49.81600 1.000 82.83000 157 ARG B CA 1
ATOM 5389 C C . ARG B 1 157 ? 1.25100 -15.68100 48.69700 1.000 84.29000 157 ARG B C 1
ATOM 5390 O O . ARG B 1 157 ? 0.95300 -14.52000 48.39200 1.000 92.14000 157 ARG B O 1
ATOM 5398 N N . GLN B 1 158 ? 0.72500 -16.73900 48.07600 1.000 77.80000 158 GLN B N 1
ATOM 5399 C CA . GLN B 1 158 ? -0.27900 -16.56100 47.03400 1.000 82.92000 158 GLN B CA 1
ATOM 5400 C C . GLN B 1 158 ? -1.52400 -15.88500 47.58700 1.000 84.49000 158 GLN B C 1
ATOM 5401 O O . GLN B 1 158 ? -2.08900 -14.99000 46.94800 1.000 94.57000 158 GLN B O 1
ATOM 5407 N N . LEU B 1 159 ? -1.96700 -16.30100 48.77400 1.000 82.39000 159 LEU B N 1
ATOM 5408 C CA . LEU B 1 159 ? -3.13100 -15.67300 49.39000 1.000 88.60000 159 LEU B CA 1
ATOM 5409 C C . LEU B 1 159 ? -2.87800 -14.19600 49.66000 1.000 89.80000 159 LEU B C 1
ATOM 5410 O O . LEU B 1 159 ? -3.72600 -13.34500 49.36800 1.000 93.38000 159 LEU B O 1
ATOM 5415 N N . ARG B 1 160 ? -1.70500 -13.87200 50.20800 1.000 91.82000 160 ARG B N 1
ATOM 5416 C CA . ARG B 1 160 ? -1.36600 -12.48400 50.49700 1.000 97.43000 160 ARG B CA 1
ATOM 5417 C C . ARG B 1 160 ? -1.36500 -11.64800 49.22600 1.000 100.80000 160 ARG B C 1
ATOM 5418 O O . ARG B 1 160 ? -1.85200 -10.51200 49.21100 1.000 103.13000 160 ARG B O 1
ATOM 5426 N N . VAL B 1 161 ? -0.81700 -12.20000 48.14300 1.000 97.91000 161 VAL B N 1
ATOM 5427 C CA . VAL B 1 161 ? -0.81900 -11.48600 46.87100 1.000 95.53000 161 VAL B CA 1
ATOM 5428 C C . VAL B 1 161 ? -2.24600 -11.27500 46.38000 1.000 96.59000 161 VAL B C 1
ATOM 5429 O O . VAL B 1 161 ? -2.60600 -10.18600 45.91800 1.000 105.18000 161 VAL B O 1
ATOM 5433 N N . GLU B 1 162 ? -3.08600 -12.30400 46.48800 1.000 95.47000 162 GLU B N 1
ATOM 5434 C CA . GLU B 1 162 ? -4.40600 -12.26300 45.87300 1.000 97.54000 162 GLU B CA 1
ATOM 5435 C C . GLU B 1 162 ? -5.41800 -11.41300 46.63300 1.000 106.29000 162 GLU B C 1
ATOM 5436 O O . GLU B 1 162 ? -6.26500 -10.77700 45.99700 1.000 114.20000 162 GLU B O 1
ATOM 5442 N N . ILE B 1 163 ? -5.37100 -11.37400 47.96500 1.000 98.59000 163 ILE B N 1
ATOM 5443 C CA . ILE B 1 163 ? -6.35700 -10.62000 48.73100 1.000 100.18000 163 ILE B CA 1
ATOM 5444 C C . ILE B 1 163 ? -5.79900 -9.32700 49.30300 1.000 100.65000 163 ILE B C 1
ATOM 5445 O O . ILE B 1 163 ? -6.51800 -8.62300 50.01900 1.000 104.51000 163 ILE B O 1
ATOM 5450 N N . GLY B 1 164 ? -4.54600 -8.99100 49.01800 1.000 98.91000 164 GLY B N 1
ATOM 5451 C CA . GLY B 1 164 ? -3.99400 -7.71300 49.41100 1.000 105.61000 164 GLY B CA 1
ATOM 5452 C C . GLY B 1 164 ? -3.61600 -7.64800 50.88000 1.000 105.32000 164 GLY B C 1
ATOM 5453 O O . GLY B 1 164 ? -3.90100 -8.54100 51.67900 1.000 104.04000 164 GLY B O 1
ATOM 5454 N N . ALA B 1 165 ? -2.95800 -6.54300 51.23700 1.000 104.05000 165 ALA B N 1
ATOM 5455 C CA . ALA B 1 165 ? -2.49100 -6.35500 52.60600 1.000 105.08000 165 ALA B CA 1
ATOM 5456 C C . ALA B 1 165 ? -3.62200 -6.02700 53.57100 1.000 105.57000 165 ALA B C 1
ATOM 5457 O O . ALA B 1 165 ? -3.44900 -6.18900 54.78300 1.000 98.37000 165 ALA B O 1
ATOM 5459 N N . LYS B 1 166 ? -4.76800 -5.56900 53.06700 1.000 113.25000 166 LYS B N 1
ATOM 5460 C CA . LYS B 1 166 ? -5.90600 -5.27800 53.92900 1.000 110.67000 166 LYS B CA 1
ATOM 5461 C C . LYS B 1 166 ? -6.52900 -6.53300 54.52300 1.000 110.17000 166 LYS B C 1
ATOM 5462 O O . LYS B 1 166 ? -7.35100 -6.42200 55.43900 1.000 111.29000 166 LYS B O 1
ATOM 5468 N N . ARG B 1 167 ? -6.15900 -7.71900 54.03100 1.000 110.57000 167 ARG B N 1
ATOM 5469 C CA . ARG B 1 167 ? -6.77000 -8.95300 54.50600 1.000 112.51000 167 ARG B CA 1
ATOM 5470 C C . ARG B 1 167 ? -5.73800 -10.01500 54.87400 1.000 109.40000 167 ARG B C 1
ATOM 5471 O O . ARG B 1 167 ? -6.10000 -11.18800 55.02200 1.000 106.94000 167 ARG B O 1
ATOM 5479 N N . ALA B 1 168 ? -4.46700 -9.64700 55.02500 1.000 103.83000 168 ALA B N 1
ATOM 5480 C CA . ALA B 1 168 ? -3.43800 -10.63100 55.32600 1.000 97.65000 168 ALA B CA 1
ATOM 5481 C C . ALA B 1 168 ? -2.27700 -9.97800 56.06000 1.000 94.21000 168 ALA B C 1
ATOM 5482 O O . ALA B 1 168 ? -1.85700 -8.87000 55.71600 1.000 91.79000 168 ALA B O 1
ATOM 5484 N N . MET B 1 169 ? -1.76400 -10.68000 57.07000 1.000 94.55000 169 MET B N 1
ATOM 5485 C CA . MET B 1 169 ? -0.56500 -10.27800 57.79000 1.000 95.29000 169 MET B CA 1
ATOM 5486 C C . MET B 1 169 ? 0.30000 -11.50400 58.03500 1.000 91.28000 169 MET B C 1
ATOM 5487 O O . MET B 1 169 ? -0.15200 -12.64400 57.91200 1.000 89.59000 169 MET B O 1
ATOM 5492 N N . LEU B 1 170 ? 1.55800 -11.25400 58.38600 1.000 86.52000 170 LEU B N 1
ATOM 5493 C CA . LEU B 1 170 ? 2.50900 -12.30700 58.72200 1.000 82.54000 170 LEU B CA 1
ATOM 5494 C C . LEU B 1 170 ? 3.09600 -12.01200 60.09500 1.000 85.71000 170 LEU B C 1
ATOM 5495 O O . LEU B 1 170 ? 3.87100 -11.06300 60.25400 1.000 89.43000 170 LEU B O 1
ATOM 5500 N N . MET B 1 171 ? 2.72600 -12.82100 61.08100 1.000 81.52000 171 MET B N 1
ATOM 5501 C CA . MET B 1 171 ? 3.28800 -12.74400 62.42300 1.000 83.49000 171 MET B CA 1
ATOM 5502 C C . MET B 1 171 ? 4.29900 -13.87400 62.56500 1.000 80.81000 171 MET B C 1
ATOM 5503 O O . MET B 1 171 ? 3.92100 -15.04400 62.67200 1.000 80.84000 171 MET B O 1
ATOM 5508 N N . HIS B 1 172 ? 5.57900 -13.52300 62.56400 1.000 75.04000 172 HIS B N 1
ATOM 5509 C CA . HIS B 1 172 ? 6.66400 -14.49300 62.57500 1.000 77.24000 172 HIS B CA 1
ATOM 5510 C C . HIS B 1 172 ? 7.25000 -14.56100 63.97700 1.000 76.62000 172 HIS B C 1
ATOM 5511 O O . HIS B 1 172 ? 7.72900 -13.55100 64.50300 1.000 79.53000 172 HIS B O 1
ATOM 5518 N N . LEU B 1 173 ? 7.19600 -15.74200 64.58100 1.000 70.20000 173 LEU B N 1
ATOM 5519 C CA . LEU B 1 173 ? 7.80800 -15.97400 65.87800 1.000 67.39000 173 LEU B CA 1
ATOM 5520 C C . LEU B 1 173 ? 9.25700 -16.38800 65.68500 1.000 67.42000 173 LEU B C 1
ATOM 5521 O O . LEU B 1 173 ? 9.55200 -17.33500 64.95400 1.000 75.06000 173 LEU B O 1
ATOM 5526 N N . THR B 1 174 ? 10.16000 -15.66700 66.33900 1.000 63.80000 174 THR B N 1
ATOM 5527 C CA . THR B 1 174 ? 11.58600 -15.91200 66.22100 1.000 63.99000 174 THR B CA 1
ATOM 5528 C C . THR B 1 174 ? 12.20300 -15.82100 67.60500 1.000 69.11000 174 THR B C 1
ATOM 5529 O O . THR B 1 174 ? 11.69600 -15.12200 68.47900 1.000 87.69000 174 THR B O 1
ATOM 5533 N N . LEU B 1 175 ? 13.31200 -16.52500 67.79800 1.000 67.53000 175 LEU B N 1
ATOM 5534 C CA . LEU B 1 175 ? 13.98000 -16.57600 69.09000 1.000 70.38000 175 LEU B CA 1
ATOM 5535 C C . LEU B 1 175 ? 15.22000 -15.69800 69.05700 1.000 76.36000 175 LEU B C 1
ATOM 5536 O O . LEU B 1 175 ? 16.02800 -15.79100 68.12700 1.000 76.77000 175 LEU B O 1
ATOM 5541 N N . VAL B 1 176 ? 15.36000 -14.84600 70.06600 1.000 77.15000 176 VAL B N 1
ATOM 5542 C CA . VAL B 1 176 ? 16.60800 -14.12600 70.29500 1.000 79.09000 176 VAL B CA 1
ATOM 5543 C C . VAL B 1 176 ? 17.28400 -14.77500 71.49900 1.000 74.26000 176 VAL B C 1
ATOM 5544 O O . VAL B 1 176 ? 16.69500 -14.86000 72.58700 1.000 75.60000 176 VAL B O 1
ATOM 5548 N N . PRO B 1 177 ? 18.47700 -15.33300 71.32800 1.000 78.82000 177 PRO B N 1
ATOM 5549 C CA . PRO B 1 177 ? 19.10500 -16.06900 72.42800 1.000 80.87000 177 PRO B CA 1
ATOM 5550 C C . PRO B 1 177 ? 19.95800 -15.16400 73.29900 1.000 76.26000 177 PRO B C 1
ATOM 5551 O O . PRO B 1 177 ? 20.57300 -14.20700 72.82500 1.000 82.71000 177 PRO B O 1
ATOM 5555 N N . TYR B 1 178 ? 19.99100 -15.48000 74.58900 1.000 67.66000 178 TYR B N 1
ATOM 5556 C CA . TYR B 1 178 ? 20.92200 -14.82900 75.49800 1.000 72.69000 178 TYR B CA 1
ATOM 5557 C C . TYR B 1 178 ? 22.20000 -15.65200 75.56200 1.000 72.76000 178 TYR B C 1
ATOM 5558 O O . TYR B 1 178 ? 22.17800 -16.81200 75.98500 1.000 71.36000 178 TYR B O 1
ATOM 5567 N N . ILE B 1 179 ? 23.31000 -15.05700 75.14200 1.000 69.66000 179 ILE B N 1
ATOM 5568 C CA . ILE B 1 179 ? 24.60400 -15.72300 75.17400 1.000 79.44000 179 ILE B CA 1
ATOM 5569 C C . ILE B 1 179 ? 25.25200 -15.38500 76.51100 1.000 82.10000 179 ILE B C 1
ATOM 5570 O O . ILE B 1 179 ? 25.54000 -14.22100 76.79400 1.000 84.53000 179 ILE B O 1
ATOM 5575 N N . ALA B 1 180 ? 25.46900 -16.40800 77.33900 1.000 83.51000 180 ALA B N 1
ATOM 5576 C CA . ALA B 1 180 ? 25.98100 -16.17400 78.68500 1.000 89.82000 180 ALA B CA 1
ATOM 5577 C C . ALA B 1 180 ? 27.37400 -15.56200 78.65200 1.000 90.98000 180 ALA B C 1
ATOM 5578 O O . ALA B 1 180 ? 27.67500 -14.64300 79.42300 1.000 94.25000 180 ALA B O 1
ATOM 5580 N N . THR B 1 181 ? 28.24000 -16.05700 77.76700 1.000 84.50000 181 THR B N 1
ATOM 5581 C CA . THR B 1 181 ? 29.60400 -15.55100 77.69200 1.000 82.44000 181 THR B CA 1
ATOM 5582 C C . THR B 1 181 ? 29.66200 -14.09700 77.24600 1.000 82.90000 181 THR B C 1
ATOM 5583 O O . THR B 1 181 ? 30.61900 -13.39600 77.58800 1.000 88.02000 181 THR B O 1
ATOM 5587 N N . ALA B 1 182 ? 28.66600 -13.62800 76.49600 1.000 78.83000 182 ALA B N 1
ATOM 5588 C CA . ALA B 1 182 ? 28.63900 -12.24800 76.03400 1.000 81.46000 182 ALA B CA 1
ATOM 5589 C C . ALA B 1 182 ? 27.79700 -11.33500 76.91000 1.000 87.66000 182 ALA B C 1
ATOM 5590 O O . ALA B 1 182 ? 27.96800 -10.11300 76.84600 1.000 100.32000 182 ALA B O 1
ATOM 5592 N N . GLY B 1 183 ? 26.90300 -11.88900 77.72000 1.000 85.15000 183 GLY B N 1
ATOM 5593 C CA . GLY B 1 183 ? 26.05300 -11.07800 78.57300 1.000 83.98000 183 GLY B CA 1
ATOM 5594 C C . GLY B 1 183 ? 25.08800 -10.18400 77.82600 1.000 87.81000 183 GLY B C 1
ATOM 5595 O O . GLY B 1 183 ? 24.80400 -9.07000 78.28300 1.000 95.71000 183 GLY B O 1
ATOM 5596 N N . GLU B 1 184 ? 24.57600 -10.64100 76.68800 1.000 85.43000 184 GLU B N 1
ATOM 5597 C CA . GLU B 1 184 ? 23.60500 -9.87400 75.92000 1.000 86.79000 184 GLU B CA 1
ATOM 5598 C C . GLU B 1 184 ? 22.89000 -10.81400 74.96300 1.000 83.14000 184 GLU B C 1
ATOM 5599 O O . GLU B 1 184 ? 23.30700 -11.95800 74.76200 1.000 74.53000 184 GLU B O 1
ATOM 5605 N N . THR B 1 185 ? 21.80400 -10.31700 74.38200 1.000 80.02000 185 THR B N 1
ATOM 5606 C CA . THR B 1 185 ? 21.03900 -11.06900 73.40200 1.000 75.21000 185 THR B CA 1
ATOM 5607 C C . THR B 1 185 ? 21.48600 -10.70800 71.99200 1.000 80.43000 185 THR B C 1
ATOM 5608 O O . THR B 1 185 ? 21.87900 -9.57200 71.71600 1.000 79.80000 185 THR B O 1
ATOM 5612 N N . LYS B 1 186 ? 21.42300 -11.69000 71.10000 1.000 77.30000 186 LYS B N 1
ATOM 5613 C CA . LYS B 1 186 ? 21.86200 -11.53400 69.72200 1.000 75.43000 186 LYS B CA 1
ATOM 5614 C C . LYS B 1 186 ? 20.66600 -11.58200 68.78200 1.000 76.99000 186 LYS B C 1
ATOM 5615 O O . LYS B 1 186 ? 19.79700 -12.44900 68.91200 1.000 78.11000 186 LYS B O 1
ATOM 5621 N N . THR B 1 187 ? 20.62400 -10.64300 67.83900 1.000 72.36000 187 THR B N 1
ATOM 5622 C CA . THR B 1 187 ? 19.56900 -10.59600 66.83800 1.000 74.27000 187 THR B CA 1
ATOM 5623 C C . THR B 1 187 ? 19.96200 -11.24700 65.51900 1.000 78.50000 187 THR B C 1
ATOM 5624 O O . THR B 1 187 ? 19.14000 -11.28600 64.59900 1.000 80.97000 187 THR B O 1
ATOM 5628 N N . LYS B 1 188 ? 21.19000 -11.75100 65.40500 1.000 77.03000 188 LYS B N 1
ATOM 5629 C CA . LYS B 1 188 ? 21.66200 -12.32300 64.14400 1.000 78.18000 188 LYS B CA 1
ATOM 5630 C C . LYS B 1 188 ? 20.85100 -13.52400 63.66900 1.000 75.07000 188 LYS B C 1
ATOM 5631 O O . LYS B 1 188 ? 20.49300 -13.55800 62.48100 1.000 79.05000 188 LYS B O 1
ATOM 5637 N N . PRO B 1 189 ? 20.54600 -14.53400 64.49500 1.000 70.44000 189 PRO B N 1
ATOM 5638 C CA . PRO B 1 189 ? 19.69500 -15.62700 63.99700 1.000 67.00000 189 PRO B CA 1
ATOM 5639 C C . PRO B 1 189 ? 18.32000 -15.16000 63.56100 1.000 71.79000 189 PRO B C 1
ATOM 5640 O O . PRO B 1 189 ? 17.75600 -15.71100 62.60700 1.000 80.96000 189 PRO B O 1
ATOM 5644 N N . THR B 1 190 ? 17.76500 -14.14700 64.22600 1.000 65.81000 190 THR B N 1
ATOM 5645 C CA . THR B 1 190 ? 16.50200 -13.57900 63.77200 1.000 69.03000 190 THR B CA 1
ATOM 5646 C C . THR B 1 190 ? 16.64900 -12.94100 62.39900 1.000 72.29000 190 THR B C 1
ATOM 5647 O O . THR B 1 190 ? 15.76600 -13.07500 61.54300 1.000 75.85000 190 THR B O 1
ATOM 5651 N N . GLN B 1 191 ? 17.75500 -12.23300 62.17200 1.000 70.08000 191 GLN B N 1
ATOM 5652 C CA . GLN B 1 191 ? 17.99800 -11.65500 60.85600 1.000 77.36000 191 GLN B CA 1
ATOM 5653 C C . GLN B 1 191 ? 18.13500 -12.74200 59.80100 1.000 79.39000 191 GLN B C 1
ATOM 5654 O O . GLN B 1 191 ? 17.65300 -12.58900 58.67400 1.000 81.00000 191 GLN B O 1
ATOM 5660 N N . HIS B 1 192 ? 18.79000 -13.85000 60.15000 1.000 74.29000 192 HIS B N 1
ATOM 5661 C CA . HIS B 1 192 ? 18.90200 -14.96900 59.21900 1.000 69.88000 192 HIS B CA 1
ATOM 5662 C C . HIS B 1 192 ? 17.53400 -15.55300 58.88900 1.000 71.68000 192 HIS B C 1
ATOM 5663 O O . HIS B 1 192 ? 17.25400 -15.87500 57.72900 1.000 82.05000 192 HIS B O 1
ATOM 5670 N N . SER B 1 193 ? 16.67100 -15.70300 59.89500 1.000 64.77000 193 SER B N 1
ATOM 5671 C CA . SER B 1 193 ? 15.32800 -16.22000 59.64100 1.000 68.37000 193 SER B CA 1
ATOM 5672 C C . SER B 1 193 ? 14.52500 -15.26600 58.76500 1.000 74.59000 193 SER B C 1
ATOM 5673 O O . SER B 1 193 ? 13.78600 -15.70000 57.87200 1.000 81.01000 193 SER B O 1
ATOM 5676 N N . VAL B 1 194 ? 14.65300 -13.96100 59.00800 1.000 76.58000 194 VAL B N 1
ATOM 5677 C CA . VAL B 1 194 ? 13.95200 -12.98600 58.18000 1.000 79.05000 194 VAL B CA 1
ATOM 5678 C C . VAL B 1 194 ? 14.47900 -13.02000 56.75000 1.000 77.43000 194 VAL B C 1
ATOM 5679 O O . VAL B 1 194 ? 13.70900 -12.88100 55.79500 1.000 73.93000 194 VAL B O 1
ATOM 5683 N N . LYS B 1 195 ? 15.78800 -13.21100 56.57600 1.000 80.91000 195 LYS B N 1
ATOM 5684 C CA . LYS B 1 195 ? 16.34500 -13.35600 55.23500 1.000 88.30000 195 LYS B CA 1
ATOM 5685 C C . LYS B 1 195 ? 15.80700 -14.60400 54.54800 1.000 86.99000 195 LYS B C 1
ATOM 5686 O O . LYS B 1 195 ? 15.50700 -14.58200 53.34900 1.000 87.47000 195 LYS B O 1
ATOM 5692 N N . GLU B 1 196 ? 15.69100 -15.70600 55.29200 1.000 82.39000 196 GLU B N 1
ATOM 5693 C CA . GLU B 1 196 ? 15.11200 -16.92300 54.73200 1.000 79.82000 196 GLU B CA 1
ATOM 5694 C C . GLU B 1 196 ? 13.67600 -16.69000 54.28800 1.000 73.82000 196 GLU B C 1
ATOM 5695 O O . GLU B 1 196 ? 13.26000 -17.16400 53.22500 1.000 70.49000 196 GLU B O 1
ATOM 5701 N N . LEU B 1 197 ? 12.90200 -15.96600 55.09400 1.000 74.21000 197 LEU B N 1
ATOM 5702 C CA . LEU B 1 197 ? 11.54000 -15.61900 54.70700 1.000 75.43000 197 LEU B CA 1
ATOM 5703 C C . LEU B 1 197 ? 11.50200 -14.71000 53.48600 1.000 78.10000 197 LEU B C 1
ATOM 5704 O O . LEU B 1 197 ? 10.62300 -14.86200 52.63300 1.000 80.43000 197 LEU B O 1
ATOM 5709 N N . ARG B 1 198 ? 12.43000 -13.75900 53.39100 1.000 80.93000 198 ARG B N 1
ATOM 5710 C CA . ARG B 1 198 ? 12.44900 -12.85400 52.24700 1.000 80.30000 198 ARG B CA 1
ATOM 5711 C C . ARG B 1 198 ? 12.82800 -13.58900 50.96800 1.000 80.96000 198 ARG B C 1
ATOM 5712 O O . ARG B 1 198 ? 12.33200 -13.25800 49.88500 1.000 80.38000 198 ARG B O 1
ATOM 5720 N N . SER B 1 199 ? 13.70600 -14.58800 51.07300 1.000 83.37000 199 SER B N 1
ATOM 5721 C CA . SER B 1 199 ? 14.13700 -15.34300 49.90300 1.000 82.30000 199 SER B CA 1
ATOM 5722 C C . SER B 1 199 ? 13.01400 -16.15900 49.27900 1.000 83.36000 199 SER B C 1
ATOM 5723 O O . SER B 1 199 ? 13.14800 -16.57800 48.12500 1.000 89.21000 199 SER B O 1
ATOM 5726 N N . ILE B 1 200 ? 11.92500 -16.39600 50.00200 1.000 80.08000 200 ILE B N 1
ATOM 5727 C CA . ILE B 1 200 ? 10.78400 -17.12500 49.47300 1.000 80.01000 200 ILE B CA 1
ATOM 5728 C C . ILE B 1 200 ? 9.60400 -16.19100 49.21000 1.000 82.12000 200 ILE B C 1
ATOM 5729 O O . ILE B 1 200 ? 8.47000 -16.64600 49.08200 1.000 82.47000 200 ILE B O 1
ATOM 5734 N N . GLY B 1 201 ? 9.85800 -14.88800 49.13100 1.000 85.20000 201 GLY B N 1
ATOM 5735 C CA . GLY B 1 201 ? 8.82300 -13.94300 48.76700 1.000 84.29000 201 GLY B CA 1
ATOM 5736 C C . GLY B 1 201 ? 7.87400 -13.55000 49.87300 1.000 84.10000 201 GLY B C 1
ATOM 5737 O O . GLY B 1 201 ? 6.83900 -12.94000 49.59200 1.000 88.18000 201 GLY B O 1
ATOM 5738 N N . LEU B 1 202 ? 8.18800 -13.87400 51.12400 1.000 83.28000 202 LEU B N 1
ATOM 5739 C CA . LEU B 1 202 ? 7.34900 -13.51900 52.26000 1.000 84.69000 202 LEU B CA 1
ATOM 5740 C C . LEU B 1 202 ? 8.05600 -12.47900 53.11300 1.000 87.67000 202 LEU B C 1
ATOM 5741 O O . LEU B 1 202 ? 9.18200 -12.70100 53.56600 1.000 88.44000 202 LEU B O 1
ATOM 5746 N N . GLN B 1 203 ? 7.39100 -11.34800 53.33200 1.000 91.47000 203 GLN B N 1
ATOM 5747 C CA . GLN B 1 203 ? 7.90000 -10.29600 54.20100 1.000 94.91000 203 GLN B CA 1
ATOM 5748 C C . GLN B 1 203 ? 7.06900 -10.27200 55.47400 1.000 92.41000 203 GLN B C 1
ATOM 5749 O O . GLN B 1 203 ? 5.87000 -9.95000 55.41700 1.000 94.30000 203 GLN B O 1
ATOM 5755 N N . PRO B 1 204 ? 7.63500 -10.61500 56.62800 1.000 93.96000 204 PRO B N 1
ATOM 5756 C CA . PRO B 1 204 ? 6.84800 -10.58700 57.86400 1.000 92.70000 204 PRO B CA 1
ATOM 5757 C C . PRO B 1 204 ? 6.41400 -9.17000 58.20200 1.000 93.36000 204 PRO B C 1
ATOM 5758 O O . PRO B 1 204 ? 7.14300 -8.20400 57.97100 1.000 96.07000 204 PRO B O 1
ATOM 5762 N N . ASP B 1 205 ? 5.20800 -9.05600 58.75200 1.000 88.56000 205 ASP B N 1
ATOM 5763 C CA . ASP B 1 205 ? 4.67600 -7.77200 59.18600 1.000 89.47000 205 ASP B CA 1
ATOM 5764 C C . ASP B 1 205 ? 4.83900 -7.53800 60.67800 1.000 93.99000 205 ASP B C 1
ATOM 5765 O O . ASP B 1 205 ? 4.98200 -6.38700 61.10100 1.000 92.88000 205 ASP B O 1
ATOM 5770 N N . VAL B 1 206 ? 4.81300 -8.59700 61.48300 1.000 98.60000 206 VAL B N 1
ATOM 5771 C CA . VAL B 1 206 ? 5.05200 -8.51000 62.91700 1.000 94.58000 206 VAL B CA 1
ATOM 5772 C C . VAL B 1 206 ? 6.07300 -9.56500 63.30900 1.000 90.50000 206 VAL B C 1
ATOM 5773 O O . VAL B 1 206 ? 6.05900 -10.68300 62.78500 1.000 86.28000 206 VAL B O 1
ATOM 5777 N N . LEU B 1 207 ? 6.96000 -9.20500 64.23100 1.000 89.34000 207 LEU B N 1
ATOM 5778 C CA . LEU B 1 207 ? 7.98300 -10.10500 64.74600 1.000 89.26000 207 LEU B CA 1
ATOM 5779 C C . LEU B 1 207 ? 7.73700 -10.32500 66.23100 1.000 91.48000 207 LEU B C 1
ATOM 5780 O O . LEU B 1 207 ? 7.64500 -9.36100 66.99700 1.000 92.29000 207 LEU B O 1
ATOM 5785 N N . VAL B 1 208 ? 7.63200 -11.58600 66.63400 1.000 85.95000 208 VAL B N 1
ATOM 5786 C CA . VAL B 1 208 ? 7.44100 -11.95500 68.03100 1.000 78.86000 208 VAL B CA 1
ATOM 5787 C C . VAL B 1 208 ? 8.75200 -12.54800 68.52700 1.000 78.14000 208 VAL B C 1
ATOM 5788 O O . VAL B 1 208 ? 9.11400 -13.67100 68.16300 1.000 79.55000 208 VAL B O 1
ATOM 5792 N N . CYS B 1 209 ? 9.46100 -11.79800 69.36400 1.000 83.13000 209 CYS B N 1
ATOM 5793 C CA . CYS B 1 209 ? 10.78200 -12.18200 69.84600 1.000 82.16000 209 CYS B CA 1
ATOM 5794 C C . CYS B 1 209 ? 10.62600 -12.97600 71.13800 1.000 76.02000 209 CYS B C 1
ATOM 5795 O O . CYS B 1 209 ? 10.08900 -12.47000 72.12700 1.000 86.29000 209 CYS B O 1
ATOM 5798 N N . ARG B 1 210 ? 11.10000 -14.21600 71.12100 1.000 71.73000 210 ARG B N 1
ATOM 5799 C CA . ARG B 1 210 ? 11.03700 -15.10100 72.27200 1.000 77.38000 210 ARG B CA 1
ATOM 5800 C C . ARG B 1 210 ? 12.41100 -15.20300 72.91600 1.000 78.22000 210 ARG B C 1
ATOM 5801 O O . ARG B 1 210 ? 13.41800 -15.39500 72.22800 1.000 86.30000 210 ARG B O 1
ATOM 5809 N N . SER B 1 211 ? 12.45000 -15.07100 74.23700 1.000 70.88000 211 SER B N 1
ATOM 5810 C CA . SER B 1 211 ? 13.71100 -15.15700 74.95900 1.000 74.13000 211 SER B CA 1
ATOM 5811 C C . SER B 1 211 ? 13.42400 -15.49400 76.41200 1.000 86.67000 211 SER B C 1
ATOM 5812 O O . SER B 1 211 ? 12.31800 -15.27300 76.91200 1.000 90.88000 211 SER B O 1
ATOM 5815 N N . ASP B 1 212 ? 14.43900 -16.03500 77.08100 1.000 88.77000 212 ASP B N 1
ATOM 5816 C CA . ASP B 1 212 ? 14.38800 -16.28200 78.51400 1.000 85.23000 212 ASP B CA 1
ATOM 5817 C C . ASP B 1 212 ? 14.94100 -15.11300 79.31500 1.000 82.71000 212 ASP B C 1
ATOM 5818 O O . ASP B 1 212 ? 14.94800 -15.16500 80.54800 1.000 91.44000 212 ASP B O 1
ATOM 5823 N N . HIS B 1 213 ? 15.38900 -14.06500 78.64100 1.000 86.60000 213 HIS B N 1
ATOM 5824 C CA . HIS B 1 213 ? 15.91500 -12.85300 79.24500 1.000 90.05000 213 HIS B CA 1
ATOM 5825 C C . HIS B 1 213 ? 15.23500 -11.65300 78.60700 1.000 88.69000 213 HIS B C 1
ATOM 5826 O O . HIS B 1 213 ? 14.71300 -11.74900 77.49200 1.000 91.39000 213 HIS B O 1
ATOM 5833 N N . PRO B 1 214 ? 15.20700 -10.51200 79.29600 1.000 91.91000 214 PRO B N 1
ATOM 5834 C CA . PRO B 1 214 ? 14.48100 -9.35200 78.76600 1.000 94.39000 214 PRO B CA 1
ATOM 5835 C C . PRO B 1 214 ? 15.02000 -8.90000 77.41700 1.000 93.83000 214 PRO B C 1
ATOM 5836 O O . PRO B 1 214 ? 16.21900 -8.97800 77.14500 1.000 90.10000 214 PRO B O 1
ATOM 5840 N N . ILE B 1 215 ? 14.10900 -8.42700 76.56800 1.000 94.16000 215 ILE B N 1
ATOM 5841 C CA . ILE B 1 215 ? 14.46500 -7.88000 75.26500 1.000 90.90000 215 ILE B CA 1
ATOM 5842 C C . ILE B 1 215 ? 14.41600 -6.36200 75.36200 1.000 98.08000 215 ILE B C 1
ATOM 5843 O O . ILE B 1 215 ? 13.33900 -5.76900 75.49600 1.000 103.48000 215 ILE B O 1
ATOM 5848 N N . ASP B 1 216 ? 15.58100 -5.72400 75.30800 1.000 99.40000 216 ASP B N 1
ATOM 5849 C CA . ASP B 1 216 ? 15.65900 -4.29200 75.54400 1.000 106.92000 216 ASP B CA 1
ATOM 5850 C C . ASP B 1 216 ? 15.26700 -3.51100 74.29000 1.000 103.67000 216 ASP B C 1
ATOM 5851 O O . ASP B 1 216 ? 15.08600 -4.06400 73.20100 1.000 98.98000 216 ASP B O 1
ATOM 5856 N N . VAL B 1 217 ? 15.13000 -2.19500 74.46600 1.000 107.37000 217 VAL B N 1
ATOM 5857 C CA . VAL B 1 217 ? 14.59600 -1.34100 73.40900 1.000 105.69000 217 VAL B CA 1
ATOM 5858 C C . VAL B 1 217 ? 15.56700 -1.22200 72.24100 1.000 108.42000 217 VAL B C 1
ATOM 5859 O O . VAL B 1 217 ? 15.14200 -1.17000 71.08100 1.000 114.82000 217 VAL B O 1
ATOM 5863 N N . SER B 1 218 ? 16.87200 -1.15900 72.51400 1.000 110.39000 218 SER B N 1
ATOM 5864 C CA . SER B 1 218 ? 17.84100 -0.99600 71.43400 1.000 111.71000 218 SER B CA 1
ATOM 5865 C C . SER B 1 218 ? 17.83400 -2.20300 70.50400 1.000 106.52000 218 SER B C 1
ATOM 5866 O O . SER B 1 218 ? 17.95700 -2.06300 69.28100 1.000 105.80000 218 SER B O 1
ATOM 5869 N N . SER B 1 219 ? 17.69700 -3.40400 71.07000 1.000 107.04000 219 SER B N 1
ATOM 5870 C CA . SER B 1 219 ? 17.57800 -4.59700 70.24000 1.000 104.25000 219 SER B CA 1
ATOM 5871 C C . SER B 1 219 ? 16.32300 -4.53900 69.38000 1.000 106.14000 219 SER B C 1
ATOM 5872 O O . SER B 1 219 ? 16.33900 -4.95700 68.21900 1.000 105.60000 219 SER B O 1
ATOM 5875 N N . ARG B 1 220 ? 15.22300 -4.02500 69.93600 1.000 105.29000 220 ARG B N 1
ATOM 5876 C CA . ARG B 1 220 ? 14.00300 -3.87100 69.15100 1.000 102.47000 220 ARG B CA 1
ATOM 5877 C C . ARG B 1 220 ? 14.19800 -2.87900 68.01100 1.000 109.09000 220 ARG B C 1
ATOM 5878 O O . ARG B 1 220 ? 13.72600 -3.10900 66.89300 1.000 115.75000 220 ARG B O 1
ATOM 5886 N N . ARG B 1 221 ? 14.89600 -1.77200 68.27100 1.000 112.52000 221 ARG B N 1
ATOM 5887 C CA . ARG B 1 221 ? 15.17400 -0.80900 67.20900 1.000 113.56000 221 ARG B CA 1
ATOM 5888 C C . ARG B 1 221 ? 16.03100 -1.43100 66.11400 1.000 109.08000 221 ARG B C 1
ATOM 5889 O O . ARG B 1 221 ? 15.74800 -1.26200 64.92000 1.000 103.57000 221 ARG B O 1
ATOM 5897 N N . LYS B 1 222 ? 17.07500 -2.16500 66.50500 1.000 106.41000 222 LYS B N 1
ATOM 5898 C CA . LYS B 1 222 ? 17.93900 -2.81100 65.52300 1.000 105.34000 222 LYS B CA 1
ATOM 5899 C C . LYS B 1 222 ? 17.16900 -3.83700 64.70400 1.000 109.38000 222 LYS B C 1
ATOM 5900 O O . LYS B 1 222 ? 17.32100 -3.90700 63.47900 1.000 109.44000 222 LYS B O 1
ATOM 5906 N N . ILE B 1 223 ? 16.33000 -4.63700 65.36200 1.000 108.42000 223 ILE B N 1
ATOM 5907 C CA . ILE B 1 223 ? 15.58900 -5.67600 64.66000 1.000 108.18000 223 ILE B CA 1
ATOM 5908 C C . ILE B 1 223 ? 14.52600 -5.06500 63.75700 1.000 109.29000 223 ILE B C 1
ATOM 5909 O O . ILE B 1 223 ? 14.16800 -5.65200 62.73000 1.000 117.64000 223 ILE B O 1
ATOM 5914 N N . ALA B 1 224 ? 14.00000 -3.89000 64.11200 1.000 108.26000 224 ALA B N 1
ATOM 5915 C CA . ALA B 1 224 ? 13.02200 -3.23600 63.25000 1.000 112.28000 224 ALA B CA 1
ATOM 5916 C C . ALA B 1 224 ? 13.69000 -2.61100 62.03300 1.000 114.53000 224 ALA B C 1
ATOM 5917 O O . ALA B 1 224 ? 13.14000 -2.65200 60.92600 1.000 104.44000 224 ALA B O 1
ATOM 5919 N N . LEU B 1 225 ? 14.87400 -2.02200 62.21500 1.000 116.95000 225 LEU B N 1
ATOM 5920 C CA . LEU B 1 225 ? 15.55400 -1.39200 61.08800 1.000 113.97000 225 LEU B CA 1
ATOM 5921 C C . LEU B 1 225 ? 16.15600 -2.43000 60.14800 1.000 114.68000 225 LEU B C 1
ATOM 5922 O O . LEU B 1 225 ? 16.16100 -2.23900 58.92700 1.000 118.56000 225 LEU B O 1
ATOM 5927 N N . PHE B 1 226 ? 16.65900 -3.53500 60.69200 1.000 112.89000 226 PHE B N 1
ATOM 5928 C CA . PHE B 1 226 ? 17.30600 -4.56800 59.89500 1.000 114.51000 226 PHE B CA 1
ATOM 5929 C C . PHE B 1 226 ? 16.31400 -5.51400 59.23100 1.000 110.19000 226 PHE B C 1
ATOM 5930 O O . PHE B 1 226 ? 16.73400 -6.44500 58.53700 1.000 111.59000 226 PHE B O 1
ATOM 5938 N N . THR B 1 227 ? 15.01200 -5.30800 59.43500 1.000 107.70000 227 THR B N 1
ATOM 5939 C CA . THR B 1 227 ? 13.99200 -6.07400 58.73500 1.000 106.18000 227 THR B CA 1
ATOM 5940 C C . THR B 1 227 ? 12.97900 -5.21000 58.00300 1.000 110.45000 227 THR B C 1
ATOM 5941 O O . THR B 1 227 ? 12.04600 -5.76400 57.41100 1.000 112.55000 227 THR B O 1
ATOM 5945 N N . ASN B 1 228 ? 13.12800 -3.88400 58.02200 1.000 113.95000 228 ASN B N 1
ATOM 5946 C CA . ASN B 1 228 ? 12.20900 -2.95900 57.36000 1.000 116.75000 228 ASN B CA 1
ATOM 5947 C C . ASN B 1 228 ? 10.77600 -3.16700 57.85500 1.000 117.86000 228 ASN B C 1
ATOM 5948 O O . ASN B 1 228 ? 9.83300 -3.34000 57.08000 1.000 107.92000 228 ASN B O 1
ATOM 5953 N N . VAL B 1 229 ? 10.63400 -3.14600 59.17800 1.000 123.08000 229 VAL B N 1
ATOM 5954 C CA . VAL B 1 229 ? 9.35100 -3.31200 59.85000 1.000 119.13000 229 VAL B CA 1
ATOM 5955 C C . VAL B 1 229 ? 9.16800 -2.15700 60.82400 1.000 112.06000 229 VAL B C 1
ATOM 5956 O O . VAL B 1 229 ? 10.11600 -1.75500 61.50800 1.000 113.40000 229 VAL B O 1
ATOM 5960 N N . GLU B 1 230 ? 7.95100 -1.62200 60.87800 1.000 106.83000 230 GLU B N 1
ATOM 5961 C CA . GLU B 1 230 ? 7.65900 -0.49500 61.75300 1.000 122.97000 230 GLU B CA 1
ATOM 5962 C C . GLU B 1 230 ? 7.90400 -0.87600 63.21200 1.000 125.81000 230 GLU B C 1
ATOM 5963 O O . GLU B 1 230 ? 7.68100 -2.01700 63.62500 1.000 120.34000 230 GLU B O 1
ATOM 5969 N N . GLU B 1 231 ? 8.38800 0.10100 63.98900 1.000 123.66000 231 GLU B N 1
ATOM 5970 C CA . GLU B 1 231 ? 8.89900 -0.17700 65.33000 1.000 117.25000 231 GLU B CA 1
ATOM 5971 C C . GLU B 1 231 ? 7.85200 -0.83200 66.22100 1.000 111.64000 231 GLU B C 1
ATOM 5972 O O . GLU B 1 231 ? 8.13600 -1.83300 66.88800 1.000 104.61000 231 GLU B O 1
ATOM 5978 N N . ARG B 1 232 ? 6.63500 -0.28700 66.24600 1.000 118.92000 232 ARG B N 1
ATOM 5979 C CA . ARG B 1 232 ? 5.61000 -0.81900 67.13500 1.000 116.64000 232 ARG B CA 1
ATOM 5980 C C . ARG B 1 232 ? 5.19100 -2.23400 66.76700 1.000 115.85000 232 ARG B C 1
ATOM 5981 O O . ARG B 1 232 ? 4.52900 -2.89300 67.57600 1.000 111.88000 232 ARG B O 1
ATOM 5989 N N . ALA B 1 233 ? 5.55900 -2.71600 65.58000 1.000 115.94000 233 ALA B N 1
ATOM 5990 C CA . ALA B 1 233 ? 5.28400 -4.08300 65.16600 1.000 111.41000 233 ALA B CA 1
ATOM 5991 C C . ALA B 1 233 ? 6.37100 -5.05200 65.61400 1.000 102.98000 233 ALA B C 1
ATOM 5992 O O . ALA B 1 233 ? 6.49600 -6.14100 65.04600 1.000 96.51000 233 ALA B O 1
ATOM 5994 N N . VAL B 1 234 ? 7.16200 -4.67400 66.61500 1.000 98.95000 234 VAL B N 1
ATOM 5995 C CA . VAL B 1 234 ? 8.15400 -5.57300 67.19300 1.000 96.70000 234 VAL B CA 1
ATOM 5996 C C . VAL B 1 234 ? 7.70000 -5.94200 68.59700 1.000 97.63000 234 VAL B C 1
ATOM 5997 O O . VAL B 1 234 ? 7.90700 -5.18500 69.55100 1.000 104.52000 234 VAL B O 1
ATOM 6001 N N . ILE B 1 235 ? 7.07100 -7.10100 68.72900 1.000 92.18000 235 ILE B N 1
ATOM 6002 C CA . ILE B 1 235 ? 6.51000 -7.54200 69.99800 1.000 91.54000 235 ILE B CA 1
ATOM 6003 C C . ILE B 1 235 ? 7.51400 -8.44900 70.69000 1.000 89.90000 235 ILE B C 1
ATOM 6004 O O . ILE B 1 235 ? 8.03600 -9.39200 70.08400 1.000 90.50000 235 ILE B O 1
ATOM 6009 N N . ALA B 1 236 ? 7.79100 -8.16300 71.95700 1.000 88.44000 236 ALA B N 1
ATOM 6010 C CA . ALA B 1 236 ? 8.69100 -8.97300 72.76400 1.000 90.12000 236 ALA B CA 1
ATOM 6011 C C . ALA B 1 236 ? 7.86300 -9.83000 73.71200 1.000 91.88000 236 ALA B C 1
ATOM 6012 O O . ALA B 1 236 ? 7.16400 -9.30100 74.58200 1.000 99.87000 236 ALA B O 1
ATOM 6014 N N . LEU B 1 237 ? 7.94400 -11.14700 73.54300 1.000 88.98000 237 LEU B N 1
ATOM 6015 C CA . LEU B 1 237 ? 7.21400 -12.09600 74.38100 1.000 79.12000 237 LEU B CA 1
ATOM 6016 C C . LEU B 1 237 ? 8.23900 -12.97500 75.08800 1.000 81.46000 237 LEU B C 1
ATOM 6017 O O . LEU B 1 237 ? 8.82400 -13.87300 74.47700 1.000 87.83000 237 LEU B O 1
ATOM 6022 N N . GLU B 1 238 ? 8.44600 -12.71900 76.37200 1.000 79.86000 238 GLU B N 1
ATOM 6023 C CA . GLU B 1 238 ? 9.44700 -13.41300 77.16400 1.000 83.51000 238 GLU B CA 1
ATOM 6024 C C . GLU B 1 238 ? 8.81900 -14.60600 77.87400 1.000 87.68000 238 GLU B C 1
ATOM 6025 O O . GLU B 1 238 ? 7.60200 -14.80000 77.86100 1.000 94.82000 238 GLU B O 1
ATOM 6031 N N . ASP B 1 239 ? 9.67200 -15.42000 78.49000 1.000 89.83000 239 ASP B N 1
ATOM 6032 C CA . ASP B 1 239 ? 9.18100 -16.51300 79.31800 1.000 92.65000 239 ASP B CA 1
ATOM 6033 C C . ASP B 1 239 ? 8.37800 -15.95100 80.48100 1.000 98.22000 239 ASP B C 1
ATOM 6034 O O . ASP B 1 239 ? 8.88300 -15.13800 81.26200 1.000 101.69000 239 ASP B O 1
ATOM 6039 N N . VAL B 1 240 ? 7.12700 -16.38200 80.59400 1.000 98.05000 240 VAL B N 1
ATOM 6040 C CA . VAL B 1 240 ? 6.18900 -15.80300 81.54200 1.000 98.90000 240 VAL B CA 1
ATOM 6041 C C . VAL B 1 240 ? 5.89700 -16.80600 82.64800 1.000 99.44000 240 VAL B C 1
ATOM 6042 O O . VAL B 1 240 ? 6.18200 -18.00200 82.54000 1.000 104.25000 240 VAL B O 1
ATOM 6046 N N . ASP B 1 241 ? 5.31500 -16.29700 83.73500 1.000 100.41000 241 ASP B N 1
ATOM 6047 C CA . ASP B 1 241 ? 4.93700 -17.14900 84.85600 1.000 96.07000 241 ASP B CA 1
ATOM 6048 C C . ASP B 1 241 ? 3.69900 -17.98200 84.55300 1.000 95.59000 241 ASP B C 1
ATOM 6049 O O . ASP B 1 241 ? 3.52800 -19.06000 85.13200 1.000 91.35000 241 ASP B O 1
ATOM 6054 N N . THR B 1 242 ? 2.83200 -17.50900 83.66100 1.000 97.76000 242 THR B N 1
ATOM 6055 C CA . THR B 1 242 ? 1.67900 -18.28300 83.22700 1.000 98.99000 242 THR B CA 1
ATOM 6056 C C . THR B 1 242 ? 1.27700 -17.81900 81.83600 1.000 98.28000 242 THR B C 1
ATOM 6057 O O . THR B 1 242 ? 1.48200 -16.65600 81.47700 1.000 96.60000 242 THR B O 1
ATOM 6061 N N . ILE B 1 243 ? 0.72400 -18.74300 81.04800 1.000 98.96000 243 ILE B N 1
ATOM 6062 C CA . ILE B 1 243 ? 0.40300 -18.42600 79.66100 1.000 100.42000 243 ILE B CA 1
ATOM 6063 C C . ILE B 1 243 ? -0.77900 -17.47100 79.57600 1.000 102.31000 243 ILE B C 1
ATOM 6064 O O . ILE B 1 243 ? -0.86500 -16.66300 78.64400 1.000 100.80000 243 ILE B O 1
ATOM 6069 N N . TYR B 1 244 ? -1.70100 -17.53700 80.53700 1.000 98.05000 244 TYR B N 1
ATOM 6070 C CA . TYR B 1 244 ? -2.90800 -16.72300 80.48600 1.000 92.18000 244 TYR B CA 1
ATOM 6071 C C . TYR B 1 244 ? -2.62500 -15.23500 80.63300 1.000 94.64000 244 TYR B C 1
ATOM 6072 O O . TYR B 1 244 ? -3.51100 -14.42400 80.34300 1.000 94.15000 244 TYR B O 1
ATOM 6081 N N . ARG B 1 245 ? -1.42900 -14.85700 81.07600 1.000 97.41000 245 ARG B N 1
ATOM 6082 C CA . ARG B 1 245 ? -1.03500 -13.45700 81.12300 1.000 101.46000 245 ARG B CA 1
ATOM 6083 C C . ARG B 1 245 ? -0.52200 -12.94200 79.78600 1.000 98.95000 245 ARG B C 1
ATOM 6084 O O . ARG B 1 245 ? -0.40100 -11.72400 79.61600 1.000 97.91000 245 ARG B O 1
ATOM 6092 N N . ILE B 1 246 ? -0.22800 -13.83400 78.83500 1.000 102.49000 246 ILE B N 1
ATOM 6093 C CA . ILE B 1 246 ? 0.28500 -13.39100 77.53500 1.000 100.40000 246 ILE B CA 1
ATOM 6094 C C . ILE B 1 246 ? -0.67000 -12.43000 76.83800 1.000 102.00000 246 ILE B C 1
ATOM 6095 O O . ILE B 1 246 ? -0.20100 -11.42300 76.28900 1.000 101.96000 246 ILE B O 1
ATOM 6100 N N . PRO B 1 247 ? -1.99300 -12.65700 76.81000 1.000 101.77000 247 PRO B N 1
ATOM 6101 C CA . PRO B 1 247 ? -2.87500 -11.65900 76.17800 1.000 100.00000 247 PRO B CA 1
ATOM 6102 C C . PRO B 1 247 ? -2.73800 -10.26700 76.76800 1.000 105.16000 247 PRO B C 1
ATOM 6103 O O . PRO B 1 247 ? -2.86400 -9.27700 76.03900 1.000 99.85000 247 PRO B O 1
ATOM 6107 N N . SER B 1 248 ? -2.48400 -10.16000 78.07100 1.000 107.93000 248 SER B N 1
ATOM 6108 C CA . SER B 1 248 ? -2.25200 -8.84700 78.66000 1.000 107.26000 248 SER B CA 1
ATOM 6109 C C . SER B 1 248 ? -1.01000 -8.19500 78.06700 1.000 108.10000 248 SER B C 1
ATOM 6110 O O . SER B 1 248 ? -1.07200 -7.07000 77.55700 1.000 113.91000 248 SER B O 1
ATOM 6113 N N . VAL B 1 249 ? 0.12000 -8.91100 78.08500 1.000 100.63000 249 VAL B N 1
ATOM 6114 C CA . VAL B 1 249 ? 1.39200 -8.33700 77.64500 1.000 97.39000 249 VAL B CA 1
ATOM 6115 C C . VAL B 1 249 ? 1.28400 -7.85300 76.20600 1.000 101.45000 249 VAL B C 1
ATOM 6116 O O . VAL B 1 249 ? 1.65100 -6.71800 75.88000 1.000 105.54000 249 VAL B O 1
ATOM 6120 N N . LEU B 1 250 ? 0.75200 -8.70700 75.32800 1.000 103.09000 250 LEU B N 1
ATOM 6121 C CA . LEU B 1 250 ? 0.57200 -8.31000 73.93700 1.000 109.64000 250 LEU B CA 1
ATOM 6122 C C . LEU B 1 250 ? -0.30100 -7.06800 73.83800 1.000 112.01000 250 LEU B C 1
ATOM 6123 O O . LEU B 1 250 ? 0.00600 -6.14100 73.07800 1.000 109.78000 250 LEU B O 1
ATOM 6128 N N . HIS B 1 251 ? -1.37700 -7.01600 74.62800 1.000 110.01000 251 HIS B N 1
ATOM 6129 C CA . HIS B 1 251 ? -2.24500 -5.84600 74.60600 1.000 110.76000 251 HIS B CA 1
ATOM 6130 C C . HIS B 1 251 ? -1.47200 -4.60600 75.03500 1.000 112.57000 251 HIS B C 1
ATOM 6131 O O . HIS B 1 251 ? -1.68700 -3.51800 74.49000 1.000 114.75000 251 HIS B O 1
ATOM 6138 N N . ALA B 1 252 ? -0.53000 -4.76400 75.96700 1.000 114.64000 252 ALA B N 1
ATOM 6139 C CA . ALA B 1 252 ? 0.26100 -3.63000 76.42400 1.000 114.83000 252 ALA B CA 1
ATOM 6140 C C . ALA B 1 252 ? 1.18300 -3.09200 75.34100 1.000 112.46000 252 ALA B C 1
ATOM 6141 O O . ALA B 1 252 ? 1.72000 -1.99000 75.49500 1.000 105.74000 252 ALA B O 1
ATOM 6143 N N . GLN B 1 253 ? 1.38300 -3.83700 74.25400 1.000 108.57000 253 GLN B N 1
ATOM 6144 C CA . GLN B 1 253 ? 2.23000 -3.39000 73.15800 1.000 106.40000 253 GLN B CA 1
ATOM 6145 C C . GLN B 1 253 ? 1.42900 -2.97600 71.93100 1.000 111.24000 253 GLN B C 1
ATOM 6146 O O . GLN B 1 253 ? 2.01700 -2.72700 70.87400 1.000 108.89000 253 GLN B O 1
ATOM 6152 N N . GLY B 1 254 ? 0.10600 -2.89200 72.04800 1.000 115.64000 254 GLY B N 1
ATOM 6153 C CA . GLY B 1 254 ? -0.71900 -2.39800 70.96200 1.000 119.10000 254 GLY B CA 1
ATOM 6154 C C . GLY B 1 254 ? -0.68600 -3.23900 69.70900 1.000 119.83000 254 GLY B C 1
ATOM 6155 O O . GLY B 1 254 ? -0.80300 -2.69900 68.60500 1.000 122.30000 254 GLY B O 1
ATOM 6156 N N . LEU B 1 255 ? -0.52000 -4.55300 69.84600 1.000 116.81000 255 LEU B N 1
ATOM 6157 C CA . LEU B 1 255 ? -0.51100 -5.41800 68.67300 1.000 118.21000 255 LEU B CA 1
ATOM 6158 C C . LEU B 1 255 ? -1.91800 -5.61500 68.12300 1.000 119.59000 255 LEU B C 1
ATOM 6159 O O . LEU B 1 255 ? -2.11900 -5.66300 66.90300 1.000 118.40000 255 LEU B O 1
ATOM 6164 N N . ASP B 1 256 ? -2.90800 -5.72900 69.01100 1.000 117.21000 256 ASP B N 1
ATOM 6165 C CA . ASP B 1 256 ? -4.29300 -5.70800 68.55700 1.000 113.02000 256 ASP B CA 1
ATOM 6166 C C . ASP B 1 256 ? -4.60900 -4.40900 67.83300 1.000 119.10000 256 ASP B C 1
ATOM 6167 O O . ASP B 1 256 ? -5.38500 -4.40900 66.87000 1.000 116.08000 256 ASP B O 1
ATOM 6172 N N . ASP B 1 257 ? -4.01000 -3.29800 68.27400 1.000 124.69000 257 ASP B N 1
ATOM 6173 C CA . ASP B 1 257 ? -4.15400 -2.03800 67.55500 1.000 125.47000 257 ASP B CA 1
ATOM 6174 C C . ASP B 1 257 ? -3.61100 -2.15500 66.13800 1.000 125.36000 257 ASP B C 1
ATOM 6175 O O . ASP B 1 257 ? -4.23700 -1.68000 65.18400 1.000 128.25000 257 ASP B O 1
ATOM 6180 N N . ILE B 1 258 ? -2.44900 -2.79200 65.98300 1.000 123.42000 258 ILE B N 1
ATOM 6181 C CA . ILE B 1 258 ? -1.87600 -2.99000 64.65500 1.000 122.60000 258 ILE B CA 1
ATOM 6182 C C . ILE B 1 258 ? -2.81500 -3.82500 63.79700 1.000 117.58000 258 ILE B C 1
ATOM 6183 O O . ILE B 1 258 ? -3.03700 -3.52500 62.61700 1.000 115.32000 258 ILE B O 1
ATOM 6188 N N . VAL B 1 259 ? -3.38700 -4.88000 64.38000 1.000 115.68000 259 VAL B N 1
ATOM 6189 C CA . VAL B 1 259 ? -4.27800 -5.75400 63.62200 1.000 114.36000 259 VAL B CA 1
ATOM 6190 C C . VAL B 1 259 ? -5.50100 -4.98400 63.14100 1.000 117.78000 259 VAL B C 1
ATOM 6191 O O . VAL B 1 259 ? -5.86900 -5.04500 61.96100 1.000 117.59000 259 VAL B O 1
ATOM 6195 N N . VAL B 1 260 ? -6.14700 -4.23800 64.04200 1.000 123.70000 260 VAL B N 1
ATOM 6196 C CA . VAL B 1 260 ? -7.37100 -3.54800 63.64200 1.000 123.93000 260 VAL B CA 1
ATOM 6197 C C . VAL B 1 260 ? -7.05900 -2.42600 62.66300 1.000 122.69000 260 VAL B C 1
ATOM 6198 O O . VAL B 1 260 ? -7.86600 -2.13000 61.77600 1.000 122.76000 260 VAL B O 1
ATOM 6202 N N . GLU B 1 261 ? -5.90600 -1.76800 62.81000 1.000 120.95000 261 GLU B N 1
ATOM 6203 C CA . GLU B 1 261 ? -5.53100 -0.71600 61.87200 1.000 123.77000 261 GLU B CA 1
ATOM 6204 C C . GLU B 1 261 ? -5.29100 -1.28500 60.47900 1.000 128.35000 261 GLU B C 1
ATOM 6205 O O . GLU B 1 261 ? -5.79100 -0.75100 59.48300 1.000 132.12000 261 GLU B O 1
ATOM 6211 N N . ARG B 1 262 ? -4.52200 -2.37300 60.39000 1.000 128.24000 262 ARG B N 1
ATOM 6212 C CA . ARG B 1 262 ? -4.23800 -2.96900 59.08900 1.000 122.08000 262 ARG B CA 1
ATOM 6213 C C . ARG B 1 262 ? -5.50900 -3.50100 58.44000 1.000 116.47000 262 ARG B C 1
ATOM 6214 O O . ARG B 1 262 ? -5.72700 -3.32400 57.23700 1.000 117.19000 262 ARG B O 1
ATOM 6222 N N . PHE B 1 263 ? -6.36500 -4.15400 59.22600 1.000 121.29000 263 PHE B N 1
ATOM 6223 C CA . PHE B 1 263 ? -7.58500 -4.73600 58.68200 1.000 123.50000 263 PHE B CA 1
ATOM 6224 C C . PHE B 1 263 ? -8.71800 -3.72900 58.53700 1.000 125.05000 263 PHE B C 1
ATOM 6225 O O . PHE B 1 263 ? -9.71000 -4.03700 57.86800 1.000 124.02000 263 PHE B O 1
ATOM 6233 N N . GLY B 1 264 ? -8.59400 -2.54300 59.12600 1.000 126.89000 264 GLY B N 1
ATOM 6234 C CA . GLY B 1 264 ? -9.63900 -1.54100 59.04800 1.000 127.42000 264 GLY B CA 1
ATOM 6235 C C . GLY B 1 264 ? -10.94500 -1.97700 59.67800 1.000 132.68000 264 GLY B C 1
ATOM 6236 O O . GLY B 1 264 ? -12.01800 -1.78200 59.09800 1.000 136.11000 264 GLY B O 1
ATOM 6237 N N . LEU B 1 265 ? -10.87100 -2.57400 60.86400 1.000 133.00000 265 LEU B N 1
ATOM 6238 C CA . LEU B 1 265 ? -12.04300 -3.05900 61.57900 1.000 137.89000 265 LEU B CA 1
ATOM 6239 C C . LEU B 1 265 ? -12.58300 -1.98700 62.51300 1.000 142.23000 265 LEU B C 1
ATOM 6240 O O . LEU B 1 265 ? -11.85600 -1.07700 62.92300 1.000 140.46000 265 LEU B O 1
ATOM 6245 N N . GLU B 1 266 ? -13.86600 -2.10300 62.84300 1.000 141.76000 266 GLU B N 1
ATOM 6246 C CA . GLU B 1 266 ? -14.53600 -1.17900 63.74900 1.000 141.99000 266 GLU B CA 1
ATOM 6247 C C . GLU B 1 266 ? -15.21500 -1.99800 64.83800 1.000 139.82000 266 GLU B C 1
ATOM 6248 O O . GLU B 1 266 ? -16.27100 -2.59300 64.60100 1.000 137.10000 266 GLU B O 1
ATOM 6254 N N . CYS B 1 267 ? -14.62000 -2.01600 66.02800 1.000 141.36000 267 CYS B N 1
ATOM 6255 C CA . CYS B 1 267 ? -15.20600 -2.69600 67.17600 1.000 140.79000 267 CYS B CA 1
ATOM 6256 C C . CYS B 1 267 ? -14.65900 -2.07900 68.45400 1.000 130.31000 267 CYS B C 1
ATOM 6257 O O . CYS B 1 267 ? -13.67300 -1.33800 68.43900 1.000 124.40000 267 CYS B O 1
ATOM 6260 N N . GLY B 1 268 ? -15.31400 -2.41000 69.56500 1.000 127.45000 268 GLY B N 1
ATOM 6261 C CA . GLY B 1 268 ? -15.00000 -1.78100 70.82800 1.000 128.78000 268 GLY B CA 1
ATOM 6262 C C . GLY B 1 268 ? -13.62800 -2.15500 71.35200 1.000 127.86000 268 GLY B C 1
ATOM 6263 O O . GLY B 1 268 ? -12.96600 -3.07600 70.87200 1.000 126.82000 268 GLY B O 1
ATOM 6264 N N . GLN B 1 269 ? -13.19800 -1.40600 72.36400 1.000 130.17000 269 GLN B N 1
ATOM 6265 C CA . GLN B 1 269 ? -11.89200 -1.62600 72.96600 1.000 132.78000 269 GLN B CA 1
ATOM 6266 C C . GLN B 1 269 ? -11.84800 -2.98100 73.66400 1.000 133.27000 269 GLN B C 1
ATOM 6267 O O . GLN B 1 269 ? -12.86600 -3.49900 74.13200 1.000 128.79000 269 GLN B O 1
ATOM 6273 N N . ALA B 1 270 ? -10.65200 -3.56200 73.72000 1.000 134.07000 270 ALA B N 1
ATOM 6274 C CA . ALA B 1 270 ? -10.48300 -4.88600 74.30100 1.000 131.29000 270 ALA B CA 1
ATOM 6275 C C . ALA B 1 270 ? -10.75100 -4.85600 75.80000 1.000 135.30000 270 ALA B C 1
ATOM 6276 O O . ALA B 1 270 ? -10.24800 -3.98600 76.51600 1.000 138.23000 270 ALA B O 1
ATOM 6278 N N . ASP B 1 271 ? -11.54300 -5.81500 76.27300 1.000 131.78000 271 ASP B N 1
ATOM 6279 C CA . ASP B 1 271 ? -11.86000 -5.96300 77.68900 1.000 135.82000 271 ASP B CA 1
ATOM 6280 C C . ASP B 1 271 ? -11.26700 -7.28200 78.16500 1.000 135.11000 271 ASP B C 1
ATOM 6281 O O . ASP B 1 271 ? -11.82600 -8.35100 77.89800 1.000 135.61000 271 ASP B O 1
ATOM 6286 N N . LEU B 1 272 ? -10.13900 -7.20600 78.86900 1.000 134.01000 272 LEU B N 1
ATOM 6287 C CA . LEU B 1 272 ? -9.41900 -8.38300 79.33700 1.000 132.23000 272 LEU B CA 1
ATOM 6288 C C . LEU B 1 272 ? -9.68700 -8.66900 80.81100 1.000 124.67000 272 LEU B C 1
ATOM 6289 O O . LEU B 1 272 ? -8.82900 -9.21400 81.50900 1.000 121.64000 272 LEU B O 1
ATOM 6294 N N . SER B 1 273 ? -10.87400 -8.30100 81.29800 1.000 121.41000 273 SER B N 1
ATOM 6295 C CA . SER B 1 273 ? -11.18000 -8.48100 82.71300 1.000 121.49000 273 SER B CA 1
ATOM 6296 C C . SER B 1 273 ? -11.17600 -9.95400 83.09900 1.000 117.83000 273 SER B C 1
ATOM 6297 O O . SER B 1 273 ? -10.66300 -10.32300 84.16300 1.000 115.00000 273 SER B O 1
ATOM 6300 N N . GLU B 1 274 ? -11.74900 -10.81100 82.25300 1.000 115.85000 274 GLU B N 1
ATOM 6301 C CA . GLU B 1 274 ? -11.81900 -12.22900 82.58800 1.000 117.70000 274 GLU B CA 1
ATOM 6302 C C . GLU B 1 274 ? -10.43000 -12.84900 82.66200 1.000 113.01000 274 GLU B C 1
ATOM 6303 O O . GLU B 1 274 ? -10.12900 -13.60600 83.59100 1.000 110.19000 274 GLU B O 1
ATOM 6309 N N . TRP B 1 275 ? -9.56400 -12.53100 81.69800 1.000 117.08000 275 TRP B N 1
ATOM 6310 C CA . TRP B 1 275 ? -8.20600 -13.05900 81.73900 1.000 115.61000 275 TRP B CA 1
ATOM 6311 C C . TRP B 1 275 ? -7.42100 -12.47800 82.90700 1.000 113.54000 275 TRP B C 1
ATOM 6312 O O . TRP B 1 275 ? -6.54600 -13.15300 83.46100 1.000 112.09000 275 TRP B O 1
ATOM 6323 N N . ASP B 1 276 ? -7.72400 -11.23900 83.29900 1.000 116.90000 276 ASP B N 1
ATOM 6324 C CA . ASP B 1 276 ? -7.14900 -10.69700 84.52300 1.000 116.81000 276 ASP B CA 1
ATOM 6325 C C . ASP B 1 276 ? -7.57900 -11.51700 85.73100 1.000 115.59000 276 ASP B C 1
ATOM 6326 O O . ASP B 1 276 ? -6.77200 -11.78800 86.62600 1.000 113.52000 276 ASP B O 1
ATOM 6331 N N . ARG B 1 277 ? -8.84800 -11.92800 85.76800 1.000 116.04000 277 ARG B N 1
ATOM 6332 C CA . ARG B 1 277 ? -9.31400 -12.79400 86.84600 1.000 121.67000 277 ARG B CA 1
ATOM 6333 C C . ARG B 1 277 ? -8.56600 -14.12200 86.84100 1.000 119.55000 277 ARG B C 1
ATOM 6334 O O . ARG B 1 277 ? -8.17000 -14.63200 87.89500 1.000 113.78000 277 ARG B O 1
ATOM 6342 N N . VAL B 1 278 ? -8.36300 -14.69400 85.65200 1.000 120.78000 278 VAL B N 1
ATOM 6343 C CA . VAL B 1 278 ? -7.65900 -15.97300 85.55000 1.000 115.09000 278 VAL B CA 1
ATOM 6344 C C . VAL B 1 278 ? -6.22800 -15.84200 86.05900 1.000 113.36000 278 VAL B C 1
ATOM 6345 O O . VAL B 1 278 ? -5.75100 -16.67100 86.84300 1.000 110.97000 278 VAL B O 1
ATOM 6349 N N . VAL B 1 279 ? -5.52000 -14.79800 85.62700 1.000 110.57000 279 VAL B N 1
ATOM 6350 C CA . VAL B 1 279 ? -4.12800 -14.64900 86.04500 1.000 109.83000 279 VAL B CA 1
ATOM 6351 C C . VAL B 1 279 ? -4.04600 -14.34600 87.53800 1.000 115.89000 279 VAL B C 1
ATOM 6352 O O . VAL B 1 279 ? -3.14000 -14.82300 88.23400 1.000 110.35000 279 VAL B O 1
ATOM 6356 N N . ASP B 1 280 ? -5.00000 -13.56600 88.06000 1.000 122.70000 280 ASP B N 1
ATOM 6357 C CA . ASP B 1 280 ? -5.02900 -13.28300 89.49100 1.000 124.31000 280 ASP B CA 1
ATOM 6358 C C . ASP B 1 280 ? -5.25700 -14.55100 90.30200 1.000 124.17000 280 ASP B C 1
ATOM 6359 O O . ASP B 1 280 ? -4.59700 -14.76800 91.32500 1.000 122.21000 280 ASP B O 1
ATOM 6364 N N . ALA B 1 281 ? -6.18200 -15.40300 89.85900 1.000 121.08000 281 ALA B N 1
ATOM 6365 C CA . ALA B 1 281 ? -6.44600 -16.65100 90.56100 1.000 118.13000 281 ALA B CA 1
ATOM 6366 C C . ALA B 1 281 ? -5.33900 -17.67600 90.37200 1.000 115.27000 281 ALA B C 1
ATOM 6367 O O . ALA B 1 281 ? -5.23700 -18.60500 91.18000 1.000 118.79000 281 ALA B O 1
ATOM 6369 N N . LYS B 1 282 ? -4.51800 -17.53800 89.33400 1.000 116.12000 282 LYS B N 1
ATOM 6370 C CA . LYS B 1 282 ? -3.39000 -18.43900 89.13400 1.000 116.36000 282 LYS B CA 1
ATOM 6371 C C . LYS B 1 282 ? -2.16100 -18.05100 89.94100 1.000 116.21000 282 LYS B C 1
ATOM 6372 O O . LYS B 1 282 ? -1.59400 -18.90600 90.62900 1.000 111.37000 282 LYS B O 1
ATOM 6378 N N . LEU B 1 283 ? -1.73400 -16.79000 89.88300 1.000 116.05000 283 LEU B N 1
ATOM 6379 C CA . LEU B 1 283 ? -0.51300 -16.38500 90.56800 1.000 118.63000 283 LEU B CA 1
ATOM 6380 C C . LEU B 1 283 ? -0.71000 -16.11500 92.05300 1.000 122.77000 283 LEU B C 1
ATOM 6381 O O . LEU B 1 283 ? 0.28100 -15.93700 92.76900 1.000 121.16000 283 LEU B O 1
ATOM 6386 N N . ASN B 1 284 ? -1.94900 -16.07900 92.53500 1.000 126.01000 284 ASN B N 1
ATOM 6387 C CA . ASN B 1 284 ? -2.24500 -15.79900 93.94000 1.000 124.28000 284 ASN B CA 1
ATOM 6388 C C . ASN B 1 284 ? -3.21700 -16.83900 94.48200 1.000 126.03000 284 ASN B C 1
ATOM 6389 O O . ASN B 1 284 ? -4.41000 -16.56400 94.65700 1.000 122.94000 284 ASN B O 1
ATOM 6394 N N . PRO B 1 285 ? -2.74000 -18.04800 94.75800 1.000 129.20000 285 PRO B N 1
ATOM 6395 C CA . PRO B 1 285 ? -3.60300 -19.06500 95.36000 1.000 131.64000 285 PRO B CA 1
ATOM 6396 C C . PRO B 1 285 ? -3.67400 -18.91000 96.87200 1.000 140.62000 285 PRO B C 1
ATOM 6397 O O . PRO B 1 285 ? -2.87000 -18.21500 97.49600 1.000 142.40000 285 PRO B O 1
ATOM 6401 N N . GLU B 1 286 ? -4.66200 -19.58200 97.45700 1.000 138.63000 286 GLU B N 1
ATOM 6402 C CA . GLU B 1 286 ? -4.84500 -19.58100 98.90300 1.000 127.96000 286 GLU B CA 1
ATOM 6403 C C . GLU B 1 286 ? -4.65800 -20.95900 99.51500 1.000 123.66000 286 GLU B C 1
ATOM 6404 O O . GLU B 1 286 ? -3.93600 -21.09700 100.50900 1.000 123.20000 286 GLU B O 1
ATOM 6410 N N . ARG B 1 287 ? -5.28500 -21.98600 98.94900 1.000 131.18000 287 ARG B N 1
ATOM 6411 C CA . ARG B 1 287 ? -5.16100 -23.33900 99.46000 1.000 134.77000 287 ARG B CA 1
ATOM 6412 C C . ARG B 1 287 ? -4.01900 -24.06000 98.74300 1.000 128.68000 287 ARG B C 1
ATOM 6413 O O . ARG B 1 287 ? -3.36200 -23.50900 97.85800 1.000 124.00000 287 ARG B O 1
ATOM 6421 N N . GLU B 1 288 ? -3.78100 -25.31400 99.12300 1.000 126.45000 288 GLU B N 1
ATOM 6422 C CA . GLU B 1 288 ? -2.67800 -26.07400 98.55000 1.000 123.21000 288 GLU B CA 1
ATOM 6423 C C . GLU B 1 288 ? -2.94200 -27.55900 98.74500 1.000 124.24000 288 GLU B C 1
ATOM 6424 O O . GLU B 1 288 ? -3.25400 -27.99500 99.85500 1.000 132.26000 288 GLU B O 1
ATOM 6430 N N . VAL B 1 289 ? -2.81300 -28.32800 97.66100 1.000 123.63000 289 VAL B N 1
ATOM 6431 C CA . VAL B 1 289 ? -3.05300 -29.76600 97.67300 1.000 125.83000 289 VAL B CA 1
ATOM 6432 C C . VAL B 1 289 ? -2.09300 -30.42400 96.68900 1.000 121.63000 289 VAL B C 1
ATOM 6433 O O . VAL B 1 289 ? -1.76800 -29.87100 95.63800 1.000 127.10000 289 VAL B O 1
ATOM 6437 N N . THR B 1 290 ? -1.63500 -31.62400 97.04400 1.000 119.11000 290 THR B N 1
ATOM 6438 C CA . THR B 1 290 ? -0.76100 -32.42200 96.18900 1.000 121.14000 290 THR B CA 1
ATOM 6439 C C . THR B 1 290 ? -1.54600 -33.63400 95.70600 1.000 127.63000 290 THR B C 1
ATOM 6440 O O . THR B 1 290 ? -2.03900 -34.42200 96.51900 1.000 128.37000 290 THR B O 1
ATOM 6444 N N . ILE B 1 291 ? -1.66200 -33.78400 94.38800 1.000 128.54000 291 ILE B N 1
ATOM 6445 C CA . ILE B 1 291 ? -2.41100 -34.87300 93.77200 1.000 126.02000 291 ILE B CA 1
ATOM 6446 C C . ILE B 1 291 ? -1.44400 -35.74800 92.98900 1.000 127.59000 291 ILE B C 1
ATOM 6447 O O . ILE B 1 291 ? -0.65800 -35.24500 92.17700 1.000 126.21000 291 ILE B O 1
ATOM 6452 N N . ALA B 1 292 ? -1.50300 -37.05300 93.23300 1.000 131.28000 292 ALA B N 1
ATOM 6453 C CA . ALA B 1 292 ? -0.63500 -37.99200 92.54000 1.000 126.55000 292 ALA B CA 1
ATOM 6454 C C . ALA B 1 292 ? -1.08900 -38.19100 91.09900 1.000 133.80000 292 ALA B C 1
ATOM 6455 O O . ALA B 1 292 ? -2.26400 -38.02500 90.76200 1.000 133.15000 292 ALA B O 1
ATOM 6457 N N . MET B 1 293 ? -0.13500 -38.55100 90.24500 1.000 134.55000 293 MET B N 1
ATOM 6458 C CA . MET B 1 293 ? -0.39600 -38.80200 88.83100 1.000 125.01000 293 MET B CA 1
ATOM 6459 C C . MET B 1 293 ? 0.43900 -40.00300 88.41300 1.000 118.14000 293 MET B C 1
ATOM 6460 O O . MET B 1 293 ? 1.67200 -39.94700 88.45700 1.000 113.87000 293 MET B O 1
ATOM 6465 N N . VAL B 1 294 ? -0.22100 -41.08200 88.00200 1.000 118.38000 294 VAL B N 1
ATOM 6466 C CA . VAL B 1 294 ? 0.44800 -42.32900 87.65200 1.000 123.16000 294 VAL B CA 1
ATOM 6467 C C . VAL B 1 294 ? 0.09800 -42.68200 86.21400 1.000 121.69000 294 VAL B C 1
ATOM 6468 O O . VAL B 1 294 ? -1.07500 -42.64900 85.82200 1.000 124.35000 294 VAL B O 1
ATOM 6472 N N . GLY B 1 295 ? 1.11500 -43.00500 85.42800 1.000 120.00000 295 GLY B N 1
ATOM 6473 C CA . GLY B 1 295 ? 0.92900 -43.37800 84.03200 1.000 124.83000 295 GLY B CA 1
ATOM 6474 C C . GLY B 1 295 ? 2.18500 -43.96900 83.46100 1.000 134.46000 295 GLY B C 1
ATOM 6475 O O . GLY B 1 295 ? 2.88900 -44.73200 84.13800 1.000 132.46000 295 GLY B O 1
ATOM 6476 N N . LYS B 1 296 ? 2.48100 -43.62500 82.20800 1.000 140.25000 296 LYS B N 1
ATOM 6477 C CA . LYS B 1 296 ? 3.62300 -44.18900 81.49800 1.000 136.70000 296 LYS B CA 1
ATOM 6478 C C . LYS B 1 296 ? 4.67000 -43.13200 81.17500 1.000 135.22000 296 LYS B C 1
ATOM 6479 O O . LYS B 1 296 ? 5.84900 -43.32800 81.48400 1.000 135.19000 296 LYS B O 1
ATOM 6485 N N . TYR B 1 297 ? 4.27700 -42.01700 80.56500 1.000 132.22000 297 TYR B N 1
ATOM 6486 C CA . TYR B 1 297 ? 5.19500 -40.94200 80.19400 1.000 131.78000 297 TYR B CA 1
ATOM 6487 C C . TYR B 1 297 ? 4.59800 -39.63000 80.69600 1.000 126.12000 297 TYR B C 1
ATOM 6488 O O . TYR B 1 297 ? 3.84800 -38.95100 79.99300 1.000 119.89000 297 TYR B O 1
ATOM 6497 N N . MET B 1 298 ? 4.94600 -39.27100 81.93200 1.000 127.98000 298 MET B N 1
ATOM 6498 C CA . MET B 1 298 ? 4.32600 -38.12000 82.58100 1.000 125.72000 298 MET B CA 1
ATOM 6499 C C . MET B 1 298 ? 5.00300 -36.81400 82.18400 1.000 124.03000 298 MET B C 1
ATOM 6500 O O . MET B 1 298 ? 4.36200 -35.90900 81.63900 1.000 125.93000 298 MET B O 1
ATOM 6505 N N . GLU B 1 299 ? 6.29900 -36.69600 82.45300 1.000 121.50000 299 GLU B N 1
ATOM 6506 C CA . GLU B 1 299 ? 7.03600 -35.47400 82.17100 1.000 123.16000 299 GLU B CA 1
ATOM 6507 C C . GLU B 1 299 ? 7.43500 -35.35300 80.70700 1.000 124.32000 299 GLU B C 1
ATOM 6508 O O . GLU B 1 299 ? 8.21100 -34.45700 80.36300 1.000 126.10000 299 GLU B O 1
ATOM 6514 N N . LEU B 1 300 ? 6.93300 -36.23500 79.84600 1.000 121.70000 300 LEU B N 1
ATOM 6515 C CA . LEU B 1 300 ? 7.18800 -36.11100 78.41900 1.000 113.53000 300 LEU B CA 1
ATOM 6516 C C . LEU B 1 300 ? 6.56700 -34.82000 77.89900 1.000 109.66000 300 LEU B C 1
ATOM 6517 O O . LEU B 1 300 ? 5.49900 -34.40100 78.35200 1.000 107.04000 300 LEU B O 1
ATOM 6522 N N . LEU B 1 301 ? 7.25000 -34.18400 76.94800 1.000 107.65000 301 LEU B N 1
ATOM 6523 C CA . LEU B 1 301 ? 6.84300 -32.87700 76.44900 1.000 110.62000 301 LEU B CA 1
ATOM 6524 C C . LEU B 1 301 ? 5.43800 -32.89900 75.86200 1.000 104.51000 301 LEU B C 1
ATOM 6525 O O . LEU B 1 301 ? 5.19500 -33.54600 74.83800 1.000 106.49000 301 LEU B O 1
ATOM 6530 N N . ASP B 1 302 ? 4.51200 -32.19800 76.51700 1.000 100.16000 302 ASP B N 1
ATOM 6531 C CA . ASP B 1 302 ? 3.15100 -32.00200 76.02000 1.000 95.34000 302 ASP B CA 1
ATOM 6532 C C . ASP B 1 302 ? 2.41700 -33.32400 75.81400 1.000 94.84000 302 ASP B C 1
ATOM 6533 O O . ASP B 1 302 ? 1.48600 -33.40900 75.01200 1.000 95.84000 302 ASP B O 1
ATOM 6538 N N . ALA B 1 303 ? 2.82700 -34.36600 76.53900 1.000 91.05000 303 ALA B N 1
ATOM 6539 C CA . ALA B 1 303 ? 2.16900 -35.66100 76.41300 1.000 93.96000 303 ALA B CA 1
ATOM 6540 C C . ALA B 1 303 ? 0.74700 -35.63400 76.95500 1.000 101.56000 303 ALA B C 1
ATOM 6541 O O . ALA B 1 303 ? -0.14000 -36.28400 76.39000 1.000 102.25000 303 ALA B O 1
ATOM 6543 N N . TYR B 1 304 ? 0.51500 -34.90400 78.04000 1.000 103.24000 304 TYR B N 1
ATOM 6544 C CA . TYR B 1 304 ? -0.79700 -34.77300 78.66000 1.000 101.38000 304 TYR B CA 1
ATOM 6545 C C . TYR B 1 304 ? -1.15600 -33.30500 78.83900 1.000 96.00000 304 TYR B C 1
ATOM 6546 O O . TYR B 1 304 ? -1.58200 -32.87800 79.91400 1.000 100.62000 304 TYR B O 1
ATOM 6555 N N . LYS B 1 305 ? -0.97300 -32.51200 77.78300 1.000 87.42000 305 LYS B N 1
ATOM 6556 C CA . LYS B 1 305 ? -1.16500 -31.07000 77.89500 1.000 90.18000 305 LYS B CA 1
ATOM 6557 C C . LYS B 1 305 ? -2.59800 -30.73100 78.27900 1.000 92.62000 305 LYS B C 1
ATOM 6558 O O . LYS B 1 305 ? -2.83700 -29.89400 79.15600 1.000 97.50000 305 LYS B O 1
ATOM 6564 N N . SER B 1 306 ? -3.56900 -31.38200 77.63600 1.000 92.77000 306 SER B N 1
ATOM 6565 C CA . SER B 1 306 ? -4.96700 -31.10400 77.94200 1.000 97.47000 306 SER B CA 1
ATOM 6566 C C . SER B 1 306 ? -5.32600 -31.50600 79.36500 1.000 100.60000 306 SER B C 1
ATOM 6567 O O . SER B 1 306 ? -6.06600 -30.78300 80.03800 1.000 98.13000 306 SER B O 1
ATOM 6570 N N . LEU B 1 307 ? -4.81100 -32.63900 79.84400 1.000 101.28000 307 LEU B N 1
ATOM 6571 C CA . LEU B 1 307 ? -5.13400 -33.08700 81.19500 1.000 94.94000 307 LEU B CA 1
ATOM 6572 C C . LEU B 1 307 ? -4.58000 -32.13200 82.24500 1.000 95.15000 307 LEU B C 1
ATOM 6573 O O . LEU B 1 307 ? -5.28700 -31.74300 83.18500 1.000 101.69000 307 LEU B O 1
ATOM 6578 N N . ILE B 1 308 ? -3.31000 -31.74800 82.10400 1.000 94.02000 308 ILE B N 1
ATOM 6579 C CA . ILE B 1 308 ? -2.70900 -30.82100 83.05600 1.000 93.45000 308 ILE B CA 1
ATOM 6580 C C . ILE B 1 308 ? -3.39100 -29.46500 82.97900 1.000 96.86000 308 ILE B C 1
ATOM 6581 O O . ILE B 1 308 ? -3.61800 -28.81800 84.00700 1.000 102.79000 308 ILE B O 1
ATOM 6586 N N . GLU B 1 309 ? -3.74300 -29.01800 81.77100 1.000 97.17000 309 GLU B N 1
ATOM 6587 C CA . GLU B 1 309 ? -4.48100 -27.76800 81.63700 1.000 100.11000 309 GLU B CA 1
ATOM 6588 C C . GLU B 1 309 ? -5.82600 -27.84800 82.34500 1.000 104.26000 309 GLU B C 1
ATOM 6589 O O . GLU B 1 309 ? -6.23200 -26.90400 83.03000 1.000 105.09000 309 GLU B O 1
ATOM 6595 N N . ALA B 1 310 ? -6.52700 -28.97300 82.20200 1.000 105.43000 310 ALA B N 1
ATOM 6596 C CA . ALA B 1 310 ? -7.82200 -29.13300 82.85300 1.000 109.80000 310 ALA B CA 1
ATOM 6597 C C . ALA B 1 310 ? -7.68700 -29.11100 84.36700 1.000 110.54000 310 ALA B C 1
ATOM 6598 O O . ALA B 1 310 ? -8.51500 -28.51200 85.06400 1.000 114.60000 310 ALA B O 1
ATOM 6600 N N . MET B 1 311 ? -6.66100 -29.77200 84.90000 1.000 109.68000 311 MET B N 1
ATOM 6601 C CA . MET B 1 311 ? -6.48600 -29.78600 86.34900 1.000 103.46000 311 MET B CA 1
ATOM 6602 C C . MET B 1 311 ? -6.07100 -28.41200 86.86400 1.000 101.22000 311 MET B C 1
ATOM 6603 O O . MET B 1 311 ? -6.46100 -28.00400 87.96400 1.000 104.78000 311 MET B O 1
ATOM 6608 N N . THR B 1 312 ? -5.30000 -27.66800 86.06800 1.000 103.45000 312 THR B N 1
ATOM 6609 C CA . THR B 1 312 ? -5.02500 -26.27700 86.41600 1.000 108.46000 312 THR B CA 1
ATOM 6610 C C . THR B 1 312 ? -6.29800 -25.44100 86.42300 1.000 116.46000 312 THR B C 1
ATOM 6611 O O . THR B 1 312 ? -6.47300 -24.59100 87.30100 1.000 119.69000 312 THR B O 1
ATOM 6615 N N . HIS B 1 313 ? -7.19100 -25.66200 85.45800 1.000 115.84000 313 HIS B N 1
ATOM 6616 C CA . HIS B 1 313 ? -8.46700 -24.94900 85.44900 1.000 115.20000 313 HIS B CA 1
ATOM 6617 C C . HIS B 1 313 ? -9.29500 -25.29700 86.68000 1.000 121.12000 313 HIS B C 1
ATOM 6618 O O . HIS B 1 313 ? -9.94600 -24.43000 87.27500 1.000 120.90000 313 HIS B O 1
ATOM 6625 N N . ALA B 1 314 ? -9.29900 -26.57400 87.06100 1.000 121.69000 314 ALA B N 1
ATOM 6626 C CA . ALA B 1 314 ? -10.02700 -26.98600 88.25400 1.000 123.63000 314 ALA B CA 1
ATOM 6627 C C . ALA B 1 314 ? -9.45700 -26.32500 89.50100 1.000 126.03000 314 ALA B C 1
ATOM 6628 O O . ALA B 1 314 ? -10.20700 -25.85700 90.36400 1.000 131.53000 314 ALA B O 1
ATOM 6630 N N . GLY B 1 315 ? -8.12800 -26.27500 89.61100 1.000 123.55000 315 GLY B N 1
ATOM 6631 C CA . GLY B 1 315 ? -7.51700 -25.61000 90.74700 1.000 116.34000 315 GLY B CA 1
ATOM 6632 C C . GLY B 1 315 ? -7.69600 -24.10800 90.72100 1.000 120.30000 315 GLY B C 1
ATOM 6633 O O . GLY B 1 315 ? -7.64400 -23.45600 91.76700 1.000 127.26000 315 GLY B O 1
ATOM 6634 N N . ILE B 1 316 ? -7.91300 -23.53600 89.53700 1.000 121.20000 316 ILE B N 1
ATOM 6635 C CA . ILE B 1 316 ? -8.08300 -22.09300 89.43800 1.000 124.97000 316 ILE B CA 1
ATOM 6636 C C . ILE B 1 316 ? -9.52800 -21.67900 89.67400 1.000 125.33000 316 ILE B C 1
ATOM 6637 O O . ILE B 1 316 ? -9.78200 -20.52500 90.04100 1.000 127.74000 316 ILE B O 1
ATOM 6642 N N . GLN B 1 317 ? -10.48500 -22.58700 89.47100 1.000 124.82000 317 GLN B N 1
ATOM 6643 C CA . GLN B 1 317 ? -11.86400 -22.30100 89.84500 1.000 127.69000 317 GLN B CA 1
ATOM 6644 C C . GLN B 1 317 ? -12.07000 -22.36000 91.35200 1.000 128.06000 317 GLN B C 1
ATOM 6645 O O . GLN B 1 317 ? -13.08400 -21.86000 91.84800 1.000 124.66000 317 GLN B O 1
ATOM 6651 N N . SER B 1 318 ? -11.13200 -22.95700 92.08600 1.000 127.00000 318 SER B N 1
ATOM 6652 C CA . SER B 1 318 ? -11.22900 -23.08500 93.53400 1.000 120.92000 318 SER B CA 1
ATOM 6653 C C . SER B 1 318 ? -10.06200 -22.42900 94.26000 1.000 121.60000 318 SER B C 1
ATOM 6654 O O . SER B 1 318 ? -9.90000 -22.64100 95.46800 1.000 129.80000 318 SER B O 1
ATOM 6657 N N . ARG B 1 319 ? -9.25000 -21.63700 93.55900 1.000 126.54000 319 ARG B N 1
ATOM 6658 C CA . ARG B 1 319 ? -8.13800 -20.88500 94.13900 1.000 128.96000 319 ARG B CA 1
ATOM 6659 C C . ARG B 1 319 ? -7.16600 -21.77000 94.91200 1.000 130.35000 319 ARG B C 1
ATOM 6660 O O . ARG B 1 319 ? -6.74200 -21.41600 96.01800 1.000 128.50000 319 ARG B O 1
ATOM 6668 N N . THR B 1 320 ? -6.80700 -22.91700 94.34900 1.000 131.80000 320 THR B N 1
ATOM 6669 C CA . THR B 1 320 ? -5.83700 -23.82600 94.94200 1.000 129.58000 320 THR B CA 1
ATOM 6670 C C . THR B 1 320 ? -4.67100 -24.04200 93.98800 1.000 125.25000 320 THR B C 1
ATOM 6671 O O . THR B 1 320 ? -4.87200 -24.20600 92.78000 1.000 116.43000 320 THR B O 1
ATOM 6675 N N . LYS B 1 321 ? -3.45800 -24.03800 94.53300 1.000 120.38000 321 LYS B N 1
ATOM 6676 C CA . LYS B 1 321 ? -2.26700 -24.40200 93.77100 1.000 114.81000 321 LYS B CA 1
ATOM 6677 C C . LYS B 1 321 ? -2.15700 -25.92100 93.80300 1.000 115.61000 321 LYS B C 1
ATOM 6678 O O . LYS B 1 321 ? -1.81200 -26.51200 94.82900 1.000 117.72000 321 LYS B O 1
ATOM 6684 N N . VAL B 1 322 ? -2.47000 -26.56100 92.67900 1.000 113.33000 322 VAL B N 1
ATOM 6685 C CA . VAL B 1 322 ? -2.54300 -28.02000 92.60800 1.000 110.45000 322 VAL B CA 1
ATOM 6686 C C . VAL B 1 322 ? -1.13600 -28.52300 92.30100 1.000 111.62000 322 VAL B C 1
ATOM 6687 O O . VAL B 1 322 ? -0.73000 -28.64300 91.14600 1.000 117.88000 322 VAL B O 1
ATOM 6691 N N . ASN B 1 323 ? -0.38100 -28.81500 93.35500 1.000 114.50000 323 ASN B N 1
ATOM 6692 C CA . ASN B 1 323 ? 0.90700 -29.46900 93.18600 1.000 118.55000 323 ASN B CA 1
ATOM 6693 C C . ASN B 1 323 ? 0.70100 -30.86900 92.62500 1.000 118.34000 323 ASN B C 1
ATOM 6694 O O . ASN B 1 323 ? -0.26100 -31.55900 92.97400 1.000 119.55000 323 ASN B O 1
ATOM 6699 N N . LEU B 1 324 ? 1.60600 -31.28700 91.74700 1.000 118.09000 324 LEU B N 1
ATOM 6700 C CA . LEU B 1 324 ? 1.48800 -32.55900 91.05000 1.000 112.68000 324 LEU B CA 1
ATOM 6701 C C . LEU B 1 324 ? 2.70200 -33.42500 91.34100 1.000 112.63000 324 LEU B C 1
ATOM 6702 O O . LEU B 1 324 ? 3.84100 -32.95300 91.26000 1.000 116.76000 324 LEU B O 1
ATOM 6707 N N . ARG B 1 325 ? 2.45600 -34.68600 91.68100 1.000 109.61000 325 ARG B N 1
ATOM 6708 C CA . ARG B 1 325 ? 3.51000 -35.67500 91.86900 1.000 119.63000 325 ARG B CA 1
ATOM 6709 C C . ARG B 1 325 ? 3.36200 -36.73200 90.78300 1.000 124.44000 325 ARG B C 1
ATOM 6710 O O . ARG B 1 325 ? 2.36200 -37.45300 90.74400 1.000 125.45000 325 ARG B O 1
ATOM 6718 N N . TYR B 1 326 ? 4.35400 -36.82100 89.90200 1.000 126.72000 326 TYR B N 1
ATOM 6719 C CA . TYR B 1 326 ? 4.32200 -37.77100 88.79800 1.000 121.68000 326 TYR B CA 1
ATOM 6720 C C . TYR B 1 326 ? 5.12000 -39.01200 89.17600 1.000 121.65000 326 TYR B C 1
ATOM 6721 O O . TYR B 1 326 ? 6.32800 -38.92800 89.42500 1.000 114.72000 326 TYR B O 1
ATOM 6730 N N . ILE B 1 327 ? 4.44500 -40.15700 89.21600 1.000 126.88000 327 ILE B N 1
ATOM 6731 C CA . ILE B 1 327 ? 5.06700 -41.43400 89.54000 1.000 132.70000 327 ILE B CA 1
ATOM 6732 C C . ILE B 1 327 ? 4.83000 -42.37600 88.37100 1.000 131.67000 327 ILE B C 1
ATOM 6733 O O . ILE B 1 327 ? 3.68800 -42.54200 87.92600 1.000 125.29000 327 ILE B O 1
ATOM 6738 N N . ASP B 1 328 ? 5.90100 -42.98600 87.87300 1.000 135.03000 328 ASP B N 1
ATOM 6739 C CA . ASP B 1 328 ? 5.76300 -43.97000 86.81100 1.000 134.65000 328 ASP B CA 1
ATOM 6740 C C . ASP B 1 328 ? 5.11400 -45.23500 87.35300 1.000 135.26000 328 ASP B C 1
ATOM 6741 O O . ASP B 1 328 ? 5.33300 -45.62300 88.50400 1.000 136.79000 328 ASP B O 1
ATOM 6746 N N . SER B 1 329 ? 4.30000 -45.87600 86.51400 1.000 130.41000 329 SER B N 1
ATOM 6747 C CA . SER B 1 329 ? 3.62400 -47.10100 86.92600 1.000 130.19000 329 SER B CA 1
ATOM 6748 C C . SER B 1 329 ? 4.61300 -48.21600 87.23400 1.000 137.15000 329 SER B C 1
ATOM 6749 O O . SER B 1 329 ? 4.40600 -48.98600 88.18000 1.000 138.56000 329 SER B O 1
ATOM 6752 N N . GLU B 1 330 ? 5.68500 -48.32400 86.44700 1.000 138.34000 330 GLU B N 1
ATOM 6753 C CA . GLU B 1 330 ? 6.68000 -49.36000 86.69500 1.000 138.53000 330 GLU B CA 1
ATOM 6754 C C . GLU B 1 330 ? 7.37700 -49.15300 88.03200 1.000 139.64000 330 GLU B C 1
ATOM 6755 O O . GLU B 1 330 ? 7.80000 -50.12500 88.66800 1.000 139.89000 330 GLU B O 1
ATOM 6761 N N . ASP B 1 331 ? 7.50500 -47.90200 88.47700 1.000 139.30000 331 ASP B N 1
ATOM 6762 C CA . ASP B 1 331 ? 8.04200 -47.65100 89.81000 1.000 138.44000 331 ASP B CA 1
ATOM 6763 C C . ASP B 1 331 ? 7.15300 -48.27000 90.87800 1.000 137.19000 331 ASP B C 1
ATOM 6764 O O . ASP B 1 331 ? 7.64700 -48.86900 91.83900 1.000 136.93000 331 ASP B O 1
ATOM 6769 N N . ILE B 1 332 ? 5.83500 -48.14400 90.72000 1.000 136.75000 332 ILE B N 1
ATOM 6770 C CA . ILE B 1 332 ? 4.90900 -48.77400 91.65400 1.000 134.56000 332 ILE B CA 1
ATOM 6771 C C . ILE B 1 332 ? 4.99100 -50.29100 91.54300 1.000 136.14000 332 ILE B C 1
ATOM 6772 O O . ILE B 1 332 ? 4.89600 -51.00700 92.54700 1.000 135.63000 332 ILE B O 1
ATOM 6777 N N . GLU B 1 333 ? 5.17600 -50.80600 90.32600 1.000 137.82000 333 GLU B N 1
ATOM 6778 C CA . GLU B 1 333 ? 5.27000 -52.25200 90.14200 1.000 140.96000 333 GLU B CA 1
ATOM 6779 C C . GLU B 1 333 ? 6.48400 -52.82900 90.86300 1.000 144.27000 333 GLU B C 1
ATOM 6780 O O . GLU B 1 333 ? 6.37500 -53.82700 91.58500 1.000 143.66000 333 GLU B O 1
ATOM 6786 N N . GLN B 1 334 ? 7.65000 -52.21400 90.68100 1.000 144.23000 334 GLN B N 1
ATOM 6787 C CA . GLN B 1 334 ? 8.89500 -52.75300 91.21600 1.000 140.38000 334 GLN B CA 1
ATOM 6788 C C . GLN B 1 334 ? 9.26600 -52.19600 92.58500 1.000 137.17000 334 GLN B C 1
ATOM 6789 O O . GLN B 1 334 ? 10.31200 -52.57500 93.12300 1.000 136.48000 334 GLN B O 1
ATOM 6795 N N . GLN B 1 335 ? 8.45100 -51.31300 93.16500 1.000 139.03000 335 GLN B N 1
ATOM 6796 C CA . GLN B 1 335 ? 8.73000 -50.77200 94.48600 1.000 140.86000 335 GLN B CA 1
ATOM 6797 C C . GLN B 1 335 ? 7.55500 -50.83500 95.44700 1.000 139.87000 335 GLN B C 1
ATOM 6798 O O . GLN B 1 335 ? 7.75700 -50.63700 96.64900 1.000 139.51000 335 GLN B O 1
ATOM 6804 N N . GLY B 1 336 ? 6.34900 -51.09900 94.96500 1.000 138.75000 336 GLY B N 1
ATOM 6805 C CA . GLY B 1 336 ? 5.17600 -51.11600 95.80900 1.000 134.48000 336 GLY B CA 1
ATOM 6806 C C . GLY B 1 336 ? 4.43200 -49.79100 95.78000 1.000 140.05000 336 GLY B C 1
ATOM 6807 O O . GLY B 1 336 ? 4.92000 -48.77300 95.28300 1.000 139.08000 336 GLY B O 1
ATOM 6808 N N . THR B 1 337 ? 3.22500 -49.81200 96.33000 1.000 144.78000 337 THR B N 1
ATOM 6809 C CA . THR B 1 337 ? 2.35100 -48.64200 96.37500 1.000 142.31000 337 THR B CA 1
ATOM 6810 C C . THR B 1 337 ? 2.77800 -47.61900 97.41500 1.000 137.78000 337 THR B C 1
ATOM 6811 O O . THR B 1 337 ? 2.16100 -46.54500 97.49700 1.000 136.45000 337 THR B O 1
ATOM 6815 N N . SER B 1 338 ? 3.81900 -47.91900 98.19500 1.000 135.19000 338 SER B N 1
ATOM 6816 C CA . SER B 1 338 ? 4.26800 -47.02800 99.25700 1.000 138.25000 338 SER B CA 1
ATOM 6817 C C . SER B 1 338 ? 4.70600 -45.66400 98.74300 1.000 137.12000 338 SER B C 1
ATOM 6818 O O . SER B 1 338 ? 4.76700 -44.71600 99.53200 1.000 139.01000 338 SER B O 1
ATOM 6821 N N . LEU B 1 339 ? 5.01200 -45.54000 97.45100 1.000 134.03000 339 LEU B N 1
ATOM 6822 C CA . LEU B 1 339 ? 5.36000 -44.24600 96.88100 1.000 135.66000 339 LEU B CA 1
ATOM 6823 C C . LEU B 1 339 ? 4.18000 -43.28400 96.83700 1.000 135.23000 339 LEU B C 1
ATOM 6824 O O . LEU B 1 339 ? 4.39200 -42.08600 96.62300 1.000 128.06000 339 LEU B O 1
ATOM 6829 N N . LEU B 1 340 ? 2.95400 -43.77100 97.03300 1.000 140.69000 340 LEU B N 1
ATOM 6830 C CA . LEU B 1 340 ? 1.76800 -42.93200 96.92500 1.000 139.92000 340 LEU B CA 1
ATOM 6831 C C . LEU B 1 340 ? 1.32900 -42.31100 98.24300 1.000 134.72000 340 LEU B C 1
ATOM 6832 O O . LEU B 1 340 ? 0.41400 -41.48000 98.23800 1.000 129.59000 340 LEU B O 1
ATOM 6837 N N . GLU B 1 341 ? 1.94200 -42.68600 99.36300 1.000 137.30000 341 GLU B N 1
ATOM 6838 C CA . GLU B 1 341 ? 1.50800 -42.16600 100.65200 1.000 134.42000 341 GLU B CA 1
ATOM 6839 C C . GLU B 1 341 ? 1.80100 -40.67400 100.75400 1.000 134.28000 341 GLU B C 1
ATOM 6840 O O . GLU B 1 341 ? 2.77100 -40.17500 100.17700 1.000 136.31000 341 GLU B O 1
ATOM 6846 N N . GLY B 1 342 ? 0.94100 -39.95800 101.47800 1.000 131.53000 342 GLY B N 1
ATOM 6847 C CA . GLY B 1 342 ? 1.09100 -38.53000 101.67800 1.000 132.50000 342 GLY B CA 1
ATOM 6848 C C . GLY B 1 342 ? 0.30100 -37.66100 100.72600 1.000 128.79000 342 GLY B C 1
ATOM 6849 O O . GLY B 1 342 ? 0.20500 -36.45000 100.96100 1.000 120.92000 342 GLY B O 1
ATOM 6850 N N . VAL B 1 343 ? -0.26900 -38.22600 99.66700 1.000 137.95000 343 VAL B N 1
ATOM 6851 C CA . VAL B 1 343 ? -1.02600 -37.44900 98.69800 1.000 136.88000 343 VAL B CA 1
ATOM 6852 C C . VAL B 1 343 ? -2.46300 -37.30700 99.18100 1.000 133.62000 343 VAL B C 1
ATOM 6853 O O . VAL B 1 343 ? -2.91300 -38.00200 100.09500 1.000 136.37000 343 VAL B O 1
ATOM 6857 N N . ASP B 1 344 ? -3.19500 -36.38700 98.55400 1.000 128.30000 344 ASP B N 1
ATOM 6858 C CA . ASP B 1 344 ? -4.58400 -36.13000 98.90300 1.000 125.90000 344 ASP B CA 1
ATOM 6859 C C . ASP B 1 344 ? -5.56500 -36.59300 97.83500 1.000 127.74000 344 ASP B C 1
ATOM 6860 O O . ASP B 1 344 ? -6.77200 -36.61500 98.09500 1.000 127.83000 344 ASP B O 1
ATOM 6865 N N . ALA B 1 345 ? -5.08200 -36.95500 96.65000 1.000 131.41000 345 ALA B N 1
ATOM 6866 C CA . ALA B 1 345 ? -5.92500 -37.46800 95.57800 1.000 134.92000 345 ALA B CA 1
ATOM 6867 C C . ALA B 1 345 ? -5.04000 -38.23800 94.61100 1.000 134.25000 345 ALA B C 1
ATOM 6868 O O . ALA B 1 345 ? -3.83100 -38.00500 94.53400 1.000 137.08000 345 ALA B O 1
ATOM 6870 N N . ILE B 1 346 ? -5.65600 -39.16100 93.87600 1.000 130.42000 346 ILE B N 1
ATOM 6871 C CA . ILE B 1 346 ? -4.94600 -40.02500 92.94000 1.000 134.32000 346 ILE B CA 1
ATOM 6872 C C . ILE B 1 346 ? -5.69200 -40.02500 91.61400 1.000 139.84000 346 ILE B C 1
ATOM 6873 O O . ILE B 1 346 ? -6.92000 -40.16000 91.58800 1.000 139.10000 346 ILE B O 1
ATOM 6878 N N . LEU B 1 347 ? -4.95000 -39.87600 90.51800 1.000 141.89000 347 LEU B N 1
ATOM 6879 C CA . LEU B 1 347 ? -5.51100 -39.80800 89.17600 1.000 137.70000 347 LEU B CA 1
ATOM 6880 C C . LEU B 1 347 ? -4.85400 -40.85700 88.29100 1.000 134.30000 347 LEU B C 1
ATOM 6881 O O . LEU B 1 347 ? -3.63400 -41.04000 88.34100 1.000 127.49000 347 LEU B O 1
ATOM 6886 N N . VAL B 1 348 ? -5.66300 -41.54100 87.48700 1.000 137.85000 348 VAL B N 1
ATOM 6887 C CA . VAL B 1 348 ? -5.15600 -42.50300 86.51100 1.000 140.76000 348 VAL B CA 1
ATOM 6888 C C . VAL B 1 348 ? -5.68700 -42.11500 85.13600 1.000 139.99000 348 VAL B C 1
ATOM 6889 O O . VAL B 1 348 ? -6.84200 -42.42200 84.80800 1.000 137.71000 348 VAL B O 1
ATOM 6893 N N . PRO B 1 349 ? -4.90000 -41.42500 84.31200 1.000 141.27000 349 PRO B N 1
ATOM 6894 C CA . PRO B 1 349 ? -5.38200 -41.04200 82.98000 1.000 136.81000 349 PRO B CA 1
ATOM 6895 C C . PRO B 1 349 ? -5.11100 -42.10500 81.93100 1.000 132.51000 349 PRO B C 1
ATOM 6896 O O . PRO B 1 349 ? -4.57300 -43.17200 82.24200 1.000 136.21000 349 PRO B O 1
ATOM 6900 N N . GLY B 1 350 ? -5.48300 -41.82100 80.68500 1.000 124.88000 350 GLY B N 1
ATOM 6901 C CA . GLY B 1 350 ? -5.23600 -42.73500 79.58700 1.000 122.88000 350 GLY B CA 1
ATOM 6902 C C . GLY B 1 350 ? -3.76600 -43.03200 79.38300 1.000 122.14000 350 GLY B C 1
ATOM 6903 O O . GLY B 1 350 ? -2.94500 -42.11400 79.30200 1.000 121.89000 350 GLY B O 1
ATOM 6904 N N . GLY B 1 351 ? -3.42200 -44.31200 79.29800 1.000 127.50000 351 GLY B N 1
ATOM 6905 C CA . GLY B 1 351 ? -2.04700 -44.73500 79.13000 1.000 123.50000 351 GLY B CA 1
ATOM 6906 C C . GLY B 1 351 ? -1.69700 -44.94900 77.66900 1.000 127.34000 351 GLY B C 1
ATOM 6907 O O . GLY B 1 351 ? -2.52800 -45.37500 76.87100 1.000 125.17000 351 GLY B O 1
ATOM 6908 N N . PHE B 1 352 ? -0.45000 -44.64300 77.32800 1.000 132.14000 352 PHE B N 1
ATOM 6909 C CA . PHE B 1 352 ? 0.05000 -44.77500 75.96300 1.000 133.01000 352 PHE B CA 1
ATOM 6910 C C . PHE B 1 352 ? 0.82700 -46.08300 75.86700 1.000 131.40000 352 PHE B C 1
ATOM 6911 O O . PHE B 1 352 ? 2.01100 -46.14200 76.20800 1.000 136.36000 352 PHE B O 1
ATOM 6919 N N . GLY B 1 353 ? 0.15600 -47.13500 75.39700 1.000 124.05000 353 GLY B N 1
ATOM 6920 C CA . GLY B 1 353 ? 0.77400 -48.43300 75.22300 1.000 128.37000 353 GLY B CA 1
ATOM 6921 C C . GLY B 1 353 ? 0.12000 -49.48500 76.10200 1.000 134.71000 353 GLY B C 1
ATOM 6922 O O . GLY B 1 353 ? -1.06200 -49.37800 76.45200 1.000 135.16000 353 GLY B O 1
ATOM 6923 N N . LEU B 1 354 ? 0.90600 -50.50600 76.45200 1.000 137.56000 354 LEU B N 1
ATOM 6924 C CA . LEU B 1 354 ? 0.42100 -51.61300 77.26500 1.000 134.48000 354 LEU B CA 1
ATOM 6925 C C . LEU B 1 354 ? 1.29200 -51.92300 78.47500 1.000 135.71000 354 LEU B C 1
ATOM 6926 O O . LEU B 1 354 ? 0.86900 -52.71500 79.32400 1.000 134.85000 354 LEU B O 1
ATOM 6931 N N . ARG B 1 355 ? 2.47800 -51.33100 78.58600 1.000 134.66000 355 ARG B N 1
ATOM 6932 C CA . ARG B 1 355 ? 3.39800 -51.65400 79.66800 1.000 132.52000 355 ARG B CA 1
ATOM 6933 C C . ARG B 1 355 ? 2.92300 -51.06600 80.99200 1.000 135.38000 355 ARG B C 1
ATOM 6934 O O . ARG B 1 355 ? 2.34000 -49.97900 81.03300 1.000 136.21000 355 ARG B O 1
ATOM 6942 N N . GLY B 1 356 ? 3.18300 -51.79400 82.07800 1.000 136.67000 356 GLY B N 1
ATOM 6943 C CA . GLY B 1 356 ? 2.95600 -51.27600 83.41700 1.000 139.24000 356 GLY B CA 1
ATOM 6944 C C . GLY B 1 356 ? 1.51400 -51.01800 83.80000 1.000 139.38000 356 GLY B C 1
ATOM 6945 O O . GLY B 1 356 ? 1.21700 -49.98400 84.40300 1.000 133.88000 356 GLY B O 1
ATOM 6946 N N . VAL B 1 357 ? 0.60200 -51.93000 83.46600 1.000 139.08000 357 VAL B N 1
ATOM 6947 C CA . VAL B 1 357 ? -0.79300 -51.72800 83.84700 1.000 137.14000 357 VAL B CA 1
ATOM 6948 C C . VAL B 1 357 ? -1.08200 -52.31100 85.22700 1.000 140.57000 357 VAL B C 1
ATOM 6949 O O . VAL B 1 357 ? -1.92900 -51.78700 85.96500 1.000 143.52000 357 VAL B O 1
ATOM 6953 N N . GLU B 1 358 ? -0.38300 -53.38500 85.61100 1.000 139.74000 358 GLU B N 1
ATOM 6954 C CA . GLU B 1 358 ? -0.52500 -53.91300 86.96500 1.000 141.14000 358 GLU B CA 1
ATOM 6955 C C . GLU B 1 358 ? -0.18500 -52.85500 88.00800 1.000 143.99000 358 GLU B C 1
ATOM 6956 O O . GLU B 1 358 ? -0.75700 -52.84600 89.10500 1.000 146.82000 358 GLU B O 1
ATOM 6962 N N . GLY B 1 359 ? 0.73600 -51.94800 87.68200 1.000 141.36000 359 GLY B N 1
ATOM 6963 C CA . GLY B 1 359 ? 0.99400 -50.83400 88.57500 1.000 142.54000 359 GLY B CA 1
ATOM 6964 C C . GLY B 1 359 ? -0.23600 -49.97300 88.78500 1.000 144.33000 359 GLY B C 1
ATOM 6965 O O . GLY B 1 359 ? -0.55100 -49.58900 89.91200 1.000 141.96000 359 GLY B O 1
ATOM 6966 N N . LYS B 1 360 ? -0.96000 -49.67500 87.70400 1.000 143.21000 360 LYS B N 1
ATOM 6967 C CA . LYS B 1 360 ? -2.20100 -48.92000 87.83400 1.000 143.07000 360 LYS B CA 1
ATOM 6968 C C . LYS B 1 360 ? -3.26800 -49.70900 88.58100 1.000 142.36000 360 LYS B C 1
ATOM 6969 O O . LYS B 1 360 ? -4.08500 -49.11600 89.29400 1.000 144.58000 360 LYS B O 1
ATOM 6975 N N . ILE B 1 361 ? -3.28900 -51.03300 88.42000 1.000 141.91000 361 ILE B N 1
ATOM 6976 C CA . ILE B 1 361 ? -4.21900 -51.85900 89.18600 1.000 144.56000 361 ILE B CA 1
ATOM 6977 C C . ILE B 1 361 ? -3.94500 -51.71100 90.67800 1.000 144.48000 361 ILE B C 1
ATOM 6978 O O . ILE B 1 361 ? -4.85800 -51.48100 91.48500 1.000 142.85000 361 ILE B O 1
ATOM 6983 N N . SER B 1 362 ? -2.67400 -51.83700 91.06300 1.000 143.62000 362 SER B N 1
ATOM 6984 C CA . SER B 1 362 ? -2.30500 -51.63700 92.46000 1.000 143.80000 362 SER B CA 1
ATOM 6985 C C . SER B 1 362 ? -2.62600 -50.21600 92.90900 1.000 145.66000 362 SER B C 1
ATOM 6986 O O . SER B 1 362 ? -3.01000 -49.99100 94.06300 1.000 145.91000 362 SER B O 1
ATOM 6989 N N . THR B 1 363 ? -2.49400 -49.24800 91.99900 1.000 144.46000 363 THR B N 1
ATOM 6990 C CA . THR B 1 363 ? -2.77700 -47.85600 92.33400 1.000 141.82000 363 THR B CA 1
ATOM 6991 C C . THR B 1 363 ? -4.25000 -47.64600 92.65900 1.000 141.27000 363 THR B C 1
ATOM 6992 O O . THR B 1 363 ? -4.58300 -47.00700 93.66300 1.000 146.45000 363 THR B O 1
ATOM 6996 N N . VAL B 1 364 ? -5.14800 -48.16000 91.81600 1.000 138.43000 364 VAL B N 1
ATOM 6997 C CA . VAL B 1 364 ? -6.57500 -47.99500 92.08500 1.000 143.11000 364 VAL B CA 1
ATOM 6998 C C . VAL B 1 364 ? -6.96500 -48.77100 93.33600 1.000 144.28000 364 VAL B C 1
ATOM 6999 O O . VAL B 1 364 ? -7.79700 -48.31500 94.13200 1.000 143.25000 364 VAL B O 1
ATOM 7003 N N . GLN B 1 365 ? -6.36200 -49.94700 93.54000 1.000 145.42000 365 GLN B N 1
ATOM 7004 C CA . GLN B 1 365 ? -6.60600 -50.69400 94.77100 1.000 143.40000 365 GLN B CA 1
ATOM 7005 C C . GLN B 1 365 ? -6.24500 -49.86400 95.99700 1.000 143.38000 365 GLN B C 1
ATOM 7006 O O . GLN B 1 365 ? -7.04600 -49.73000 96.93000 1.000 146.67000 365 GLN B O 1
ATOM 7012 N N . TYR B 1 366 ? -5.04300 -49.28400 96.00300 1.000 144.62000 366 TYR B N 1
ATOM 7013 C CA . TYR B 1 366 ? -4.60600 -48.45800 97.12300 1.000 142.51000 366 TYR B CA 1
ATOM 7014 C C . TYR B 1 366 ? -5.49900 -47.23700 97.30000 1.000 143.61000 366 TYR B C 1
ATOM 7015 O O . TYR B 1 366 ? -5.82100 -46.86700 98.43400 1.000 145.78000 366 TYR B O 1
ATOM 7024 N N . ALA B 1 367 ? -5.90600 -46.60400 96.20000 1.000 141.59000 367 ALA B N 1
ATOM 7025 C CA . ALA B 1 367 ? -6.75300 -45.42100 96.29900 1.000 139.24000 367 ALA B CA 1
ATOM 7026 C C . ALA B 1 367 ? -8.10700 -45.75600 96.90800 1.000 143.41000 367 ALA B C 1
ATOM 7027 O O . ALA B 1 367 ? -8.62000 -45.00200 97.74300 1.000 141.45000 367 ALA B O 1
ATOM 7029 N N . ARG B 1 368 ? -8.70300 -46.87800 96.50400 1.000 146.92000 368 ARG B N 1
ATOM 7030 C CA . ARG B 1 368 ? -10.04100 -47.20700 96.98300 1.000 148.28000 368 ARG B CA 1
ATOM 7031 C C . ARG B 1 368 ? -10.01000 -47.73800 98.41400 1.000 149.51000 368 ARG B C 1
ATOM 7032 O O . ARG B 1 368 ? -10.91600 -47.45600 99.20600 1.000 145.93000 368 ARG B O 1
ATOM 7040 N N . GLU B 1 369 ? -8.97900 -48.51300 98.76700 1.000 151.79000 369 GLU B N 1
ATOM 7041 C CA . GLU B 1 369 ? -8.91600 -49.05300 100.12300 1.000 145.61000 369 GLU B CA 1
ATOM 7042 C C . GLU B 1 369 ? -8.64400 -47.96000 101.14900 1.000 145.95000 369 GLU B C 1
ATOM 7043 O O . GLU B 1 369 ? -9.22700 -47.96600 102.23900 1.000 152.66000 369 GLU B O 1
ATOM 7049 N N . ASN B 1 370 ? -7.76800 -47.01400 100.82300 1.000 146.16000 370 ASN B N 1
ATOM 7050 C CA . ASN B 1 370 ? -7.40200 -45.94700 101.74300 1.000 145.74000 370 ASN B CA 1
ATOM 7051 C C . ASN B 1 370 ? -8.33600 -44.74700 101.65700 1.000 147.14000 370 ASN B C 1
ATOM 7052 O O . ASN B 1 370 ? -8.09100 -43.74100 102.33100 1.000 142.27000 370 ASN B O 1
ATOM 7057 N N . LYS B 1 371 ? -9.39200 -44.83400 100.84800 1.000 146.71000 371 LYS B N 1
ATOM 7058 C CA . LYS B 1 371 ? -10.40800 -43.78600 100.74100 1.000 143.25000 371 LYS B CA 1
ATOM 7059 C C . LYS B 1 371 ? -9.78600 -42.44100 100.36900 1.000 144.88000 371 LYS B C 1
ATOM 7060 O O . LYS B 1 371 ? -9.98800 -41.42500 101.03800 1.000 136.23000 371 LYS B O 1
ATOM 7066 N N . ILE B 1 372 ? -9.02200 -42.44100 99.28700 1.000 146.78000 372 ILE B N 1
ATOM 7067 C CA . ILE B 1 372 ? -8.39500 -41.24000 98.74300 1.000 139.52000 372 ILE B CA 1
ATOM 7068 C C . ILE B 1 372 ? -9.12400 -40.88100 97.45300 1.000 138.00000 372 ILE B C 1
ATOM 7069 O O . ILE B 1 372 ? -9.29900 -41.75300 96.59300 1.000 142.81000 372 ILE B O 1
ATOM 7074 N N . PRO B 1 373 ? -9.56600 -39.62200 97.27600 1.000 133.56000 373 PRO B N 1
ATOM 7075 C CA . PRO B 1 373 ? -10.31200 -39.25100 96.06400 1.000 134.28000 373 PRO B CA 1
ATOM 7076 C C . PRO B 1 373 ? -9.65000 -39.72500 94.78100 1.000 142.08000 373 PRO B C 1
ATOM 7077 O O . PRO B 1 373 ? -8.53000 -39.31900 94.45800 1.000 141.87000 373 PRO B O 1
ATOM 7081 N N . TYR B 1 374 ? -10.34000 -40.59400 94.04800 1.000 139.66000 374 TYR B N 1
ATOM 7082 C CA . TYR B 1 374 ? -9.79900 -41.22800 92.85700 1.000 134.61000 374 TYR B CA 1
ATOM 7083 C C . TYR B 1 374 ? -10.63800 -40.85800 91.64400 1.000 135.86000 374 TYR B C 1
ATOM 7084 O O . TYR B 1 374 ? -11.87200 -40.93600 91.68000 1.000 137.24000 374 TYR B O 1
ATOM 7093 N N . LEU B 1 375 ? -9.96100 -40.45800 90.57100 1.000 138.19000 375 LEU B N 1
ATOM 7094 C CA . LEU B 1 375 ? -10.60400 -40.19200 89.29400 1.000 136.35000 375 LEU B CA 1
ATOM 7095 C C . LEU B 1 375 ? -9.81300 -40.91500 88.21600 1.000 132.25000 375 LEU B C 1
ATOM 7096 O O . LEU B 1 375 ? -8.61400 -40.67100 88.05100 1.000 133.98000 375 LEU B O 1
ATOM 7101 N N . GLY B 1 376 ? -10.48600 -41.80100 87.49200 1.000 132.19000 376 GLY B N 1
ATOM 7102 C CA . GLY B 1 376 ? -9.87300 -42.53300 86.40100 1.000 138.33000 376 GLY B CA 1
ATOM 7103 C C . GLY B 1 376 ? -10.44500 -42.08000 85.07300 1.000 139.11000 376 GLY B C 1
ATOM 7104 O O . GLY B 1 376 ? -11.63000 -41.76700 84.96800 1.000 141.21000 376 GLY B O 1
ATOM 7105 N N . ILE B 1 377 ? -9.59100 -42.05300 84.05200 1.000 136.30000 377 ILE B N 1
ATOM 7106 C CA . ILE B 1 377 ? -9.96200 -41.55800 82.73100 1.000 134.54000 377 ILE B CA 1
ATOM 7107 C C . ILE B 1 377 ? -9.53600 -42.59200 81.69800 1.000 137.70000 377 ILE B C 1
ATOM 7108 O O . ILE B 1 377 ? -8.37400 -43.01600 81.68700 1.000 139.26000 377 ILE B O 1
ATOM 7113 N N . CYS B 1 378 ? -10.47300 -42.99200 80.83500 1.000 133.63000 378 CYS B N 1
ATOM 7114 C CA . CYS B 1 378 ? -10.23600 -43.97900 79.78400 1.000 133.73000 378 CYS B CA 1
ATOM 7115 C C . CYS B 1 378 ? -9.70000 -45.28200 80.35900 1.000 137.32000 378 CYS B C 1
ATOM 7116 O O . CYS B 1 378 ? -10.47100 -46.12000 80.83800 1.000 140.45000 378 CYS B O 1
ATOM 7119 N N . LEU B 1 379 ? -8.37800 -45.46400 80.30900 1.000 135.68000 379 LEU B N 1
ATOM 7120 C CA . LEU B 1 379 ? -7.76800 -46.63000 80.93800 1.000 135.48000 379 LEU B CA 1
ATOM 7121 C C . LEU B 1 379 ? -8.01600 -46.64300 82.43900 1.000 141.22000 379 LEU B C 1
ATOM 7122 O O . LEU B 1 379 ? -7.96700 -47.70700 83.06700 1.000 144.16000 379 LEU B O 1
ATOM 7127 N N . GLY B 1 380 ? -8.27900 -45.47500 83.02700 1.000 139.35000 380 GLY B N 1
ATOM 7128 C CA . GLY B 1 380 ? -8.55000 -45.41900 84.45400 1.000 142.21000 380 GLY B CA 1
ATOM 7129 C C . GLY B 1 380 ? -9.78100 -46.21300 84.84200 1.000 145.34000 380 GLY B C 1
ATOM 7130 O O . GLY B 1 380 ? -9.75400 -46.99700 85.79300 1.000 149.95000 380 GLY B O 1
ATOM 7131 N N . MET B 1 381 ? -10.87600 -46.03400 84.10100 1.000 142.38000 381 MET B N 1
ATOM 7132 C CA . MET B 1 381 ? -12.08100 -46.79400 84.41500 1.000 140.75000 381 MET B CA 1
ATOM 7133 C C . MET B 1 381 ? -11.86900 -48.27800 84.15600 1.000 144.25000 381 MET B C 1
ATOM 7134 O O . MET B 1 381 ? -12.39900 -49.12200 84.88600 1.000 151.15000 381 MET B O 1
ATOM 7139 N N . GLN B 1 382 ? -11.08100 -48.61600 83.13500 1.000 140.08000 382 GLN B N 1
ATOM 7140 C CA . GLN B 1 382 ? -10.83800 -50.01900 82.82500 1.000 144.69000 382 GLN B CA 1
ATOM 7141 C C . GLN B 1 382 ? -10.07200 -50.69900 83.95300 1.000 148.74000 382 GLN B C 1
ATOM 7142 O O . GLN B 1 382 ? -10.46000 -51.77600 84.42400 1.000 150.72000 382 GLN B O 1
ATOM 7148 N N . VAL B 1 383 ? -8.99100 -50.06900 84.41900 1.000 145.85000 383 VAL B N 1
ATOM 7149 C CA . VAL B 1 383 ? -8.23100 -50.65600 85.51600 1.000 149.49000 383 VAL B CA 1
ATOM 7150 C C . VAL B 1 383 ? -9.04900 -50.64700 86.80100 1.000 152.08000 383 VAL B C 1
ATOM 7151 O O . VAL B 1 383 ? -8.93400 -51.56800 87.61700 1.000 154.09000 383 VAL B O 1
ATOM 7155 N N . ALA B 1 384 ? -9.89000 -49.63000 87.00600 1.000 150.56000 384 ALA B N 1
ATOM 7156 C CA . ALA B 1 384 ? -10.74400 -49.61100 88.18800 1.000 147.23000 384 ALA B CA 1
ATOM 7157 C C . ALA B 1 384 ? -11.71000 -50.78900 88.18300 1.000 147.83000 384 ALA B C 1
ATOM 7158 O O . ALA B 1 384 ? -11.88900 -51.46300 89.20200 1.000 149.79000 384 ALA B O 1
ATOM 7160 N N . VAL B 1 385 ? -12.33400 -51.05600 87.03400 1.000 144.28000 385 VAL B N 1
ATOM 7161 C CA . VAL B 1 385 ? -13.25700 -52.18400 86.93000 1.000 142.36000 385 VAL B CA 1
ATOM 7162 C C . VAL B 1 385 ? -12.52000 -53.50000 87.13900 1.000 149.58000 385 VAL B C 1
ATOM 7163 O O . VAL B 1 385 ? -13.00600 -54.39500 87.84200 1.000 155.89000 385 VAL B O 1
ATOM 7167 N N . ILE B 1 386 ? -11.33600 -53.64100 86.53700 1.000 150.21000 386 ILE B N 1
ATOM 7168 C CA . ILE B 1 386 ? -10.58200 -54.88500 86.68100 1.000 155.64000 386 ILE B CA 1
ATOM 7169 C C . ILE B 1 386 ? -10.21100 -55.11600 88.14200 1.000 159.81000 386 ILE B C 1
ATOM 7170 O O . ILE B 1 386 ? -10.37000 -56.22100 88.67500 1.000 161.06000 386 ILE B O 1
ATOM 7175 N N . GLU B 1 387 ? -9.72300 -54.07200 88.81600 1.000 156.88000 387 GLU B N 1
ATOM 7176 C CA . GLU B 1 387 ? -9.34400 -54.20900 90.21900 1.000 152.02000 387 GLU B CA 1
ATOM 7177 C C . GLU B 1 387 ? -10.55600 -54.49800 91.09500 1.000 153.42000 387 GLU B C 1
ATOM 7178 O O . GLU B 1 387 ? -10.47400 -55.29800 92.03400 1.000 153.33000 387 GLU B O 1
ATOM 7184 N N . TYR B 1 388 ? -11.68400 -53.83900 90.81900 1.000 152.37000 388 TYR B N 1
ATOM 7185 C CA . TYR B 1 388 ? -12.88800 -54.07700 91.60600 1.000 150.54000 388 TYR B CA 1
ATOM 7186 C C . TYR B 1 388 ? -13.36000 -55.51400 91.44700 1.000 153.53000 388 TYR B C 1
ATOM 7187 O O . TYR B 1 388 ? -13.79100 -56.14400 92.41900 1.000 155.69000 388 TYR B O 1
ATOM 7196 N N . ALA B 1 389 ? -13.28300 -56.05200 90.22800 1.000 154.94000 389 ALA B N 1
ATOM 7197 C CA . ALA B 1 389 ? -13.59900 -57.46100 90.03000 1.000 159.51000 389 ALA B CA 1
ATOM 7198 C C . ALA B 1 389 ? -12.61500 -58.36300 90.76300 1.000 159.52000 389 ALA B C 1
ATOM 7199 O O . ALA B 1 389 ? -13.01700 -59.38500 91.33000 1.000 161.26000 389 ALA B O 1
ATOM 7201 N N . ARG B 1 390 ? -11.32900 -58.00600 90.76000 1.000 157.35000 390 ARG B N 1
ATOM 7202 C CA . ARG B 1 390 ? -10.32600 -58.84800 91.40400 1.000 155.40000 390 ARG B CA 1
ATOM 7203 C C . ARG B 1 390 ? -10.51100 -58.89600 92.91700 1.000 155.73000 390 ARG B C 1
ATOM 7204 O O . ARG B 1 390 ? -10.40700 -59.96700 93.52500 1.000 153.52000 390 ARG B O 1
ATOM 7212 N N . ASN B 1 391 ? -10.78600 -57.75100 93.54300 1.000 156.28000 391 ASN B N 1
ATOM 7213 C CA . ASN B 1 391 ? -10.72800 -57.65000 94.99600 1.000 156.50000 391 ASN B CA 1
ATOM 7214 C C . ASN B 1 391 ? -12.09000 -57.65200 95.67700 1.000 160.12000 391 ASN B C 1
ATOM 7215 O O . ASN B 1 391 ? -12.14200 -57.74400 96.90900 1.000 160.44000 391 ASN B O 1
ATOM 7220 N N . VAL B 1 392 ? -13.18400 -57.54400 94.92600 1.000 162.23000 392 VAL B N 1
ATOM 7221 C CA . VAL B 1 392 ? -14.51600 -57.67900 95.50600 1.000 160.22000 392 VAL B CA 1
ATOM 7222 C C . VAL B 1 392 ? -15.10800 -59.01300 95.07900 1.000 163.31000 392 VAL B C 1
ATOM 7223 O O . VAL B 1 392 ? -15.46100 -59.84800 95.92000 1.000 169.81000 392 VAL B O 1
ATOM 7227 N N . LEU B 1 393 ? -15.22000 -59.22300 93.76700 1.000 160.38000 393 LEU B N 1
ATOM 7228 C CA . LEU B 1 393 ? -15.77200 -60.47300 93.26500 1.000 163.16000 393 LEU B CA 1
ATOM 7229 C C . LEU B 1 393 ? -14.78100 -61.62400 93.37300 1.000 165.79000 393 LEU B C 1
ATOM 7230 O O . LEU B 1 393 ? -15.16100 -62.77600 93.13500 1.000 172.77000 393 LEU B O 1
ATOM 7235 N N . GLY B 1 394 ? -13.52800 -61.34400 93.72100 1.000 160.64000 394 GLY B N 1
ATOM 7236 C CA . GLY B 1 394 ? -12.55800 -62.39100 93.96100 1.000 164.34000 394 GLY B CA 1
ATOM 7237 C C . GLY B 1 394 ? -11.90700 -62.97400 92.72900 1.000 167.76000 394 GLY B C 1
ATOM 7238 O O . GLY B 1 394 ? -11.12500 -63.92300 92.85500 1.000 169.25000 394 GLY B O 1
ATOM 7239 N N . TRP B 1 395 ? -12.20000 -62.44400 91.54400 1.000 163.84000 395 TRP B N 1
ATOM 7240 C CA . TRP B 1 395 ? -11.59400 -62.95900 90.32300 1.000 164.30000 395 TRP B CA 1
ATOM 7241 C C . TRP B 1 395 ? -10.15000 -62.48900 90.21100 1.000 162.70000 395 TRP B C 1
ATOM 7242 O O . TRP B 1 395 ? -9.87900 -61.44800 89.60700 1.000 163.21000 395 TRP B O 1
ATOM 7253 N N . SER B 1 396 ? -9.21900 -63.25800 90.78100 1.000 161.71000 396 SER B N 1
ATOM 7254 C CA . SER B 1 396 ? -7.82500 -62.82600 90.83600 1.000 163.36000 396 SER B CA 1
ATOM 7255 C C . SER B 1 396 ? -7.22900 -62.67700 89.44200 1.000 164.54000 396 SER B C 1
ATOM 7256 O O . SER B 1 396 ? -6.39800 -61.79200 89.20600 1.000 159.86000 396 SER B O 1
ATOM 7259 N N . ASP B 1 397 ? -7.63300 -63.53400 88.50700 1.000 165.16000 397 ASP B N 1
ATOM 7260 C CA . ASP B 1 397 ? -7.10300 -63.51400 87.15100 1.000 162.84000 397 ASP B CA 1
ATOM 7261 C C . ASP B 1 397 ? -7.95200 -62.68400 86.19400 1.000 164.40000 397 ASP B C 1
ATOM 7262 O O . ASP B 1 397 ? -7.79000 -62.80600 84.97600 1.000 163.27000 397 ASP B O 1
ATOM 7267 N N . ALA B 1 398 ? -8.85400 -61.85300 86.71200 1.000 163.10000 398 ALA B N 1
ATOM 7268 C CA . ALA B 1 398 ? -9.65200 -60.98200 85.85800 1.000 161.46000 398 ALA B CA 1
ATOM 7269 C C . ALA B 1 398 ? -8.76200 -59.95300 85.17300 1.000 163.74000 398 ALA B C 1
ATOM 7270 O O . ALA B 1 398 ? -7.88100 -59.36400 85.80400 1.000 159.55000 398 ALA B O 1
ATOM 7272 N N . ASN B 1 399 ? -8.99400 -59.73600 83.88100 1.000 166.90000 399 ASN B N 1
ATOM 7273 C CA . ASN B 1 399 ? -8.18500 -58.81000 83.09800 1.000 163.26000 399 ASN B CA 1
ATOM 7274 C C . ASN B 1 399 ? -9.00700 -58.33900 81.90300 1.000 160.35000 399 ASN B C 1
ATOM 7275 O O . ASN B 1 399 ? -10.22900 -58.50900 81.86100 1.000 157.73000 399 ASN B O 1
ATOM 7280 N N . SER B 1 400 ? -8.32800 -57.74100 80.92700 1.000 159.63000 400 SER B N 1
ATOM 7281 C CA . SER B 1 400 ? -8.95700 -57.19800 79.73300 1.000 152.36000 400 SER B CA 1
ATOM 7282 C C . SER B 1 400 ? -8.32200 -57.79400 78.48200 1.000 148.48000 400 SER B C 1
ATOM 7283 O O . SER B 1 400 ? -7.19400 -58.29400 78.51400 1.000 148.24000 400 SER B O 1
ATOM 7286 N N . THR B 1 401 ? -9.06800 -57.74300 77.37400 1.000 143.25000 401 THR B N 1
ATOM 7287 C CA . THR B 1 401 ? -8.59600 -58.32000 76.12000 1.000 146.65000 401 THR B CA 1
ATOM 7288 C C . THR B 1 401 ? -7.43500 -57.54100 75.51600 1.000 150.03000 401 THR B C 1
ATOM 7289 O O . THR B 1 401 ? -6.73700 -58.07300 74.64600 1.000 146.10000 401 THR B O 1
ATOM 7293 N N . GLU B 1 402 ? -7.22900 -56.29200 75.93700 1.000 151.28000 402 GLU B N 1
ATOM 7294 C CA . GLU B 1 402 ? -6.02400 -55.56400 75.55000 1.000 149.68000 402 GLU B CA 1
ATOM 7295 C C . GLU B 1 402 ? -4.77700 -56.33100 75.95500 1.000 150.02000 402 GLU B C 1
ATOM 7296 O O . GLU B 1 402 ? -3.88700 -56.58900 75.13600 1.000 149.16000 402 GLU B O 1
ATOM 7302 N N . PHE B 1 403 ? -4.70800 -56.71700 77.22000 1.000 146.41000 403 PHE B N 1
ATOM 7303 C CA . PHE B 1 403 ? -3.51000 -57.30100 77.79500 1.000 148.36000 403 PHE B CA 1
ATOM 7304 C C . PHE B 1 403 ? -3.59200 -58.81400 77.72700 1.000 151.34000 403 PHE B C 1
ATOM 7305 O O . PHE B 1 403 ? -4.39000 -59.34700 76.95000 1.000 147.83000 403 PHE B O 1
ATOM 7313 N N . ASP B 1 404 ? -2.75500 -59.50000 78.50400 1.000 158.70000 404 ASP B N 1
ATOM 7314 C CA . ASP B 1 404 ? -2.64500 -60.95300 78.47300 1.000 163.22000 404 ASP B CA 1
ATOM 7315 C C . ASP B 1 404 ? -4.01300 -61.61100 78.35500 1.000 161.18000 404 ASP B C 1
ATOM 7316 O O . ASP B 1 404 ? -4.89500 -61.40100 79.19500 1.000 157.39000 404 ASP B O 1
ATOM 7321 N N . LYS B 1 405 ? -4.19000 -62.40100 77.29700 1.000 158.97000 405 LYS B N 1
ATOM 7322 C CA . LYS B 1 405 ? -5.45200 -63.08700 77.05700 1.000 155.99000 405 LYS B CA 1
ATOM 7323 C C . LYS B 1 405 ? -5.66100 -64.27300 77.98600 1.000 165.81000 405 LYS B C 1
ATOM 7324 O O . LYS B 1 405 ? -6.72500 -64.89800 77.92900 1.000 167.74000 405 LYS B O 1
ATOM 7330 N N . SER B 1 406 ? -4.67500 -64.60800 78.82000 1.000 165.96000 406 SER B N 1
ATOM 7331 C CA . SER B 1 406 ? -4.83800 -65.63700 79.84600 1.000 164.49000 406 SER B CA 1
ATOM 7332 C C . SER B 1 406 ? -5.64800 -65.04900 81.00300 1.000 168.32000 406 SER B C 1
ATOM 7333 O O . SER B 1 406 ? -5.14000 -64.73000 82.08000 1.000 169.06000 406 SER B O 1
ATOM 7336 N N . SER B 1 407 ? -6.94600 -64.89900 80.74900 1.000 172.74000 407 SER B N 1
ATOM 7337 C CA . SER B 1 407 ? -7.85800 -64.29100 81.71200 1.000 172.95000 407 SER B CA 1
ATOM 7338 C C . SER B 1 407 ? -9.21800 -64.95300 81.55700 1.000 169.09000 407 SER B C 1
ATOM 7339 O O . SER B 1 407 ? -9.88900 -64.76100 80.53800 1.000 162.67000 407 SER B O 1
ATOM 7342 N N . GLY B 1 408 ? -9.62100 -65.72300 82.56200 1.000 164.79000 408 GLY B N 1
ATOM 7343 C CA . GLY B 1 408 ? -10.93600 -66.32600 82.55900 1.000 167.08000 408 GLY B CA 1
ATOM 7344 C C . GLY B 1 408 ? -12.06800 -65.38400 82.89400 1.000 167.86000 408 GLY B C 1
ATOM 7345 O O . GLY B 1 408 ? -13.23300 -65.78200 82.79700 1.000 172.40000 408 GLY B O 1
ATOM 7346 N N . HIS B 1 409 ? -11.76400 -64.14800 83.28600 1.000 164.44000 409 HIS B N 1
ATOM 7347 C CA . HIS B 1 409 ? -12.77700 -63.16400 83.66100 1.000 163.90000 409 HIS B CA 1
ATOM 7348 C C . HIS B 1 409 ? -12.50900 -61.86800 82.90900 1.000 161.29000 409 HIS B C 1
ATOM 7349 O O . HIS B 1 409 ? -11.98100 -60.90200 83.47800 1.000 157.95000 409 HIS B O 1
ATOM 7356 N N . PRO B 1 410 ? -12.85900 -61.80800 81.62400 1.000 160.18000 410 PRO B N 1
ATOM 7357 C CA . PRO B 1 410 ? -12.65200 -60.57100 80.86200 1.000 152.01000 410 PRO B CA 1
ATOM 7358 C C . PRO B 1 410 ? -13.75100 -59.55000 81.10400 1.000 149.29000 410 PRO B C 1
ATOM 7359 O O . PRO B 1 410 ? -14.70600 -59.45800 80.32700 1.000 141.10000 410 PRO B O 1
ATOM 7363 N N . VAL B 1 411 ? -13.63000 -58.77900 82.18900 1.000 154.08000 411 VAL B N 1
ATOM 7364 C CA . VAL B 1 411 ? -14.63600 -57.76800 82.51000 1.000 156.67000 411 VAL B CA 1
ATOM 7365 C C . VAL B 1 411 ? -14.67200 -56.62600 81.50900 1.000 151.50000 411 VAL B C 1
ATOM 7366 O O . VAL B 1 411 ? -15.69200 -55.93000 81.41800 1.000 146.54000 411 VAL B O 1
ATOM 7370 N N . VAL B 1 412 ? -13.59400 -56.40600 80.76200 1.000 149.27000 412 VAL B N 1
ATOM 7371 C CA . VAL B 1 412 ? -13.54000 -55.38100 79.72700 1.000 145.87000 412 VAL B CA 1
ATOM 7372 C C . VAL B 1 412 ? -12.93200 -56.01600 78.48400 1.000 146.78000 412 VAL B C 1
ATOM 7373 O O . VAL B 1 412 ? -11.86100 -56.62900 78.56000 1.000 144.24000 412 VAL B O 1
ATOM 7377 N N . GLY B 1 413 ? -13.61200 -55.88100 77.35000 1.000 142.46000 413 GLY B N 1
ATOM 7378 C CA . GLY B 1 413 ? -13.13500 -56.50300 76.13100 1.000 134.10000 413 GLY B CA 1
ATOM 7379 C C . GLY B 1 413 ? -13.82900 -55.95700 74.90700 1.000 142.64000 413 GLY B C 1
ATOM 7380 O O . GLY B 1 413 ? -14.81600 -55.22000 74.99900 1.000 142.97000 413 GLY B O 1
ATOM 7381 N N . LEU B 1 414 ? -13.29200 -56.32900 73.74700 1.000 146.24000 414 LEU B N 1
ATOM 7382 C CA . LEU B 1 414 ? -13.86700 -55.90900 72.47700 1.000 149.72000 414 LEU B CA 1
ATOM 7383 C C . LEU B 1 414 ? -15.23400 -56.54800 72.27100 1.000 152.78000 414 LEU B C 1
ATOM 7384 O O . LEU B 1 414 ? -15.48600 -57.66700 72.72700 1.000 154.17000 414 LEU B O 1
ATOM 7389 N N . ILE B 1 415 ? -16.11700 -55.82400 71.58200 1.000 153.10000 415 ILE B N 1
ATOM 7390 C CA . ILE B 1 415 ? -17.47300 -56.30800 71.33600 1.000 157.87000 415 ILE B CA 1
ATOM 7391 C C . ILE B 1 415 ? -17.45900 -57.55800 70.46800 1.000 165.98000 415 ILE B C 1
ATOM 7392 O O . ILE B 1 415 ? -18.30900 -58.44300 70.62500 1.000 168.72000 415 ILE B O 1
ATOM 7397 N N . THR B 1 416 ? -16.48400 -57.66700 69.56000 1.000 165.72000 416 THR B N 1
ATOM 7398 C CA . THR B 1 416 ? -16.47500 -58.77500 68.60700 1.000 164.84000 416 THR B CA 1
ATOM 7399 C C . THR B 1 416 ? -16.38500 -60.12300 69.31300 1.000 171.80000 416 THR B C 1
ATOM 7400 O O . THR B 1 416 ? -17.07000 -61.07800 68.92800 1.000 174.35000 416 THR B O 1
ATOM 7404 N N . GLU B 1 417 ? -15.54900 -60.22600 70.34100 1.000 173.99000 417 GLU B N 1
ATOM 7405 C CA . GLU B 1 417 ? -15.48200 -61.44400 71.15000 1.000 175.03000 417 GLU B CA 1
ATOM 7406 C C . GLU B 1 417 ? -16.50700 -61.40200 72.28000 1.000 170.26000 417 GLU B C 1
ATOM 7407 O O . GLU B 1 417 ? -16.19400 -61.60000 73.45300 1.000 165.99000 417 GLU B O 1
ATOM 7413 N N . TRP B 1 418 ? -17.75800 -61.14400 71.90900 1.000 169.31000 418 TRP B N 1
ATOM 7414 C CA . TRP B 1 418 ? -18.84100 -60.92600 72.85600 1.000 164.69000 418 TRP B CA 1
ATOM 7415 C C . TRP B 1 418 ? -20.15200 -60.90900 72.08300 1.000 166.19000 418 TRP B C 1
ATOM 7416 O O . TRP B 1 418 ? -20.18700 -60.51500 70.91400 1.000 168.83000 418 TRP B O 1
ATOM 7427 N N . GLN B 1 419 ? -21.21900 -61.35200 72.74500 1.000 165.01000 419 GLN B N 1
ATOM 7428 C CA . GLN B 1 419 ? -22.55100 -61.43600 72.14500 1.000 160.50000 419 GLN B CA 1
ATOM 7429 C C . GLN B 1 419 ? -22.55300 -62.32900 70.91000 1.000 159.38000 419 GLN B C 1
ATOM 7430 O O . GLN B 1 419 ? -23.61000 -62.74900 70.44100 1.000 159.25000 419 GLN B O 1
ATOM 7436 N N . ASP B 1 433 ? -8.61200 -60.22300 66.18600 1.000 145.76000 433 ASP B N 1
ATOM 7437 C CA . ASP B 1 433 ? -8.84200 -59.49300 64.94600 1.000 144.68000 433 ASP B CA 1
ATOM 7438 C C . ASP B 1 433 ? -10.25900 -58.93200 64.90700 1.000 153.90000 433 ASP B C 1
ATOM 7439 O O . ASP B 1 433 ? -10.68900 -58.24500 65.83400 1.000 152.95000 433 ASP B O 1
ATOM 7444 N N . LEU B 1 434 ? -10.97100 -59.23500 63.81900 1.000 158.66000 434 LEU B N 1
ATOM 7445 C CA . LEU B 1 434 ? -12.35900 -58.81200 63.62700 1.000 159.12000 434 LEU B CA 1
ATOM 7446 C C . LEU B 1 434 ? -12.49700 -57.29200 63.69800 1.000 158.75000 434 LEU B C 1
ATOM 7447 O O . LEU B 1 434 ? -13.49900 -56.76300 64.18300 1.000 155.79000 434 LEU B O 1
ATOM 7452 N N . GLY B 1 435 ? -11.48100 -56.58500 63.20900 1.000 160.09000 435 GLY B N 1
ATOM 7453 C CA . GLY B 1 435 ? -11.54200 -55.13900 63.14900 1.000 158.12000 435 GLY B CA 1
ATOM 7454 C C . GLY B 1 435 ? -11.49700 -54.48400 64.52200 1.000 159.12000 435 GLY B C 1
ATOM 7455 O O . GLY B 1 435 ? -11.07300 -55.07000 65.52100 1.000 159.31000 435 GLY B O 1
ATOM 7456 N N . GLY B 1 436 ? -11.95000 -53.23200 64.55200 1.000 157.26000 436 GLY B N 1
ATOM 7457 C CA . GLY B 1 436 ? -11.99700 -52.46600 65.78100 1.000 153.38000 436 GLY B CA 1
ATOM 7458 C C . GLY B 1 436 ? -13.17000 -51.50900 65.82800 1.000 153.91000 436 GLY B C 1
ATOM 7459 O O . GLY B 1 436 ? -13.59700 -50.99000 64.79300 1.000 152.83000 436 GLY B O 1
ATOM 7460 N N . THR B 1 437 ? -13.70200 -51.27000 67.02900 1.000 151.20000 437 THR B N 1
ATOM 7461 C CA . THR B 1 437 ? -14.85200 -50.38000 67.16500 1.000 153.87000 437 THR B CA 1
ATOM 7462 C C . THR B 1 437 ? -14.49200 -48.94200 66.81500 1.000 153.32000 437 THR B C 1
ATOM 7463 O O . THR B 1 437 ? -15.28300 -48.23600 66.17700 1.000 153.04000 437 THR B O 1
ATOM 7467 N N . MET B 1 438 ? -13.30500 -48.49100 67.22400 1.000 147.60000 438 MET B N 1
ATOM 7468 C CA . MET B 1 438 ? -12.83100 -47.13400 66.95300 1.000 141.61000 438 MET B CA 1
ATOM 7469 C C . MET B 1 438 ? -13.81300 -46.09200 67.48800 1.000 137.95000 438 MET B C 1
ATOM 7470 O O . MET B 1 438 ? -14.32400 -45.24200 66.75600 1.000 141.98000 438 MET B O 1
ATOM 7475 N N . ARG B 1 439 ? -14.07700 -46.17200 68.78900 1.000 136.66000 439 ARG B N 1
ATOM 7476 C CA . ARG B 1 439 ? -14.99500 -45.26200 69.47200 1.000 135.60000 439 ARG B CA 1
ATOM 7477 C C . ARG B 1 439 ? -14.30400 -43.91800 69.66000 1.000 129.12000 439 ARG B C 1
ATOM 7478 O O . ARG B 1 439 ? -13.59900 -43.69800 70.64800 1.000 131.55000 439 ARG B O 1
ATOM 7486 N N . LEU B 1 440 ? -14.52400 -43.00800 68.71600 1.000 122.62000 440 LEU B N 1
ATOM 7487 C CA . LEU B 1 440 ? -13.83900 -41.72600 68.69100 1.000 117.97000 440 LEU B CA 1
ATOM 7488 C C . LEU B 1 440 ? -14.84800 -40.61400 68.44500 1.000 112.70000 440 LEU B C 1
ATOM 7489 O O . LEU B 1 440 ? -15.79100 -40.77100 67.66500 1.000 114.58000 440 LEU B O 1
ATOM 7494 N N . GLY B 1 441 ? -14.64000 -39.48800 69.12100 1.000 108.40000 441 GLY B N 1
ATOM 7495 C CA . GLY B 1 441 ? -15.46700 -38.31700 68.91100 1.000 111.58000 441 GLY B CA 1
ATOM 7496 C C . GLY B 1 441 ? -16.46000 -38.07300 70.02800 1.000 118.70000 441 GLY B C 1
ATOM 7497 O O . GLY B 1 441 ? -16.42900 -38.69100 71.09300 1.000 118.80000 441 GLY B O 1
ATOM 7498 N N . ALA B 1 442 ? -17.35400 -37.12200 69.77800 1.000 119.63000 442 ALA B N 1
ATOM 7499 C CA . ALA B 1 442 ? -18.38000 -36.77800 70.74800 1.000 125.80000 442 ALA B CA 1
ATOM 7500 C C . ALA B 1 442 ? -19.48800 -37.82300 70.75300 1.000 136.28000 442 ALA B C 1
ATOM 7501 O O . ALA B 1 442 ? -19.75500 -38.48400 69.74500 1.000 137.09000 442 ALA B O 1
ATOM 7503 N N . GLN B 1 443 ? -20.13400 -37.96900 71.90800 1.000 142.78000 443 GLN B N 1
ATOM 7504 C CA . GLN B 1 443 ? -21.21500 -38.93400 72.05100 1.000 144.16000 443 GLN B CA 1
ATOM 7505 C C . GLN B 1 443 ? -22.15900 -38.48500 73.16200 1.000 148.96000 443 GLN B C 1
ATOM 7506 O O . GLN B 1 443 ? -21.78500 -37.65800 74.00000 1.000 145.29000 443 GLN B O 1
ATOM 7512 N N . GLU B 1 444 ? -23.37700 -39.02000 73.18400 1.000 153.29000 444 GLU B N 1
ATOM 7513 C CA . GLU B 1 444 ? -24.37200 -38.62600 74.17000 1.000 154.43000 444 GLU B CA 1
ATOM 7514 C C . GLU B 1 444 ? -24.20700 -39.50800 75.39800 1.000 150.19000 444 GLU B C 1
ATOM 7515 O O . GLU B 1 444 ? -23.64800 -40.60400 75.31000 1.000 144.69000 444 GLU B O 1
ATOM 7521 N N . CYS B 1 445 ? -24.68900 -39.02000 76.53800 1.000 151.28000 445 CYS B N 1
ATOM 7522 C CA . CYS B 1 445 ? -24.42400 -39.63600 77.82800 1.000 151.10000 445 CYS B CA 1
ATOM 7523 C C . CYS B 1 445 ? -25.72700 -39.79200 78.59800 1.000 152.09000 445 CYS B C 1
ATOM 7524 O O . CYS B 1 445 ? -26.65200 -38.99200 78.43100 1.000 152.51000 445 CYS B O 1
ATOM 7527 N N . GLN B 1 446 ? -25.80200 -40.82300 79.44000 1.000 146.64000 446 GLN B N 1
ATOM 7528 C CA . GLN B 1 446 ? -26.92700 -41.00200 80.35600 1.000 144.55000 446 GLN B CA 1
ATOM 7529 C C . GLN B 1 446 ? -26.37200 -41.12300 81.77000 1.000 146.78000 446 GLN B C 1
ATOM 7530 O O . GLN B 1 446 ? -25.87600 -42.18100 82.16100 1.000 146.17000 446 GLN B O 1
ATOM 7536 N N . LEU B 1 447 ? -26.44900 -40.03800 82.53300 1.000 147.80000 447 LEU B N 1
ATOM 7537 C CA . LEU B 1 447 ? -26.04400 -40.08500 83.92900 1.000 149.19000 447 LEU B CA 1
ATOM 7538 C C . LEU B 1 447 ? -27.14000 -40.71600 84.78300 1.000 153.58000 447 LEU B C 1
ATOM 7539 O O . LEU B 1 447 ? -28.27300 -40.92200 84.34000 1.000 153.53000 447 LEU B O 1
ATOM 7544 N N . GLN B 1 448 ? -26.78400 -41.03000 86.02300 1.000 156.53000 448 GLN B N 1
ATOM 7545 C CA . GLN B 1 448 ? -27.72200 -41.57200 86.99400 1.000 159.73000 448 GLN B CA 1
ATOM 7546 C C . GLN B 1 448 ? -28.01000 -40.53300 88.06900 1.000 157.25000 448 GLN B C 1
ATOM 7547 O O . GLN B 1 448 ? -27.12100 -39.78100 88.47600 1.000 154.30000 448 GLN B O 1
ATOM 7553 N N . THR B 1 449 ? -29.26000 -40.49400 88.51800 1.000 157.37000 449 THR B N 1
ATOM 7554 C CA . THR B 1 449 ? -29.68000 -39.51100 89.50300 1.000 157.08000 449 THR B CA 1
ATOM 7555 C C . THR B 1 449 ? -29.10000 -39.83400 90.87500 1.000 155.02000 449 THR B C 1
ATOM 7556 O O . THR B 1 449 ? -28.99000 -40.99700 91.27200 1.000 149.13000 449 THR B O 1
ATOM 7560 N N . GLY B 1 450 ? -28.72100 -38.78000 91.59900 1.000 155.36000 450 GLY B N 1
ATOM 7561 C CA . GLY B 1 450 ? -28.18900 -38.91300 92.93800 1.000 153.37000 450 GLY B CA 1
ATOM 7562 C C . GLY B 1 450 ? -26.72400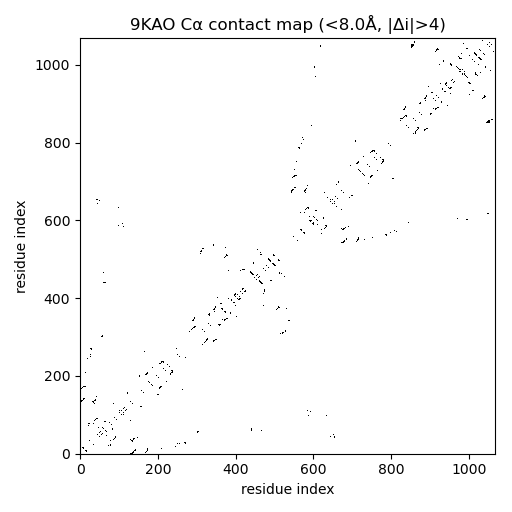 -39.27300 93.02300 1.000 158.98000 450 GLY B C 1
ATOM 7563 O O . GLY B 1 450 ? -26.19900 -39.39300 94.13800 1.000 158.97000 450 GLY B O 1
ATOM 7564 N N . THR B 1 451 ? -26.04300 -39.44800 91.89500 1.000 161.61000 451 THR B N 1
ATOM 7565 C CA . THR B 1 451 ? -24.63600 -39.81800 91.91100 1.000 159.18000 451 THR B CA 1
ATOM 7566 C C . THR B 1 451 ? -23.75200 -38.58000 91.98100 1.000 154.98000 451 THR B C 1
ATOM 7567 O O . THR B 1 451 ? -24.22800 -37.44400 91.91000 1.000 155.38000 451 THR B O 1
ATOM 7571 N N . LEU B 1 452 ? -22.44700 -38.81400 92.13400 1.000 150.54000 452 LEU B N 1
ATOM 7572 C CA . LEU B 1 452 ? -21.48900 -37.71300 92.11100 1.000 145.74000 452 LEU B CA 1
ATOM 7573 C C . LEU B 1 452 ? -21.46900 -37.03700 90.74700 1.000 147.92000 452 LEU B C 1
ATOM 7574 O O . LEU B 1 452 ? -21.32100 -35.81300 90.65100 1.000 146.27000 452 LEU B O 1
ATOM 7579 N N . VAL B 1 453 ? -21.61200 -37.82400 89.67900 1.000 150.45000 453 VAL B N 1
ATOM 7580 C CA . VAL B 1 453 ? -21.61900 -37.26200 88.33100 1.000 149.69000 453 VAL B CA 1
ATOM 7581 C C . VAL B 1 453 ? -22.80200 -36.31800 88.16000 1.000 149.72000 453 VAL B C 1
ATOM 7582 O O . VAL B 1 453 ? -22.67600 -35.23300 87.58100 1.000 146.62000 453 VAL B O 1
ATOM 7586 N N . HIS B 1 454 ? -23.97400 -36.72500 88.65200 1.000 150.28000 454 HIS B N 1
ATOM 7587 C CA . HIS B 1 454 ? -25.12500 -35.82900 88.64700 1.000 148.90000 454 HIS B CA 1
ATOM 7588 C C . HIS B 1 454 ? -24.88000 -34.63100 89.55700 1.000 149.77000 454 HIS B C 1
ATOM 7589 O O . HIS B 1 454 ? -25.24400 -33.49900 89.21900 1.000 147.38000 454 HIS B O 1
ATOM 7596 N N . ASP B 1 455 ? -24.25100 -34.86000 90.71200 1.000 153.49000 455 ASP B N 1
ATOM 7597 C CA . ASP B 1 455 ? -23.96400 -33.77200 91.63900 1.000 155.72000 455 ASP B CA 1
ATOM 7598 C C . ASP B 1 455 ? -23.02000 -32.73600 91.04500 1.000 154.59000 455 ASP B C 1
ATOM 7599 O O . ASP B 1 455 ? -23.01800 -31.58700 91.49800 1.000 149.60000 455 ASP B O 1
ATOM 7604 N N . CYS B 1 456 ? -22.22000 -33.11600 90.04900 1.000 151.49000 456 CYS B N 1
ATOM 7605 C CA . CYS B 1 456 ? -21.28700 -32.19700 89.40600 1.000 148.20000 456 CYS B CA 1
ATOM 7606 C C . CYS B 1 456 ? -21.88500 -31.55900 88.15600 1.000 146.57000 456 CYS B C 1
ATOM 7607 O O . CYS B 1 456 ? -21.93500 -30.33100 88.04300 1.000 138.78000 456 CYS B O 1
ATOM 7610 N N . TYR B 1 457 ? -22.34500 -32.38000 87.21000 1.000 150.37000 457 TYR B N 1
ATOM 7611 C CA . TYR B 1 457 ? -22.88600 -31.86300 85.95800 1.000 148.97000 457 TYR B CA 1
ATOM 7612 C C . TYR B 1 457 ? -24.23700 -31.18500 86.13800 1.000 143.88000 457 TYR B C 1
ATOM 7613 O O . TYR B 1 457 ? -24.60000 -30.33400 85.31900 1.000 142.65000 457 TYR B O 1
ATOM 7622 N N . ALA B 1 458 ? -24.98300 -31.54700 87.18300 1.000 144.28000 458 ALA B N 1
ATOM 7623 C CA . ALA B 1 458 ? -26.28000 -30.94200 87.49500 1.000 145.84000 458 ALA B CA 1
ATOM 7624 C C . ALA B 1 458 ? -27.26300 -31.08900 86.33300 1.000 143.58000 458 ALA B C 1
ATOM 7625 O O . ALA B 1 458 ? -28.07500 -30.20300 86.06100 1.000 145.79000 458 ALA B O 1
ATOM 7627 N N . LYS B 1 459 ? -27.18700 -32.23100 85.64900 1.000 137.37000 459 LYS B N 1
ATOM 7628 C CA . LYS B 1 459 ? -28.10800 -32.53400 84.55900 1.000 139.43000 459 LYS B CA 1
ATOM 7629 C C . LYS B 1 459 ? -28.02700 -34.01100 84.19400 1.000 140.74000 459 LYS B C 1
ATOM 7630 O O . LYS B 1 459 ? -27.20700 -34.74900 84.74900 1.000 139.57000 459 LYS B O 1
ATOM 7636 N N . ASP B 1 460 ? -28.87400 -34.45300 83.26400 1.000 141.83000 460 ASP B N 1
ATOM 7637 C CA . ASP B 1 460 ? -28.90800 -35.84600 82.84600 1.000 142.54000 460 ASP B CA 1
ATOM 7638 C C . ASP B 1 460 ? -28.49700 -36.05500 81.39600 1.000 144.11000 460 ASP B C 1
ATOM 7639 O O . ASP B 1 460 ? -28.30900 -37.20600 80.98500 1.000 141.27000 460 ASP B O 1
ATOM 7644 N N . VAL B 1 461 ? -28.35500 -34.99300 80.61000 1.000 145.70000 461 VAL B N 1
ATOM 7645 C CA . VAL B 1 461 ? -27.93900 -35.09200 79.21600 1.000 144.86000 461 VAL B CA 1
ATOM 7646 C C . VAL B 1 461 ? -26.73000 -34.18100 79.03200 1.000 143.16000 461 VAL B C 1
ATOM 7647 O O . VAL B 1 461 ? -26.79600 -32.97100 79.27900 1.000 142.07000 461 VAL B O 1
ATOM 7651 N N . ILE B 1 462 ? -25.61200 -34.76500 78.60500 1.000 143.22000 462 ILE B N 1
ATOM 7652 C CA . ILE B 1 462 ? -24.38100 -34.03500 78.33300 1.000 145.06000 462 ILE B CA 1
ATOM 7653 C C . ILE B 1 462 ? -23.74700 -34.60600 77.07400 1.000 150.62000 462 ILE B C 1
ATOM 7654 O O . ILE B 1 462 ? -24.07500 -35.71400 76.63700 1.000 148.81000 462 ILE B O 1
ATOM 7659 N N . VAL B 1 463 ? -22.82700 -33.84000 76.49300 1.000 150.30000 463 VAL B N 1
ATOM 7660 C CA . VAL B 1 463 ? -22.08700 -34.24800 75.30200 1.000 145.51000 463 VAL B CA 1
ATOM 7661 C C . VAL B 1 463 ? -20.60600 -34.13800 75.64300 1.000 141.11000 463 VAL B C 1
ATOM 7662 O O . VAL B 1 463 ? -20.12500 -33.06000 76.01000 1.000 141.32000 463 VAL B O 1
ATOM 7666 N N . GLU B 1 464 ? -19.88100 -35.24600 75.52400 1.000 138.30000 464 GLU B N 1
ATOM 7667 C CA . GLU B 1 464 ? -18.45800 -35.29700 75.82500 1.000 136.56000 464 GLU B CA 1
ATOM 7668 C C . GLU B 1 464 ? -17.72600 -36.13300 74.78200 1.000 139.65000 464 GLU B C 1
ATOM 7669 O O . GLU B 1 464 ? -18.34200 -36.87400 74.01100 1.000 142.61000 464 GLU B O 1
ATOM 7675 N N . ARG B 1 465 ? -16.40200 -36.01000 74.77000 1.000 131.30000 465 ARG B N 1
ATOM 7676 C CA . ARG B 1 465 ? -15.58900 -36.64300 73.74300 1.000 120.77000 465 ARG B CA 1
ATOM 7677 C C . ARG B 1 465 ? -14.88400 -37.88500 74.27800 1.000 123.68000 465 ARG B C 1
ATOM 7678 O O . ARG B 1 465 ? -14.43000 -37.92700 75.42500 1.000 119.29000 465 ARG B O 1
ATOM 7686 N N . HIS B 1 466 ? -14.78300 -38.89700 73.41800 1.000 125.58000 466 HIS B N 1
ATOM 7687 C CA . HIS B 1 466 ? -14.26400 -40.20800 73.77100 1.000 124.33000 466 HIS B CA 1
ATOM 7688 C C . HIS B 1 466 ? -13.22600 -40.64600 72.74800 1.000 118.48000 466 HIS B C 1
ATOM 7689 O O . HIS B 1 466 ? -13.31600 -40.31500 71.56400 1.000 119.63000 466 HIS B O 1
ATOM 7696 N N . ARG B 1 467 ? -12.22800 -41.38600 73.22000 1.000 115.62000 467 ARG B N 1
ATOM 7697 C CA . ARG B 1 467 ? -11.18500 -41.92700 72.35300 1.000 115.40000 467 ARG B CA 1
ATOM 7698 C C . ARG B 1 467 ? -10.84700 -43.36500 72.75800 1.000 126.51000 467 ARG B C 1
ATOM 7699 O O . ARG B 1 467 ? -9.69100 -43.73300 72.95500 1.000 131.38000 467 ARG B O 1
ATOM 7707 N N . HIS B 1 468 ? -11.84600 -44.23000 72.92500 1.000 131.74000 468 HIS B N 1
ATOM 7708 C CA . HIS B 1 468 ? -11.54500 -45.59600 73.33800 1.000 133.36000 468 HIS B CA 1
ATOM 7709 C C . HIS B 1 468 ? -11.96700 -46.56600 72.24500 1.000 137.08000 468 HIS B C 1
ATOM 7710 O O . HIS B 1 468 ? -12.63100 -46.20000 71.27400 1.000 137.57000 468 HIS B O 1
ATOM 7717 N N . ARG B 1 469 ? -11.57300 -47.81700 72.42000 1.000 140.41000 469 ARG B N 1
ATOM 7718 C CA . ARG B 1 469 ? -12.04600 -48.92000 71.59100 1.000 145.48000 469 ARG B CA 1
ATOM 7719 C C . ARG B 1 469 ? -12.56900 -50.08500 72.41700 1.000 144.41000 469 ARG B C 1
ATOM 7720 O O . ARG B 1 469 ? -13.50700 -50.76200 71.99100 1.000 149.67000 469 ARG B O 1
ATOM 7728 N N . TYR B 1 470 ? -11.99400 -50.32600 73.59200 1.000 136.57000 470 TYR B N 1
ATOM 7729 C CA . TYR B 1 470 ? -12.40100 -51.43000 74.45000 1.000 134.15000 470 TYR B CA 1
ATOM 7730 C C . TYR B 1 470 ? -13.37600 -50.92500 75.50500 1.000 137.51000 470 TYR B C 1
ATOM 7731 O O . TYR B 1 470 ? -13.09500 -49.94200 76.19700 1.000 137.28000 470 TYR B O 1
ATOM 7740 N N . GLU B 1 471 ? -14.51300 -51.60100 75.63000 1.000 140.98000 471 GLU B N 1
ATOM 7741 C CA . GLU B 1 471 ? -15.57100 -51.19700 76.54300 1.000 142.54000 471 GLU B CA 1
ATOM 7742 C C . GLU B 1 471 ? -15.79300 -52.25300 77.61900 1.000 149.08000 471 GLU B C 1
ATOM 7743 O O . GLU B 1 471 ? -15.11400 -53.28100 77.67600 1.000 149.48000 471 GLU B O 1
ATOM 7749 N N . VAL B 1 472 ? -16.76800 -51.97500 78.47900 1.000 149.65000 472 VAL B N 1
ATOM 7750 C CA . VAL B 1 472 ? -17.08800 -52.85400 79.59700 1.000 147.62000 472 VAL B CA 1
ATOM 7751 C C . VAL B 1 472 ? -18.01100 -53.96300 79.11300 1.000 149.66000 472 VAL B C 1
ATOM 7752 O O . VAL B 1 472 ? -19.05600 -53.70000 78.50700 1.000 148.41000 472 VAL B O 1
ATOM 7756 N N . ASN B 1 473 ? -17.62800 -55.20700 79.38500 1.000 151.04000 473 ASN B N 1
ATOM 7757 C CA . ASN B 1 473 ? -18.43000 -56.35600 78.98400 1.000 157.59000 473 ASN B CA 1
ATOM 7758 C C . ASN B 1 473 ? -19.68800 -56.43500 79.84200 1.000 160.35000 473 ASN B C 1
ATOM 7759 O O . ASN B 1 473 ? -19.60500 -56.56100 81.06900 1.000 162.34000 473 ASN B O 1
ATOM 7764 N N . ASN B 1 474 ? -20.85400 -56.36400 79.19600 1.000 161.60000 474 ASN B N 1
ATOM 7765 C CA . ASN B 1 474 ? -22.11900 -56.44300 79.91800 1.000 161.19000 474 ASN B CA 1
ATOM 7766 C C . ASN B 1 474 ? -22.39500 -57.84700 80.44200 1.000 159.79000 474 ASN B C 1
ATOM 7767 O O . ASN B 1 474 ? -23.28200 -58.01800 81.28500 1.000 154.27000 474 ASN B O 1
ATOM 7772 N N . ASN B 1 475 ? -21.65400 -58.85100 79.96800 1.000 162.50000 475 ASN B N 1
ATOM 7773 C CA . ASN B 1 475 ? -21.88300 -60.22100 80.41700 1.000 159.37000 475 ASN B CA 1
ATOM 7774 C C . ASN B 1 475 ? -21.64800 -60.36000 81.91500 1.000 159.43000 475 ASN B C 1
ATOM 7775 O O . ASN B 1 475 ? -22.41100 -61.04000 82.61000 1.000 165.60000 475 ASN B O 1
ATOM 7780 N N . LEU B 1 476 ? -20.59700 -59.72700 82.43000 1.000 158.22000 476 LEU B N 1
ATOM 7781 C CA . LEU B 1 476 ? -20.27800 -59.76700 83.84900 1.000 163.54000 476 LEU B CA 1
ATOM 7782 C C . LEU B 1 476 ? -20.72500 -58.51000 84.58500 1.000 165.01000 476 LEU B C 1
ATOM 7783 O O . LEU B 1 476 ? -20.42200 -58.36000 85.77300 1.000 164.52000 476 LEU B O 1
ATOM 7788 N N . LEU B 1 477 ? -21.43100 -57.60400 83.90500 1.000 162.72000 477 LEU B N 1
ATOM 7789 C CA . LEU B 1 477 ? -21.83200 -56.34500 84.53400 1.000 165.00000 477 LEU B CA 1
ATOM 7790 C C . LEU B 1 477 ? -22.76700 -56.53500 85.72400 1.000 167.42000 477 LEU B C 1
ATOM 7791 O O . LEU B 1 477 ? -22.51500 -55.93100 86.78100 1.000 164.60000 477 LEU B O 1
ATOM 7796 N N . PRO B 1 478 ? -23.85500 -57.31500 85.63200 1.000 168.40000 478 PRO B N 1
ATOM 7797 C CA . PRO B 1 478 ? -24.76200 -57.41600 86.79200 1.000 161.62000 478 PRO B CA 1
ATOM 7798 C C . PRO B 1 478 ? -24.09800 -57.96400 88.04400 1.000 162.02000 478 PRO B C 1
ATOM 7799 O O . PRO B 1 478 ? -24.44800 -57.55500 89.15800 1.000 161.69000 478 PRO B O 1
ATOM 7803 N N . GLN B 1 479 ? -23.14600 -58.88700 87.89000 1.000 162.51000 479 GLN B N 1
ATOM 7804 C CA . GLN B 1 479 ? -22.45300 -59.43500 89.05100 1.000 159.97000 479 GLN B CA 1
ATOM 7805 C C . GLN B 1 479 ? -21.69300 -58.35100 89.80200 1.000 164.23000 479 GLN B C 1
ATOM 7806 O O . GLN B 1 479 ? -21.71300 -58.30700 91.03700 1.000 166.38000 479 GLN B O 1
ATOM 7812 N N . LEU B 1 480 ? -21.01600 -57.46400 89.07100 1.000 166.95000 480 LEU B N 1
ATOM 7813 C CA . LEU B 1 480 ? -20.35700 -56.33400 89.71500 1.000 167.72000 480 LEU B CA 1
ATOM 7814 C C . LEU B 1 480 ? -21.37700 -55.34500 90.26500 1.000 166.93000 480 LEU B C 1
ATOM 7815 O O . LEU B 1 480 ? -21.15200 -54.73100 91.31400 1.000 166.50000 480 LEU B O 1
ATOM 7820 N N . GLU B 1 481 ? -22.50300 -55.17700 89.56600 1.000 163.53000 481 GLU B N 1
ATOM 7821 C CA . GLU B 1 481 ? -23.51900 -54.22600 90.00600 1.000 161.75000 481 GLU B CA 1
ATOM 7822 C C . GLU B 1 481 ? -24.10900 -54.63000 91.35000 1.000 166.98000 481 GLU B C 1
ATOM 7823 O O . GLU B 1 481 ? -24.35300 -53.77400 92.20900 1.000 166.25000 481 GLU B O 1
ATOM 7829 N N . GLN B 1 482 ? -24.34500 -55.92300 91.55100 1.000 171.11000 482 GLN B N 1
ATOM 7830 C CA . GLN B 1 482 ? -24.79400 -56.43600 92.83700 1.000 172.19000 482 GLN B CA 1
ATOM 7831 C C . GLN B 1 482 ? -23.65100 -56.59900 93.82800 1.000 173.78000 482 GLN B C 1
ATOM 7832 O O . GLN B 1 482 ? -23.90300 -56.89000 95.00200 1.000 174.97000 482 GLN B O 1
ATOM 7838 N N . ALA B 1 483 ? -22.40600 -56.42200 93.38400 1.000 173.68000 483 ALA B N 1
ATOM 7839 C CA . ALA B 1 483 ? -21.25700 -56.44200 94.27700 1.000 171.07000 483 ALA B CA 1
ATOM 7840 C C . ALA B 1 483 ? -20.98600 -55.08700 94.91300 1.000 170.55000 483 ALA B C 1
ATOM 7841 O O . ALA B 1 483 ? -20.03200 -54.96300 95.68700 1.000 170.87000 483 ALA B O 1
ATOM 7843 N N . GLY B 1 484 ? -21.79600 -54.07500 94.60400 1.000 167.76000 484 GLY B N 1
ATOM 7844 C CA . GLY B 1 484 ? -21.63900 -52.74100 95.13900 1.000 162.98000 484 GLY B CA 1
ATOM 7845 C C . GLY B 1 484 ? -21.14700 -51.72100 94.13600 1.000 164.05000 484 GLY B C 1
ATOM 7846 O O . GLY B 1 484 ? -21.24300 -50.51600 94.40300 1.000 161.27000 484 GLY B O 1
ATOM 7847 N N . LEU B 1 485 ? -20.62900 -52.16200 92.99200 1.000 168.35000 485 LEU B N 1
ATOM 7848 C CA . LEU B 1 485 ? -20.11700 -51.24400 91.98000 1.000 166.65000 485 LEU B CA 1
ATOM 7849 C C . LEU B 1 485 ? -21.26600 -50.42800 91.40500 1.000 164.75000 485 LEU B C 1
ATOM 7850 O O . LEU B 1 485 ? -22.18300 -50.97800 90.78800 1.000 163.15000 485 LEU B O 1
ATOM 7855 N N . LYS B 1 486 ? -21.21900 -49.11500 91.60700 1.000 162.05000 486 LYS B N 1
ATOM 7856 C CA . LYS B 1 486 ? -22.25700 -48.24000 91.08100 1.000 159.92000 486 LYS B CA 1
ATOM 7857 C C . LYS B 1 486 ? -22.03900 -47.99200 89.59500 1.000 159.47000 486 LYS B C 1
ATOM 7858 O O . LYS B 1 486 ? -20.90700 -47.78600 89.14600 1.000 156.56000 486 LYS B O 1
ATOM 7864 N N . ILE B 1 487 ? -23.12700 -48.01500 88.82900 1.000 158.71000 487 ILE B N 1
ATOM 7865 C CA . ILE B 1 487 ? -23.08600 -47.61100 87.43000 1.000 153.14000 487 ILE B CA 1
ATOM 7866 C C . ILE B 1 487 ? -23.71300 -46.22900 87.33400 1.000 153.30000 487 ILE B C 1
ATOM 7867 O O . ILE B 1 487 ? -24.92900 -46.09600 87.16000 1.000 153.50000 487 ILE B O 1
ATOM 7872 N N . SER B 1 488 ? -22.88800 -45.19300 87.44900 1.000 152.54000 488 SER B N 1
ATOM 7873 C CA . SER B 1 488 ? -23.36700 -43.82000 87.49500 1.000 150.78000 488 SER B CA 1
ATOM 7874 C C . SER B 1 488 ? -23.54600 -43.20700 86.11300 1.000 151.79000 488 SER B C 1
ATOM 7875 O O . SER B 1 488 ? -24.04700 -42.08300 86.01000 1.000 149.00000 488 SER B O 1
ATOM 7878 N N . GLY B 1 489 ? -23.15200 -43.90900 85.05500 1.000 152.35000 489 GLY B N 1
ATOM 7879 C CA . GLY B 1 489 ? -23.36900 -43.38300 83.72200 1.000 147.35000 489 GLY B CA 1
ATOM 7880 C C . GLY B 1 489 ? -23.17500 -44.39700 82.61700 1.000 149.43000 489 GLY B C 1
ATOM 7881 O O . GLY B 1 489 ? -22.28400 -45.24900 82.68400 1.000 150.21000 489 GLY B O 1
ATOM 7882 N N . ARG B 1 490 ? -24.01300 -44.30100 81.58900 1.000 148.13000 490 ARG B N 1
ATOM 7883 C CA . ARG B 1 490 ? -23.96400 -45.18800 80.43900 1.000 144.67000 490 ARG B CA 1
ATOM 7884 C C . ARG B 1 490 ? -23.99200 -44.35500 79.16500 1.000 145.13000 490 ARG B C 1
ATOM 7885 O O . ARG B 1 490 ? -24.02000 -43.12100 79.19900 1.000 145.90000 490 ARG B O 1
ATOM 7893 N N . SER B 1 491 ? -24.01600 -45.05000 78.03100 1.000 144.82000 491 SER B N 1
ATOM 7894 C CA . SER B 1 491 ? -23.96900 -44.39700 76.73300 1.000 144.69000 491 SER B CA 1
ATOM 7895 C C . SER B 1 491 ? -25.26400 -43.62600 76.47400 1.000 147.61000 491 SER B C 1
ATOM 7896 O O . SER B 1 491 ? -26.17900 -43.58600 77.30000 1.000 152.24000 491 SER B O 1
ATOM 7899 N N . GLY B 1 492 ? -25.33500 -43.00200 75.29600 1.000 149.25000 492 GLY B N 1
ATOM 7900 C CA . GLY B 1 492 ? -26.51100 -42.23500 74.92600 1.000 149.31000 492 GLY B CA 1
ATOM 7901 C C . GLY B 1 492 ? -27.76600 -43.06800 74.78800 1.000 148.86000 492 GLY B C 1
ATOM 7902 O O . GLY B 1 492 ? -28.87200 -42.51700 74.80700 1.000 142.17000 492 GLY B O 1
ATOM 7903 N N . ASP B 1 493 ? -27.62200 -44.38400 74.63700 1.000 151.65000 493 ASP B N 1
ATOM 7904 C CA . ASP B 1 493 ? -28.75200 -45.29800 74.63600 1.000 149.32000 493 ASP B CA 1
ATOM 7905 C C . ASP B 1 493 ? -28.73600 -46.27800 75.79900 1.000 148.06000 493 ASP B C 1
ATOM 7906 O O . ASP B 1 493 ? -29.67000 -47.07900 75.92100 1.000 150.00000 493 ASP B O 1
ATOM 7911 N N . GLY B 1 494 ? -27.71200 -46.24400 76.65000 1.000 145.78000 494 GLY B N 1
ATOM 7912 C CA . GLY B 1 494 ? -27.61500 -47.13400 77.78600 1.000 144.40000 494 GLY B CA 1
ATOM 7913 C C . GLY B 1 494 ? -27.03900 -48.50000 77.48800 1.000 145.89000 494 GLY B C 1
ATOM 7914 O O . GLY B 1 494 ? -27.00700 -49.34700 78.38800 1.000 146.04000 494 GLY B O 1
ATOM 7915 N N . ALA B 1 495 ? -26.58900 -48.74400 76.25500 1.000 145.45000 495 ALA B N 1
ATOM 7916 C CA . ALA B 1 495 ? -26.11300 -50.07500 75.89200 1.000 145.52000 495 ALA B CA 1
ATOM 7917 C C . ALA B 1 495 ? -24.80800 -50.42000 76.59900 1.000 149.26000 495 ALA B C 1
ATOM 7918 O O . ALA B 1 495 ? -24.60700 -51.56700 77.01400 1.000 144.99000 495 ALA B O 1
ATOM 7920 N N . LEU B 1 496 ? -23.91200 -49.44800 76.75100 1.000 152.67000 496 LEU B N 1
ATOM 7921 C CA . LEU B 1 496 ? -22.58100 -49.69500 77.28200 1.000 148.36000 496 LEU B CA 1
ATOM 7922 C C . LEU B 1 496 ? -22.34000 -48.87300 78.54200 1.000 145.75000 496 LEU B C 1
ATOM 7923 O O . LEU B 1 496 ? -22.93300 -47.81100 78.74500 1.000 139.89000 496 LEU B O 1
ATOM 7928 N N . VAL B 1 497 ? -21.44800 -49.38500 79.38500 1.000 146.73000 497 VAL B N 1
ATOM 7929 C CA . VAL B 1 497 ? -21.08100 -48.72400 80.63200 1.000 149.35000 497 VAL B CA 1
ATOM 7930 C C . VAL B 1 497 ? -20.14000 -47.56700 80.33200 1.000 147.72000 497 VAL B C 1
ATOM 7931 O O . VAL B 1 497 ? -19.17400 -47.71200 79.57300 1.000 146.69000 497 VAL B O 1
ATOM 7935 N N . GLU B 1 498 ? -20.41600 -46.41000 80.93400 1.000 144.94000 498 GLU B N 1
ATOM 7936 C CA . GLU B 1 498 ? -19.64200 -45.20500 80.66500 1.000 142.86000 498 GLU B CA 1
ATOM 7937 C C . GLU B 1 498 ? -18.84700 -44.73700 81.87600 1.000 142.97000 498 GLU B C 1
ATOM 7938 O O . GLU B 1 498 ? -17.62200 -44.61400 81.78400 1.000 143.87000 498 GLU B O 1
ATOM 7944 N N . VAL B 1 499 ? -19.49400 -44.45900 83.00800 1.000 147.02000 499 VAL B N 1
ATOM 7945 C CA . VAL B 1 499 ? -18.79900 -43.99100 84.20400 1.000 150.47000 499 VAL B CA 1
ATOM 7946 C C . VAL B 1 499 ? -19.31000 -44.77800 85.40400 1.000 154.45000 499 VAL B C 1
ATOM 7947 O O . VAL B 1 499 ? -20.50800 -45.07000 85.50100 1.000 156.97000 499 VAL B O 1
ATOM 7951 N N . VAL B 1 500 ? -18.39700 -45.12500 86.31000 1.000 151.01000 500 VAL B N 1
ATOM 7952 C CA . VAL B 1 500 ? -18.70800 -45.93000 87.48200 1.000 151.77000 500 VAL B CA 1
ATOM 7953 C C . VAL B 1 500 ? -18.20600 -45.21600 88.73000 1.000 155.92000 500 VAL B C 1
ATOM 7954 O O . VAL B 1 500 ? -17.35500 -44.32300 88.67300 1.000 154.42000 500 VAL B O 1
ATOM 7958 N N . GLU B 1 501 ? -18.74800 -45.63400 89.87400 1.000 157.98000 501 GLU B N 1
ATOM 7959 C CA . GLU B 1 501 ? -18.42600 -45.04100 91.16300 1.000 148.93000 501 GLU B CA 1
ATOM 7960 C C . GLU B 1 501 ? -18.33200 -46.13900 92.21200 1.000 152.50000 501 GLU B C 1
ATOM 7961 O O . GLU B 1 501 ? -18.85900 -47.23800 92.02000 1.000 154.90000 501 GLU B O 1
ATOM 7967 N N . ALA B 1 502 ? -17.65700 -45.83200 93.32100 1.000 156.73000 502 ALA B N 1
ATOM 7968 C CA . ALA B 1 502 ? -17.56300 -46.76900 94.43300 1.000 160.74000 502 ALA B CA 1
ATOM 7969 C C . ALA B 1 502 ? -18.65000 -46.47400 95.46500 1.000 165.02000 502 ALA B C 1
ATOM 7970 O O . ALA B 1 502 ? -19.01600 -45.31200 95.66600 1.000 161.03000 502 ALA B O 1
ATOM 7972 N N . PRO B 1 503 ? -19.17800 -47.50100 96.13800 1.000 167.16000 503 PRO B N 1
ATOM 7973 C CA . PRO B 1 503 ? -20.30800 -47.28300 97.05200 1.000 166.01000 503 PRO B CA 1
ATOM 7974 C C . PRO B 1 503 ? -19.90200 -46.71200 98.40200 1.000 164.36000 503 PRO B C 1
ATOM 7975 O O . PRO B 1 503 ? -20.65100 -45.93400 99.00100 1.000 161.57000 503 PRO B O 1
ATOM 7979 N N . GLU B 1 504 ? -18.72200 -47.08700 98.89000 1.000 162.30000 504 GLU B N 1
ATOM 7980 C CA . GLU B 1 504 ? -18.26000 -46.73000 100.22800 1.000 161.35000 504 GLU B CA 1
ATOM 7981 C C . GLU B 1 504 ? -16.96400 -45.93700 100.14500 1.000 153.32000 504 GLU B C 1
ATOM 7982 O O . GLU B 1 504 ? -15.99900 -46.18400 100.87100 1.000 145.87000 504 GLU B O 1
ATOM 7988 N N . HIS B 1 505 ? -16.93400 -44.96200 99.24000 1.000 152.87000 505 HIS B N 1
ATOM 7989 C CA . HIS B 1 505 ? -15.77500 -44.11500 99.03300 1.000 145.11000 505 HIS B CA 1
ATOM 7990 C C . HIS B 1 505 ? -16.18800 -42.65200 99.11400 1.000 138.60000 505 HIS B C 1
ATOM 7991 O O . HIS B 1 505 ? -17.26600 -42.28500 98.63000 1.000 139.29000 505 HIS B O 1
ATOM 7998 N N . PRO B 1 506 ? -15.36700 -41.79900 99.73300 1.000 135.25000 506 PRO B N 1
ATOM 7999 C CA . PRO B 1 506 ? -15.72000 -40.36700 99.78000 1.000 130.06000 506 PRO B CA 1
ATOM 8000 C C . PRO B 1 506 ? -15.87200 -39.75400 98.40000 1.000 138.61000 506 PRO B C 1
ATOM 8001 O O . PRO B 1 506 ? -16.76600 -38.92600 98.18200 1.000 141.33000 506 PRO B O 1
ATOM 8005 N N . TRP B 1 507 ? -15.02100 -40.14900 97.45700 1.000 141.60000 507 TRP B N 1
ATOM 8006 C CA . TRP B 1 507 ? -15.08600 -39.63400 96.09200 1.000 137.67000 507 TRP B CA 1
ATOM 8007 C C . TRP B 1 507 ? -14.29700 -40.58000 95.20500 1.000 138.16000 507 TRP B C 1
ATOM 8008 O O . TRP B 1 507 ? -13.07900 -40.70700 95.36300 1.000 137.33000 507 TRP B O 1
ATOM 8019 N N . PHE B 1 508 ? -14.98700 -41.24300 94.27900 1.000 137.76000 508 PHE B N 1
ATOM 8020 C CA . PHE B 1 508 ? -14.36900 -42.26600 93.43800 1.000 139.68000 508 PHE B CA 1
ATOM 8021 C C . PHE B 1 508 ? -15.17100 -42.32100 92.14200 1.000 143.52000 508 PHE B C 1
ATOM 8022 O O . PHE B 1 508 ? -16.27000 -42.88000 92.11800 1.000 143.16000 508 PHE B O 1
ATOM 8030 N N . VAL B 1 509 ? -14.62200 -41.74300 91.07700 1.000 145.81000 509 VAL B N 1
ATOM 8031 C CA . VAL B 1 509 ? -15.28300 -41.71900 89.77800 1.000 141.98000 509 VAL B CA 1
ATOM 8032 C C . VAL B 1 509 ? -14.31500 -42.23800 88.72500 1.000 140.80000 509 VAL B C 1
ATOM 8033 O O . VAL B 1 509 ? -13.15400 -41.81800 88.67600 1.000 137.58000 509 VAL B O 1
ATOM 8037 N N . ALA B 1 510 ? -14.79300 -43.15400 87.88700 1.000 142.79000 510 ALA B N 1
ATOM 8038 C CA . ALA B 1 510 ? -13.99400 -43.71700 86.80700 1.000 142.42000 510 ALA B CA 1
ATOM 8039 C C . ALA B 1 510 ? -14.78300 -43.58400 85.51600 1.000 144.42000 510 ALA B C 1
ATOM 8040 O O . ALA B 1 510 ? -15.81400 -44.24300 85.34800 1.000 145.93000 510 ALA B O 1
ATOM 8042 N N . CYS B 1 511 ? -14.30400 -42.73300 84.61200 1.000 143.28000 511 CYS B N 1
ATOM 8043 C CA . CYS B 1 511 ? -15.01900 -42.36700 83.40000 1.000 142.15000 511 CYS B CA 1
ATOM 8044 C C . CYS B 1 511 ? -14.26300 -42.85400 82.17400 1.000 142.39000 511 CYS B C 1
ATOM 8045 O O . CYS B 1 511 ? -13.02900 -42.83000 82.14200 1.000 145.40000 511 CYS B O 1
ATOM 8048 N N . GLN B 1 512 ? -15.01400 -43.29800 81.16600 1.000 144.88000 512 GLN B N 1
ATOM 8049 C CA . GLN B 1 512 ? -14.40900 -43.75600 79.92100 1.000 137.52000 512 GLN B CA 1
ATOM 8050 C C . GLN B 1 512 ? -13.95600 -42.59400 79.04600 1.000 134.24000 512 GLN B C 1
ATOM 8051 O O . GLN B 1 512 ? -12.92300 -42.68700 78.37500 1.000 131.68000 512 GLN B O 1
ATOM 8057 N N . PHE B 1 513 ? -14.71200 -41.50000 79.03400 1.000 132.38000 513 PHE B N 1
ATOM 8058 C CA . PHE B 1 513 ? -14.38800 -40.39000 78.15400 1.000 131.22000 513 PHE B CA 1
ATOM 8059 C C . PHE B 1 513 ? -13.22700 -39.57000 78.70800 1.000 130.77000 513 PHE B C 1
ATOM 8060 O O . PHE B 1 513 ? -12.78300 -39.75200 79.84400 1.000 130.76000 513 PHE B O 1
ATOM 8068 N N . HIS B 1 514 ? -12.73100 -38.65800 77.87100 1.000 125.45000 514 HIS B N 1
ATOM 8069 C CA . HIS B 1 514 ? -11.69100 -37.71500 78.25700 1.000 115.42000 514 HIS B CA 1
ATOM 8070 C C . HIS B 1 514 ? -12.31400 -36.34500 78.48700 1.000 112.90000 514 HIS B C 1
ATOM 8071 O O . HIS B 1 514 ? -12.45900 -35.56200 77.54000 1.000 111.48000 514 HIS B O 1
ATOM 8078 N N . PRO B 1 515 ? -12.69600 -36.01600 79.72400 1.000 116.79000 515 PRO B N 1
ATOM 8079 C CA . PRO B 1 515 ? -13.32900 -34.71400 79.97000 1.000 121.80000 515 PRO B CA 1
ATOM 8080 C C . PRO B 1 515 ? -12.36700 -33.54400 79.91300 1.000 119.05000 515 PRO B C 1
ATOM 8081 O O . PRO B 1 515 ? -12.82200 -32.39600 79.84200 1.000 117.13000 515 PRO B O 1
ATOM 8085 N N . GLU B 1 516 ? -11.05800 -33.79400 79.94000 1.000 116.18000 516 GLU B N 1
ATOM 8086 C CA . GLU B 1 516 ? -10.08100 -32.71500 79.95800 1.000 111.69000 516 GLU B CA 1
ATOM 8087 C C . GLU B 1 516 ? -10.05500 -31.91400 78.66200 1.000 110.37000 516 GLU B C 1
ATOM 8088 O O . GLU B 1 516 ? -9.45600 -30.83400 78.63700 1.000 110.69000 516 GLU B O 1
ATOM 8094 N N . PHE B 1 517 ? -10.68200 -32.40900 77.59700 1.000 108.55000 517 PHE B N 1
ATOM 8095 C CA . PHE B 1 517 ? -10.67300 -31.72400 76.31100 1.000 106.31000 517 PHE B CA 1
ATOM 8096 C C . PHE B 1 517 ? -11.64400 -30.55400 76.25000 1.000 106.06000 517 PHE B C 1
ATOM 8097 O O . PHE B 1 517 ? -11.40600 -29.60300 75.49600 1.000 105.86000 517 PHE B O 1
ATOM 8105 N N . THR B 1 518 ? -12.73200 -30.59300 77.01600 1.000 107.66000 518 THR B N 1
ATOM 8106 C CA . THR B 1 518 ? -13.69500 -29.50100 77.04200 1.000 110.69000 518 THR B CA 1
ATOM 8107 C C . THR B 1 518 ? -13.42900 -28.51400 78.17200 1.000 104.95000 518 THR B C 1
ATOM 8108 O O . THR B 1 518 ? -14.07400 -27.46300 78.22900 1.000 95.06000 518 THR B O 1
ATOM 8112 N N . SER B 1 519 ? -12.47300 -28.80900 79.04900 1.000 104.49000 519 SER B N 1
ATOM 8113 C CA . SER B 1 519 ? -12.14400 -27.92200 80.15700 1.000 101.72000 519 SER B CA 1
ATOM 8114 C C . SER B 1 519 ? -11.41700 -26.68800 79.63600 1.000 96.01000 519 SER B C 1
ATOM 8115 O O . SER B 1 519 ? -10.44300 -26.80400 78.88600 1.000 106.15000 519 SER B O 1
ATOM 8118 N N . THR B 1 520 ? -11.88900 -25.51300 80.03300 1.000 86.66000 520 THR B N 1
ATOM 8119 C CA . THR B 1 520 ? -11.30400 -24.23500 79.66700 1.000 90.00000 520 THR B CA 1
ATOM 8120 C C . THR B 1 520 ? -10.88000 -23.47200 80.91600 1.000 96.06000 520 THR B C 1
ATOM 8121 O O . THR B 1 520 ? -11.39300 -23.72500 82.01100 1.000 106.77000 520 THR B O 1
ATOM 8125 N N . PRO B 1 521 ? -9.92900 -22.54200 80.80000 1.000 100.63000 521 PRO B N 1
ATOM 8126 C CA . PRO B 1 521 ? -9.48000 -21.80800 81.99000 1.000 104.46000 521 PRO B CA 1
ATOM 8127 C C . PRO B 1 521 ? -10.49900 -20.80800 82.50900 1.000 109.99000 521 PRO B C 1
ATOM 8128 O O . PRO B 1 521 ? -10.53800 -20.52400 83.71000 1.000 116.48000 521 PRO B O 1
ATOM 8132 N N . ARG B 1 522 ? -11.32800 -20.26600 81.62100 1.000 107.50000 522 ARG B N 1
ATOM 8133 C CA . ARG B 1 522 ? -12.30300 -19.25300 81.99600 1.000 111.50000 522 ARG B CA 1
ATOM 8134 C C . ARG B 1 522 ? -13.63000 -19.85000 82.44400 1.000 116.89000 522 ARG B C 1
ATOM 8135 O O . ARG B 1 522 ? -14.52400 -19.10400 82.85600 1.000 121.20000 522 ARG B O 1
ATOM 8143 N N . ASP B 1 523 ? -13.78100 -21.17200 82.37500 1.000 115.05000 523 ASP B N 1
ATOM 8144 C CA . ASP B 1 523 ? -15.00900 -21.81600 82.82700 1.000 115.46000 523 ASP B CA 1
ATOM 8145 C C . ASP B 1 523 ? -14.78500 -23.05000 83.68500 1.000 113.75000 523 ASP B C 1
ATOM 8146 O O . ASP B 1 523 ? -15.73400 -23.49200 84.33900 1.000 121.25000 523 ASP B O 1
ATOM 8151 N N . GLY B 1 524 ? -13.58600 -23.61900 83.71300 1.000 109.58000 524 GLY B N 1
ATOM 8152 C CA . GLY B 1 524 ? -13.31700 -24.81000 84.48600 1.000 110.57000 524 GLY B CA 1
ATOM 8153 C C . GLY B 1 524 ? -14.04600 -26.01600 83.93400 1.000 117.69000 524 GLY B C 1
ATOM 8154 O O . GLY B 1 524 ? -14.48200 -26.04700 82.77900 1.000 114.46000 524 GLY B O 1
ATOM 8155 N N . HIS B 1 525 ? -14.18500 -27.03000 84.77900 1.000 120.61000 525 HIS B N 1
ATOM 8156 C CA . HIS B 1 525 ? -14.90500 -28.24600 84.43000 1.000 126.68000 525 HIS B CA 1
ATOM 8157 C C . HIS B 1 525 ? -15.50400 -28.83200 85.70100 1.000 135.54000 525 HIS B C 1
ATOM 8158 O O . HIS B 1 525 ? -14.77900 -29.06800 86.67500 1.000 135.07000 525 HIS B O 1
ATOM 8165 N N . PRO B 1 526 ? -16.81900 -29.06700 85.73500 1.000 136.62000 526 PRO B N 1
ATOM 8166 C CA . PRO B 1 526 ? -17.45700 -29.50500 86.99000 1.000 135.70000 526 PRO B CA 1
ATOM 8167 C C . PRO B 1 526 ? -16.87500 -30.77700 87.58300 1.000 133.47000 526 PRO B C 1
ATOM 8168 O O . PRO B 1 526 ? -16.73900 -30.86700 88.80800 1.000 137.43000 526 PRO B O 1
ATOM 8172 N N . LEU B 1 527 ? -16.52100 -31.76200 86.75600 1.000 133.05000 527 LEU B N 1
ATOM 8173 C CA . LEU B 1 527 ? -15.98300 -33.01100 87.28800 1.000 136.71000 527 LEU B CA 1
ATOM 8174 C C . LEU B 1 527 ? -14.61600 -32.79300 87.92500 1.000 135.74000 527 LEU B C 1
ATOM 8175 O O . LEU B 1 527 ? -14.34900 -33.26500 89.03800 1.000 136.79000 527 LEU B O 1
ATOM 8180 N N . PHE B 1 528 ? -13.73400 -32.07200 87.23200 1.000 132.69000 528 PHE B N 1
ATOM 8181 C CA . PHE B 1 528 ? -12.41200 -31.80100 87.78200 1.000 134.62000 528 PHE B CA 1
ATOM 8182 C C . PHE B 1 528 ? -12.50300 -30.90000 89.00700 1.000 136.14000 528 PHE B C 1
ATOM 8183 O O . PHE B 1 528 ? -11.74100 -31.06300 89.96700 1.000 136.39000 528 PHE B O 1
ATOM 8191 N N . SER B 1 529 ? -13.43200 -29.94200 88.99100 1.000 134.09000 529 SER B N 1
ATOM 8192 C CA . SER B 1 529 ? -13.64100 -29.09900 90.16200 1.000 131.03000 529 SER B CA 1
ATOM 8193 C C . SER B 1 529 ? -14.10500 -29.92400 91.35400 1.000 132.16000 529 SER B C 1
ATOM 8194 O O . SER B 1 529 ? -13.65000 -29.70800 92.48200 1.000 128.95000 529 SER B O 1
ATOM 8197 N N . GLY B 1 530 ? -15.01100 -30.87600 91.12500 1.000 132.62000 530 GLY B N 1
ATOM 8198 C CA . GLY B 1 530 ? -15.43000 -31.75800 92.20100 1.000 128.64000 530 GLY B CA 1
ATOM 8199 C C . GLY B 1 530 ? -14.29500 -32.62000 92.71600 1.000 131.48000 530 GLY B C 1
ATOM 8200 O O . GLY B 1 530 ? -14.18300 -32.86200 93.92000 1.000 138.10000 530 GLY B O 1
ATOM 8201 N N . PHE B 1 531 ? -13.43800 -33.09600 91.81100 1.000 130.40000 531 PHE B N 1
ATOM 8202 C CA . PHE B 1 531 ? -12.26200 -33.85500 92.22900 1.000 130.44000 531 PHE B CA 1
ATOM 8203 C C . PHE B 1 531 ? -11.35000 -33.01100 93.11300 1.000 131.22000 531 PHE B C 1
ATOM 8204 O O . PHE B 1 531 ? -10.85400 -33.48200 94.14500 1.000 132.91000 531 PHE B O 1
ATOM 8212 N N . VAL B 1 532 ? -11.13200 -31.75200 92.72900 1.000 132.19000 532 VAL B N 1
ATOM 8213 C CA . VAL B 1 532 ? -10.28900 -30.86000 93.52200 1.000 134.04000 532 VAL B CA 1
ATOM 8214 C C . VAL B 1 532 ? -10.92500 -30.59500 94.88200 1.000 137.90000 532 VAL B C 1
ATOM 8215 O O . VAL B 1 532 ? -10.24400 -30.58300 95.91600 1.000 138.07000 532 VAL B O 1
ATOM 8219 N N . ASN B 1 533 ? -12.24000 -30.36800 94.90100 1.000 137.59000 533 ASN B N 1
ATOM 8220 C CA . ASN B 1 533 ? -12.92700 -30.14200 96.16700 1.000 131.64000 533 ASN B CA 1
ATOM 8221 C C . ASN B 1 533 ? -12.84200 -31.36200 97.07200 1.000 129.62000 533 ASN B C 1
ATOM 8222 O O . ASN B 1 533 ? -12.69000 -31.22000 98.28800 1.000 128.61000 533 ASN B O 1
ATOM 8227 N N . ALA B 1 534 ? -12.93300 -32.56400 96.50200 1.000 130.97000 534 ALA B N 1
ATOM 8228 C CA . ALA B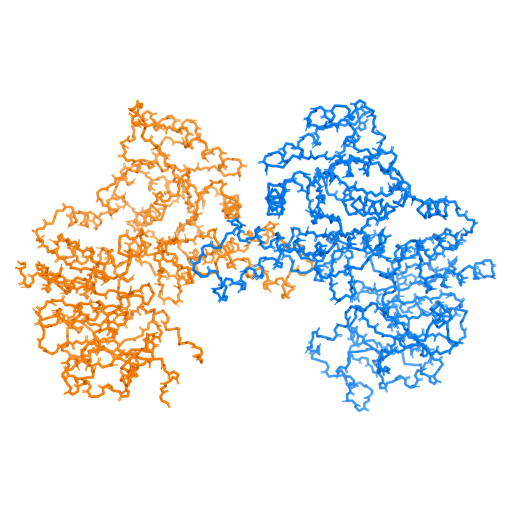 1 534 ? -12.74100 -33.77500 97.29300 1.000 126.00000 534 ALA B CA 1
ATOM 8229 C C . ALA B 1 534 ? -11.32700 -33.84800 97.85100 1.000 125.13000 534 ALA B C 1
ATOM 8230 O O . ALA B 1 534 ? -11.12300 -34.25100 99.00300 1.000 130.24000 534 ALA B O 1
ATOM 8232 N N . ALA B 1 535 ? -10.33400 -33.47500 97.04000 1.000 128.10000 535 ALA B N 1
ATOM 8233 C CA . ALA B 1 535 ? -8.95700 -33.47100 97.52100 1.000 124.62000 535 ALA B CA 1
ATOM 8234 C C . ALA B 1 535 ? -8.78500 -32.51200 98.69200 1.000 125.99000 535 ALA B C 1
ATOM 8235 O O . ALA B 1 535 ? -8.09300 -32.83000 99.66600 1.000 130.98000 535 ALA B O 1
ATOM 8237 N N . LEU B 1 536 ? -9.40200 -31.33100 98.61200 1.000 124.21000 536 LEU B N 1
ATOM 8238 C CA . LEU B 1 536 ? -9.37400 -30.41000 99.74600 1.000 129.84000 536 LEU B CA 1
ATOM 8239 C C . LEU B 1 536 ? -10.11700 -30.97600 100.95000 1.000 133.02000 536 LEU B C 1
ATOM 8240 O O . LEU B 1 536 ? -9.67800 -30.79500 102.09100 1.000 128.06000 536 LEU B O 1
ATOM 8245 N N . LYS B 1 537 ? -11.24200 -31.65200 100.71900 1.000 133.23000 537 LYS B N 1
ATOM 8246 C CA . LYS B 1 537 ? -12.01400 -32.24300 101.80500 1.000 124.33000 537 LYS B CA 1
ATOM 8247 C C . LYS B 1 537 ? -11.20100 -33.29800 102.54600 1.000 127.53000 537 LYS B C 1
ATOM 8248 O O . LYS B 1 537 ? -11.32300 -33.44800 103.76600 1.000 140.16000 537 LYS B O 1
ATOM 8254 N N . TYR B 1 538 ? -10.37100 -34.04200 101.81600 1.000 124.56000 538 TYR B N 1
ATOM 8255 C CA . TYR B 1 538 ? -9.54900 -35.09000 102.41000 1.000 120.02000 538 TYR B CA 1
ATOM 8256 C C . TYR B 1 538 ? -8.64600 -34.53500 103.50600 1.000 123.86000 538 TYR B C 1
ATOM 8257 O O . TYR B 1 538 ? -8.77500 -34.92000 104.67200 1.000 133.20000 538 TYR B O 1
ATOM 8266 N N . SER B 1 539 ? -7.73300 -33.63200 103.15000 1.000 121.62000 539 SER B N 1
ATOM 8267 C CA . SER B 1 539 ? -6.83900 -33.04300 104.14000 1.000 124.22000 539 SER B CA 1
ATOM 8268 C C . SER B 1 539 ? -6.94400 -31.52300 104.17400 1.000 123.70000 539 SER B C 1
ATOM 8269 O O . SER B 1 539 ? -7.07500 -30.93100 105.25000 1.000 127.86000 539 SER B O 1
ATOM 8272 N N . GLY B 1 540 ? -6.88300 -30.88800 103.00800 1.000 118.40000 540 GLY B N 1
ATOM 8273 C CA . GLY B 1 540 ? -6.86200 -29.43800 102.91800 1.000 117.52000 540 GLY B CA 1
ATOM 8274 C C . GLY B 1 540 ? -8.04600 -28.73700 103.55500 1.000 115.07000 540 GLY B C 1
ATOM 8275 O O . GLY B 1 540 ? -7.87600 -27.88000 104.42200 1.000 110.15000 540 GLY B O 1
#

Radius of gyration: 36.94 Å; Cα contacts (8 Å, |Δi|>4): 2347; chains: 2; bounding box: 69×69×114 Å

B-factor: mean 91.75, std 32.18, range [35.57, 175.03]

InterPro domains:
  IPR004468 CTP synthase [MF_01227] (2-539)
  IPR004468 CTP synthase [PTHR11550] (3-538)
  IPR004468 CTP synthase [TIGR00337] (2-534)
  IPR017456 CTP synthase, N-terminal [PF06418] (3-265)
  IPR017456 CTP synthase, N-terminal [cd03113] (3-261)
  IPR017926 Glutamine amidotransferase [PF00117] (300-533)
  IPR027417 P-loop containing nucleoside triphosphate hydrolase [G3DSA:3.40.50.300] (1-284)
  IPR027417 P-loop containing nucleoside triphosphate hydrolase [SSF52540] (1-267)
  IPR029062 Class I glutamine amidotransferase-like [G3DSA:3.40.50.880] (285-542)
  IPR029062 Class I glutamine amidotransferase-like [SSF52317] (287-538)
  IPR033828 CTP synthase GATase domain [cd01746] (289-532)

Nearest PDB structures (foldseek):
  1vco-assembly1_A  TM=9.590E-01  e=8.034E-74  Thermus thermophilus
  4zdi-assembly3_C  TM=9.615E-01  e=1.954E-70  Mycobacterium tuberculosis H37Rv
  7mih-assembly1_A  TM=9.513E-01  e=5.719E-57  Homo sapiens
  3ihl-assembly1_A  TM=9.447E-01  e=1.342E-26  Homo sapiens
  3ihl-assembly1_B  TM=8.169E-01  e=2.104E-21  Homo sapiens

Solvent-accessible surface area: 41759 Å² total; per-residue (Å²): 176,31,48,5,0,4,0,0,2,0,56,72,65,106,5,25,18,3,36,2,0,0,0,0,0,0,0,0,44,26,14,70,16,119,9,13,0,0,10,0,3,13,6,4,3,16,30,5,21,61,12,18,14,98,82,84,6,20,14,2,0,0,84,74,29,16,30,2,10,21,18,0,0,5,0,19,8,0,4,137,47,68,0,48,106,50,9,2,4,0,12,0,59,0,12,24,48,0,3,126,62,4,105,158,26,75,49,155,15,27,19,0,46,11,73,66,35,1,0,70,9,2,22,104,34,0,94,124,8,3,41,113,5,53,0,0,0,0,2,4,5,31,22,20,39,59,54,31,2,46,14,0,4,41,0,1,64,23,9,79,106,107,39,25,36,131,53,0,2,8,2,0,0,0,45,6,37,77,63,86,138,54,48,95,21,78,18,128,37,0,60,97,9,2,118,68,0,129,87,49,52,9,72,2,27,1,0,1,2,46,8,98,67,104,19,77,78,69,15,49,142,101,6,6,132,104,0,120,23,116,72,128,6,1,0,15,8,58,94,46,92,10,32,5,76,6,0,28,29,2,68,88,52,19,0,1,66,20,0,26,127,60,7,41,23,173,42,49,130,19,93,18,53,67,2,72,153,5,18,66,10,75,69,77,53,134,131,110,4,38,0,0,0,0,0,16,92,11,129,48,138,68,12,28,38,1,3,54,13,0,1,25,0,0,2,14,99,19,77,8,109,24,48,39,86,70,13,40,1,62,61,4,76,154,118,31,36,81,56,1,117,69,4,19,0,0,0,0,2,17,26,75,38,111,180,11,13,70,0,0,11,35,0,0,61,33,0,42,101,77,101,5,1,0,0,0,0,17,10,0,0,5,0,1,0,0,1,6,0,40,67,60,52,57,36,88,67,0,17,0,6,47,50,49,65,97,2,25,55,3,0,0,0,5,45,54,2,20,117,142,30,126,25,66,61,54,24,133,61,139,73,18,127,110,58,58,11,48,26,58,0,33,74,89,0,74,10,87,104,56,1,45,0,30,91,24,25,76,140,88,81,16,79,8,17,1,74,6,91,36,1,1,4,51,59,15,7,76,92,0,68,173,28,28,4,81,12,0,1,64,5,37,116,22,49,25,0,0,0,0,7,12,69,143,26,65,10,6,0,0,0,0,0,18,0,11,16,61,1,30,2,41,80,8,5,57,0,0,22,19,0,0,62,4,0,29,128,40,29,83,181,75,179,28,58,3,0,4,0,1,1,0,65,69,57,103,7,23,18,2,42,3,0,0,0,0,0,0,0,0,45,28,29,66,11,106,3,9,0,0,10,0,2,14,4,2,2,13,40,9,18,52,11,24,12,114,85,88,6,16,13,1,0,0,74,65,25,18,32,2,10,19,22,0,0,9,0,18,6,1,2,135,31,73,0,45,105,48,10,12,10,1,10,0,89,0,12,26,26,0,1,124,64,4,96,153,28,69,49,152,19,31,19,0,44,14,73,67,33,1,0,69,13,0,25,103,31,0,92,128,8,4,45,140,4,58,0,0,0,0,1,3,4,29,16,19,42,62,55,21,3,47,17,0,6,41,0,0,63,25,6,85,99,108,35,31,42,125,53,0,2,7,3,0,0,0,48,4,37,74,68,83,138,53,47,95,21,79,20,114,38,0,52,98,8,3,120,69,0,126,86,50,53,9,72,1,24,0,1,3,1,46,6,97,68,102,18,75,78,66,20,47,146,103,6,9,140,104,1,123,19,109,81,121,5,2,0,14,6,61,91,48,96,12,39,5,70,6,0,30,41,4,53,89,49,21,1,0,66,16,0,20,129,62,5,39,32,160,68,50,148,14,91,17,62,45,3,69,150,4,19,60,11,78,70,81,53,136,119,111,5,32,0,0,0,0,0,16,73,16,130,49,130,56,1,17,56,1,2,49,17,0,3,26,1,0,2,16,112,18,95,8,114,29,50,41,90,73,14,39,2,57,54,3,76,151,119,31,32,76,68,0,120,69,7,18,0,0,0,0,1,11,21,49,46,99,171,12,15,81,0,0,12,38,0,0,60,40,0,42,112,81,95,6,2,0,0,0,0,18,10,0,0,7,0,3,1,1,0,5,0,45,72,63,55,54,51,89,71,0,21,2,41,58,21,104,186,100,22,62,46,47,1,0,8,18,65,51,141,39,175,167,125,65,24,44,136,52,68,3,38,50,91,6,79,13,86,102,64,4,48,4,51,109,29,30,80,115,71,75,24,84,15,19,5,76,12,110,48,6,5,18,54,85,35,7,72,86,2,72,174,28,28,6,85,5,0,3,57,7,28,115,20,50,20,4,9,6,0,8,13,67,143,23,89,16,6,1,0,0,1,3,21,0,9,15,62,2,17,3,32,74,8,7,59,1,1,20,14,1,2,66,12,0,15,175,97,77,76

Secondary structure (DSSP, 8-state):
--EEEEEE--SSS-S-HHHHHHHHHHHHHHTT--EEEEEEE-S--SSGGGS-HHHH---EE-TTS-EE-THHHHHHHHSS----GGGEEEHHHHHHHHHHHHHTTTT-S----IIIIIHHHHHHHHHHHHTT-SEEEEEE-S-BTBTTSHHHHHHHHHHHHHH-GGGEEEEEEEE--EETTTTEE--HHHHHHHHHHHHTT---SEEEEEESS---HHHHHHHHHTTT--GGGEEEEE--S-GGGHHHHHHHTTHHHHHHHHHT---PPP--HHHHHHHHHHHS-SEEEEEEEEESSSSSTTTTHHHHHHHHHHHHHTTEEEEEEEEEHHHHHHH-GGGGTT-SEEEE---SSSS-HHHHHHHHHHHHHTT--EEEETHHHHHHHHHHHHHTS--TT-EETTT-SS-S-EEEE-HHHHTT--SSS----GGG--STTSEEEEEEEEE-TTSHHHHHH-SSEEEEEEEE--EE-TTTHHHHHHTT-EEEEEESSSSSEEEEE-SS-SSEEEESSBGGGG-BTTTB-HHHHHHHHHHHHHHHH-/--EEEEEEE-SSS-S-HHHHHHHHHHHHHTTT--EEEEEEE-S--SSTTS--HHHHS-EEE-TTS-EEETHHHHHHHHSS----GGGEEEHHHHHHHHHHHHHTTTT-S----IIIIIHHHHHHHHHHHHTT-SEEEEEEEEETT-TTSHHHHHHHHHHHHHH-GGGEEEEEEEE-PEETTTTEE--HHHHHHHHHHHHTT---SEEEEEESS---HHHHHHHHHTTT--GGGEEEEE--S-GGGHHHHHHHTTHHHHHHHHHT---PPP--HHHHHHHHHHHS--EEEEEEEEES-SSSTTTTHHHHHHHHHHHHHTTEEEEEEEEEHHHHHHH-GGGGTT-SEEEE---SSSTTHHHHHHHHHHHHHTT--EEEETHHHHHHHHHHHHHTS--TTEEESSS-S--SEEEEE-STT--------EEEEEEEEE-TTSHHHHHH-SS--EEEEEES-EE-TTSHHHHHTTT-EEEEEESSSSSEEEEE-TT-SSEEEESS-GGGT-BTTTB-HHHHHHHHHHHHHT-

Foldseek 3Di:
DEFEEEEAEFDFAPQCRLLLLLLLQLQVVLQVFFEAEAEEELDQDFACPPPACLPQAAFFFFQVFGTAHCSVLSNCQRDVDGADPLRYGYLNNLVVVLVVCVVVCVVVPDDDDLPPRSLVSLLVSQVVRGPPGNYYYYYYDDHQPDPSRLSVLLSLLVVCVPPHQLRYAYEYEYEFEQDPVVRGTDCVRVLVSQVSCVVSVHQHAAYEYEYQDDDDLVNLVVNCVSRVYDSLRYAYDYDDPDSLCSSVRVVVSCPVVVNCVRNVDDTHHRDCPLSVLLVCLLVQADAEFEEEEEAACFPRDNNCVLVVQLLSLLCSVVSYHHHYHYHYLVCCVVPNCVVVPPHQAYEYEDYRDDPRLVSLLRRLVVCFVVQRAYEYEQSGVQSNQQSLCCPQVVQVQEHDCVHDLPRQHHQKFACVQQVPAPDGSSGPPPVPPDVVLFQFHKFKKAFDPPDPVCVQVVDGIDIAGAGHRMFGRPRCVVVSVVSQWAQGMATPVRPTGAWIAGRPHLHYIYGNGDQSSSAYNSPHGSVSNSSVVSSVVSPPVD/DAFEEEEAEFDDPPLCRLLLLLLLQLQVVLQVFFEAEAEEALDQDFACPPPFCLPQAAFFAFFVFGGFHCSVLSNVQRDVDGDDPLRYGYLNNLVVVLVVVVVVCVVVPDDDDLPPRSLVSVLVSQVVRRPPGNYYYYYYDDHQPDPSRLSVLVSLLVVCVPPDQLRYAYEYEYEFEQDPVVRGTDCVSVLVSQVSCVVSPHQHAAYEYEYQDDDDQVNLVVNCVSRVYDSLRYHYDYDDPDSLCRSVSVVVSCVVVVNCVSNVDDTDHRDCVLSVLLVCLQVQADAEFEEEEEEADDPNPNNPVLVVQQLSLLCSVVRYDYHYHYDYLVCCVVPNPVVVPPHQAYEAEDYDDDPRLVSLLRVLVVCFVVQHAYEYEAVGLQSNVQSLCCPQVVQVQEHDPRDDPPGPHHQKYACVPDCVPPWPQQWHKFWKAFDPPDVVCVQVVDGIDIATAGHTIFGHPVCVVVSVVSQKAQGMAGNVRPTGAKIAGRPHLHYIYGNGDRSSNAHNSPRGRVSNVSVVSSVVRPD

Organism: Pseudomonas aeruginosa (strain ATCC 15692 / DSM 22644 / CIP 104116 / JCM 14847 / LMG 12228 / 1C / PRS 101 / PAO1) (NCBI:txid208964)

Sequence (1069 aa):
MTRYIFVTGGVVSSLGKGIASASLAAILEARGLKITMLKLDPYINVDPGTMSPFQHGEVFVTQDGAETDLDLGHYERFVRTTMTQNNNFTTGRVYMDVLRKERRGDYLGATVQVIPHITDEIKRRIIKGAGDADVALVEIGGTVGDIESQPFLEAIRQLRVEIGAKRAMLMHLTLVPYIATAGETKTKPTQHSVKELRSIGLQPDVLVCRSDHPIDVSSRRKIALFTNVEERAVIALEDVDTIYRIPSVLHAQGLDDIVVERFGLECGQADLSEWDRVVDAKLNPEREVTIAMVGKYMELLDAYKSLIEAMTHAGIQSRTKVNLRYIDSEDIEQQGTSLLEGVDAILVPGGFGLRGVEGKISTVQYARENKIPYLGICLGMQVAVIEYARNVLGWSDANSTEFDKSSGHPVVGLITEWQDATGATEIRTEASDLGGTMRLGAQECQLQTGTLVHDCYAKDVIVERHRHRYEVNNNLLPQLEQAGLKISGRSGDGALVEVVEAPEHPWFVACQFHPEFTSTPRDGHPLFSGFVNAALKYSGKAMTRYIFVTGGVVSSLGKGIASASLAAILEARGLKITMLKLDPYINVDPGTMSPFQHGEVFVTQDGAETDLDLGHYERFVRTTMTQNNNFTTGRVYMDVLRKERRGDYLGATVQVIPHITDEIKRRIIKGAGDADVALVEIGGTVGDIESQPFLEAIRQLRVEIGAKRAMLMHLTLVPYIATAGETKTKPTQHSVKELRSIGLQPDVLVCRSDHPIDVSSRRKIALFTNVEERAVIALEDVDTIYRIPSVLHAQGLDDIVVERFGLECGQADLSEWDRVVDAKLNPEREVTIAMVGKYMELLDAYKSLIEAMTHAGIQSRTKVNLRYIDSEDIEQQGTSLLEGVDAILVPGGFGLRGVEGKISTVQYARENKIPYLGICLGMQVAVIEYARNVLGWSDANSTEFDKSSGHPVVGLITEWQDLGGTMRLGAQECQLQTGTLVHDCYAKDVIVERHRHRYEVNNNLLPQLEQAGLKISGRSGDGALVEVVEAPEHPWFVACQFHPEFTSTPRDGHPLFSGFVNAALKYSG